Protein 5GK1 (pdb70)

Radius of gyration: 42.11 Å; Cα contacts (8 Å, |Δi|>4): 3844; chains: 4; bounding box: 98×100×118 Å

Structure (mmCIF, N/CA/C/O backbone):
data_5GK1
#
_entry.id   5GK1
#
_cell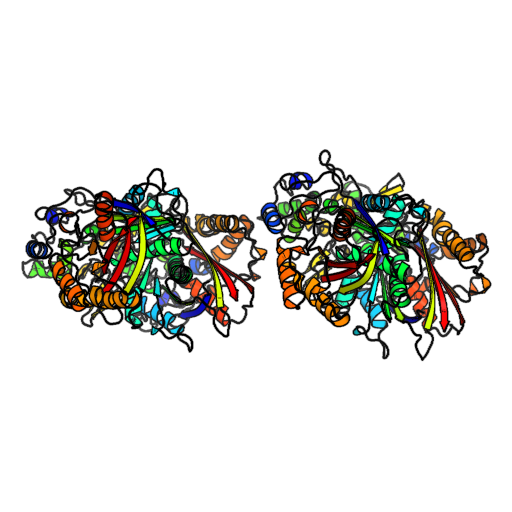.length_a   63.290
_cell.length_b   127.640
_cell.length_c   107.890
_cell.angle_alpha   90.00
_cell.angle_beta   91.55
_cell.angle_gamma   90.00
#
_symmetry.space_group_name_H-M   'P 1 21 1'
#
loop_
_entity.id
_entity.type
_entity.pdbx_description
1 polymer 'Ketosynthase StlD'
2 non-polymer '3-OXO-5-METHYLHEXANOIC ACID'
3 water water
#
loop_
_atom_site.group_PDB
_atom_site.id
_atom_site.type_symbol
_atom_site.label_atom_id
_atom_site.label_alt_id
_atom_site.label_comp_id
_atom_site.label_asym_id
_atom_site.label_entity_id
_atom_site.label_seq_id
_atom_site.pdbx_PDB_ins_code
_atom_site.Cartn_x
_atom_site.Cartn_y
_atom_site.Cartn_z
_atom_site.occupancy
_atom_site.B_iso_or_equiv
_atom_site.auth_seq_id
_atom_site.auth_comp_id
_atom_site.auth_asym_id
_atom_site.auth_atom_id
_atom_site.pdbx_PDB_model_num
ATOM 1 N N . ASN A 1 24 ? 29.884 -8.491 72.952 1.00 32.54 4 ASN A N 1
ATOM 2 C CA . ASN A 1 24 ? 28.697 -8.566 72.075 1.00 35.87 4 ASN A CA 1
ATOM 3 C C . ASN A 1 24 ? 28.027 -7.216 71.737 1.00 31.88 4 ASN A C 1
ATOM 4 O O . ASN A 1 24 ? 28.212 -6.222 72.441 1.00 32.55 4 ASN A O 1
ATOM 9 N N . VAL A 1 25 ? 27.245 -7.203 70.653 1.00 29.86 5 VAL A N 1
ATOM 10 C CA . VAL A 1 25 ? 26.533 -6.019 70.174 1.00 28.27 5 VAL A CA 1
ATOM 11 C C . VAL A 1 25 ? 25.068 -6.369 69.945 1.00 29.32 5 VAL A C 1
ATOM 12 O O . VAL A 1 25 ? 24.745 -7.415 69.367 1.00 28.56 5 VAL A O 1
ATOM 16 N N . TYR A 1 26 ? 24.181 -5.473 70.371 1.00 30.95 6 TYR A N 1
ATOM 17 C CA . TYR A 1 26 ? 22.745 -5.687 70.283 1.00 31.46 6 TYR A CA 1
ATOM 18 C C . TYR A 1 26 ? 22.096 -4.496 69.601 1.00 30.17 6 TYR A C 1
ATOM 19 O O . TYR A 1 26 ? 22.344 -3.351 69.982 1.00 30.78 6 TYR A O 1
ATOM 28 N N . ILE A 1 27 ? 21.247 -4.767 68.620 1.00 28.39 7 ILE A N 1
ATOM 29 C CA . ILE A 1 27 ? 20.364 -3.740 68.090 1.00 30.34 7 ILE A CA 1
ATOM 30 C C . ILE A 1 27 ? 19.218 -3.583 69.081 1.00 32.60 7 ILE A C 1
ATOM 31 O O . ILE A 1 27 ? 18.365 -4.462 69.196 1.00 32.12 7 ILE A O 1
ATOM 36 N N . THR A 1 28 ? 19.184 -2.463 69.791 1.00 32.76 8 THR A N 1
ATOM 37 C CA . THR A 1 28 ? 18.176 -2.285 70.821 1.00 33.67 8 THR A CA 1
ATOM 38 C C . THR A 1 28 ? 17.028 -1.393 70.385 1.00 38.02 8 THR A C 1
ATOM 39 O O . THR A 1 28 ? 15.972 -1.408 71.026 1.00 39.46 8 THR A O 1
ATOM 43 N N . LYS A 1 29 ? 17.196 -0.638 69.306 1.00 36.26 9 LYS A N 1
ATOM 44 C CA . LYS A 1 29 ? 16.127 0.204 68.795 1.00 35.67 9 LYS A CA 1
ATOM 45 C C . LYS A 1 29 ? 16.335 0.368 67.299 1.00 33.46 9 LYS A C 1
ATOM 46 O O . LYS A 1 29 ? 17.464 0.575 66.848 1.00 33.57 9 LYS A O 1
ATOM 52 N N . VAL A 1 30 ? 15.248 0.252 66.542 1.00 34.16 10 VAL A N 1
ATOM 53 C CA . VAL A 1 30 ? 15.228 0.554 65.119 1.00 32.47 10 VAL A CA 1
ATOM 54 C C . VAL A 1 30 ? 14.147 1.592 64.875 1.00 33.84 10 VAL A C 1
ATOM 55 O O . VAL A 1 30 ? 13.118 1.604 65.557 1.00 36.28 10 VAL A O 1
ATOM 59 N N . SER A 1 31 ? 14.392 2.473 63.900 1.00 30.42 11 SER A N 1
ATOM 60 C CA . SER A 1 31 ? 13.484 3.553 63.543 1.00 30.94 11 SER A CA 1
ATOM 61 C C . SER A 1 31 ? 13.346 3.639 62.030 1.00 29.94 11 SER A C 1
ATOM 62 O O . SER A 1 31 ? 14.315 3.432 61.299 1.00 29.77 11 SER A O 1
ATOM 65 N N . ALA A 1 32 ? 12.148 3.947 61.553 1.00 32.25 12 ALA A N 1
ATOM 66 C CA . ALA A 1 32 ? 11.929 4.157 60.129 1.00 30.53 12 ALA A CA 1
ATOM 67 C C . ALA A 1 32 ? 11.167 5.457 59.932 1.00 33.07 12 ALA A C 1
ATOM 68 O O . ALA A 1 32 ? 10.288 5.791 60.730 1.00 36.04 12 ALA A O 1
ATOM 70 N N . PHE A 1 33 ? 11.506 6.199 58.877 1.00 31.34 13 PHE A N 1
ATOM 71 C CA . PHE A 1 33 ? 10.785 7.425 58.550 1.00 28.97 13 PHE A CA 1
ATOM 72 C C . PHE A 1 33 ? 10.433 7.442 57.069 1.00 28.91 13 PHE A C 1
ATOM 73 O O . PHE A 1 33 ? 11.317 7.514 56.210 1.00 27.02 13 PHE A O 1
ATOM 81 N N . MET A 1 34 ? 9.135 7.390 56.772 1.00 28.03 14 MET A N 1
ATOM 82 C CA . MET A 1 34 ? 8.658 7.484 55.407 1.00 28.21 14 MET A CA 1
ATOM 83 C C . MET A 1 34 ? 8.121 8.885 55.164 1.00 29.70 14 MET A C 1
ATOM 84 O O . MET A 1 34 ? 7.194 9.301 55.875 1.00 31.36 14 MET A O 1
ATOM 89 N N . PRO A 1 35 ? 8.642 9.638 54.192 1.00 27.48 15 PRO A N 1
ATOM 90 C CA . PRO A 1 35 ? 8.183 11.024 53.997 1.00 27.60 15 PRO A CA 1
ATOM 91 C C . PRO A 1 35 ? 6.778 11.083 53.418 1.00 27.48 15 PRO A C 1
ATOM 92 O O . PRO A 1 35 ? 6.474 10.416 52.427 1.00 28.72 15 PRO A O 1
ATOM 96 N N . GLY A 1 36 ? 5.926 11.905 54.032 1.00 29.48 16 GLY A N 1
ATOM 97 C CA . GLY A 1 36 ? 4.587 12.110 53.493 1.00 28.60 16 GLY A CA 1
ATOM 98 C C . GLY A 1 36 ? 3.734 10.842 53.478 1.00 30.79 16 GLY A C 1
ATOM 99 O O . GLY A 1 36 ? 3.993 9.851 54.177 1.00 30.13 16 GLY A O 1
ATOM 100 N N . ASN A 1 37 ? 2.678 10.893 52.623 1.00 32.94 17 ASN A N 1
ATOM 101 C CA . ASN A 1 37 ? 1.652 9.876 52.441 1.00 33.34 17 ASN A CA 1
ATOM 102 C C . ASN A 1 37 ? 2.036 8.879 51.354 1.00 33.99 17 ASN A C 1
ATOM 103 O O . ASN A 1 37 ? 2.665 9.251 50.359 1.00 32.27 17 ASN A O 1
ATOM 108 N N . PRO A 1 38 ? 1.635 7.615 51.521 1.00 34.68 18 PRO A N 1
ATOM 109 C CA . PRO A 1 38 ? 1.861 6.623 50.465 1.00 30.76 18 PRO A CA 1
ATOM 110 C C . PRO A 1 38 ? 1.291 7.102 49.144 1.00 32.28 18 PRO A C 1
ATOM 111 O O . PRO A 1 38 ? 0.217 7.698 49.094 1.00 35.82 18 PRO A O 1
ATOM 115 N N . ILE A 1 39 ? 2.029 6.861 48.066 1.00 30.03 19 ILE A N 1
ATOM 116 C CA . ILE A 1 39 ? 1.663 7.360 46.745 1.00 30.80 19 ILE A CA 1
ATOM 117 C C . ILE A 1 39 ? 1.457 6.166 45.818 1.00 32.40 19 ILE A C 1
ATOM 118 O O . ILE A 1 39 ? 2.338 5.305 45.700 1.00 29.68 19 ILE A O 1
ATOM 123 N N . ASP A 1 40 ? 0.278 6.091 45.188 1.00 31.20 20 ASP A N 1
ATOM 124 C CA . ASP A 1 40 ? -0.101 4.889 44.458 1.00 31.47 20 ASP A CA 1
ATOM 125 C C . ASP A 1 40 ? 0.375 4.956 43.011 1.00 30.38 20 ASP A C 1
ATOM 126 O O . ASP A 1 40 ? 0.921 5.959 42.559 1.00 30.33 20 ASP A O 1
ATOM 131 N N . ASN A 1 41 ? 0.149 3.860 42.277 1.00 31.50 21 ASN A N 1
ATOM 132 C CA . ASN A 1 41 ? 0.681 3.728 40.922 1.00 31.87 21 ASN A CA 1
ATOM 133 C C . ASN A 1 41 ? 0.091 4.756 39.976 1.00 32.22 21 ASN A C 1
ATOM 134 O O . ASN A 1 41 ? 0.761 5.175 39.026 1.00 31.38 21 ASN A O 1
ATOM 139 N N . ASN A 1 42 ? -1.151 5.174 40.209 1.00 32.07 22 ASN A N 1
ATOM 140 C CA . ASN A 1 42 ? -1.775 6.126 39.299 1.00 35.73 22 ASN A CA 1
ATOM 141 C C . ASN A 1 42 ? -1.298 7.552 39.550 1.00 35.21 22 ASN A C 1
ATOM 142 O O . ASN A 1 42 ? -1.295 8.372 38.625 1.00 37.99 22 ASN A O 1
ATOM 147 N N . THR A 1 43 ? -0.871 7.853 40.774 1.00 32.61 23 THR A N 1
ATOM 148 C CA . THR A 1 43 ? -0.501 9.204 41.173 1.00 30.85 23 THR A CA 1
ATOM 149 C C . THR A 1 43 ? 0.991 9.477 41.041 1.00 32.79 23 THR A C 1
ATOM 150 O O . THR A 1 43 ? 1.405 10.641 41.060 1.00 32.15 23 THR A O 1
ATOM 154 N N . MET A 1 44 ? 1.808 8.434 40.899 1.00 31.59 24 MET A N 1
ATOM 155 C CA . MET A 1 44 ? 3.241 8.623 41.053 1.00 31.58 24 MET A CA 1
ATOM 156 C C . MET A 1 44 ? 3.819 9.496 39.944 1.00 26.64 24 MET A C 1
ATOM 157 O O . MET A 1 44 ? 4.679 10.339 40.205 1.00 28.36 24 MET A O 1
ATOM 162 N N . GLU A 1 45 ? 3.360 9.329 38.709 1.00 28.43 25 GLU A N 1
ATOM 163 C CA . GLU A 1 45 ? 3.957 10.104 37.629 1.00 27.60 25 GLU A CA 1
ATOM 164 C C . GLU A 1 45 ? 3.619 11.586 37.746 1.00 31.77 25 GLU A C 1
ATOM 165 O O . GLU A 1 45 ? 4.403 12.441 37.311 1.00 27.91 25 GLU A O 1
ATOM 171 N N . SER A 1 46 ? 2.461 11.916 38.318 1.00 30.31 26 SER A N 1
ATOM 172 C CA . SER A 1 46 ? 2.131 13.321 38.517 1.00 31.94 26 SER A CA 1
ATOM 173 C C . SER A 1 46 ? 3.050 13.965 39.550 1.00 31.71 26 SER A C 1
ATOM 174 O O . SER A 1 46 ? 3.246 15.187 39.532 1.00 31.24 26 SER A O 1
ATOM 177 N N . VAL A 1 47 ? 3.615 13.165 40.456 1.00 30.23 27 VAL A N 1
ATOM 178 C CA . VAL A 1 47 ? 4.564 13.692 41.431 1.00 30.05 27 VAL A CA 1
ATOM 179 C C . VAL A 1 47 ? 5.959 13.821 40.820 1.00 28.36 27 VAL A C 1
ATOM 180 O O . VAL A 1 47 ? 6.665 14.803 41.072 1.00 25.16 27 VAL A O 1
ATOM 184 N N . LEU A 1 48 ? 6.368 12.856 39.981 1.00 29.41 28 LEU A N 1
ATOM 185 C CA . LEU A 1 48 ? 7.697 12.871 39.371 1.00 27.40 28 LEU A CA 1
ATOM 186 C C . LEU A 1 48 ? 7.754 13.634 38.058 1.00 30.61 28 LEU A C 1
ATOM 187 O O . LEU A 1 48 ? 8.859 13.870 37.554 1.00 27.99 28 LEU A O 1
ATOM 192 N N . GLY A 1 49 ? 6.609 13.990 37.478 1.00 28.88 29 GLY A N 1
ATOM 193 C CA . GLY A 1 49 ? 6.568 14.853 36.312 1.00 28.90 29 GLY A CA 1
ATOM 194 C C . GLY A 1 49 ? 6.774 14.134 34.985 1.00 30.24 29 GLY A C 1
ATOM 195 O O . GLY A 1 49 ? 7.320 13.038 34.902 1.00 28.78 29 GLY A O 1
ATOM 196 N N . PHE A 1 50 ? 6.326 14.796 33.917 1.00 30.81 30 PHE A N 1
ATOM 197 C CA . PHE A 1 50 ? 6.538 14.339 32.555 1.00 29.97 30 PHE A CA 1
ATOM 198 C C . PHE A 1 50 ? 7.829 14.920 31.995 1.00 27.94 30 PHE A C 1
ATOM 199 O O . PHE A 1 50 ? 8.109 16.102 32.167 1.00 30.26 30 PHE A O 1
ATOM 207 N N . VAL A 1 51 ? 8.582 14.107 31.267 1.00 27.04 31 VAL A N 1
ATOM 208 C CA . VAL A 1 51 ? 9.701 14.601 30.473 1.00 28.66 31 VAL A CA 1
ATOM 209 C C . VAL A 1 51 ? 9.176 14.967 29.088 1.00 31.46 31 VAL A C 1
ATOM 210 O O . VAL A 1 51 ? 8.545 14.144 28.415 1.00 31.09 31 VAL A O 1
ATOM 214 N N . GLY A 1 52 ? 9.423 16.204 28.665 1.00 31.76 32 GLY A N 1
ATOM 215 C CA . GLY A 1 52 ? 8.986 16.642 27.350 1.00 32.65 32 GLY A CA 1
ATOM 216 C C . GLY A 1 52 ? 7.485 16.677 27.188 1.00 34.23 32 GLY A C 1
ATOM 217 O O . GLY A 1 52 ? 6.975 16.479 26.080 1.00 37.11 32 GLY A O 1
ATOM 218 N N . GLY A 1 53 ? 6.758 16.896 28.274 1.00 34.49 33 GLY A N 1
ATOM 219 C CA . GLY A 1 53 ? 5.315 16.958 28.194 1.00 33.91 33 GLY A CA 1
ATOM 220 C C . GLY A 1 53 ? 4.621 15.665 27.853 1.00 37.07 33 GLY A C 1
ATOM 221 O O . GLY A 1 53 ? 3.464 15.703 27.438 1.00 41.79 33 GLY A O 1
ATOM 222 N N . ARG A 1 54 ? 5.275 14.514 28.024 1.00 33.93 34 ARG A N 1
ATOM 223 C CA . ARG A 1 54 ? 4.660 13.233 27.691 1.00 36.50 34 ARG A CA 1
ATOM 224 C C . ARG A 1 54 ? 4.790 12.257 28.853 1.00 36.20 34 ARG A C 1
ATOM 225 O O . ARG A 1 54 ? 5.843 12.208 29.500 1.00 34.49 34 ARG A O 1
ATOM 233 N N . PRO A 1 55 ? 3.759 11.459 29.136 1.00 36.21 35 PRO A N 1
ATOM 234 C CA . PRO A 1 55 ? 3.918 10.388 30.129 1.00 35.46 35 PRO A CA 1
ATOM 235 C C . PRO A 1 55 ? 4.930 9.364 29.633 1.00 35.80 35 PRO A C 1
ATOM 236 O O . PRO A 1 55 ? 5.113 9.181 28.424 1.00 33.70 35 PRO A O 1
ATOM 240 N N . SER A 1 56 ? 5.595 8.694 30.580 1.00 33.74 36 SER A N 1
ATOM 241 C CA . SER A 1 56 ? 6.577 7.681 30.205 1.00 31.85 36 SER A CA 1
ATOM 242 C C . SER A 1 56 ? 5.898 6.474 29.563 1.00 30.57 36 SER A C 1
ATOM 243 O O . SER A 1 56 ? 4.832 6.029 30.005 1.00 28.32 36 SER A O 1
ATOM 246 N N . ARG A 1 57 ? 6.533 5.934 28.517 1.00 31.96 37 ARG A N 1
ATOM 247 C CA . ARG A 1 57 ? 6.002 4.742 27.862 1.00 30.65 37 ARG A CA 1
ATOM 248 C C . ARG A 1 57 ? 6.404 3.447 28.554 1.00 31.33 37 ARG A C 1
ATOM 249 O O . ARG A 1 57 ? 5.796 2.408 28.283 1.00 31.50 37 ARG A O 1
ATOM 257 N N . SER A 1 58 ? 7.409 3.482 29.431 1.00 30.35 38 SER A N 1
ATOM 258 C CA . SER A 1 58 ? 7.881 2.298 30.141 1.00 29.98 38 SER A CA 1
ATOM 259 C C . SER A 1 58 ? 7.262 2.151 31.527 1.00 28.65 38 SER A C 1
ATOM 260 O O . SER A 1 58 ? 7.356 1.073 32.118 1.00 27.12 38 SER A O 1
ATOM 263 N N . ARG A 1 59 ? 6.625 3.203 32.046 1.00 29.95 39 ARG A N 1
ATOM 264 C CA . ARG A 1 59 ? 6.143 3.186 33.424 1.00 29.29 39 ARG A CA 1
ATOM 265 C C . ARG A 1 59 ? 5.275 1.962 33.701 1.00 31.25 39 ARG A C 1
ATOM 266 O O . ARG A 1 59 ? 5.448 1.287 34.726 1.00 28.21 39 ARG A O 1
ATOM 274 N N . HIS A 1 60 ? 4.329 1.667 32.797 1.00 28.74 40 HIS A N 1
ATOM 275 C CA . HIS A 1 60 ? 3.349 0.618 33.065 1.00 31.38 40 HIS A CA 1
ATOM 276 C C . HIS A 1 60 ? 4.018 -0.731 33.242 1.00 28.33 40 HIS A C 1
ATOM 277 O O . HIS A 1 60 ? 3.736 -1.445 34.209 1.00 30.88 40 HIS A O 1
ATOM 284 N N . ILE A 1 61 ? 4.900 -1.104 32.310 1.00 27.89 41 ILE A N 1
ATOM 285 C CA . ILE A 1 61 ? 5.504 -2.432 32.379 1.00 30.51 41 ILE A CA 1
ATOM 286 C C . ILE A 1 61 ? 6.464 -2.526 33.554 1.00 28.78 41 ILE A C 1
ATOM 287 O O . ILE A 1 61 ? 6.433 -3.503 34.306 1.00 29.85 41 ILE A O 1
ATOM 292 N N . VAL A 1 62 ? 7.304 -1.501 33.750 1.00 27.76 42 VAL A N 1
ATOM 293 C CA . VAL A 1 62 ? 8.236 -1.484 34.878 1.00 25.68 42 VAL A CA 1
ATOM 294 C C . VAL A 1 62 ? 7.490 -1.724 36.181 1.00 26.84 42 VAL A C 1
ATOM 295 O O . VAL A 1 62 ? 7.893 -2.547 37.016 1.00 25.68 42 VAL A O 1
ATOM 299 N N . LEU A 1 63 ? 6.369 -1.023 36.356 1.00 28.99 43 LEU A N 1
ATOM 300 C CA . LEU A 1 63 ? 5.523 -1.206 37.531 1.00 28.32 43 LEU A CA 1
ATOM 301 C C . LEU A 1 63 ? 4.893 -2.583 37.554 1.00 28.75 43 LEU A C 1
ATOM 302 O O . LEU A 1 63 ? 4.664 -3.143 38.635 1.00 29.02 43 LEU A O 1
ATOM 307 N N . ARG A 1 64 ? 4.573 -3.130 36.383 1.00 27.76 44 ARG A N 1
ATOM 308 C CA . ARG A 1 64 ? 3.974 -4.458 36.376 1.00 34.65 44 ARG A CA 1
ATOM 309 C C . ARG A 1 64 ? 4.965 -5.495 36.879 1.00 31.01 44 ARG A C 1
ATOM 310 O O . ARG A 1 64 ? 4.602 -6.384 37.661 1.00 31.31 44 ARG A O 1
ATOM 318 N N . ASN A 1 65 ? 6.229 -5.368 36.468 1.00 28.98 45 ASN A N 1
ATOM 319 C CA . ASN A 1 65 ? 7.256 -6.320 36.867 1.00 28.35 45 ASN A CA 1
ATOM 320 C C . ASN A 1 65 ? 7.718 -6.119 38.309 1.00 28.62 45 ASN A C 1
ATOM 321 O O . ASN A 1 65 ? 8.005 -7.104 39.002 1.00 25.17 45 ASN A O 1
ATOM 326 N N . ASN A 1 66 ? 7.786 -4.872 38.797 1.00 26.52 46 ASN A N 1
ATOM 327 C CA . ASN A 1 66 ? 8.315 -4.697 40.144 1.00 25.19 46 ASN A CA 1
ATOM 328 C C . ASN A 1 66 ? 7.240 -4.883 41.204 1.00 25.31 46 ASN A C 1
ATOM 329 O O . ASN A 1 66 ? 7.567 -5.175 42.361 1.00 25.12 46 ASN A O 1
ATOM 334 N N . GLY A 1 67 ? 5.971 -4.783 40.823 1.00 29.31 47 GLY A N 1
ATOM 335 C CA . GLY A 1 67 ? 4.883 -5.157 41.703 1.00 26.93 47 GLY A CA 1
ATOM 336 C C . GLY A 1 67 ? 4.750 -4.284 42.914 1.00 28.87 47 GLY A C 1
ATOM 337 O O . GLY A 1 67 ? 4.048 -4.649 43.857 1.00 31.20 47 GLY A O 1
ATOM 338 N N . ILE A 1 68 ? 5.427 -3.152 42.926 1.00 28.06 48 ILE A N 1
ATOM 339 C CA . ILE A 1 68 ? 5.325 -2.206 44.027 1.00 28.05 48 ILE A CA 1
ATOM 340 C C . ILE A 1 68 ? 4.024 -1.426 43.875 1.00 30.20 48 ILE A C 1
ATOM 341 O O . ILE A 1 68 ? 3.710 -0.933 42.784 1.00 31.02 48 ILE A O 1
ATOM 346 N N . LYS A 1 69 ? 3.241 -1.339 44.959 1.00 32.12 49 LYS A N 1
ATOM 347 C CA . LYS A 1 69 ? 1.932 -0.690 44.890 1.00 32.82 49 LYS A CA 1
ATOM 348 C C . LYS A 1 69 ? 1.870 0.672 45.579 1.00 31.42 49 LYS A C 1
ATOM 349 O O . LYS A 1 69 ? 1.009 1.485 45.219 1.00 31.83 49 LYS A O 1
ATOM 355 N N . TYR A 1 70 ? 2.740 0.942 46.553 1.00 29.36 50 TYR A N 1
ATOM 356 C CA . TYR A 1 70 ? 2.851 2.262 47.157 1.00 28.79 50 TYR A CA 1
ATOM 357 C C . TYR A 1 70 ? 4.318 2.594 47.367 1.00 29.96 50 TYR A C 1
ATOM 358 O O . TYR A 1 70 ? 5.166 1.711 47.440 1.00 27.93 50 TYR A O 1
ATOM 367 N N . ARG A 1 71 ? 4.602 3.886 47.490 1.00 30.71 51 ARG A N 1
ATOM 368 C CA . ARG A 1 71 ? 5.941 4.369 47.816 1.00 28.19 51 ARG A CA 1
ATOM 369 C C . ARG A 1 71 ? 5.808 5.806 48.310 1.00 27.54 51 ARG A C 1
ATOM 370 O O . ARG A 1 71 ? 4.737 6.409 48.239 1.00 28.19 51 ARG A O 1
ATOM 378 N N . HIS A 1 72 ? 6.894 6.341 48.836 1.00 25.22 52 HIS A N 1
ATOM 379 C CA . HIS A 1 72 ? 6.894 7.684 49.391 1.00 27.54 52 HIS A CA 1
ATOM 380 C C . HIS A 1 72 ? 7.916 8.544 48.662 1.00 27.31 52 HIS A C 1
ATOM 381 O O . HIS A 1 72 ? 8.939 8.040 48.189 1.00 26.40 52 HIS A O 1
ATOM 388 N N . TYR A 1 73 ? 7.637 9.845 48.568 1.00 26.88 53 TYR A N 1
ATOM 389 C CA . TYR A 1 73 ? 8.594 10.808 48.037 1.00 24.47 53 TYR A CA 1
ATOM 390 C C . TYR A 1 73 ? 8.684 11.990 48.986 1.00 27.94 53 TYR A C 1
ATOM 391 O O . TYR A 1 73 ? 7.682 12.396 49.582 1.00 28.88 53 TYR A O 1
ATOM 400 N N . ALA A 1 74 ? 9.897 12.525 49.139 1.00 24.89 54 ALA A N 1
ATOM 401 C CA . ALA A 1 74 ? 10.108 13.756 49.886 1.00 25.34 54 ALA A CA 1
ATOM 402 C C . ALA A 1 74 ? 9.750 14.945 48.997 1.00 28.64 54 ALA A C 1
ATOM 403 O O . ALA A 1 74 ? 10.553 15.861 48.788 1.00 28.45 54 ALA A O 1
ATOM 405 N N . LEU A 1 75 ? 8.541 14.921 48.455 1.00 29.43 55 LEU A N 1
ATOM 406 C CA . LEU A 1 75 ? 8.046 15.959 47.573 1.00 29.44 55 LEU A CA 1
ATOM 407 C C . LEU A 1 75 ? 6.654 16.327 48.042 1.00 35.74 55 LEU A C 1
ATOM 408 O O . LEU A 1 75 ? 5.875 15.451 48.438 1.00 33.04 55 LEU A O 1
ATOM 413 N N . ASP A 1 76 ? 6.351 17.618 48.019 1.00 36.44 56 ASP A N 1
ATOM 414 C CA . ASP A 1 76 ? 5.011 18.053 48.395 1.00 40.69 56 ASP A CA 1
ATOM 415 C C . ASP A 1 76 ? 4.034 17.729 47.269 1.00 41.02 56 ASP A C 1
ATOM 416 O O . ASP A 1 76 ? 4.272 18.105 46.118 1.00 41.51 56 ASP A O 1
ATOM 421 N N . PRO A 1 77 ? 2.943 17.021 47.554 1.00 42.61 57 PRO A N 1
ATOM 422 C CA . PRO A 1 77 ? 2.054 16.601 46.462 1.00 43.72 57 PRO A CA 1
ATOM 423 C C . PRO A 1 77 ? 1.318 17.777 45.844 1.00 47.95 57 PRO A C 1
ATOM 424 O O . PRO A 1 77 ? 0.981 17.744 44.654 1.00 48.72 57 PRO A O 1
ATOM 428 N N . GLU A 1 78 ? 1.092 18.828 46.630 1.00 50.49 58 GLU A N 1
ATOM 429 C CA . GLU A 1 78 ? 0.451 20.056 46.170 1.00 49.98 58 GLU A CA 1
ATOM 430 C C . GLU A 1 78 ? 1.447 20.933 45.405 1.00 48.11 58 GLU A C 1
ATOM 431 O O . GLU A 1 78 ? 1.298 21.154 44.197 1.00 46.83 58 GLU A O 1
ATOM 437 N N . THR A 1 79 ? 2.508 21.382 46.084 1.00 45.99 59 THR A N 1
ATOM 438 C CA . THR A 1 79 ? 3.430 22.368 45.534 1.00 42.33 59 THR A CA 1
ATOM 439 C C . THR A 1 79 ? 4.612 21.762 44.782 1.00 44.50 59 THR A C 1
ATOM 440 O O . THR A 1 79 ? 5.196 22.440 43.926 1.00 41.12 59 THR A O 1
ATOM 444 N N . GLY A 1 80 ? 4.985 20.514 45.069 1.00 43.72 60 GLY A N 1
ATOM 445 C CA . GLY A 1 80 ? 6.122 19.909 44.400 1.00 42.06 60 GLY A CA 1
ATOM 446 C C . GLY A 1 80 ? 7.469 20.287 44.974 1.00 41.40 60 GLY A C 1
ATOM 447 O O . GLY A 1 80 ? 8.497 19.860 44.431 1.00 39.74 60 GLY A O 1
ATOM 448 N N . GLU A 1 81 ? 7.491 21.079 46.041 1.00 38.33 61 GLU A N 1
ATOM 449 C CA . GLU A 1 81 ? 8.715 21.446 46.727 1.00 40.01 61 GLU A CA 1
ATOM 450 C C . GLU A 1 81 ? 9.221 20.291 47.574 1.00 37.15 61 GLU A C 1
ATOM 451 O O . GLU A 1 81 ? 8.446 19.460 48.055 1.00 35.86 61 GLU A O 1
ATOM 457 N N . ALA A 1 82 ? 10.533 20.262 47.779 1.00 35.72 62 ALA A N 1
ATOM 458 C CA . ALA A 1 82 ? 11.137 19.229 48.608 1.00 31.79 62 ALA A CA 1
ATOM 459 C C . ALA A 1 82 ? 10.679 19.389 50.052 1.00 33.76 62 ALA A C 1
ATOM 460 O O . ALA A 1 82 ? 10.771 20.481 50.620 1.00 34.52 62 ALA A O 1
ATOM 462 N N . THR A 1 83 ? 10.191 18.301 50.653 1.00 30.97 63 THR A N 1
ATOM 463 C CA . THR A 1 83 ? 9.759 18.342 52.049 1.00 29.00 63 THR A CA 1
ATOM 464 C C . THR A 1 83 ? 10.874 18.004 53.033 1.00 29.35 63 THR A C 1
ATOM 465 O O . THR A 1 83 ? 10.817 18.434 54.196 1.00 26.65 63 THR A O 1
ATOM 469 N N . TYR A 1 84 ? 11.884 17.251 52.596 1.00 27.52 64 TYR A N 1
ATOM 470 C CA . TYR A 1 84 ? 13.011 16.893 53.441 1.00 25.21 64 TYR A CA 1
ATOM 471 C C . TYR A 1 84 ? 14.255 16.800 52.570 1.00 26.86 64 TYR A C 1
ATOM 472 O O . TYR A 1 84 ? 14.186 16.201 51.493 1.00 26.80 64 TYR A O 1
ATOM 481 N N . THR A 1 85 ? 15.378 17.373 53.020 1.00 23.15 65 THR A N 1
ATOM 482 C CA . THR A 1 85 ? 16.658 17.030 52.401 1.00 22.68 65 THR A CA 1
ATOM 483 C C . THR A 1 85 ? 17.035 15.606 52.807 1.00 22.74 65 THR A C 1
ATOM 484 O O . THR A 1 85 ? 16.399 15.000 53.667 1.00 21.59 65 THR A O 1
ATOM 488 N N . SER A 1 86 ? 18.086 15.053 52.198 1.00 23.46 66 SER A N 1
ATOM 489 C CA . SER A 1 86 ? 18.519 13.734 52.652 1.00 21.69 66 SER A CA 1
ATOM 490 C C . SER A 1 86 ? 18.939 13.793 54.110 1.00 20.23 66 SER A C 1
ATOM 491 O O . SER A 1 86 ? 18.614 12.895 54.895 1.00 21.68 66 SER A O 1
ATOM 494 N N . ALA A 1 87 ? 19.647 14.864 54.489 1.00 19.14 67 ALA A N 1
ATOM 495 C CA . ALA A 1 87 ? 20.107 15.021 55.864 1.00 21.78 67 ALA A CA 1
ATOM 496 C C . ALA A 1 87 ? 18.935 15.121 56.835 1.00 23.69 67 ALA A C 1
ATOM 497 O O . ALA A 1 87 ? 18.971 14.526 57.919 1.00 23.73 67 ALA A O 1
ATOM 499 N N . GLN A 1 88 ? 17.888 15.872 56.459 1.00 23.11 68 GLN A N 1
ATOM 500 C CA . GLN A 1 88 ? 16.693 15.990 57.295 1.00 22.77 68 GLN A CA 1
ATOM 501 C C . GLN A 1 88 ? 15.968 14.654 57.440 1.00 23.35 68 GLN A C 1
ATOM 502 O O . GLN A 1 88 ? 15.467 14.331 58.521 1.00 24.42 68 GLN A O 1
ATOM 508 N N . LEU A 1 89 ? 15.879 13.879 56.356 1.00 21.77 69 LEU A N 1
ATOM 509 C CA . LEU A 1 89 ? 15.182 12.600 56.415 1.00 24.22 69 LEU A CA 1
ATOM 510 C C . LEU A 1 89 ? 15.898 11.629 57.345 1.00 24.93 69 LEU A C 1
ATOM 511 O O . LEU A 1 89 ? 15.254 10.944 58.150 1.00 25.18 69 LEU A O 1
ATOM 516 N N . ALA A 1 90 ? 17.233 11.564 57.264 1.00 22.93 70 ALA A N 1
ATOM 517 C CA . ALA A 1 90 ? 17.985 10.730 58.195 1.00 23.38 70 ALA A CA 1
ATOM 518 C C . ALA A 1 90 ? 17.844 11.245 59.627 1.00 27.18 70 ALA A C 1
ATOM 519 O O . ALA A 1 90 ? 17.717 10.454 60.572 1.00 26.65 70 ALA A O 1
ATOM 521 N N . ALA A 1 91 ? 17.867 12.570 59.810 1.00 26.37 71 ALA A N 1
ATOM 522 C CA . ALA A 1 91 ? 17.719 13.131 61.154 1.00 25.96 71 ALA A CA 1
ATOM 523 C C . ALA A 1 91 ? 16.375 12.743 61.765 1.00 27.81 71 ALA A C 1
ATOM 524 O O . ALA A 1 91 ? 16.305 12.402 62.953 1.00 30.51 71 ALA A O 1
ATOM 526 N N . GLU A 1 92 ? 15.303 12.773 60.964 1.00 27.43 72 GLU A N 1
ATOM 527 C CA . GLU A 1 92 ? 14.001 12.303 61.433 1.00 28.95 72 GLU A CA 1
ATOM 528 C C . GLU A 1 92 ? 14.086 10.854 61.898 1.00 32.22 72 GLU A C 1
ATOM 529 O O . GLU A 1 92 ? 13.579 10.502 62.972 1.00 31.56 72 GLU A O 1
ATOM 535 N N . ALA A 1 93 ? 14.751 9.999 61.106 1.00 31.20 73 ALA A N 1
ATOM 536 C CA . ALA A 1 93 ? 14.915 8.601 61.493 1.00 29.03 73 ALA A CA 1
ATOM 537 C C . ALA A 1 93 ? 15.664 8.480 62.812 1.00 28.49 73 ALA A C 1
ATOM 538 O O . ALA A 1 93 ? 15.230 7.754 63.709 1.00 28.41 73 ALA A O 1
ATOM 540 N N . VAL A 1 94 ? 16.791 9.195 62.955 1.00 29.33 74 VAL A N 1
ATOM 541 C CA . VAL A 1 94 ? 17.590 9.111 64.181 1.00 30.07 74 VAL A CA 1
ATOM 542 C C . VAL A 1 94 ? 16.779 9.565 65.394 1.00 31.17 74 VAL A C 1
ATOM 543 O O . VAL A 1 94 ? 16.850 8.957 66.468 1.00 31.48 74 VAL A O 1
ATOM 547 N N . LYS A 1 95 ? 15.984 10.627 65.240 1.00 32.88 75 LYS A N 1
ATOM 548 C CA . LYS A 1 95 ? 15.144 11.099 66.337 1.00 33.93 75 LYS A CA 1
ATOM 549 C C . LYS A 1 95 ? 14.109 10.061 66.758 1.00 34.14 75 LYS A C 1
ATOM 550 O O . LYS A 1 95 ? 13.659 10.087 67.906 1.00 40.49 75 LYS A O 1
ATOM 556 N N . GLY A 1 96 ? 13.743 9.133 65.880 1.00 32.33 76 GLY A N 1
ATOM 557 C CA . GLY A 1 96 ? 12.852 8.058 66.289 1.00 34.33 76 GLY A CA 1
ATOM 558 C C . GLY A 1 96 ? 13.471 7.037 67.226 1.00 34.93 76 GLY A C 1
ATOM 559 O O . GLY A 1 96 ? 12.743 6.216 67.795 1.00 34.96 76 GLY A O 1
ATOM 560 N N . LEU A 1 97 ? 14.790 7.055 67.385 1.00 35.69 77 LEU A N 1
ATOM 561 C CA . LEU A 1 97 ? 15.453 6.151 68.307 1.00 34.42 77 LEU A CA 1
ATOM 562 C C . LEU A 1 97 ? 15.315 6.610 69.750 1.00 40.53 77 LEU A C 1
ATOM 563 O O . LEU A 1 97 ? 15.633 5.840 70.659 1.00 42.01 77 LEU A O 1
ATOM 568 N N . VAL A 1 98 ? 14.829 7.833 69.963 1.00 39.94 78 VAL A N 1
ATOM 569 C CA . VAL A 1 98 ? 14.865 8.490 71.267 1.00 42.25 78 VAL A CA 1
ATOM 570 C C . VAL A 1 98 ? 13.715 7.994 72.138 1.00 45.17 78 VAL A C 1
ATOM 571 O O . VAL A 1 98 ? 12.545 8.016 71.727 1.00 43.13 78 VAL A O 1
ATOM 575 N N . ASP A 1 99 ? 14.043 7.550 73.347 1.00 46.47 79 ASP A N 1
ATOM 576 C CA . ASP A 1 99 ? 13.039 7.231 74.358 1.00 49.00 79 ASP A CA 1
ATOM 577 C C . ASP A 1 99 ? 13.670 7.462 75.731 1.00 50.42 79 ASP A C 1
ATOM 578 O O . ASP A 1 99 ? 14.710 8.118 75.847 1.00 48.26 79 ASP A O 1
ATOM 583 N N . GLU A 1 100 ? 13.034 6.942 76.784 1.00 53.92 80 GLU A N 1
ATOM 584 C CA . GLU A 1 100 ? 13.567 7.131 78.129 1.00 53.57 80 GLU A CA 1
ATOM 585 C C . GLU A 1 100 ? 14.877 6.386 78.359 1.00 54.12 80 GLU A C 1
ATOM 586 O O . GLU A 1 100 ? 15.526 6.618 79.382 1.00 56.00 80 GLU A O 1
ATOM 592 N N . HIS A 1 101 ? 15.283 5.503 77.445 1.00 54.34 81 HIS A N 1
ATOM 593 C CA . HIS A 1 101 ? 16.553 4.802 77.569 1.00 54.05 81 HIS A CA 1
ATOM 594 C C . HIS A 1 101 ? 17.658 5.409 76.713 1.00 52.20 81 HIS A C 1
ATOM 595 O O . HIS A 1 101 ? 18.824 5.040 76.895 1.00 51.29 81 HIS A O 1
ATOM 602 N N . PHE A 1 102 ? 17.323 6.330 75.801 1.00 49.34 82 PHE A N 1
ATOM 603 C CA . PHE A 1 102 ? 18.297 6.925 74.886 1.00 43.82 82 PHE A CA 1
ATOM 604 C C . PHE A 1 102 ? 17.855 8.321 74.473 1.00 41.18 82 PHE A C 1
ATOM 605 O O . PHE A 1 102 ? 16.765 8.494 73.917 1.00 42.25 82 PHE A O 1
ATOM 613 N N . SER A 1 103 ? 18.709 9.306 74.720 1.00 36.73 83 SER A N 1
ATOM 614 C CA . SER A 1 103 ? 18.586 10.622 74.114 1.00 38.93 83 SER A CA 1
ATOM 615 C C . SER A 1 103 ? 19.744 10.834 73.147 1.00 38.30 83 SER A C 1
ATOM 616 O O . SER A 1 103 ? 20.778 10.163 73.242 1.00 38.36 83 SER A O 1
ATOM 619 N N . LEU A 1 104 ? 19.567 11.784 72.220 1.00 36.08 84 LEU A N 1
ATOM 620 C CA . LEU A 1 104 ? 20.573 11.994 71.176 1.00 35.21 84 LEU A CA 1
ATOM 621 C C . LEU A 1 104 ? 21.950 12.271 71.750 1.00 34.39 84 LEU A C 1
ATOM 622 O O . LEU A 1 104 ? 22.955 11.882 71.151 1.00 35.76 84 LEU A O 1
ATOM 627 N N . ASP A 1 105 ? 22.031 12.942 72.896 1.00 34.18 85 ASP A N 1
ATOM 628 C CA . ASP A 1 105 ? 23.351 13.290 73.390 1.00 34.07 85 ASP A CA 1
ATOM 629 C C . ASP A 1 105 ? 24.099 12.102 73.985 1.00 35.47 85 ASP A C 1
ATOM 630 O O . ASP A 1 105 ? 25.281 12.238 74.312 1.00 32.04 85 ASP A O 1
ATOM 635 N N . ASP A 1 106 ? 23.457 10.941 74.104 1.00 36.10 86 ASP A N 1
ATOM 636 C CA . ASP A 1 106 ? 24.122 9.735 74.578 1.00 34.75 86 ASP A CA 1
ATOM 637 C C . ASP A 1 106 ? 24.837 8.966 73.478 1.00 35.01 86 ASP A C 1
ATOM 638 O O . ASP A 1 106 ? 25.547 8.006 73.790 1.00 34.10 86 ASP A O 1
ATOM 643 N N . MET A 1 107 ? 24.635 9.321 72.207 1.00 35.70 87 MET A N 1
ATOM 644 C CA . MET A 1 107 ? 25.243 8.553 71.129 1.00 31.45 87 MET A CA 1
ATOM 645 C C . MET A 1 107 ? 26.735 8.846 71.088 1.00 31.71 87 MET A C 1
ATOM 646 O O . MET A 1 107 ? 27.159 10.008 71.093 1.00 31.46 87 MET A O 1
ATOM 651 N N . GLN A 1 108 ? 27.532 7.781 71.136 1.00 29.60 88 GLN A N 1
ATOM 652 C CA . GLN A 1 108 ? 28.977 7.919 71.163 1.00 29.79 88 GLN A CA 1
ATOM 653 C C . GLN A 1 108 ? 29.583 7.944 69.771 1.00 27.42 88 GLN A C 1
ATOM 654 O O . GLN A 1 108 ? 30.733 8.372 69.622 1.00 27.17 88 GLN A O 1
ATOM 660 N N . SER A 1 109 ? 28.825 7.516 68.761 1.00 27.83 89 SER A N 1
ATOM 661 C CA . SER A 1 109 ? 29.278 7.509 67.379 1.00 26.21 89 SER A CA 1
ATOM 662 C C . SER A 1 109 ? 28.058 7.461 66.478 1.00 23.26 89 SER A C 1
ATOM 663 O O . SER A 1 109 ? 27.084 6.769 66.780 1.00 24.92 89 SER A O 1
ATOM 666 N N . LEU A 1 110 ? 28.112 8.216 65.384 1.00 22.14 90 LEU A N 1
ATOM 667 C CA . LEU A 1 110 ? 27.068 8.237 64.369 1.00 21.31 90 LEU A CA 1
ATOM 668 C C . LEU A 1 110 ? 27.696 7.859 63.031 1.00 21.20 90 LEU A C 1
ATOM 669 O O . LEU A 1 110 ? 28.659 8.494 62.596 1.00 21.63 90 LEU A O 1
ATOM 674 N N . ALA A 1 111 ? 27.171 6.817 62.397 1.00 22.03 91 ALA A N 1
ATOM 675 C CA . ALA A 1 111 ? 27.603 6.393 61.070 1.00 20.35 91 ALA A CA 1
ATOM 676 C C . ALA A 1 111 ? 26.408 6.534 60.151 1.00 20.84 91 ALA A C 1
ATOM 677 O O . ALA A 1 111 ? 25.394 5.864 60.347 1.00 22.99 91 ALA A O 1
ATOM 679 N N . ALA A 1 112 ? 26.521 7.405 59.156 1.00 20.47 92 ALA A N 1
ATOM 680 C CA . ALA A 1 112 ? 25.413 7.754 58.287 1.00 20.73 92 ALA A CA 1
ATOM 681 C C . ALA A 1 112 ? 25.782 7.495 56.828 1.00 20.22 92 ALA A C 1
ATOM 682 O O . ALA A 1 112 ? 26.948 7.615 56.437 1.00 21.27 92 ALA A O 1
ATOM 684 N N . SER A 1 113 ? 24.782 7.138 56.023 1.00 18.95 93 SER A N 1
ATOM 685 C CA . SER A 1 113 ? 24.993 6.949 54.593 1.00 20.28 93 SER A CA 1
ATOM 686 C C . SER A 1 113 ? 23.801 7.466 53.810 1.00 21.06 93 SER A C 1
ATOM 687 O O . SER A 1 113 ? 22.680 7.547 54.323 1.00 21.36 93 SER A O 1
ATOM 690 N N . SER A 1 114 ? 24.054 7.832 52.555 1.00 20.17 94 SER A N 1
ATOM 691 C CA . SER A 1 114 ? 22.970 8.098 51.623 1.00 21.11 94 SER A CA 1
ATOM 692 C C . SER A 1 114 ? 23.502 7.903 50.217 1.00 21.81 94 SER A C 1
ATOM 693 O O . SER A 1 114 ? 24.513 8.516 49.860 1.00 24.09 94 SER A O 1
ATOM 696 N N . GLY A 1 115 ? 22.830 7.063 49.426 1.00 20.07 95 GLY A N 1
ATOM 697 C CA . GLY A 1 115 ? 23.122 7.033 47.993 1.00 20.41 95 GLY A CA 1
ATOM 698 C C . GLY A 1 115 ? 22.720 8.299 47.253 1.00 21.29 95 GLY A C 1
ATOM 699 O O . GLY A 1 115 ? 23.120 8.491 46.097 1.00 21.32 95 GLY A O 1
ATOM 700 N N . THR A 1 116 ? 21.954 9.165 47.903 1.00 19.69 96 THR A N 1
ATOM 701 C CA . THR A 1 116 ? 21.472 10.420 47.349 1.00 20.25 96 THR A CA 1
ATOM 702 C C . THR A 1 116 ? 21.746 11.559 48.323 1.00 22.90 96 THR A C 1
ATOM 703 O O . THR A 1 116 ? 20.843 12.293 48.726 1.00 22.11 96 THR A O 1
ATOM 707 N N . SER A 1 117 ? 23.009 11.696 48.731 1.00 23.16 97 SER A N 1
ATOM 708 C CA . SER A 1 117 ? 23.417 12.829 49.555 1.00 21.09 97 SER A CA 1
ATOM 709 C C . SER A 1 117 ? 23.060 14.139 48.872 1.00 21.01 97 SER A C 1
ATOM 710 O O . SER A 1 117 ? 23.070 14.246 47.644 1.00 21.29 97 SER A O 1
ATOM 713 N N . ASP A 1 118 ? 22.812 15.158 49.690 1.00 19.60 98 ASP A N 1
ATOM 714 C CA . ASP A 1 118 ? 22.395 16.452 49.165 1.00 20.59 98 ASP A CA 1
ATOM 715 C C . ASP A 1 118 ? 23.517 17.136 48.391 1.00 19.40 98 ASP A C 1
ATOM 716 O O . ASP A 1 118 ? 23.250 17.927 47.479 1.00 20.51 98 ASP A O 1
ATOM 721 N N . GLN A 1 119 ? 24.766 16.809 48.712 1.00 20.50 99 GLN A N 1
ATOM 722 C CA . GLN A 1 119 ? 25.939 17.483 48.180 1.00 19.25 99 GLN A CA 1
ATOM 723 C C . GLN A 1 119 ? 27.048 16.454 48.000 1.00 20.23 99 GLN A C 1
ATOM 724 O O . GLN A 1 119 ? 26.957 15.322 48.479 1.00 20.64 99 GLN A O 1
ATOM 730 N N . ILE A 1 120 ? 28.121 16.855 47.333 1.00 18.99 100 ILE A N 1
ATOM 731 C CA . ILE A 1 120 ? 29.300 15.992 47.242 1.00 20.79 100 ILE A CA 1
ATOM 732 C C . ILE A 1 120 ? 30.217 16.177 48.445 1.00 21.52 100 ILE A C 1
ATOM 733 O O . ILE A 1 120 ? 30.690 15.203 49.038 1.00 22.54 100 ILE A O 1
ATOM 738 N N . ILE A 1 121 ? 30.484 17.423 48.824 1.00 21.51 101 ILE A N 1
ATOM 739 C CA . ILE A 1 121 ? 31.202 17.746 50.055 1.00 20.24 101 ILE A CA 1
ATOM 740 C C . ILE A 1 121 ? 30.322 18.774 50.757 1.00 19.82 101 ILE A C 1
ATOM 741 O O . ILE A 1 121 ? 29.806 19.668 50.100 1.00 20.21 101 ILE A O 1
ATOM 746 N N . PRO A 1 122 ? 30.129 18.653 52.086 1.00 19.28 102 PRO A N 1
ATOM 747 C CA . PRO A 1 122 ? 30.663 17.654 53.027 1.00 20.48 102 PRO A CA 1
ATOM 748 C C . PRO A 1 122 ? 30.028 16.272 52.886 1.00 18.15 102 PRO A C 1
ATOM 749 O O . PRO A 1 122 ? 29.111 16.109 52.096 1.00 20.37 102 PRO A O 1
ATOM 753 N N . GLY A 1 123 ? 30.527 15.301 53.644 1.00 17.81 103 GLY A N 1
ATOM 754 C CA . GLY A 1 123 ? 29.872 14.015 53.719 1.00 18.98 103 GLY A CA 1
ATOM 755 C C . GLY A 1 123 ? 28.500 14.126 54.355 1.00 21.06 103 GLY A C 1
ATOM 756 O O . GLY A 1 123 ? 28.214 15.038 55.135 1.00 19.81 103 GLY A O 1
ATOM 757 N N . HIS A 1 124 ? 27.644 13.168 54.006 1.00 21.49 104 HIS A N 1
ATOM 758 C CA . HIS A 1 124 ? 26.262 13.165 54.472 1.00 19.96 104 HIS A CA 1
ATOM 759 C C . HIS A 1 124 ? 26.177 13.224 55.995 1.00 21.56 104 HIS A C 1
ATOM 760 O O . HIS A 1 124 ? 25.376 13.989 56.551 1.00 20.80 104 HIS A O 1
ATOM 767 N N . GLY A 1 125 ? 27.025 12.443 56.677 1.00 19.05 105 GLY A N 1
ATOM 768 C CA . GLY A 1 125 ? 26.908 12.275 58.118 1.00 19.30 105 GLY A CA 1
ATOM 769 C C . GLY A 1 125 ? 27.008 13.568 58.904 1.00 22.04 105 GLY A C 1
ATOM 770 O O . GLY A 1 125 ? 26.213 13.803 59.818 1.00 22.95 105 GLY A O 1
ATOM 771 N N . VAL A 1 126 ? 27.997 14.414 58.587 1.00 19.88 106 VAL A N 1
ATOM 772 C CA . VAL A 1 126 ? 28.132 15.667 59.328 1.00 21.08 106 VAL A CA 1
ATOM 773 C C . VAL A 1 126 ? 26.988 16.630 58.996 1.00 22.09 106 VAL A C 1
ATOM 774 O O . VAL A 1 126 ? 26.683 17.529 59.803 1.00 21.76 106 VAL A O 1
ATOM 778 N N . MET A 1 127 ? 26.331 16.462 57.836 1.00 20.54 107 MET A N 1
ATOM 779 C CA . MET A 1 127 ? 25.112 17.215 57.559 1.00 20.73 107 MET A CA 1
ATOM 780 C C . MET A 1 127 ? 23.941 16.683 58.381 1.00 21.98 107 MET A C 1
ATOM 781 O O . MET A 1 127 ? 23.083 17.464 58.816 1.00 22.83 107 MET A O 1
ATOM 786 N N . VAL A 1 128 ? 23.894 15.368 58.617 1.00 20.99 108 VAL A N 1
ATOM 787 C CA . VAL A 1 128 ? 22.912 14.814 59.549 1.00 21.80 108 VAL A CA 1
ATOM 788 C C . VAL A 1 128 ? 23.154 15.356 60.957 1.00 22.37 108 VAL A C 1
ATOM 789 O O . VAL A 1 128 ? 22.207 15.728 61.661 1.00 23.03 108 VAL A O 1
ATOM 793 N N . HIS A 1 129 ? 24.427 15.416 61.382 1.00 21.07 109 HIS A N 1
ATOM 794 C CA . HIS A 1 129 ? 24.773 15.959 62.697 1.00 23.14 109 HIS A CA 1
ATOM 795 C C . HIS A 1 129 ? 24.350 17.419 62.827 1.00 25.87 109 HIS A C 1
ATOM 796 O O . HIS A 1 129 ? 23.831 17.829 63.873 1.00 25.56 109 HIS A O 1
ATOM 803 N N . GLY A 1 130 ? 24.563 18.217 61.776 1.00 24.53 110 GLY A N 1
ATOM 804 C CA . GLY A 1 130 ? 24.142 19.610 61.798 1.00 24.20 110 GLY A CA 1
ATOM 805 C C . GLY A 1 130 ? 22.639 19.785 61.895 1.00 25.39 110 GLY A C 1
ATOM 806 O O . GLY A 1 130 ? 22.165 20.779 62.441 1.00 27.71 110 GLY A O 1
ATOM 807 N N . GLU A 1 131 ? 21.869 18.829 61.373 1.00 25.34 111 GLU A N 1
ATOM 808 C CA . GLU A 1 131 ? 20.417 18.877 61.518 1.00 25.92 111 GLU A CA 1
ATOM 809 C C . GLU A 1 131 ? 19.974 18.465 62.914 1.00 27.91 111 GLU A C 1
ATOM 810 O O . GLU A 1 131 ? 19.064 19.076 63.481 1.00 30.23 111 GLU A O 1
ATOM 816 N N . LEU A 1 132 ? 20.597 17.432 63.482 1.00 27.71 112 LEU A N 1
ATOM 817 C CA . LEU A 1 132 ? 20.191 16.936 64.793 1.00 27.61 112 LEU A CA 1
ATOM 818 C C . LEU A 1 132 ? 20.618 17.888 65.906 1.00 30.45 112 LEU A C 1
ATOM 819 O O . LEU A 1 132 ? 19.896 18.058 66.901 1.00 29.41 112 LEU A O 1
ATOM 824 N N . LYS A 1 133 ? 21.804 18.481 65.765 1.00 28.11 113 LYS A N 1
ATOM 825 C CA . LYS A 1 133 ? 22.379 19.441 66.698 1.00 28.64 113 LYS A CA 1
ATOM 826 C C . LYS A 1 133 ? 22.640 18.836 68.073 1.00 30.98 113 LYS A C 1
ATOM 827 O O . LYS A 1 133 ? 22.799 19.569 69.058 1.00 31.59 113 LYS A O 1
ATOM 833 N N . ASN A 1 134 ? 22.742 17.509 68.155 1.00 30.72 114 ASN A N 1
ATOM 834 C CA . ASN A 1 134 ? 23.262 16.883 69.362 1.00 29.53 114 ASN A CA 1
ATOM 835 C C . ASN A 1 134 ? 24.724 17.268 69.571 1.00 28.47 114 ASN A C 1
ATOM 836 O O . ASN A 1 134 ? 25.392 17.774 68.675 1.00 28.68 114 ASN A O 1
ATOM 841 N N . LYS A 1 135 ? 25.224 17.004 70.779 1.00 29.97 115 LYS A N 1
ATOM 842 C CA . LYS A 1 135 ? 26.506 17.554 71.194 1.00 31.43 115 LYS A CA 1
ATOM 843 C C . LYS A 1 135 ? 27.657 16.894 70.426 1.00 30.35 115 LYS A C 1
ATOM 844 O O . LYS A 1 135 ? 27.516 15.772 69.932 1.00 32.39 115 LYS A O 1
ATOM 850 N N . PRO A 1 136 ? 28.791 17.582 70.298 1.00 26.02 116 PRO A N 1
ATOM 851 C CA . PRO A 1 136 ? 29.894 17.071 69.477 1.00 27.08 116 PRO A CA 1
ATOM 852 C C . PRO A 1 136 ? 30.244 15.623 69.784 1.00 30.67 116 PRO A C 1
ATOM 853 O O . PRO A 1 136 ? 30.518 15.259 70.929 1.00 30.78 116 PRO A O 1
ATOM 857 N N . CYS A 1 137 ? 30.258 14.804 68.733 1.00 27.91 117 CYS A N 1
ATOM 858 C CA . CYS A 1 137 ? 30.548 13.383 68.840 1.00 25.92 117 CYS A CA 1
ATOM 859 C C . CYS A 1 137 ? 31.246 12.929 67.565 1.00 25.87 117 CYS A C 1
ATOM 860 O O . CYS A 1 137 ? 31.424 13.701 66.616 1.00 25.94 117 CYS A O 1
ATOM 863 N N . GLU A 1 138 ? 31.628 11.654 67.545 1.00 25.03 118 GLU A N 1
ATOM 864 C CA . GLU A 1 138 ? 32.181 11.063 66.337 1.00 23.78 118 GLU A CA 1
ATOM 865 C C . GLU A 1 138 ? 31.092 10.894 65.279 1.00 23.41 118 GLU A C 1
ATOM 866 O O . GLU A 1 138 ? 30.007 10.367 65.553 1.00 22.44 118 GLU A O 1
ATOM 872 N N . VAL A 1 139 ? 31.377 11.354 64.066 1.00 22.28 119 VAL A N 1
ATOM 873 C CA . VAL A 1 139 ? 30.466 11.206 62.942 1.00 21.02 119 VAL A CA 1
ATOM 874 C C . VAL A 1 139 ? 31.262 10.678 61.763 1.00 22.36 119 VAL A C 1
ATOM 875 O O . VAL A 1 139 ? 32.289 11.262 61.397 1.00 20.16 119 VAL A O 1
ATOM 879 N N . ILE A 1 140 ? 30.794 9.571 61.174 1.00 21.16 120 ILE A N 1
ATOM 880 C CA . ILE A 1 140 ? 31.403 9.046 59.962 1.00 20.37 120 ILE A CA 1
ATOM 881 C C . ILE A 1 140 ? 30.318 8.871 58.901 1.00 20.43 120 ILE A C 1
ATOM 882 O O . ILE A 1 140 ? 29.128 8.722 59.212 1.00 19.96 120 ILE A O 1
ATOM 887 N N . SER A 1 141 ? 30.733 8.917 57.630 1.00 19.92 121 SER A N 1
ATOM 888 C CA . SER A 1 141 ? 29.839 8.747 56.483 1.00 19.70 121 SER A CA 1
ATOM 889 C C . SER A 1 141 ? 30.355 7.602 55.622 1.00 18.53 121 SER A C 1
ATOM 890 O O . SER A 1 141 ? 31.541 7.563 55.290 1.00 19.27 121 SER A O 1
ATOM 893 N N . THR A 1 142 ? 29.480 6.679 55.250 1.00 19.05 122 THR A N 1
ATOM 894 C CA . THR A 1 142 ? 29.822 5.688 54.246 1.00 19.47 122 THR A CA 1
ATOM 895 C C . THR A 1 142 ? 29.064 6.004 52.963 1.00 18.92 122 THR A C 1
ATOM 896 O O . THR A 1 142 ? 28.006 6.639 52.987 1.00 21.69 122 THR A O 1
ATOM 900 N N . SER A 1 143 ? 29.616 5.567 51.831 1.00 20.75 123 SER A N 1
ATOM 901 C CA . SER A 1 143 ? 29.055 5.902 50.531 1.00 20.68 123 SER A CA 1
ATOM 902 C C . SER A 1 143 ? 28.890 4.652 49.675 1.00 20.88 123 SER A C 1
ATOM 903 O O . SER A 1 143 ? 29.509 3.613 49.918 1.00 19.52 123 SER A O 1
ATOM 906 N N . GLY A 1 144 ? 28.051 4.791 48.650 1.00 18.66 124 GLY A N 1
ATOM 907 C CA . GLY A 1 144 ? 27.655 3.690 47.800 1.00 18.35 124 GLY A CA 1
ATOM 908 C C . GLY A 1 144 ? 26.169 3.738 47.549 1.00 20.62 124 GLY A C 1
ATOM 909 O O . GLY A 1 144 ? 25.583 4.819 47.573 1.00 23.97 124 GLY A O 1
ATOM 910 N N . ALA A 1 145 ? 25.541 2.597 47.299 1.00 19.71 125 ALA A N 1
ATOM 911 C CA . ALA A 1 145 ? 24.096 2.574 47.124 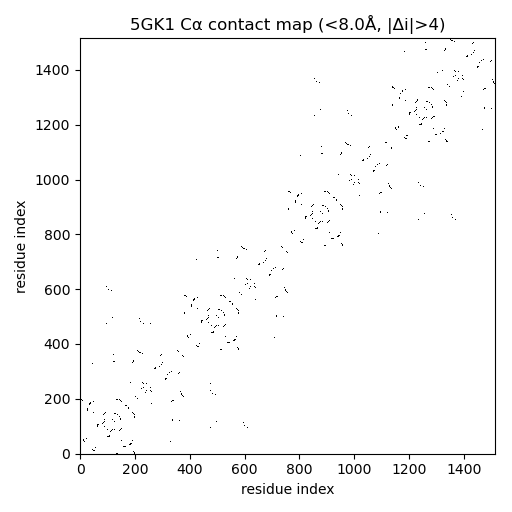1.00 18.49 125 ALA A CA 1
ATOM 912 C C . ALA A 1 145 ? 23.462 1.710 48.222 1.00 19.11 125 ALA A C 1
ATOM 913 O O . ALA A 1 145 ? 23.614 1.998 49.411 1.00 17.10 125 ALA A O 1
ATOM 915 N N . CYS A 1 146 ? 22.772 0.649 47.832 1.00 20.19 126 CYS A N 1
ATOM 916 C CA . CYS A 1 146 ? 21.997 -0.151 48.801 1.00 21.35 126 CYS A CA 1
ATOM 917 C C . CYS A 1 146 ? 22.826 -0.677 49.950 1.00 20.82 126 CYS A C 1
ATOM 918 O O . CYS A 1 146 ? 22.303 -0.685 51.080 1.00 24.73 126 CYS A O 1
ATOM 921 N N . ALA A 1 147 ? 24.061 -1.107 49.714 1.00 18.75 127 ALA A N 1
ATOM 922 C CA . ALA A 1 147 ? 24.844 -1.719 50.782 1.00 20.80 127 ALA A CA 1
ATOM 923 C C . ALA A 1 147 ? 25.513 -0.675 51.701 1.00 18.59 127 ALA A C 1
ATOM 924 O O . ALA A 1 147 ? 26.047 -1.022 52.753 1.00 19.59 127 ALA A O 1
ATOM 926 N N . ALA A 1 148 ? 25.470 0.611 51.328 1.00 19.41 128 ALA A N 1
ATOM 927 C CA . ALA A 1 148 ? 26.067 1.635 52.188 1.00 18.56 128 ALA A CA 1
ATOM 928 C C . ALA A 1 148 ? 25.362 1.714 53.533 1.00 17.65 128 ALA A C 1
ATOM 929 O O . ALA A 1 148 ? 25.978 2.091 54.534 1.00 18.08 128 ALA A O 1
ATOM 931 N N . GLY A 1 149 ? 24.066 1.400 53.573 1.00 19.49 129 GLY A N 1
ATOM 932 C CA . GLY A 1 149 ? 23.378 1.344 54.853 1.00 20.52 129 GLY A CA 1
ATOM 933 C C . GLY A 1 149 ? 23.974 0.291 55.762 1.00 18.57 129 GLY A C 1
ATOM 934 O O . GLY A 1 149 ? 24.083 0.493 56.970 1.00 21.40 129 GLY A O 1
ATOM 935 N N . MET A 1 150 ? 24.414 -0.831 55.179 1.00 21.13 130 MET A N 1
ATOM 936 C CA . MET A 1 150 ? 24.996 -1.926 55.944 1.00 20.14 130 MET A CA 1
ATOM 937 C C . MET A 1 150 ? 26.482 -1.729 56.219 1.00 20.04 130 MET A C 1
ATOM 938 O O . MET A 1 150 ? 26.990 -2.276 57.209 1.00 19.69 130 MET A O 1
ATOM 943 N N . THR A 1 151 ? 27.211 -0.978 55.374 1.00 17.13 131 THR A N 1
ATOM 944 C CA . THR A 1 151 ? 28.575 -0.653 55.773 1.00 17.44 131 THR A CA 1
ATOM 945 C C . THR A 1 151 ? 28.573 0.378 56.893 1.00 18.66 131 THR A C 1
ATOM 946 O O . THR A 1 151 ? 29.442 0.338 57.767 1.00 17.54 131 THR A O 1
ATOM 950 N N . ALA A 1 152 ? 27.592 1.284 56.902 1.00 18.96 132 ALA A N 1
ATOM 951 C CA . ALA A 1 152 ? 27.452 2.198 58.033 1.00 18.60 132 ALA A CA 1
ATOM 952 C C . ALA A 1 152 ? 27.060 1.432 59.291 1.00 19.61 132 ALA A C 1
ATOM 953 O O . ALA A 1 152 ? 27.625 1.665 60.366 1.00 19.38 132 ALA A O 1
ATOM 955 N N . MET A 1 153 ? 26.123 0.485 59.172 1.00 19.06 133 MET A N 1
ATOM 956 C CA . MET A 1 153 ? 25.781 -0.327 60.336 1.00 21.04 133 MET A CA 1
ATOM 957 C C . MET A 1 153 ? 26.952 -1.192 60.794 1.00 20.78 133 MET A C 1
ATOM 958 O O . MET A 1 153 ? 27.131 -1.408 61.997 1.00 21.04 133 MET A O 1
ATOM 963 N N . LYS A 1 154 ? 27.768 -1.702 59.865 1.00 18.81 134 LYS A N 1
ATOM 964 C CA . LYS A 1 154 ? 28.896 -2.506 60.321 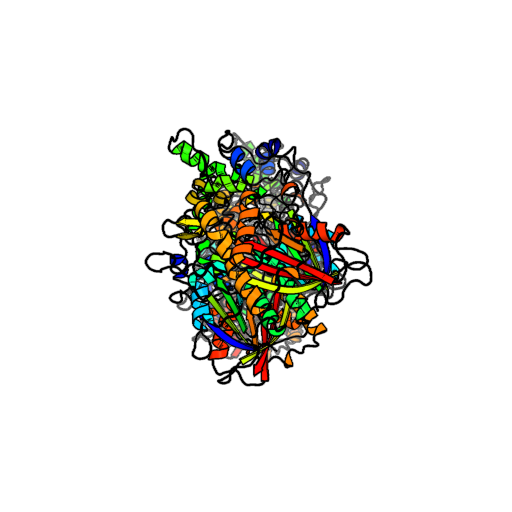1.00 18.35 134 LYS A CA 1
ATOM 965 C C . LYS A 1 154 ? 29.939 -1.647 61.023 1.00 19.08 134 LYS A C 1
ATOM 966 O O . LYS A 1 154 ? 30.580 -2.100 61.984 1.00 19.76 134 LYS A O 1
ATOM 972 N N . TYR A 1 155 ? 30.118 -0.402 60.594 1.00 19.21 135 TYR A N 1
ATOM 973 C CA . TYR A 1 155 ? 30.986 0.486 61.360 1.00 20.00 135 TYR A CA 1
ATOM 974 C C . TYR A 1 155 ? 30.497 0.612 62.803 1.00 21.11 135 TYR A C 1
ATOM 975 O O . TYR A 1 155 ? 31.282 0.478 63.751 1.00 20.67 135 TYR A O 1
ATOM 984 N N . ALA A 1 156 ? 29.200 0.893 62.981 1.00 20.34 136 ALA A N 1
ATOM 985 C CA . ALA A 1 156 ? 28.636 1.022 64.319 1.00 20.77 136 ALA A CA 1
ATOM 986 C C . ALA A 1 156 ? 28.820 -0.259 65.114 1.00 22.41 136 ALA A C 1
ATOM 987 O O . ALA A 1 156 ? 29.148 -0.218 66.303 1.00 25.57 136 ALA A O 1
ATOM 989 N N . TYR A 1 157 ? 28.609 -1.412 64.465 1.00 21.10 137 TYR A N 1
ATOM 990 C CA . TYR A 1 157 ? 28.781 -2.713 65.104 1.00 22.24 137 TYR A CA 1
ATOM 991 C C . TYR A 1 157 ? 30.227 -2.962 65.506 1.00 22.87 137 TYR A C 1
ATOM 992 O O . TYR A 1 157 ? 30.492 -3.467 66.605 1.00 25.25 137 TYR A O 1
ATOM 1001 N N . LEU A 1 158 ? 31.181 -2.636 64.632 1.00 21.66 138 LEU A N 1
ATOM 1002 C CA . LEU A 1 158 ? 32.584 -2.806 65.007 1.00 23.07 138 LEU A CA 1
ATOM 1003 C C . LEU A 1 158 ? 32.982 -1.857 66.127 1.00 22.90 138 LEU A C 1
ATOM 1004 O O . LEU A 1 158 ? 33.843 -2.187 66.944 1.00 22.96 138 LEU A O 1
ATOM 1009 N N . SER A 1 159 ? 32.395 -0.673 66.172 1.00 22.28 139 SER A N 1
ATOM 1010 C CA . SER A 1 159 ? 32.729 0.246 67.242 1.00 24.27 139 SER A CA 1
ATOM 1011 C C . SER A 1 159 ? 32.338 -0.348 68.595 1.00 25.97 139 SER A C 1
ATOM 1012 O O . SER A 1 159 ? 33.119 -0.305 69.550 1.00 25.95 139 SER A O 1
ATOM 1015 N N . VAL A 1 160 ? 31.141 -0.929 68.685 1.00 26.81 140 VAL A N 1
ATOM 1016 C CA . VAL A 1 160 ? 30.675 -1.488 69.950 1.00 26.49 140 VAL A CA 1
ATOM 1017 C C . VAL A 1 160 ? 31.352 -2.823 70.231 1.00 28.21 140 VAL A C 1
ATOM 1018 O O . VAL A 1 160 ? 31.753 -3.093 71.369 1.00 29.37 140 VAL A O 1
ATOM 1022 N N . LEU A 1 161 ? 31.486 -3.677 69.210 1.00 26.36 141 LEU A N 1
ATOM 1023 C CA . LEU A 1 161 ? 32.138 -4.974 69.389 1.00 25.10 141 LEU A CA 1
ATOM 1024 C C . LEU A 1 161 ? 33.587 -4.821 69.827 1.00 26.14 141 LEU A C 1
ATOM 1025 O O . LEU A 1 161 ? 34.095 -5.612 70.633 1.00 26.72 141 LEU A O 1
ATOM 1030 N N . SER A 1 162 ? 34.287 -3.842 69.274 1.00 24.83 142 SER A N 1
ATOM 1031 C CA . SER A 1 162 ? 35.685 -3.687 69.631 1.00 25.40 142 SER A CA 1
ATOM 1032 C C . SER A 1 162 ? 35.853 -3.094 71.015 1.00 29.00 142 SER A C 1
ATOM 1033 O O . SER A 1 162 ? 36.970 -3.100 71.543 1.00 31.74 142 SER A O 1
ATOM 1036 N N . GLY A 1 163 ? 34.782 -2.581 71.603 1.00 28.29 143 GLY A N 1
ATOM 1037 C CA . GLY A 1 163 ? 34.860 -1.903 72.871 1.00 27.69 143 GLY A CA 1
ATOM 1038 C C . GLY A 1 163 ? 35.159 -0.426 72.773 1.00 31.96 143 GLY A C 1
ATOM 1039 O O . GLY A 1 163 ? 35.183 0.250 73.807 1.00 33.33 143 GLY A O 1
ATOM 1040 N N . ALA A 1 164 ? 35.379 0.096 71.561 1.00 29.89 144 ALA A N 1
ATOM 1041 C CA . ALA A 1 164 ? 35.754 1.496 71.405 1.00 31.31 144 ALA A CA 1
ATOM 1042 C C . ALA A 1 164 ? 34.649 2.420 71.886 1.00 31.06 144 ALA A C 1
ATOM 1043 O O . ALA A 1 164 ? 34.927 3.516 72.387 1.00 28.11 144 ALA A O 1
ATOM 1045 N N . THR A 1 165 ? 33.393 2.007 71.714 1.00 30.51 145 THR A N 1
ATOM 1046 C CA . THR A 1 165 ? 32.243 2.664 72.310 1.00 28.82 145 THR A CA 1
ATOM 1047 C C . THR A 1 165 ? 31.365 1.593 72.939 1.00 28.92 145 THR A C 1
ATOM 1048 O O . THR A 1 165 ? 31.486 0.404 72.643 1.00 30.40 145 THR A O 1
ATOM 1052 N N . SER A 1 166 ? 30.481 2.019 73.828 1.00 29.93 146 SER A N 1
ATOM 1053 C CA . SER A 1 166 ? 29.506 1.106 74.389 1.00 30.69 146 SER A CA 1
ATOM 1054 C C . SER A 1 166 ? 28.174 1.202 73.671 1.00 30.31 146 SER A C 1
ATOM 1055 O O . SER A 1 166 ? 27.331 0.311 73.823 1.00 32.28 146 SER A O 1
ATOM 1058 N N . ASN A 1 167 ? 27.973 2.254 72.881 1.00 29.46 147 ASN A N 1
ATOM 1059 C CA . ASN A 1 167 ? 26.865 2.314 71.949 1.00 29.28 147 ASN A CA 1
ATOM 1060 C C . ASN A 1 167 ? 27.354 2.924 70.641 1.00 28.30 147 ASN A C 1
ATOM 1061 O O . ASN A 1 167 ? 28.490 3.398 70.538 1.00 27.61 147 ASN A O 1
ATOM 1066 N N . ALA A 1 168 ? 26.479 2.904 69.638 1.00 25.89 148 ALA A N 1
ATOM 1067 C CA . ALA A 1 168 ? 26.718 3.566 68.363 1.00 26.94 148 ALA A CA 1
ATOM 1068 C C . ALA A 1 168 ? 25.416 3.581 67.574 1.00 24.99 148 ALA A C 1
ATOM 1069 O O . ALA A 1 168 ? 24.555 2.722 67.761 1.00 28.70 148 ALA A O 1
ATOM 1071 N N . VAL A 1 169 ? 25.266 4.577 66.709 1.00 25.56 149 VAL A N 1
ATOM 1072 C CA . VAL A 1 169 ? 24.054 4.758 65.921 1.00 23.73 149 VAL A CA 1
ATOM 1073 C C . VAL A 1 169 ? 24.428 4.679 64.446 1.00 24.24 149 VAL A C 1
ATOM 1074 O O . VAL A 1 169 ? 25.401 5.304 64.012 1.00 22.98 149 VAL A O 1
ATOM 1078 N N . SER A 1 170 ? 23.672 3.899 63.687 1.00 21.99 150 SER A N 1
ATOM 1079 C CA . SER A 1 170 ? 23.788 3.900 62.240 1.00 22.22 150 SER A CA 1
ATOM 1080 C C . SER A 1 170 ? 22.474 4.381 61.650 1.00 22.15 150 SER A C 1
ATOM 1081 O O . SER A 1 170 ? 21.400 4.125 62.199 1.00 24.31 150 SER A O 1
ATOM 1084 N N . THR A 1 171 ? 22.563 5.100 60.535 1.00 23.14 151 THR A N 1
ATOM 1085 C CA . THR A 1 171 ? 21.382 5.644 59.885 1.00 20.98 151 THR A CA 1
ATOM 1086 C C . THR A 1 171 ? 21.654 5.758 58.394 1.00 21.39 151 THR A C 1
ATOM 1087 O O . THR A 1 171 ? 22.803 5.909 57.973 1.00 21.83 151 THR A O 1
ATOM 1091 N N . THR A 1 172 ? 20.592 5.676 57.600 1.00 21.66 152 THR A N 1
ATOM 1092 C CA . THR A 1 172 ? 20.703 5.839 56.159 1.00 21.82 152 THR A CA 1
ATOM 1093 C C . THR A 1 172 ? 19.428 6.503 55.664 1.00 22.48 152 THR A C 1
ATOM 1094 O O . THR A 1 172 ? 18.366 6.358 56.268 1.00 24.09 152 THR A O 1
ATOM 1098 N N . SER A 1 173 ? 19.548 7.263 54.577 1.00 20.88 153 SER A N 1
ATOM 1099 C CA . SER A 1 173 ? 18.429 8.003 54.018 1.00 21.05 153 SER A CA 1
ATOM 1100 C C . SER A 1 173 ? 18.536 7.966 52.510 1.00 20.56 153 SER A C 1
ATOM 1101 O O . SER A 1 173 ? 19.640 7.988 51.961 1.00 22.29 153 SER A O 1
ATOM 1104 N N . GLU A 1 174 ? 17.385 7.922 51.841 1.00 20.67 154 GLU A N 1
ATOM 1105 C CA . GLU A 1 174 ? 17.359 7.939 50.387 1.00 20.24 154 GLU A CA 1
ATOM 1106 C C . GLU A 1 174 ? 16.273 8.898 49.958 1.00 21.67 154 GLU A C 1
ATOM 1107 O O . GLU A 1 174 ? 15.118 8.731 50.342 1.00 23.03 154 GLU A O 1
ATOM 1113 N N . VAL A 1 175 ? 16.647 9.912 49.191 1.00 20.03 155 VAL A N 1
ATOM 1114 C CA . VAL A 1 175 ? 15.661 10.752 48.526 1.00 21.58 155 VAL A CA 1
ATOM 1115 C C . VAL A 1 175 ? 15.927 10.745 47.026 1.00 21.28 155 VAL A C 1
ATOM 1116 O O . VAL A 1 175 ? 16.197 11.808 46.456 1.00 21.18 155 VAL A O 1
ATOM 1120 N N . PRO A 1 176 ? 15.838 9.601 46.333 1.00 21.23 156 PRO A N 1
ATOM 1121 C CA . PRO A 1 176 ? 15.992 9.632 44.863 1.00 21.85 156 PRO A CA 1
ATOM 1122 C C . PRO A 1 176 ? 14.996 10.548 44.151 1.00 20.53 156 PRO A C 1
ATOM 1123 O O . PRO A 1 176 ? 15.259 10.947 43.013 1.00 20.84 156 PRO A O 1
ATOM 1127 N N . SER A 1 177 ? 13.865 10.882 44.778 1.00 20.38 157 SER A N 1
ATOM 1128 C CA . SER A 1 177 ? 12.947 11.851 44.187 1.00 20.84 157 SER A CA 1
ATOM 1129 C C . SER A 1 177 ? 13.682 13.085 43.683 1.00 21.75 157 SER A C 1
ATOM 1130 O O . SER A 1 177 ? 13.315 13.639 42.642 1.00 22.95 157 SER A O 1
ATOM 1133 N N . THR A 1 178 ? 14.729 13.524 44.397 1.00 22.24 158 THR A N 1
ATOM 1134 C CA . THR A 1 178 ? 15.501 14.693 43.967 1.00 22.65 158 THR A CA 1
ATOM 1135 C C . THR A 1 178 ? 16.016 14.549 42.540 1.00 22.84 158 THR A C 1
ATOM 1136 O O . THR A 1 178 ? 16.030 15.525 41.778 1.00 22.66 158 THR A O 1
ATOM 1140 N N . VAL A 1 179 ? 16.438 13.343 42.153 1.00 22.51 159 VAL A N 1
ATOM 1141 C CA . VAL A 1 179 ? 17.096 13.134 40.865 1.00 20.31 159 VAL A CA 1
ATOM 1142 C C . VAL A 1 179 ? 16.243 12.370 39.864 1.00 19.58 159 VAL A C 1
ATOM 1143 O O . VAL A 1 179 ? 16.605 12.338 38.678 1.00 19.18 159 VAL A O 1
ATOM 1147 N N . LEU A 1 180 ? 15.130 11.764 40.288 1.00 20.43 160 LEU A N 1
ATOM 1148 C CA . LEU A 1 180 ? 14.193 11.100 39.380 1.00 20.79 160 LEU A CA 1
ATOM 1149 C C . LEU A 1 180 ? 13.120 12.034 38.848 1.00 23.89 160 LEU A C 1
ATOM 1150 O O . LEU A 1 180 ? 12.396 11.666 37.911 1.00 22.32 160 LEU A O 1
ATOM 1155 N N . HIS A 1 181 ? 12.968 13.209 39.446 1.00 24.44 161 HIS A N 1
ATOM 1156 C CA . HIS A 1 181 ? 11.986 14.148 38.935 1.00 24.21 161 HIS A CA 1
ATOM 1157 C C . HIS A 1 181 ? 12.336 14.552 37.507 1.00 23.79 161 HIS A C 1
ATOM 1158 O O . HIS A 1 181 ? 13.512 14.676 37.148 1.00 23.15 161 HIS A O 1
ATOM 1165 N N . ALA A 1 182 ? 11.296 14.743 36.686 1.00 24.13 162 ALA A N 1
ATOM 1166 C CA . ALA A 1 182 ? 11.471 15.055 35.267 1.00 24.51 162 ALA A CA 1
ATOM 1167 C C . ALA A 1 182 ? 12.437 16.207 35.017 1.00 24.52 162 ALA A C 1
ATOM 1168 O O . ALA A 1 182 ? 13.092 16.250 33.963 1.00 22.57 162 ALA A O 1
ATOM 1170 N N . ARG A 1 183 ? 12.551 17.143 35.966 1.00 26.99 163 ARG A N 1
ATOM 1171 C CA . ARG A 1 183 ? 13.433 18.294 35.785 1.00 24.93 163 ARG A CA 1
ATOM 1172 C C . ARG A 1 183 ? 14.878 17.880 35.585 1.00 25.51 163 ARG A C 1
ATOM 1173 O O . ARG A 1 183 ? 15.665 18.653 35.025 1.00 23.85 163 ARG A O 1
ATOM 1181 N N . ASN A 1 184 ? 15.238 16.677 36.030 1.00 22.12 164 ASN A N 1
ATOM 1182 C CA . ASN A 1 184 ? 16.583 16.165 35.849 1.00 22.09 164 ASN A CA 1
ATOM 1183 C C . ASN A 1 184 ? 16.846 15.709 34.428 1.00 21.76 164 ASN A C 1
ATOM 1184 O O . ASN A 1 184 ? 17.970 15.319 34.120 1.00 21.76 164 ASN A O 1
ATOM 1189 N N . PHE A 1 185 ? 15.845 15.731 33.558 1.00 22.49 165 PHE A N 1
ATOM 1190 C CA . PHE A 1 185 ? 16.026 15.343 32.167 1.00 23.32 165 PHE A CA 1
ATOM 1191 C C . PHE A 1 185 ? 15.608 16.464 31.230 1.00 27.98 165 PHE A C 1
ATOM 1192 O O . PHE A 1 185 ? 15.435 16.233 30.023 1.00 29.30 165 PHE A O 1
ATOM 1200 N N . GLN A 1 186 ? 15.438 17.670 31.775 1.00 27.80 166 GLN A N 1
ATOM 1201 C CA . GLN A 1 186 ?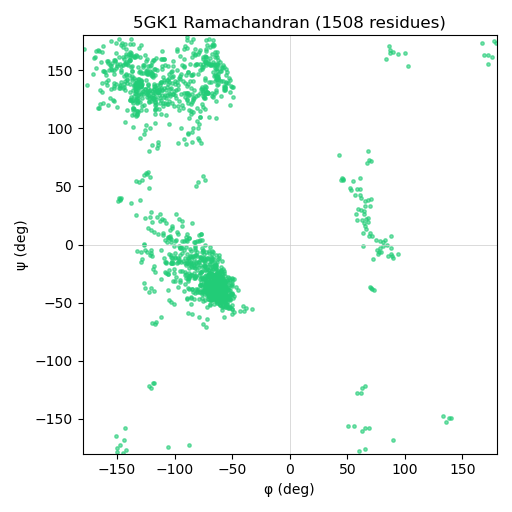 14.949 18.810 31.011 1.00 30.74 166 GLN A CA 1
ATOM 1202 C C . GLN A 1 186 ? 15.890 19.141 29.859 1.00 32.33 166 GLN A C 1
ATOM 1203 O O . GLN A 1 186 ? 15.464 19.240 28.707 1.00 33.65 166 GLN A O 1
ATOM 1209 N N . SER A 1 187 ? 17.183 19.288 30.144 1.00 29.04 167 SER A N 1
ATOM 1210 C CA . SER A 1 187 ? 18.117 19.715 29.108 1.00 28.60 167 SER A CA 1
ATOM 1211 C C . SER A 1 187 ? 18.371 18.626 28.081 1.00 27.30 167 SER A C 1
ATOM 1212 O O . SER A 1 187 ? 18.650 18.936 26.919 1.00 27.13 167 SER A O 1
ATOM 1215 N N . GLU A 1 188 ? 18.330 17.354 28.484 1.00 26.69 168 GLU A N 1
ATOM 1216 C CA . GLU A 1 188 ? 18.525 16.287 27.508 1.00 26.07 168 GLU A CA 1
ATOM 1217 C C . GLU A 1 188 ? 17.371 16.243 26.514 1.00 26.06 168 GLU A C 1
ATOM 1218 O O . GLU A 1 188 ? 17.587 16.066 25.310 1.00 26.01 168 GLU A O 1
ATOM 1224 N N . ASN A 1 189 ? 16.141 16.417 27.000 1.00 27.09 169 ASN A N 1
ATOM 1225 C CA . ASN A 1 189 ? 14.994 16.501 26.104 1.00 30.95 169 ASN A CA 1
ATOM 1226 C C . ASN A 1 189 ? 15.168 17.651 25.119 1.00 30.15 169 ASN A C 1
ATOM 1227 O O . ASN A 1 189 ? 14.930 17.480 23.920 1.00 31.96 169 ASN A O 1
ATOM 1232 N N . GLU A 1 190 ? 15.657 18.805 25.588 1.00 30.80 170 GLU A N 1
ATOM 1233 C CA . GLU A 1 190 ? 15.904 19.925 24.682 1.00 30.17 170 GLU A CA 1
ATOM 1234 C C . GLU A 1 190 ? 16.959 19.575 23.653 1.00 28.77 170 GLU A C 1
ATOM 1235 O O . GLU A 1 190 ? 16.833 19.937 22.481 1.00 29.72 170 GLU A O 1
ATOM 1241 N N . ALA A 1 191 ? 18.014 18.874 24.072 1.00 28.72 171 ALA A N 1
ATOM 1242 C CA . ALA A 1 191 ? 19.091 18.553 23.141 1.00 28.62 171 ALA A CA 1
ATOM 1243 C C . ALA A 1 191 ? 18.637 17.529 22.100 1.00 27.81 171 ALA A C 1
ATOM 1244 O O . ALA A 1 191 ? 19.040 17.598 20.934 1.00 29.14 171 ALA A O 1
ATOM 1246 N N . ARG A 1 192 ? 17.811 16.562 22.504 1.00 26.59 172 ARG A N 1
ATOM 1247 C CA . ARG A 1 192 ? 17.304 15.578 21.555 1.00 29.85 172 ARG A CA 1
ATOM 1248 C C . ARG A 1 192 ? 16.319 16.217 20.580 1.00 28.94 172 ARG A C 1
ATOM 1249 O O . ARG A 1 192 ? 16.310 15.879 19.389 1.00 29.35 172 ARG A O 1
ATOM 1257 N N . VAL A 1 193 ? 15.490 17.144 21.069 1.00 25.85 173 VAL A N 1
ATOM 1258 C CA . VAL A 1 193 ? 14.616 17.915 20.188 1.00 29.71 173 VAL A CA 1
ATOM 1259 C C . VAL A 1 193 ? 15.443 18.741 19.202 1.00 30.02 173 VAL A C 1
ATOM 1260 O O . VAL A 1 193 ? 15.219 18.701 17.986 1.00 33.46 173 VAL A O 1
ATOM 1264 N N . ALA A 1 194 ? 16.418 19.492 19.709 1.00 29.04 174 ALA A N 1
ATOM 1265 C CA . ALA A 1 194 ? 17.268 20.305 18.848 1.00 29.12 174 ALA A CA 1
ATOM 1266 C C . ALA A 1 194 ? 18.114 19.472 17.900 1.00 30.51 174 ALA A C 1
ATOM 1267 O O . ALA A 1 194 ? 18.515 19.983 16.849 1.00 32.39 174 ALA A O 1
ATOM 1269 N N . GLU A 1 195 ? 18.421 18.223 18.250 1.00 32.45 175 GLU A N 1
ATOM 1270 C CA . GLU A 1 195 ? 19.168 17.349 17.351 1.00 33.01 175 GLU A CA 1
ATOM 1271 C C . GLU A 1 195 ? 18.277 16.691 16.306 1.00 32.22 175 GLU A C 1
ATOM 1272 O O . GLU A 1 195 ? 18.790 15.977 15.438 1.00 34.14 175 GLU A O 1
ATOM 1278 N N . LEU A 1 196 ? 16.963 16.927 16.359 1.00 31.74 176 LEU A N 1
ATOM 1279 C CA . LEU A 1 196 ? 16.025 16.370 15.388 1.00 33.35 176 LEU A CA 1
ATOM 1280 C C . LEU A 1 196 ? 15.974 14.847 15.491 1.00 36.59 176 LEU A C 1
ATOM 1281 O O . LEU A 1 196 ? 15.876 14.141 14.484 1.00 36.91 176 LEU A O 1
ATOM 1286 N N . GLU A 1 197 ? 16.052 14.335 16.712 1.00 32.53 177 GLU A N 1
ATOM 1287 C CA . GLU A 1 197 ? 15.921 12.901 16.909 1.00 35.44 177 GLU A CA 1
ATOM 1288 C C . GLU A 1 197 ? 14.522 12.445 16.522 1.00 34.97 177 GLU A C 1
ATOM 1289 O O . GLU A 1 197 ? 13.537 13.132 16.800 1.00 35.09 177 GLU A O 1
ATOM 1295 N N . ARG A 1 198 ? 14.440 11.278 15.875 1.00 34.02 178 ARG A N 1
ATOM 1296 C CA . ARG A 1 198 ? 13.149 10.640 15.641 1.00 34.09 178 ARG A CA 1
ATOM 1297 C C . ARG A 1 198 ? 12.342 10.558 16.925 1.00 34.98 178 ARG A C 1
ATOM 1298 O O . ARG A 1 198 ? 11.173 10.958 16.972 1.00 34.99 178 ARG A O 1
ATOM 1306 N N . ARG A 1 199 ? 12.953 10.015 17.977 1.00 32.86 179 ARG A N 1
ATOM 1307 C CA . ARG A 1 199 ? 12.294 9.846 19.264 1.00 33.45 179 ARG A CA 1
ATOM 1308 C C . ARG A 1 199 ? 12.941 10.780 20.272 1.00 33.43 179 ARG A C 1
ATOM 1309 O O . ARG A 1 199 ? 14.113 10.585 20.625 1.00 34.53 179 ARG A O 1
ATOM 1317 N N . PRO A 1 200 ? 12.235 11.799 20.761 1.00 33.99 180 PRO A N 1
ATOM 1318 C CA . PRO A 1 200 ? 12.824 12.695 21.768 1.00 33.13 180 PRO A CA 1
ATOM 1319 C C . PRO A 1 200 ? 12.859 12.112 23.181 1.00 32.28 180 PRO A C 1
ATOM 1320 O O . PRO A 1 200 ? 13.525 12.690 24.048 1.00 32.86 180 PRO A O 1
ATOM 1324 N N . GLU A 1 201 ? 12.168 11.003 23.434 1.00 31.10 181 GLU A N 1
ATOM 1325 C CA . GLU A 1 201 ? 12.141 10.375 24.749 1.00 30.99 181 GLU A CA 1
ATOM 1326 C C . GLU A 1 201 ? 13.545 9.986 25.233 1.00 29.56 181 GLU A C 1
ATOM 1327 O O . GLU A 1 201 ? 14.440 9.675 24.440 1.00 29.49 181 GLU A O 1
ATOM 1333 N N . ILE A 1 202 ? 13.721 9.963 26.566 1.00 29.90 182 ILE A N 1
ATOM 1334 C CA . ILE A 1 202 ? 14.986 9.507 27.149 1.00 29.18 182 ILE A CA 1
ATOM 1335 C C . ILE A 1 202 ? 15.078 7.987 27.055 1.00 27.64 182 ILE A C 1
ATOM 1336 O O . ILE A 1 202 ? 14.074 7.280 26.991 1.00 29.24 182 ILE A O 1
ATOM 1341 N N . ALA A 1 203 ? 16.311 7.486 27.049 1.00 26.93 183 ALA A N 1
ATOM 1342 C CA . ALA A 1 203 ? 16.547 6.051 26.965 1.00 28.50 183 ALA A CA 1
ATOM 1343 C C . ALA A 1 203 ? 15.971 5.305 28.169 1.00 26.62 183 ALA A C 1
ATOM 1344 O O . ALA A 1 203 ? 15.804 5.854 29.256 1.00 23.48 183 ALA A O 1
ATOM 1346 N N . PHE A 1 204 ? 15.653 4.027 27.955 1.00 27.39 184 PHE A N 1
ATOM 1347 C CA . PHE A 1 204 ? 15.123 3.200 29.038 1.00 28.14 184 PHE A CA 1
ATOM 1348 C C . PHE A 1 204 ? 16.106 3.150 30.205 1.00 25.42 184 PHE A C 1
ATOM 1349 O O . PHE A 1 204 ? 15.697 3.150 31.369 1.00 26.04 184 PHE A O 1
ATOM 1357 N N . GLU A 1 205 ? 17.406 3.160 29.915 1.00 24.50 185 GLU A N 1
ATOM 1358 C CA . GLU A 1 205 ? 18.399 3.112 30.982 1.00 24.45 185 GLU A CA 1
ATOM 1359 C C . GLU A 1 205 ? 18.293 4.299 31.940 1.00 24.45 185 GLU A C 1
ATOM 1360 O O . GLU A 1 205 ? 18.751 4.194 33.084 1.00 22.86 185 GLU A O 1
ATOM 1366 N N . LYS A 1 206 ? 17.706 5.420 31.501 1.00 26.32 186 LYS A N 1
ATOM 1367 C CA . LYS A 1 206 ? 17.528 6.614 32.331 1.00 23.41 186 LYS A CA 1
ATOM 1368 C C . LYS A 1 206 ? 16.131 6.730 32.921 1.00 24.96 186 LYS A C 1
ATOM 1369 O O . LYS A 1 206 ? 15.964 7.318 33.996 1.00 25.82 186 LYS A O 1
ATOM 1375 N N . ASP A 1 207 ? 15.130 6.173 32.248 1.00 23.58 187 ASP A N 1
ATOM 1376 C CA . ASP A 1 207 ? 13.761 6.233 32.727 1.00 24.96 187 ASP A CA 1
ATOM 1377 C C . ASP A 1 207 ? 13.452 5.099 33.691 1.00 23.25 187 ASP A C 1
ATOM 1378 O O . ASP A 1 207 ? 12.601 5.257 34.573 1.00 24.59 187 ASP A O 1
ATOM 1383 N N . PHE A 1 208 ? 14.173 3.984 33.564 1.00 23.37 188 PHE A N 1
ATOM 1384 C CA . PHE A 1 208 ? 13.893 2.753 34.309 1.00 26.30 188 PHE A CA 1
ATOM 1385 C C . PHE A 1 208 ? 13.745 2.995 35.811 1.00 23.40 188 PHE A C 1
ATOM 1386 O O . PHE A 1 208 ? 12.731 2.641 36.420 1.00 23.65 188 PHE A O 1
ATOM 1394 N N . LEU A 1 209 ? 14.756 3.599 36.424 1.00 20.90 189 LEU A N 1
ATOM 1395 C CA . LEU A 1 209 ? 14.779 3.709 37.872 1.00 22.39 189 LEU A CA 1
ATOM 1396 C C . LEU A 1 209 ? 13.766 4.707 38.400 1.00 21.35 189 LEU A C 1
ATOM 1397 O O . LEU A 1 209 ? 13.510 4.715 39.603 1.00 19.96 189 LEU A O 1
ATOM 1402 N N . ARG A 1 210 ? 13.162 5.518 37.527 1.00 24.13 190 ARG A N 1
ATOM 1403 C CA . ARG A 1 210 ? 12.168 6.487 37.972 1.00 23.19 190 ARG A CA 1
ATOM 1404 C C . ARG A 1 210 ? 10.945 5.792 38.563 1.00 24.33 190 ARG A C 1
ATOM 1405 O O . ARG A 1 210 ? 10.290 6.338 39.465 1.00 23.37 190 ARG A O 1
ATOM 1413 N N . TRP A 1 211 ? 10.652 4.569 38.111 1.00 23.45 191 TRP A N 1
ATOM 1414 C CA . TRP A 1 211 ? 9.532 3.796 38.626 1.00 23.62 191 TRP A CA 1
ATOM 1415 C C . TRP A 1 211 ? 9.972 2.738 39.634 1.00 25.22 191 TRP A C 1
ATOM 1416 O O . TRP A 1 211 ? 9.113 2.063 40.218 1.00 25.12 191 TRP A O 1
ATOM 1427 N N . MET A 1 212 ? 11.281 2.629 39.902 1.00 23.94 192 MET A N 1
ATOM 1428 C CA . MET A 1 212 ? 11.834 1.637 40.823 1.00 20.75 192 MET A CA 1
ATOM 1429 C C . MET A 1 212 ? 12.148 2.218 42.195 1.00 21.48 192 MET A C 1
ATOM 1430 O O . MET A 1 212 ? 11.718 1.668 43.205 1.00 22.74 192 MET A O 1
ATOM 1435 N N . LEU A 1 213 ? 12.884 3.327 42.253 1.00 22.66 193 LEU A N 1
ATOM 1436 C CA . LEU A 1 213 ? 13.414 3.849 43.507 1.00 20.97 193 LEU A CA 1
ATOM 1437 C C . LEU A 1 213 ? 12.495 4.906 44.115 1.00 22.86 193 LEU A C 1
ATOM 1438 O O . LEU A 1 213 ? 11.857 5.681 43.402 1.00 23.34 193 LEU A O 1
ATOM 1443 N N . SER A 1 214 ? 12.455 4.950 45.448 1.00 23.17 194 SER A N 1
ATOM 1444 C CA . SER A 1 214 ? 11.638 5.926 46.159 1.00 24.12 194 SER A CA 1
ATOM 1445 C C . SER A 1 214 ? 12.308 6.257 47.490 1.00 22.38 194 SER A C 1
ATOM 1446 O O . SER A 1 214 ? 13.409 5.784 47.791 1.00 21.23 194 SER A O 1
ATOM 1449 N N . ASP A 1 215 ? 11.632 7.069 48.304 1.00 21.41 195 ASP A N 1
ATOM 1450 C CA . ASP A 1 215 ? 12.266 7.736 49.437 1.00 22.59 195 ASP A CA 1
ATOM 1451 C C . ASP A 1 215 ? 11.937 7.083 50.786 1.00 23.19 195 ASP A C 1
ATOM 1452 O O . ASP A 1 215 ? 10.849 6.541 50.996 1.00 26.75 195 ASP A O 1
ATOM 1457 N N . GLY A 1 216 ? 12.890 7.168 51.711 1.00 22.66 196 GLY A N 1
ATOM 1458 C CA . GLY A 1 216 ? 12.726 6.654 53.055 1.00 20.80 196 GLY A CA 1
ATOM 1459 C C . GLY A 1 216 ? 14.029 6.713 53.814 1.00 21.11 196 GLY A C 1
ATOM 1460 O O . GLY A 1 216 ? 15.096 6.841 53.210 1.00 20.26 196 GLY A O 1
ATOM 1461 N N . ALA A 1 217 ? 13.968 6.612 55.139 1.00 22.03 197 ALA A N 1
ATOM 1462 C CA . ALA A 1 217 ? 15.157 6.649 55.972 1.00 20.79 197 ALA A CA 1
ATOM 1463 C C . ALA A 1 217 ? 14.988 5.679 57.132 1.00 23.95 197 ALA A C 1
ATOM 1464 O O . ALA A 1 217 ? 13.872 5.324 57.516 1.00 24.59 197 ALA A O 1
ATOM 1466 N N . GLY A 1 218 ? 16.115 5.241 57.678 1.00 23.71 198 GLY A N 1
ATOM 1467 C CA . GLY A 1 218 ? 16.112 4.344 58.820 1.00 23.39 198 GLY A CA 1
ATOM 1468 C C . GLY A 1 218 ? 17.281 4.656 59.724 1.00 23.00 198 GLY A C 1
ATOM 1469 O O . GLY A 1 218 ? 18.244 5.315 59.326 1.00 24.02 198 GLY A O 1
ATOM 1470 N N . ALA A 1 219 ? 17.177 4.191 60.963 1.00 23.90 199 ALA A N 1
ATOM 1471 C CA . ALA A 1 219 ? 18.250 4.328 61.935 1.00 24.43 199 ALA A CA 1
ATOM 1472 C C . ALA A 1 219 ? 18.150 3.180 62.925 1.00 25.38 199 ALA A C 1
ATOM 1473 O O . ALA A 1 219 ? 17.092 2.567 63.094 1.00 27.22 199 ALA A O 1
ATOM 1475 N N . ALA A 1 220 ? 19.266 2.887 63.574 1.00 25.29 200 ALA A N 1
ATOM 1476 C CA . ALA A 1 220 ? 19.317 1.782 64.514 1.00 24.83 200 ALA A CA 1
ATOM 1477 C C . ALA A 1 220 ? 20.268 2.156 65.629 1.00 27.09 200 ALA A C 1
ATOM 1478 O O . ALA A 1 220 ? 21.308 2.775 65.386 1.00 26.61 200 ALA A O 1
ATOM 1480 N N . LEU A 1 221 ? 19.903 1.800 66.849 1.00 30.99 201 LEU A N 1
ATOM 1481 C CA . LEU A 1 221 ? 20.765 2.013 68.001 1.00 30.36 201 LEU A CA 1
ATOM 1482 C C . LEU A 1 221 ? 21.375 0.683 68.398 1.00 28.40 201 LEU A C 1
ATOM 1483 O O . LEU A 1 221 ? 20.664 -0.319 68.528 1.00 30.35 201 LEU A O 1
ATOM 1488 N N . LEU A 1 222 ? 22.690 0.672 68.554 1.00 26.72 202 LEU A N 1
ATOM 1489 C CA . LEU A 1 222 ? 23.444 -0.525 68.883 1.00 28.27 202 LEU A CA 1
ATOM 1490 C C . LEU A 1 222 ? 24.118 -0.288 70.227 1.00 30.54 202 LEU A C 1
ATOM 1491 O O . LEU A 1 222 ? 24.685 0.786 70.459 1.00 29.49 202 LEU A O 1
ATOM 1496 N N . GLU A 1 223 ? 24.033 -1.273 71.117 1.00 27.83 203 GLU A N 1
ATOM 1497 C CA . GLU A 1 223 ? 24.577 -1.153 72.456 1.00 31.08 203 GLU A CA 1
ATOM 1498 C C . GLU A 1 223 ? 25.234 -2.469 72.807 1.00 31.44 203 GLU A C 1
ATOM 1499 O O . GLU A 1 223 ? 24.990 -3.491 72.162 1.00 32.58 203 GLU A O 1
ATOM 1505 N N . ASN A 1 224 ? 26.077 -2.439 73.833 1.00 31.84 204 ASN A N 1
ATOM 1506 C CA . ASN A 1 224 ? 26.801 -3.632 74.242 1.00 32.54 204 ASN A CA 1
ATOM 1507 C C . ASN A 1 224 ? 26.041 -4.454 75.277 1.00 34.78 204 ASN A C 1
ATOM 1508 O O . ASN A 1 224 ? 26.591 -5.425 75.802 1.00 36.15 204 ASN A O 1
ATOM 1513 N N . LYS A 1 225 ? 24.797 -4.087 75.570 1.00 33.59 205 LYS A N 1
ATOM 1514 C CA . LYS A 1 225 ? 23.896 -4.828 76.438 1.00 36.84 205 LYS A CA 1
ATOM 1515 C C . LYS A 1 225 ? 22.510 -4.788 75.817 1.00 37.47 205 LYS A C 1
ATOM 1516 O O . LYS A 1 225 ? 22.131 -3.780 75.206 1.00 38.51 205 LYS A O 1
ATOM 1522 N N . PRO A 1 226 ? 21.728 -5.845 75.967 1.00 36.71 206 PRO A N 1
ATOM 1523 C CA . PRO A 1 226 ? 20.361 -5.808 75.444 1.00 38.68 206 PRO A CA 1
ATOM 1524 C C . PRO A 1 226 ? 19.504 -4.835 76.244 1.00 42.33 206 PRO A C 1
ATOM 1525 O O . PRO A 1 226 ? 19.904 -4.309 77.285 1.00 43.54 206 PRO A O 1
ATOM 1529 N N . ARG A 1 227 ? 18.315 -4.579 75.721 1.00 47.59 207 ARG A N 1
ATOM 1530 C CA . ARG A 1 227 ? 17.356 -3.700 76.384 1.00 52.26 207 ARG A CA 1
ATOM 1531 C C . ARG A 1 227 ? 16.683 -4.438 77.528 1.00 55.17 207 ARG A C 1
ATOM 1532 O O . ARG A 1 227 ? 16.235 -5.574 77.339 1.00 57.19 207 ARG A O 1
ATOM 1540 N N . PRO A 1 228 ? 16.567 -3.819 78.708 1.00 59.86 208 PRO A N 1
ATOM 1541 C CA . PRO A 1 228 ? 15.827 -4.472 79.805 1.00 63.32 208 PRO A CA 1
ATOM 1542 C C . PRO A 1 228 ? 14.379 -4.753 79.468 1.00 64.41 208 PRO A C 1
ATOM 1543 O O . PRO A 1 228 ? 13.871 -5.829 79.750 1.00 64.32 208 PRO A O 1
ATOM 1547 N N . ASP A 1 229 ? 13.736 -3.833 78.793 1.00 65.15 209 ASP A N 1
ATOM 1548 C CA . ASP A 1 229 ? 12.341 -3.910 78.299 1.00 65.71 209 ASP A CA 1
ATOM 1549 C C . ASP A 1 229 ? 12.228 -4.413 76.844 1.00 65.94 209 ASP A C 1
ATOM 1550 O O . ASP A 1 229 ? 12.301 -3.668 75.855 1.00 66.90 209 ASP A O 1
ATOM 1555 N N . GLY A 1 230 ? 11.904 -5.669 76.715 1.00 65.75 210 GLY A N 1
ATOM 1556 C CA . GLY A 1 230 ? 11.524 -6.160 75.424 1.00 62.69 210 GLY A CA 1
ATOM 1557 C C . GLY A 1 230 ? 12.747 -6.636 74.694 1.00 58.64 210 GLY A C 1
ATOM 1558 O O . GLY A 1 230 ? 13.849 -6.785 75.247 1.00 58.50 210 GLY A O 1
ATOM 1559 N N . VAL A 1 231 ? 12.526 -6.865 73.441 1.00 55.82 211 VAL A N 1
ATOM 1560 C CA . VAL A 1 231 ? 13.429 -7.667 72.637 1.00 53.08 211 VAL A CA 1
ATOM 1561 C C . VAL A 1 231 ? 14.553 -6.805 72.085 1.00 48.69 211 VAL A C 1
ATOM 1562 O O . VAL A 1 231 ? 14.395 -5.615 71.787 1.00 47.88 211 VAL A O 1
ATOM 1566 N N . SER A 1 232 ? 15.718 -7.430 71.978 1.00 45.63 212 SER A N 1
ATOM 1567 C CA . SER A 1 232 ? 16.856 -6.888 71.270 1.00 38.60 212 SER A CA 1
ATOM 1568 C C . SER A 1 232 ? 17.297 -7.911 70.244 1.00 40.24 212 SER A C 1
ATOM 1569 O O . SER A 1 232 ? 16.938 -9.090 70.319 1.00 37.88 212 SER A O 1
ATOM 1572 N N . LEU A 1 233 ? 18.089 -7.443 69.286 1.00 37.64 213 LEU A N 1
ATOM 1573 C CA . LEU A 1 233 ? 18.616 -8.273 68.209 1.00 33.57 213 LEU A CA 1
ATOM 1574 C C . LEU A 1 233 ? 20.131 -8.298 68.344 1.00 30.44 213 LEU A C 1
ATOM 1575 O O . LEU A 1 233 ? 20.801 -7.315 68.014 1.00 30.76 213 LEU A O 1
ATOM 1580 N N . ARG A 1 234 ? 20.672 -9.408 68.840 1.00 30.19 214 ARG A N 1
ATOM 1581 C CA . ARG A 1 234 ? 22.119 -9.545 68.905 1.00 30.47 214 ARG A CA 1
ATOM 1582 C C . ARG A 1 234 ? 22.681 -9.714 67.507 1.00 29.74 214 ARG A C 1
ATOM 1583 O O . ARG A 1 234 ? 22.207 -10.556 66.741 1.00 28.32 214 ARG A O 1
ATOM 1591 N N . ILE A 1 235 ? 23.701 -8.936 67.171 1.00 28.18 215 ILE A N 1
ATOM 1592 C CA . ILE A 1 235 ? 24.338 -9.077 65.871 1.00 25.08 215 ILE A CA 1
ATOM 1593 C C . ILE A 1 235 ? 25.390 -10.158 66.007 1.00 23.58 215 ILE A C 1
ATOM 1594 O O . ILE A 1 235 ? 26.382 -9.987 66.718 1.00 26.43 215 ILE A O 1
ATOM 1599 N N . ASP A 1 236 ? 25.154 -11.280 65.342 1.00 22.12 216 ASP A N 1
ATOM 1600 C CA . ASP A 1 236 ? 26.107 -12.373 65.367 1.00 23.91 216 ASP A CA 1
ATOM 1601 C C . ASP A 1 236 ? 27.270 -12.108 64.428 1.00 25.00 216 ASP A C 1
ATOM 1602 O O . ASP A 1 236 ? 28.423 -12.390 64.770 1.00 24.61 216 ASP A O 1
ATOM 1607 N N . TRP A 1 237 ? 26.985 -11.569 63.246 1.00 23.45 217 TRP A N 1
ATOM 1608 C CA . TRP A 1 237 ? 28.019 -11.178 62.296 1.00 23.84 217 TRP A CA 1
ATOM 1609 C C . TRP A 1 237 ? 27.384 -10.354 61.184 1.00 21.86 217 TRP A C 1
ATOM 1610 O O . TRP A 1 237 ? 26.164 -10.353 60.999 1.00 21.46 217 TRP A O 1
ATOM 1621 N N . ILE A 1 238 ? 28.239 -9.622 60.474 1.00 22.83 218 ILE A N 1
ATOM 1622 C CA . ILE A 1 238 ? 27.878 -8.897 59.260 1.00 19.01 218 ILE A CA 1
ATOM 1623 C C . ILE A 1 238 ? 28.996 -9.192 58.267 1.00 18.71 218 ILE A C 1
ATOM 1624 O O . ILE A 1 238 ? 30.142 -8.780 58.486 1.00 19.21 218 ILE A O 1
ATOM 1629 N N . ASP A 1 239 ? 28.678 -9.932 57.201 1.00 18.00 219 ASP A N 1
ATOM 1630 C CA . ASP A 1 239 ? 29.649 -10.367 56.195 1.00 18.84 219 ASP A CA 1
ATOM 1631 C C . ASP A 1 239 ? 29.324 -9.696 54.866 1.00 18.06 219 ASP A C 1
ATOM 1632 O O . ASP A 1 239 ? 28.171 -9.722 54.430 1.00 17.73 219 ASP A O 1
ATOM 1637 N N . ILE A 1 240 ? 30.332 -9.114 54.221 1.00 16.74 220 ILE A N 1
ATOM 1638 C CA . ILE A 1 240 ? 30.123 -8.297 53.032 1.00 17.37 220 ILE A CA 1
ATOM 1639 C C . ILE A 1 240 ? 31.165 -8.687 51.998 1.00 17.80 220 ILE A C 1
ATOM 1640 O O . ILE A 1 240 ? 32.333 -8.874 52.336 1.00 18.60 220 ILE A O 1
ATOM 1645 N N . TYR A 1 241 ? 30.744 -8.817 50.737 1.00 18.26 221 TYR A N 1
ATOM 1646 C CA . TYR A 1 241 ? 31.657 -9.147 49.651 1.00 18.38 221 TYR A CA 1
ATOM 1647 C C . TYR A 1 241 ? 31.384 -8.275 48.441 1.00 17.59 221 TYR A C 1
ATOM 1648 O O . TYR A 1 241 ? 30.227 -8.067 48.063 1.00 17.69 221 TYR A O 1
ATOM 1657 N N . SER A 1 242 ? 32.465 -7.792 47.834 1.00 17.96 222 SER A N 1
ATOM 1658 C CA . SER A 1 242 ? 32.439 -7.066 46.572 1.00 17.96 222 SER A CA 1
ATOM 1659 C C . SER A 1 242 ? 32.911 -7.974 45.440 1.00 20.17 222 SER A C 1
ATOM 1660 O O . SER A 1 242 ? 33.940 -8.642 45.571 1.00 19.39 222 SER A O 1
ATOM 1663 N N . PHE A 1 243 ? 32.185 -7.967 44.318 1.00 19.42 223 PHE A N 1
ATOM 1664 C CA . PHE A 1 243 ? 32.607 -8.680 43.117 1.00 18.66 223 PHE A CA 1
ATOM 1665 C C . PHE A 1 243 ? 32.998 -7.731 41.990 1.00 19.62 223 PHE A C 1
ATOM 1666 O O . PHE A 1 243 ? 33.006 -8.123 40.818 1.00 19.33 223 PHE A O 1
ATOM 1674 N N . ALA A 1 244 ? 33.349 -6.490 42.342 1.00 17.40 224 ALA A N 1
ATOM 1675 C CA . ALA A 1 244 ? 33.761 -5.496 41.362 1.00 18.71 224 ALA A CA 1
ATOM 1676 C C . ALA A 1 244 ? 35.042 -5.898 40.663 1.00 18.69 224 ALA A C 1
ATOM 1677 O O . ALA A 1 244 ? 35.351 -5.364 39.597 1.00 19.87 224 ALA A O 1
ATOM 1679 N N . ASN A 1 245 ? 35.794 -6.832 41.242 1.00 20.44 225 ASN A N 1
ATOM 1680 C CA . ASN A 1 245 ? 37.035 -7.284 40.626 1.00 20.38 225 ASN A CA 1
ATOM 1681 C C . ASN A 1 245 ? 36.821 -7.837 39.223 1.00 23.96 225 ASN A C 1
ATOM 1682 O O . ASN A 1 245 ? 37.720 -7.728 38.390 1.00 26.93 225 ASN A O 1
ATOM 1687 N N . GLU A 1 246 ? 35.646 -8.428 38.933 1.00 23.72 226 GLU A N 1
ATOM 1688 C CA . GLU A 1 246 ? 35.339 -8.927 37.588 1.00 26.49 226 GLU A CA 1
ATOM 1689 C C . GLU A 1 246 ? 33.968 -8.534 37.041 1.00 26.23 226 GLU A C 1
ATOM 1690 O O . GLU A 1 246 ? 33.693 -8.840 35.877 1.00 29.79 226 GLU A O 1
ATOM 1696 N N . GLN A 1 247 ? 33.105 -7.878 37.816 1.00 23.48 227 GLN A N 1
ATOM 1697 C CA . GLN A 1 247 ? 31.819 -7.401 37.315 1.00 21.35 227 GLN A CA 1
ATOM 1698 C C . GLN A 1 247 ? 31.904 -5.920 36.994 1.00 22.00 227 GLN A C 1
ATOM 1699 O O . GLN A 1 247 ? 32.529 -5.153 37.735 1.00 20.11 227 GLN A O 1
ATOM 1705 N N . GLU A 1 248 ? 31.268 -5.528 35.892 1.00 21.22 228 GLU A N 1
ATOM 1706 C CA . GLU A 1 248 ? 31.202 -4.127 35.491 1.00 20.65 228 GLU A CA 1
ATOM 1707 C C . GLU A 1 248 ? 30.251 -3.333 36.367 1.00 18.20 228 GLU A C 1
ATOM 1708 O O . GLU A 1 248 ? 29.313 -3.867 36.961 1.00 18.63 228 GLU A O 1
ATOM 1714 N N . THR A 1 249 ? 30.465 -2.022 36.378 1.00 17.79 229 THR A N 1
ATOM 1715 C CA . THR A 1 249 ? 29.487 -1.086 36.914 1.00 18.20 229 THR A CA 1
ATOM 1716 C C . THR A 1 249 ? 28.102 -1.335 36.325 1.00 19.80 229 THR A C 1
ATOM 1717 O O . THR A 1 249 ? 27.945 -1.528 35.111 1.00 19.91 229 THR A O 1
ATOM 1721 N N . CYS A 1 250 ? 27.086 -1.329 37.196 1.00 18.21 230 CYS A N 1
ATOM 1722 C CA . CYS A 1 250 ? 25.751 -1.665 36.730 1.00 17.69 230 CYS A CA 1
ATOM 1723 C C . CYS A 1 250 ? 24.709 -0.606 37.067 1.00 19.60 230 CYS A C 1
ATOM 1724 O O . CYS A 1 250 ? 23.789 -0.377 36.270 1.00 21.54 230 CYS A O 1
ATOM 1727 N N . MET A 1 251 ? 24.797 0.012 38.239 1.00 18.46 231 MET A N 1
ATOM 1728 C CA . MET A 1 251 ? 24.001 1.185 38.579 1.00 17.78 231 MET A CA 1
ATOM 1729 C C . MET A 1 251 ? 24.966 2.339 38.794 1.00 19.11 231 MET A C 1
ATOM 1730 O O . MET A 1 251 ? 25.961 2.183 39.513 1.00 18.24 231 MET A O 1
ATOM 1735 N N . TYR A 1 252 ? 24.689 3.495 38.182 1.00 18.44 232 TYR A N 1
ATOM 1736 C CA . TYR A 1 252 ? 25.687 4.561 38.231 1.00 17.21 232 TYR A CA 1
ATOM 1737 C C . TYR A 1 252 ? 25.026 5.916 38.064 1.00 16.98 232 TYR A C 1
ATOM 1738 O O . TYR A 1 252 ? 23.962 6.038 37.455 1.00 19.54 232 TYR A O 1
ATOM 1747 N N . SER A 1 253 ? 25.670 6.931 38.618 1.00 17.32 233 SER A N 1
ATOM 1748 C CA . SER A 1 253 ? 25.218 8.303 38.466 1.00 18.47 233 SER A CA 1
ATOM 1749 C C . SER A 1 253 ? 26.423 9.197 38.672 1.00 19.82 233 SER A C 1
ATOM 1750 O O . SER A 1 253 ? 27.385 8.810 39.342 1.00 19.62 233 SER A O 1
ATOM 1753 N N . GLY A 1 254 ? 26.374 10.389 38.084 1.00 18.39 234 GLY A N 1
ATOM 1754 C CA . GLY A 1 254 ? 27.586 11.191 38.048 1.00 19.77 234 GLY A CA 1
ATOM 1755 C C . GLY A 1 254 ? 28.642 10.611 37.129 1.00 18.88 234 GLY A C 1
ATOM 1756 O O . GLY A 1 254 ? 29.834 10.731 37.410 1.00 18.18 234 GLY A O 1
ATOM 1757 N N . GLY A 1 255 ? 28.222 9.972 36.042 1.00 19.98 235 GLY A N 1
ATOM 1758 C CA . GLY A 1 255 ? 29.138 9.401 35.076 1.00 21.52 235 GLY A CA 1
ATOM 1759 C C . GLY A 1 255 ? 28.348 8.694 33.996 1.00 22.87 235 GLY A C 1
ATOM 1760 O O . GLY A 1 255 ? 27.121 8.571 34.074 1.00 22.09 235 GLY A O 1
ATOM 1761 N N . GLU A 1 256 ? 29.069 8.206 32.983 1.00 24.64 236 GLU A N 1
ATOM 1762 C CA . GLU A 1 256 ? 28.454 7.444 31.897 1.00 24.77 236 GLU A CA 1
ATOM 1763 C C . GLU A 1 256 ? 29.177 6.132 31.663 1.00 24.11 236 GLU A C 1
ATOM 1764 O O . GLU A 1 256 ? 30.408 6.087 31.696 1.00 22.01 236 GLU A O 1
ATOM 1770 N N . LYS A 1 257 ? 28.410 5.073 31.390 1.00 23.66 237 LYS A N 1
ATOM 1771 C CA . LYS A 1 257 ? 29.021 3.781 31.096 1.00 25.78 237 LYS A CA 1
ATOM 1772 C C . LYS A 1 257 ? 29.426 3.718 29.627 1.00 27.45 237 LYS A C 1
ATOM 1773 O O . LYS A 1 257 ? 28.607 3.960 28.734 1.00 26.29 237 LYS A O 1
ATOM 1779 N N . LEU A 1 258 ? 30.694 3.407 29.380 1.00 25.61 238 LEU A N 1
ATOM 1780 C CA . LEU A 1 258 ? 31.215 3.353 28.025 1.00 27.22 238 LEU A CA 1
ATOM 1781 C C . LEU A 1 258 ? 31.042 1.959 27.431 1.00 29.99 238 LEU A C 1
ATOM 1782 O O . LEU A 1 258 ? 30.707 0.991 28.119 1.00 29.95 238 LEU A O 1
ATOM 1787 N N . ALA A 1 259 ? 31.276 1.872 26.116 1.00 33.34 239 ALA A N 1
ATOM 1788 C CA . ALA A 1 259 ? 31.034 0.629 25.398 1.00 34.12 239 ALA A CA 1
ATOM 1789 C C . ALA A 1 259 ? 31.932 -0.484 25.901 1.00 33.58 239 ALA A C 1
ATOM 1790 O O . ALA A 1 259 ? 31.524 -1.647 25.910 1.00 37.50 239 ALA A O 1
ATOM 1792 N N . ASP A 1 260 ? 33.141 -0.152 26.343 1.00 30.99 240 ASP A N 1
ATOM 1793 C CA . ASP A 1 260 ? 34.060 -1.127 26.914 1.00 32.39 240 ASP A CA 1
ATOM 1794 C C . ASP A 1 260 ? 33.716 -1.520 28.354 1.00 31.79 240 ASP A C 1
ATOM 1795 O O . ASP A 1 260 ? 34.515 -2.207 28.997 1.00 32.60 240 ASP A O 1
ATOM 1800 N N . GLY A 1 261 ? 32.557 -1.097 28.870 1.00 30.03 241 GLY A N 1
ATOM 1801 C CA . GLY A 1 261 ? 32.126 -1.437 30.211 1.00 28.41 241 GLY A CA 1
ATOM 1802 C C . GLY A 1 261 ? 32.644 -0.547 31.327 1.00 27.52 241 GLY A C 1
ATOM 1803 O O . GLY A 1 261 ? 32.174 -0.679 32.464 1.00 25.77 241 GLY A O 1
ATOM 1804 N N . SER A 1 262 ? 33.593 0.343 31.047 1.00 27.47 242 SER A N 1
ATOM 1805 C CA . SER A 1 262 ? 34.167 1.217 32.061 1.00 27.16 242 SER A CA 1
ATOM 1806 C C . SER A 1 262 ? 33.221 2.382 32.338 1.00 24.83 242 SER A C 1
ATOM 1807 O O . SER A 1 262 ? 32.279 2.640 31.589 1.00 24.22 242 SER A O 1
ATOM 1810 N N . LEU A 1 263 ? 33.465 3.081 33.436 1.00 24.21 243 LEU A N 1
ATOM 1811 C CA . LEU A 1 263 ? 32.658 4.235 33.798 1.00 24.43 243 LEU A CA 1
ATOM 1812 C C . LEU A 1 263 ? 33.484 5.497 33.586 1.00 25.41 243 LEU A C 1
ATOM 1813 O O . LEU A 1 263 ? 34.621 5.588 34.064 1.00 24.57 243 LEU A O 1
ATOM 1818 N N . LYS A 1 264 ? 32.925 6.463 32.864 1.00 24.25 244 LYS A N 1
ATOM 1819 C CA . LYS A 1 264 ? 33.564 7.765 32.727 1.00 23.90 244 LYS A CA 1
ATOM 1820 C C . LYS A 1 264 ? 32.950 8.725 33.743 1.00 21.37 244 LYS A C 1
ATOM 1821 O O . LYS A 1 264 ? 31.746 8.986 33.701 1.00 24.12 244 LYS A O 1
ATOM 1827 N N . GLY A 1 265 ? 33.770 9.250 34.650 1.00 21.90 245 GLY A N 1
ATOM 1828 C CA . GLY A 1 265 ? 33.269 10.163 35.660 1.00 21.35 245 GLY A CA 1
ATOM 1829 C C . GLY A 1 265 ? 32.813 11.495 35.092 1.00 21.54 245 GLY A C 1
ATOM 1830 O O . GLY A 1 265 ? 33.262 11.947 34.045 1.00 22.35 245 GLY A O 1
ATOM 1831 N N . TRP A 1 266 ? 31.906 12.145 35.828 1.00 19.11 246 TRP A N 1
ATOM 1832 C CA . TRP A 1 266 ? 31.249 13.357 35.329 1.00 21.43 246 TRP A CA 1
ATOM 1833 C C . TRP A 1 266 ? 32.243 14.473 35.013 1.00 23.52 246 TRP A C 1
ATOM 1834 O O . TRP A 1 266 ? 32.046 15.226 34.054 1.00 22.83 246 TRP A O 1
ATOM 1845 N N . ALA A 1 267 ? 33.318 14.604 35.804 1.00 22.35 247 ALA A N 1
ATOM 1846 C CA . ALA A 1 267 ? 34.247 15.716 35.606 1.00 23.46 247 ALA A CA 1
ATOM 1847 C C . ALA A 1 267 ? 35.143 15.525 34.392 1.00 24.68 247 ALA A C 1
ATOM 1848 O O . ALA A 1 267 ? 35.773 16.486 33.956 1.00 26.67 247 ALA A O 1
ATOM 1850 N N . GLN A 1 268 ? 35.201 14.320 33.824 1.00 25.62 248 GLN A N 1
ATOM 1851 C CA . GLN A 1 268 ? 35.875 14.096 32.549 1.00 26.81 248 GLN A CA 1
ATOM 1852 C C . GLN A 1 268 ? 35.009 14.451 31.350 1.00 27.23 248 GLN A C 1
ATOM 1853 O O . GLN A 1 268 ? 35.481 14.369 30.212 1.00 28.24 248 GLN A O 1
ATOM 1859 N N . MET A 1 269 ? 33.754 14.816 31.575 1.00 26.94 249 MET A N 1
ATOM 1860 C CA . MET A 1 269 ? 32.826 15.171 30.521 1.00 23.78 249 MET A CA 1
ATOM 1861 C C . MET A 1 269 ? 32.631 16.683 30.502 1.00 25.64 249 MET A C 1
ATOM 1862 O O . MET A 1 269 ? 32.817 17.360 31.521 1.00 24.61 249 MET A O 1
ATOM 1867 N N . SER A 1 270 ? 32.276 17.216 29.333 1.00 25.38 250 SER A N 1
ATOM 1868 C CA . SER A 1 270 ? 32.076 18.655 29.216 1.00 28.81 250 SER A CA 1
ATOM 1869 C C . SER A 1 270 ? 30.866 19.087 30.029 1.00 25.99 250 SER A C 1
ATOM 1870 O O . SER A 1 270 ? 29.903 18.332 30.193 1.00 25.19 250 SER A O 1
ATOM 1873 N N . GLN A 1 271 ? 30.932 20.315 30.551 1.00 24.54 251 GLN A N 1
ATOM 1874 C CA . GLN A 1 271 ? 29.782 20.901 31.231 1.00 24.37 251 GLN A CA 1
ATOM 1875 C C . GLN A 1 271 ? 28.525 20.816 30.373 1.00 26.43 251 GLN A C 1
ATOM 1876 O O . GLN A 1 271 ? 27.434 20.505 30.874 1.00 24.85 251 GLN A O 1
ATOM 1882 N N . ALA A 1 272 ? 28.658 21.096 29.073 1.00 25.37 252 ALA A N 1
ATOM 1883 C CA . ALA A 1 272 ? 27.513 20.995 28.182 1.00 27.20 252 ALA A CA 1
ATOM 1884 C C . ALA A 1 272 ? 26.956 19.572 28.149 1.00 27.60 252 ALA A C 1
ATOM 1885 O O . ALA A 1 272 ? 25.738 19.377 28.052 1.00 27.09 252 ALA A O 1
ATOM 1887 N N . ASP A 1 273 ? 27.829 18.561 28.242 1.00 28.24 253 ASP A N 1
ATOM 1888 C CA . ASP A 1 273 ? 27.360 17.180 28.187 1.00 27.31 253 ASP A CA 1
ATOM 1889 C C . ASP A 1 273 ? 26.681 16.737 29.475 1.00 25.86 253 ASP A C 1
ATOM 1890 O O . ASP A 1 273 ? 25.816 15.860 29.428 1.00 28.67 253 ASP A O 1
ATOM 1895 N N . TRP A 1 274 ? 27.064 17.303 30.624 1.00 24.70 254 TRP A N 1
ATOM 1896 C CA . TRP A 1 274 ? 26.338 17.022 31.859 1.00 24.02 254 TRP A CA 1
ATOM 1897 C C . TRP A 1 274 ? 24.860 17.215 31.648 1.00 23.95 254 TRP A C 1
ATOM 1898 O O . TRP A 1 274 ? 24.048 16.409 32.112 1.00 23.44 254 TRP A O 1
ATOM 1909 N N . LEU A 1 275 ? 24.493 18.291 30.948 1.00 22.78 255 LEU A N 1
ATOM 1910 C CA . LEU A 1 275 ? 23.087 18.645 30.751 1.00 26.48 255 LEU A CA 1
ATOM 1911 C C . LEU A 1 275 ? 22.475 17.871 29.595 1.00 24.36 255 LEU A C 1
ATOM 1912 O O . LEU A 1 275 ? 21.381 17.309 29.719 1.00 25.64 255 LEU A O 1
ATOM 1917 N N . ALA A 1 276 ? 23.191 17.830 28.472 1.00 24.94 256 ALA A N 1
ATOM 1918 C CA . ALA A 1 276 ? 22.705 17.177 27.263 1.00 26.22 256 ALA A CA 1
ATOM 1919 C C . ALA A 1 276 ? 22.406 15.705 27.494 1.00 26.41 256 ALA A C 1
ATOM 1920 O O . ALA A 1 276 ? 21.477 15.163 26.885 1.00 28.02 256 ALA A O 1
ATOM 1922 N N . TYR A 1 277 ? 23.175 15.041 28.358 1.00 25.37 257 TYR A N 1
ATOM 1923 C CA . TYR A 1 277 ? 23.039 13.606 28.560 1.00 25.57 257 TYR A CA 1
ATOM 1924 C C . TYR A 1 277 ? 22.644 13.219 29.974 1.00 25.54 257 TYR A C 1
ATOM 1925 O O . TYR A 1 277 ? 22.669 12.025 30.300 1.00 26.38 257 TYR A O 1
ATOM 1934 N N . SER A 1 278 ? 22.246 14.175 30.807 1.00 22.56 258 SER A N 1
ATOM 1935 C CA . SER A 1 278 ? 21.742 13.877 32.148 1.00 22.42 258 SER A CA 1
ATOM 1936 C C . SER A 1 278 ? 22.726 13.010 32.943 1.00 22.12 258 SER A C 1
ATOM 1937 O O . SER A 1 278 ? 22.338 12.029 33.575 1.00 20.62 258 SER A O 1
ATOM 1940 N N . VAL A 1 279 ? 24.013 13.393 32.910 1.00 23.15 259 VAL A N 1
ATOM 1941 C CA . VAL A 1 279 ? 25.094 12.610 33.524 1.00 21.21 259 VAL A CA 1
ATOM 1942 C C . VAL A 1 279 ? 24.861 12.411 35.016 1.00 22.13 259 VAL A C 1
ATOM 1943 O O . VAL A 1 279 ? 25.270 11.391 35.587 1.00 21.93 259 VAL A O 1
ATOM 1947 N N . PHE A 1 280 ? 24.183 13.346 35.670 1.00 20.51 260 PHE A N 1
ATOM 1948 C CA . PHE A 1 280 ? 23.955 13.225 37.105 1.00 21.19 260 PHE A CA 1
ATOM 1949 C C . PHE A 1 280 ? 22.664 12.484 37.463 1.00 19.71 260 PHE A C 1
ATOM 1950 O O . PHE A 1 280 ? 22.340 12.389 38.647 1.00 20.80 260 PHE A O 1
ATOM 1958 N N . CYS A 1 281 ? 21.911 11.959 36.494 1.00 20.70 261 CYS A N 1
ATOM 1959 C CA . CYS A 1 281 ? 20.776 11.102 36.839 1.00 21.76 261 CYS A CA 1
ATOM 1960 C C . CYS A 1 281 ? 21.257 9.674 37.105 1.00 20.83 261 CYS A C 1
ATOM 1961 O O . CYS A 1 281 ? 22.367 9.291 36.723 1.00 21.11 261 CYS A O 1
ATOM 1964 N N . ILE A 1 282 ? 20.412 8.879 37.766 1.00 19.74 262 ILE A N 1
ATOM 1965 C CA . ILE A 1 282 ? 20.769 7.498 38.106 1.00 20.88 262 ILE A CA 1
ATOM 1966 C C . ILE A 1 282 ? 20.402 6.591 36.945 1.00 20.17 262 ILE A C 1
ATOM 1967 O O . ILE A 1 282 ? 19.261 6.605 36.469 1.00 19.97 262 ILE A O 1
ATOM 1972 N N . LYS A 1 283 ? 21.362 5.785 36.508 1.00 19.33 263 LYS A N 1
ATOM 1973 C CA . LYS A 1 283 ? 21.196 4.892 35.374 1.00 19.63 263 LYS A CA 1
ATOM 1974 C C . LYS A 1 283 ? 21.427 3.452 35.805 1.00 21.06 263 LYS A C 1
ATOM 1975 O O . LYS A 1 283 ? 22.121 3.186 36.785 1.00 18.44 263 LYS A O 1
ATOM 1981 N N . GLN A 1 284 ? 20.822 2.533 35.063 1.00 20.06 264 GLN A N 1
ATOM 1982 C CA . GLN A 1 284 ? 20.940 1.102 35.295 1.00 21.25 264 GLN A CA 1
ATOM 1983 C C . GLN A 1 284 ? 21.258 0.453 33.960 1.00 23.60 264 GLN A C 1
ATOM 1984 O O . GLN A 1 284 ? 20.618 0.780 32.954 1.00 24.11 264 GLN A O 1
ATOM 1990 N N . ASP A 1 285 ? 22.254 -0.435 33.939 1.00 21.58 265 ASP A N 1
ATOM 1991 C CA . ASP A 1 285 ? 22.490 -1.318 32.795 1.00 22.33 265 ASP A CA 1
ATOM 1992 C C . ASP A 1 285 ? 21.574 -2.523 33.010 1.00 22.49 265 ASP A C 1
ATOM 1993 O O . ASP A 1 285 ? 21.947 -3.509 33.634 1.00 21.24 265 ASP A O 1
ATOM 1998 N N . VAL A 1 286 ? 20.336 -2.429 32.523 1.00 21.29 266 VAL A N 1
ATOM 1999 C CA . VAL A 1 286 ? 19.310 -3.390 32.934 1.00 23.60 266 VAL A CA 1
ATOM 2000 C C . VAL A 1 286 ? 19.620 -4.797 32.421 1.00 23.31 266 VAL A C 1
ATOM 2001 O O . VAL A 1 286 ? 19.343 -5.785 33.111 1.00 22.54 266 VAL A O 1
ATOM 2005 N N . ARG A 1 287 ? 20.199 -4.926 31.221 1.00 22.16 267 ARG A N 1
ATOM 2006 C CA . ARG A 1 287 ? 20.508 -6.272 30.736 1.00 25.52 267 ARG A CA 1
ATOM 2007 C C . ARG A 1 287 ? 21.586 -6.927 31.589 1.00 25.58 267 ARG A C 1
ATOM 2008 O O . ARG A 1 287 ? 21.501 -8.119 31.902 1.00 24.83 267 ARG A O 1
ATOM 2016 N N . TYR A 1 288 ? 22.595 -6.153 31.991 1.00 24.77 268 TYR A N 1
ATOM 2017 C CA . TYR A 1 288 ? 23.632 -6.661 32.886 1.00 22.88 268 TYR A CA 1
ATOM 2018 C C . TYR A 1 288 ? 23.047 -7.023 34.250 1.00 22.85 268 TYR A C 1
ATOM 2019 O O . TYR A 1 288 ? 23.357 -8.083 34.809 1.00 24.73 268 TYR A O 1
ATOM 2028 N N . LEU A 1 289 ? 22.183 -6.162 34.782 1.00 20.89 269 LEU A N 1
ATOM 2029 C CA . LEU A 1 289 ? 21.515 -6.418 36.048 1.00 19.74 269 LEU A CA 1
ATOM 2030 C C . LEU A 1 289 ? 20.773 -7.749 36.033 1.00 24.80 269 LEU A C 1
ATOM 2031 O O . LEU A 1 289 ? 20.949 -8.582 36.933 1.00 22.46 269 LEU A O 1
ATOM 2036 N N . ASN A 1 290 ? 19.914 -7.954 35.026 1.00 24.16 270 ASN A N 1
ATOM 2037 C CA . ASN A 1 290 ? 19.117 -9.177 34.942 1.00 26.34 270 ASN A CA 1
ATOM 2038 C C . ASN A 1 290 ? 19.996 -10.410 34.846 1.00 25.70 270 ASN A C 1
ATOM 2039 O O . ASN A 1 290 ? 19.683 -11.458 35.427 1.00 25.85 270 ASN A O 1
ATOM 2044 N N . GLU A 1 291 ? 21.090 -10.302 34.102 1.00 24.13 271 GLU A N 1
ATOM 2045 C CA . GLU A 1 291 ? 21.954 -11.442 33.868 1.00 25.57 271 GLU A CA 1
ATOM 2046 C C . GLU A 1 291 ? 22.742 -11.814 35.118 1.00 29.65 271 GLU A C 1
ATOM 2047 O O . GLU A 1 291 ? 22.958 -13.005 35.388 1.00 29.13 271 GLU A O 1
ATOM 2053 N N . ARG A 1 292 ? 23.171 -10.815 35.909 1.00 25.64 272 ARG A N 1
ATOM 2054 C CA . ARG A 1 292 ? 24.225 -11.033 36.890 1.00 22.98 272 ARG A CA 1
ATOM 2055 C C . ARG A 1 292 ? 23.861 -10.775 38.339 1.00 21.39 272 ARG A C 1
ATOM 2056 O O . ARG A 1 292 ? 24.655 -11.140 39.211 1.00 23.55 272 ARG A O 1
ATOM 2064 N N . VAL A 1 293 ? 22.701 -10.195 38.638 1.00 20.38 273 VAL A N 1
ATOM 2065 C CA . VAL A 1 293 ? 22.468 -9.717 40.000 1.00 21.19 273 VAL A CA 1
ATOM 2066 C C . VAL A 1 293 ? 22.307 -10.883 40.983 1.00 22.05 273 VAL A C 1
ATOM 2067 O O . VAL A 1 293 ? 22.771 -10.809 42.130 1.00 19.73 273 VAL A O 1
ATOM 2071 N N . VAL A 1 294 ? 21.657 -11.974 40.571 1.00 21.54 274 VAL A N 1
ATOM 2072 C CA . VAL A 1 294 ? 21.439 -13.052 41.528 1.00 22.06 274 VAL A CA 1
ATOM 2073 C C . VAL A 1 294 ? 22.757 -13.737 41.856 1.00 20.64 274 VAL A C 1
ATOM 2074 O O . VAL A 1 294 ? 23.068 -13.989 43.024 1.00 21.20 274 VAL A O 1
ATOM 2078 N N . LYS A 1 295 ? 23.576 -14.008 40.841 1.00 20.25 275 LYS A N 1
ATOM 2079 C CA . LYS A 1 295 ? 24.827 -14.714 41.091 1.00 22.82 275 LYS A CA 1
ATOM 2080 C C . LYS A 1 295 ? 25.809 -13.867 41.894 1.00 21.92 275 LYS A C 1
ATOM 2081 O O . LYS A 1 295 ? 26.471 -14.369 42.809 1.00 21.59 275 LYS A O 1
ATOM 2087 N N . PHE A 1 296 ? 25.935 -12.586 41.565 1.00 20.10 276 PHE A N 1
ATOM 2088 C CA . PHE A 1 296 ? 27.037 -11.801 42.092 1.00 19.86 276 PHE A CA 1
ATOM 2089 C C . PHE A 1 296 ? 26.622 -10.869 43.218 1.00 19.51 276 PHE A C 1
ATOM 2090 O O . PHE A 1 296 ? 27.452 -10.105 43.703 1.00 20.80 276 PHE A O 1
ATOM 2098 N N . THR A 1 297 ? 25.371 -10.926 43.669 1.00 19.31 277 THR A N 1
ATOM 2099 C CA . THR A 1 297 ? 25.026 -10.351 44.959 1.00 19.19 277 THR A CA 1
ATOM 2100 C C . THR A 1 297 ? 24.505 -11.375 45.941 1.00 19.09 277 THR A C 1
ATOM 2101 O O . THR A 1 297 ? 24.526 -11.113 47.142 1.00 19.91 277 THR A O 1
ATOM 2105 N N . LEU A 1 298 ? 24.062 -12.539 45.481 1.00 20.02 278 LEU A N 1
ATOM 2106 C CA . LEU A 1 298 ? 23.491 -13.526 46.389 1.00 21.13 278 LEU A CA 1
ATOM 2107 C C . LEU A 1 298 ? 24.321 -14.799 46.401 1.00 21.70 278 LEU A C 1
ATOM 2108 O O . LEU A 1 298 ? 24.961 -15.077 47.418 1.00 21.48 278 LEU A O 1
ATOM 2113 N N . THR A 1 299 ? 24.346 -15.581 45.309 1.00 21.51 279 THR A N 1
ATOM 2114 C CA . THR A 1 299 ? 24.831 -16.958 45.419 1.00 23.48 279 THR A CA 1
ATOM 2115 C C . THR A 1 299 ? 26.347 -17.015 45.631 1.00 23.82 279 THR A C 1
ATOM 2116 O O . THR A 1 299 ? 26.823 -17.801 46.457 1.00 23.59 279 THR A O 1
ATOM 2120 N N . GLU A 1 300 ? 27.126 -16.179 44.931 1.00 22.16 280 GLU A N 1
ATOM 2121 C CA . GLU A 1 300 ? 28.579 -16.212 45.140 1.00 25.53 280 GLU A CA 1
ATOM 2122 C C . GLU A 1 300 ? 29.023 -15.743 46.529 1.00 24.31 280 GLU A C 1
ATOM 2123 O O . GLU A 1 300 ? 29.926 -16.367 47.110 1.00 24.17 280 GLU A O 1
ATOM 2129 N N . PRO A 1 301 ? 28.483 -14.651 47.097 1.00 22.54 281 PRO A N 1
ATOM 2130 C CA . PRO A 1 301 ? 28.912 -14.331 48.470 1.00 23.26 281 PRO A CA 1
ATOM 2131 C C . PRO A 1 301 ? 28.342 -15.294 49.482 1.00 22.87 281 PRO A C 1
ATOM 2132 O O . PRO A 1 301 ? 29.065 -15.713 50.389 1.00 21.57 281 PRO A O 1
ATOM 2136 N N . LEU A 1 302 ? 27.072 -15.681 49.343 1.00 21.42 282 LEU A N 1
ATOM 2137 C CA . LEU A 1 302 ? 26.463 -16.522 50.369 1.00 23.27 282 LEU A CA 1
ATOM 2138 C C . LEU A 1 302 ? 27.047 -17.931 50.387 1.00 23.36 282 LEU A C 1
ATOM 2139 O O . LEU A 1 302 ? 27.141 -18.537 51.457 1.00 22.20 282 LEU A O 1
ATOM 2144 N N . ARG A 1 303 ? 27.462 -18.474 49.241 1.00 22.82 283 ARG A N 1
ATOM 2145 C CA . ARG A 1 303 ? 28.051 -19.813 49.305 1.00 26.23 283 ARG A CA 1
ATOM 2146 C C . ARG A 1 303 ? 29.408 -19.794 50.012 1.00 26.56 283 ARG A C 1
ATOM 2147 O O . ARG A 1 303 ? 29.791 -20.795 50.630 1.00 25.87 283 ARG A O 1
ATOM 2155 N N . ARG A 1 304 ? 30.137 -18.672 49.959 1.00 23.61 284 ARG A N 1
ATOM 2156 C CA . ARG A 1 304 ? 31.348 -18.535 50.763 1.00 21.81 284 ARG A CA 1
ATOM 2157 C C . ARG A 1 304 ? 31.014 -18.469 52.251 1.00 24.92 284 ARG A C 1
ATOM 2158 O O . ARG A 1 304 ? 31.641 -19.150 53.068 1.00 25.45 284 ARG A O 1
ATOM 2166 N N . ILE A 1 305 ? 30.031 -17.639 52.616 1.00 21.28 285 ILE A N 1
ATOM 2167 C CA . ILE A 1 305 ? 29.627 -17.465 54.013 1.00 22.02 285 ILE A CA 1
ATOM 2168 C C . ILE A 1 305 ? 29.093 -18.777 54.588 1.00 24.66 285 ILE A C 1
ATOM 2169 O O . ILE A 1 305 ? 29.443 -19.182 55.706 1.00 22.62 285 ILE A O 1
ATOM 2174 N N . VAL A 1 306 ? 28.209 -19.442 53.839 1.00 24.16 286 VAL A N 1
ATOM 2175 C CA . VAL A 1 306 ? 27.654 -20.731 54.254 1.00 26.05 286 VAL A CA 1
ATOM 2176 C C . VAL A 1 306 ? 28.766 -21.737 54.527 1.00 24.75 286 VAL A C 1
ATOM 2177 O O . VAL A 1 306 ? 28.740 -22.451 55.533 1.00 27.47 286 VAL A O 1
ATOM 2181 N N . ALA A 1 307 ? 29.765 -21.792 53.645 1.00 23.87 287 ALA A N 1
ATOM 2182 C CA . ALA A 1 307 ? 30.888 -22.714 53.800 1.00 24.66 287 ALA A CA 1
ATOM 2183 C C . ALA A 1 307 ? 31.779 -22.325 54.978 1.00 28.02 287 ALA A C 1
ATOM 2184 O O . ALA A 1 307 ? 32.128 -23.170 55.810 1.00 30.57 287 ALA A O 1
ATOM 2186 N N . ASP A 1 308 ? 32.153 -21.048 55.071 1.00 23.43 288 ASP A N 1
ATOM 2187 C CA . ASP A 1 308 ? 33.030 -20.590 56.144 1.00 26.98 288 ASP A CA 1
ATOM 2188 C C . ASP A 1 308 ? 32.380 -20.667 57.525 1.00 27.55 288 ASP A C 1
ATOM 2189 O O . ASP A 1 308 ? 33.080 -20.897 58.517 1.00 29.16 288 ASP A O 1
ATOM 2194 N N . ARG A 1 309 ? 31.069 -20.462 57.626 1.00 24.71 289 ARG A N 1
ATOM 2195 C CA . ARG A 1 309 ? 30.389 -20.472 58.916 1.00 26.31 289 ARG A CA 1
ATOM 2196 C C . ARG A 1 309 ? 29.558 -21.729 59.134 1.00 27.47 289 ARG A C 1
ATOM 2197 O O . ARG A 1 309 ? 28.846 -21.814 60.138 1.00 29.39 289 ARG A O 1
ATOM 2205 N N . ASN A 1 310 ? 29.640 -22.697 58.221 1.00 27.24 290 ASN A N 1
ATOM 2206 C CA . ASN A 1 310 ? 28.878 -23.944 58.265 1.00 30.13 290 ASN A CA 1
ATOM 2207 C C . ASN A 1 310 ? 27.401 -23.682 58.588 1.00 32.43 290 ASN A C 1
ATOM 2208 O O . ASN A 1 310 ? 26.842 -24.208 59.554 1.00 32.63 290 ASN A O 1
ATOM 2213 N N . LEU A 1 311 ? 26.771 -22.844 57.756 1.00 29.35 291 LEU A N 1
ATOM 2214 C CA . LEU A 1 311 ? 25.373 -22.489 57.947 1.00 28.22 291 LEU A CA 1
ATOM 2215 C C . LEU A 1 311 ? 24.450 -23.521 57.319 1.00 28.68 291 LEU A C 1
ATOM 2216 O O . LEU A 1 311 ? 24.737 -24.090 56.265 1.00 29.83 291 LEU A O 1
ATOM 2221 N N . SER A 1 312 ? 23.311 -23.736 57.964 1.00 29.63 292 SER A N 1
ATOM 2222 C CA . SER A 1 312 ? 22.230 -24.533 57.402 1.00 30.43 292 SER A CA 1
ATOM 2223 C C . SER A 1 312 ? 20.974 -23.679 57.356 1.00 28.92 292 SER A C 1
ATOM 2224 O O . SER A 1 312 ? 20.627 -23.044 58.353 1.00 29.73 292 SER A O 1
ATOM 2227 N N . SER A 1 313 ? 20.297 -23.659 56.205 1.00 27.25 293 SER A N 1
ATOM 2228 C CA . SER A 1 313 ? 19.114 -22.811 56.078 1.00 30.12 293 SER A CA 1
ATOM 2229 C C . SER A 1 313 ? 18.048 -23.204 57.089 1.00 32.38 293 SER A C 1
ATOM 2230 O O . SER A 1 313 ? 17.256 -22.355 57.520 1.00 30.51 293 SER A O 1
ATOM 2233 N N . GLU A 1 314 ? 18.036 -24.476 57.503 1.00 31.17 294 GLU A N 1
ATOM 2234 C CA . GLU A 1 314 ? 17.064 -24.939 58.491 1.00 32.31 294 GLU A CA 1
ATOM 2235 C C . GLU A 1 314 ? 17.123 -24.139 59.787 1.00 32.20 294 GLU A C 1
ATOM 2236 O O . GLU A 1 314 ? 16.119 -24.070 60.503 1.00 33.61 294 GLU A O 1
ATOM 2242 N N . SER A 1 315 ? 18.266 -23.526 60.101 1.00 30.78 295 SER A N 1
ATOM 2243 C CA . SER A 1 315 ? 18.428 -22.794 61.354 1.00 32.17 295 SER A CA 1
ATOM 2244 C C . SER A 1 315 ? 17.864 -21.381 61.297 1.00 32.97 295 SER A C 1
ATOM 2245 O O . SER A 1 315 ? 17.782 -20.728 62.345 1.00 34.71 295 SER A O 1
ATOM 2248 N N . ILE A 1 316 ? 17.472 -20.909 60.116 1.00 29.61 296 ILE A N 1
ATOM 2249 C CA . ILE A 1 316 ? 16.993 -19.542 59.932 1.00 29.55 296 ILE A CA 1
ATOM 2250 C C . ILE A 1 316 ? 15.486 -19.510 60.157 1.00 30.56 296 ILE A C 1
ATOM 2251 O O . ILE A 1 316 ? 14.729 -20.219 59.485 1.00 34.38 296 ILE A O 1
ATOM 2256 N N . ASP A 1 317 ? 15.044 -18.664 61.078 1.00 31.23 297 ASP A N 1
ATOM 2257 C CA . ASP A 1 317 ? 13.621 -18.498 61.332 1.00 30.20 297 ASP A CA 1
ATOM 2258 C C . ASP A 1 317 ? 12.996 -17.393 60.498 1.00 31.25 297 ASP A C 1
ATOM 2259 O O . ASP A 1 317 ? 11.838 -17.526 60.084 1.00 30.54 297 ASP A O 1
ATOM 2264 N N . TRP A 1 318 ? 13.743 -16.325 60.224 1.00 28.54 298 TRP A N 1
ATOM 2265 C CA . TRP A 1 318 ? 13.294 -15.230 59.371 1.00 28.50 298 TRP A CA 1
ATOM 2266 C C . TRP A 1 318 ? 14.396 -14.865 58.388 1.00 28.27 298 TRP A C 1
ATOM 2267 O O . TRP A 1 318 ? 15.542 -14.636 58.795 1.00 26.51 298 TRP A O 1
ATOM 2278 N N . PHE A 1 319 ? 14.033 -14.769 57.113 1.00 26.58 299 PHE A N 1
ATOM 2279 C CA . PHE A 1 319 ? 14.894 -14.271 56.045 1.00 24.93 299 PHE A CA 1
ATOM 2280 C C . PHE A 1 319 ? 14.392 -12.877 55.667 1.00 25.91 299 PHE A C 1
ATOM 2281 O O . PHE A 1 319 ? 13.222 -12.714 55.305 1.00 24.96 299 PHE A O 1
ATOM 2289 N N . LEU A 1 320 ? 15.260 -11.870 55.783 1.00 24.87 300 LEU A N 1
ATOM 2290 C CA . LEU A 1 320 ? 14.859 -10.510 55.448 1.00 22.96 300 LEU A CA 1
ATOM 2291 C C . LEU A 1 320 ? 15.639 -10.025 54.233 1.00 24.17 300 LEU A C 1
ATOM 2292 O O . LEU A 1 320 ? 16.686 -9.373 54.382 1.00 22.52 300 LEU A O 1
ATOM 2297 N N . PRO A 1 321 ? 15.173 -10.330 53.018 1.00 25.02 301 PRO A N 1
ATOM 2298 C CA . PRO A 1 321 ? 15.932 -9.947 51.821 1.00 24.26 301 PRO A CA 1
ATOM 2299 C C . PRO A 1 321 ? 15.438 -8.655 51.209 1.00 24.27 301 PRO A C 1
ATOM 2300 O O . PRO A 1 321 ? 14.229 -8.453 51.078 1.00 25.84 301 PRO A O 1
ATOM 2304 N N . HIS A 1 322 ? 16.358 -7.788 50.798 1.00 23.00 302 HIS A N 1
ATOM 2305 C CA . HIS A 1 322 ? 15.969 -6.627 50.010 1.00 24.28 302 HIS A CA 1
ATOM 2306 C C . HIS A 1 322 ? 16.067 -6.992 48.526 1.00 24.71 302 HIS A C 1
ATOM 2307 O O . HIS A 1 322 ? 17.101 -6.823 47.884 1.00 23.00 302 HIS A O 1
ATOM 2314 N N . TYR A 1 323 ? 14.971 -7.491 47.958 1.00 25.54 303 TYR A N 1
ATOM 2315 C CA . TYR A 1 323 ? 14.996 -7.981 46.584 1.00 25.27 303 TYR A CA 1
ATOM 2316 C C . TYR A 1 323 ? 14.518 -6.960 45.558 1.00 26.03 303 TYR A C 1
ATOM 2317 O O . TYR A 1 323 ? 14.516 -7.269 44.363 1.00 24.19 303 TYR A O 1
ATOM 2326 N N . SER A 1 324 ? 14.105 -5.765 45.992 1.00 28.00 304 SER A N 1
ATOM 2327 C CA . SER A 1 324 ? 13.874 -4.609 45.117 1.00 26.88 304 SER A CA 1
ATOM 2328 C C . SER A 1 324 ? 12.664 -4.719 44.207 1.00 26.41 304 SER A C 1
ATOM 2329 O O . SER A 1 324 ? 11.993 -3.710 43.968 1.00 26.28 304 SER A O 1
ATOM 2332 N N . SER A 1 325 ? 12.381 -5.914 43.686 1.00 25.54 305 SER A N 1
ATOM 2333 C CA . SER A 1 325 ? 11.419 -6.062 42.602 1.00 25.90 305 SER A CA 1
ATOM 2334 C C . SER A 1 325 ? 10.782 -7.443 42.653 1.00 28.24 305 SER A C 1
ATOM 2335 O O . SER A 1 325 ? 11.469 -8.438 42.898 1.00 26.33 305 SER A O 1
ATOM 2338 N N . GLU A 1 326 ? 9.467 -7.500 42.416 1.00 26.97 306 GLU A N 1
ATOM 2339 C CA . GLU A 1 326 ? 8.789 -8.795 42.360 1.00 28.54 306 GLU A CA 1
ATOM 2340 C C . GLU A 1 326 ? 9.435 -9.711 41.329 1.00 27.07 306 GLU A C 1
ATOM 2341 O O . GLU A 1 326 ? 9.539 -10.924 41.543 1.00 28.04 306 GLU A O 1
ATOM 2347 N N . TYR A 1 327 ? 9.910 -9.128 40.233 1.00 25.92 307 TYR A N 1
ATOM 2348 C CA . TYR A 1 327 ? 10.596 -9.864 39.178 1.00 28.09 307 TYR A CA 1
ATOM 2349 C C . TYR A 1 327 ? 11.779 -10.673 39.699 1.00 28.33 307 TYR A C 1
ATOM 2350 O O . TYR A 1 327 ? 12.121 -11.709 39.120 1.00 30.96 307 TYR A O 1
ATOM 2359 N N . PHE A 1 328 ? 12.449 -10.209 40.752 1.00 28.96 308 PHE A N 1
ATOM 2360 C CA . PHE A 1 328 ? 13.629 -10.915 41.239 1.00 26.46 308 PHE A CA 1
ATOM 2361 C C . PHE A 1 328 ? 13.353 -11.795 42.449 1.00 24.56 308 PHE A C 1
ATOM 2362 O O . PHE A 1 328 ? 14.243 -12.549 42.852 1.00 25.58 308 PHE A O 1
ATOM 2370 N N . ARG A 1 329 ? 12.152 -11.719 43.027 1.00 26.23 309 ARG A N 1
ATOM 2371 C CA . ARG A 1 329 ? 11.865 -12.411 44.278 1.00 25.38 309 ARG A CA 1
ATOM 2372 C C . ARG A 1 329 ? 12.210 -13.892 44.177 1.00 27.30 309 ARG A C 1
ATOM 2373 O O . ARG A 1 329 ? 12.984 -14.422 44.985 1.00 27.62 309 ARG A O 1
ATOM 2381 N N . MET A 1 330 ? 11.658 -14.572 43.173 1.00 28.47 310 MET A N 1
ATOM 2382 C CA . MET A 1 330 ? 11.878 -16.003 43.026 1.00 27.89 310 MET A CA 1
ATOM 2383 C C . MET A 1 330 ? 13.104 -16.315 42.196 1.00 28.35 310 MET A C 1
ATOM 2384 O O . MET A 1 330 ? 13.503 -17.479 42.126 1.00 27.67 310 MET A O 1
ATOM 2389 N N . LYS A 1 331 ? 13.716 -15.302 41.576 1.00 28.35 311 LYS A N 1
ATOM 2390 C CA . LYS A 1 331 ? 15.043 -15.497 41.006 1.00 27.88 311 LYS A CA 1
ATOM 2391 C C . LYS A 1 331 ? 16.089 -15.562 42.109 1.00 26.46 311 LYS A C 1
ATOM 2392 O O . LYS A 1 331 ? 17.025 -16.363 42.032 1.00 27.21 311 LYS A O 1
ATOM 2398 N N . PHE A 1 332 ? 15.947 -14.727 43.145 1.00 25.20 312 PHE A N 1
ATOM 2399 C CA . PHE A 1 332 ? 16.804 -14.878 44.315 1.00 23.35 312 PHE A CA 1
ATOM 2400 C C . PHE A 1 332 ? 16.505 -16.195 45.027 1.00 25.98 312 PHE A C 1
ATOM 2401 O O . PHE A 1 332 ? 17.422 -16.864 45.517 1.00 26.14 312 PHE A O 1
ATOM 2409 N N . SER A 1 333 ? 15.231 -16.596 45.069 1.00 25.95 313 SER A N 1
ATOM 2410 C CA . SER A 1 333 ? 14.877 -17.892 45.646 1.00 28.45 313 SER A CA 1
ATOM 2411 C C . SER A 1 333 ? 15.603 -19.030 44.939 1.00 27.72 313 SER A C 1
ATOM 2412 O O . SER A 1 333 ? 16.197 -19.895 45.590 1.00 28.34 313 SER A O 1
ATOM 2415 N N . GLU A 1 334 ? 15.556 -19.052 43.602 1.00 27.36 314 GLU A N 1
ATOM 2416 C CA . GLU A 1 334 ? 16.284 -20.068 42.851 1.00 29.05 314 GLU A CA 1
ATOM 2417 C C . GLU A 1 334 ? 17.759 -20.039 43.190 1.00 31.42 314 GLU A C 1
ATOM 2418 O O . GLU A 1 334 ? 18.418 -21.086 43.224 1.00 30.63 314 GLU A O 1
ATOM 2424 N N . GLY A 1 335 ? 18.298 -18.844 43.427 1.00 26.68 315 GLY A N 1
ATOM 2425 C CA . GLY A 1 335 ? 19.686 -18.742 43.829 1.00 26.46 315 GLY A CA 1
ATOM 2426 C C . GLY A 1 335 ? 19.963 -19.438 45.146 1.00 26.90 315 GLY A C 1
ATOM 2427 O O . GLY A 1 335 ? 20.981 -20.123 45.294 1.00 29.07 315 GLY A O 1
ATOM 2428 N N . LEU A 1 336 ? 19.077 -19.259 46.128 1.00 24.39 316 LEU A N 1
ATOM 2429 C CA . LEU A 1 336 ? 19.207 -20.031 47.358 1.00 27.76 316 LEU A CA 1
ATOM 2430 C C . LEU A 1 336 ? 19.223 -21.531 47.057 1.00 30.32 316 LEU A C 1
ATOM 2431 O O . LEU A 1 336 ? 20.074 -22.269 47.578 1.00 26.72 316 LEU A O 1
ATOM 2436 N N . ASP A 1 337 ? 18.315 -21.983 46.178 1.00 28.96 317 ASP A N 1
ATOM 2437 C CA . ASP A 1 337 ? 18.226 -23.397 45.819 1.00 27.60 317 ASP A CA 1
ATOM 2438 C C . ASP A 1 337 ? 19.534 -23.918 45.235 1.00 26.83 317 ASP A C 1
ATOM 2439 O O . ASP A 1 337 ? 19.969 -25.026 45.567 1.00 28.82 317 ASP A O 1
ATOM 2444 N N . ASP A 1 338 ? 20.175 -23.137 44.365 1.00 28.29 318 ASP A N 1
ATOM 2445 C CA . ASP A 1 338 ? 21.379 -23.587 43.673 1.00 29.65 318 ASP A CA 1
ATOM 2446 C C . ASP A 1 338 ? 22.553 -23.827 44.602 1.00 29.99 318 ASP A C 1
ATOM 2447 O O . ASP A 1 338 ? 23.463 -24.586 44.249 1.00 32.20 318 ASP A O 1
ATOM 2452 N N . ILE A 1 339 ? 22.577 -23.171 45.756 1.00 27.96 319 ILE A N 1
ATOM 2453 C CA . ILE A 1 339 ? 23.637 -23.339 46.729 1.00 25.81 319 ILE A CA 1
ATOM 2454 C C . ILE A 1 339 ? 23.138 -24.132 47.936 1.00 25.69 319 ILE A C 1
ATOM 2455 O O . ILE A 1 339 ? 23.744 -24.090 49.002 1.00 26.61 319 ILE A O 1
ATOM 2460 N N . ASN A 1 340 ? 22.030 -24.850 47.783 1.00 25.64 320 ASN A N 1
ATOM 2461 C CA . ASN A 1 340 ? 21.525 -25.740 48.826 1.00 25.28 320 ASN A CA 1
ATOM 2462 C C . ASN A 1 340 ? 21.292 -24.982 50.133 1.00 26.00 320 ASN A C 1
ATOM 2463 O O . ASN A 1 340 ? 21.609 -25.449 51.228 1.00 28.58 320 ASN A O 1
ATOM 2468 N N . PHE A 1 341 ? 20.719 -23.794 50.007 1.00 26.85 321 PHE A N 1
ATOM 2469 C CA . PHE A 1 341 ? 20.332 -22.961 51.130 1.00 26.37 321 PHE A CA 1
ATOM 2470 C C . PHE A 1 341 ? 18.881 -22.490 50.960 1.00 28.41 321 PHE A C 1
ATOM 2471 O O . PHE A 1 341 ? 18.530 -21.349 51.282 1.00 26.92 321 PHE A O 1
ATOM 2479 N N . SER A 1 342 ? 18.023 -23.377 50.447 1.00 27.94 322 SER A N 1
ATOM 2480 C CA . SER A 1 342 ? 16.622 -23.056 50.186 1.00 26.07 322 SER A CA 1
ATOM 2481 C C . SER A 1 342 ? 15.901 -22.547 51.428 1.00 27.59 322 SER A C 1
ATOM 2482 O O . SER A 1 342 ? 16.022 -23.116 52.518 1.00 29.29 322 SER A O 1
ATOM 2485 N N . ILE A 1 343 ? 15.120 -21.479 51.242 1.00 27.24 323 ILE A N 1
ATOM 2486 C CA . ILE A 1 343 ? 14.242 -20.918 52.264 1.00 25.79 323 ILE A CA 1
ATOM 2487 C C . ILE A 1 343 ? 12.894 -20.621 51.607 1.00 28.00 323 ILE A C 1
ATOM 2488 O O . ILE A 1 343 ? 12.815 -19.808 50.680 1.00 26.65 323 ILE A O 1
ATOM 2493 N N . GLU A 1 344 ? 11.840 -21.299 52.058 1.00 29.29 324 GLU A N 1
ATOM 2494 C CA . GLU A 1 344 ? 10.534 -21.128 51.442 1.00 30.27 324 GLU A CA 1
ATOM 2495 C C . GLU A 1 344 ? 9.913 -19.799 51.869 1.00 30.90 324 GLU A C 1
ATOM 2496 O O . GLU A 1 344 ? 10.293 -19.200 52.882 1.00 29.18 324 GLU A O 1
ATOM 2502 N N . GLN A 1 345 ? 8.923 -19.351 51.084 1.00 31.45 325 GLN A N 1
ATOM 2503 C CA . GLN A 1 345 ? 8.442 -17.970 51.173 1.00 30.59 325 GLN A CA 1
ATOM 2504 C C . GLN A 1 345 ? 7.786 -17.632 52.505 1.00 32.27 325 GLN A C 1
ATOM 2505 O O . GLN A 1 345 ? 7.789 -16.463 52.899 1.00 31.79 325 GLN A O 1
ATOM 2511 N N . GLU A 1 346 ? 7.235 -18.620 53.211 1.00 33.61 326 GLU A N 1
ATOM 2512 C CA . GLU A 1 346 ? 6.587 -18.364 54.494 1.00 32.16 326 GLU A CA 1
ATOM 2513 C C . GLU A 1 346 ? 7.580 -17.888 55.542 1.00 32.40 326 GLU A C 1
ATOM 2514 O O . GLU A 1 346 ? 7.172 -17.303 56.557 1.00 32.22 326 GLU A O 1
ATOM 2520 N N . ARG A 1 347 ? 8.878 -18.112 55.314 1.00 32.45 327 ARG A N 1
ATOM 2521 C CA . ARG A 1 347 ? 9.924 -17.590 56.183 1.00 31.62 327 ARG A CA 1
ATOM 2522 C C . ARG A 1 347 ? 10.510 -16.268 55.688 1.00 29.00 327 ARG A C 1
ATOM 2523 O O . ARG A 1 347 ? 11.354 -15.684 56.380 1.00 28.36 327 ARG A O 1
ATOM 2531 N N . TRP A 1 348 ? 10.079 -15.768 54.532 1.00 28.04 328 TRP A N 1
ATOM 2532 C CA . TRP A 1 348 ? 10.537 -14.460 54.079 1.00 29.07 328 TRP A CA 1
ATOM 2533 C C . TRP A 1 348 ? 9.695 -13.362 54.706 1.00 29.24 328 TRP A C 1
ATOM 2534 O O . TRP A 1 348 ? 8.477 -13.485 54.828 1.00 31.97 328 TRP A O 1
ATOM 2545 N N . PHE A 1 349 ? 10.344 -12.273 55.085 1.00 27.29 329 PHE A N 1
ATOM 2546 C CA . PHE A 1 349 ? 9.642 -11.083 55.524 1.00 29.18 329 PHE A CA 1
ATOM 2547 C C . PHE A 1 349 ? 9.984 -9.931 54.590 1.00 32.02 329 PHE A C 1
ATOM 2548 O O . PHE A 1 349 ? 11.160 -9.645 54.372 1.00 31.58 329 PHE A O 1
ATOM 2556 N N . THR A 1 350 ? 8.968 -9.284 54.023 1.00 32.65 330 THR A N 1
ATOM 2557 C CA . THR A 1 350 ? 9.203 -7.992 53.398 1.00 35.28 330 THR A CA 1
ATOM 2558 C C . THR A 1 350 ? 7.940 -7.139 53.446 1.00 35.72 330 THR A C 1
ATOM 2559 O O . THR A 1 350 ? 6.820 -7.631 53.622 1.00 33.44 330 THR A O 1
ATOM 2563 N N . ASN A 1 351 ? 8.164 -5.831 53.310 1.00 31.63 331 ASN A N 1
ATOM 2564 C CA . ASN A 1 351 ? 7.115 -4.839 53.144 1.00 31.49 331 ASN A CA 1
ATOM 2565 C C . ASN A 1 351 ? 7.370 -4.002 51.895 1.00 29.25 331 ASN A C 1
ATOM 2566 O O . ASN A 1 351 ? 6.861 -2.883 51.781 1.00 29.24 331 ASN A O 1
ATOM 2571 N N . LEU A 1 352 ? 8.142 -4.549 50.955 1.00 28.16 332 LEU A N 1
ATOM 2572 C CA . LEU A 1 352 ? 8.502 -3.842 49.730 1.00 28.18 332 LEU A CA 1
ATOM 2573 C C . LEU A 1 352 ? 7.286 -3.284 49.004 1.00 29.79 332 LEU A C 1
ATOM 2574 O O . LEU A 1 352 ? 7.281 -2.129 48.562 1.00 28.61 332 LEU A O 1
ATOM 2579 N N . THR A 1 353 ? 6.250 -4.107 48.856 1.00 28.40 333 THR A N 1
ATOM 2580 C CA . THR A 1 353 ? 5.087 -3.747 48.048 1.00 31.24 333 THR A CA 1
ATOM 2581 C C . THR A 1 353 ? 4.404 -2.484 48.549 1.00 27.89 333 THR A C 1
ATOM 2582 O O . THR A 1 353 ? 3.868 -1.708 47.749 1.00 30.55 333 THR A O 1
ATOM 2586 N N . VAL A 1 354 ? 4.434 -2.255 49.855 1.00 27.90 334 VAL A N 1
ATOM 2587 C CA . VAL A 1 354 ? 3.685 -1.189 50.504 1.00 29.53 334 VAL A CA 1
ATOM 2588 C C . VAL A 1 354 ? 4.598 -0.006 50.808 1.00 32.13 334 VAL A C 1
ATOM 2589 O O . VAL A 1 354 ? 4.160 1.151 50.793 1.00 31.49 334 VAL A O 1
ATOM 2593 N N . LYS A 1 355 ? 5.873 -0.283 51.078 1.00 29.65 335 LYS A N 1
ATOM 2594 C CA . LYS A 1 355 ? 6.822 0.756 51.472 1.00 28.87 335 LYS A CA 1
ATOM 2595 C C . LYS A 1 355 ? 7.600 1.328 50.295 1.00 27.36 335 LYS A C 1
ATOM 2596 O O . LYS A 1 355 ? 8.102 2.460 50.384 1.00 26.98 335 LYS A O 1
ATOM 2602 N N . GLY A 1 356 ? 7.700 0.576 49.201 1.00 25.97 336 GLY A N 1
ATOM 2603 C CA . GLY A 1 356 ? 8.535 0.937 48.075 1.00 27.94 336 GLY A CA 1
ATOM 2604 C C . GLY A 1 356 ? 9.971 0.465 48.259 1.00 25.24 336 GLY A C 1
ATOM 2605 O O . GLY A 1 356 ? 10.375 -0.012 49.321 1.00 25.60 336 GLY A O 1
ATOM 2606 N N . ASN A 1 357 ? 10.753 0.590 47.184 1.00 23.56 337 ASN A N 1
ATOM 2607 C CA . ASN A 1 357 ? 12.184 0.261 47.206 1.00 24.00 337 ASN A CA 1
ATOM 2608 C C . ASN A 1 357 ? 12.947 1.506 47.644 1.00 23.33 337 ASN A C 1
ATOM 2609 O O . ASN A 1 357 ? 13.252 2.384 46.827 1.00 21.79 337 ASN A O 1
ATOM 2614 N N . THR A 1 358 ? 13.259 1.584 48.938 1.00 21.53 338 THR A N 1
ATOM 2615 C CA . THR A 1 358 ? 13.997 2.708 49.495 1.00 22.85 338 THR A CA 1
ATOM 2616 C C . THR A 1 358 ? 15.514 2.458 49.540 1.00 23.13 338 THR A C 1
ATOM 2617 O O . THR A 1 358 ? 16.226 3.127 50.304 1.00 21.49 338 THR A O 1
ATOM 2621 N N . GLY A 1 359 ? 16.014 1.521 48.736 1.00 22.09 339 GLY A N 1
ATOM 2622 C CA . GLY A 1 359 ? 17.451 1.325 48.615 1.00 22.60 339 GLY A CA 1
ATOM 2623 C C . GLY A 1 359 ? 18.074 0.898 49.930 1.00 22.47 339 GLY A C 1
ATOM 2624 O O . GLY A 1 359 ? 17.669 -0.108 50.534 1.00 23.13 339 GLY A O 1
ATOM 2625 N N . SER A 1 360 ? 19.063 1.682 50.380 1.00 19.83 340 SER A N 1
ATOM 2626 C CA . SER A 1 360 ? 19.806 1.367 51.597 1.00 22.39 340 SER A CA 1
ATOM 2627 C C . SER A 1 360 ? 18.924 1.387 52.837 1.00 21.82 340 SER A C 1
ATOM 2628 O O . SER A 1 360 ? 19.247 0.738 53.840 1.00 22.04 340 SER A O 1
ATOM 2631 N N . ALA A 1 361 ? 17.838 2.156 52.805 1.00 21.44 341 ALA A N 1
ATOM 2632 C CA . ALA A 1 361 ? 16.928 2.218 53.939 1.00 22.68 341 ALA A CA 1
ATOM 2633 C C . ALA A 1 361 ? 16.056 0.975 54.072 1.00 23.43 341 ALA A C 1
ATOM 2634 O O . ALA A 1 361 ? 15.465 0.781 55.137 1.00 26.96 341 ALA A O 1
ATOM 2636 N N . SER A 1 362 ? 15.983 0.128 53.042 1.00 21.73 342 SER A N 1
ATOM 2637 C CA . SER A 1 362 ? 15.037 -0.985 53.046 1.00 24.36 342 SER A CA 1
ATOM 2638 C C . SER A 1 362 ? 15.234 -1.897 54.244 1.00 27.03 342 SER A C 1
ATOM 2639 O O . SER A 1 362 ? 14.260 -2.367 54.841 1.00 27.15 342 SER A O 1
ATOM 2642 N N . ILE A 1 363 ? 16.483 -2.185 54.600 1.00 28.19 343 ILE A N 1
ATOM 2643 C CA . ILE A 1 363 ? 16.711 -3.117 55.694 1.00 28.52 343 ILE A CA 1
ATOM 2644 C C . ILE A 1 363 ? 16.235 -2.523 57.010 1.00 28.11 343 ILE A C 1
ATOM 2645 O O . ILE A 1 363 ? 15.729 -3.247 57.876 1.00 28.10 343 ILE A O 1
ATOM 2650 N N . TYR A 1 364 ? 16.379 -1.207 57.185 1.00 24.96 344 TYR A N 1
ATOM 2651 C CA . TYR A 1 364 ? 15.887 -0.565 58.398 1.00 26.39 344 TYR A CA 1
ATOM 2652 C C . TYR A 1 364 ? 14.368 -0.602 58.439 1.00 27.00 344 TYR A C 1
ATOM 2653 O O . TYR A 1 364 ? 13.772 -0.835 59.495 1.00 28.49 344 TYR A O 1
ATOM 2662 N N . ILE A 1 365 ? 13.729 -0.396 57.291 1.00 25.16 345 ILE A N 1
ATOM 2663 C CA . ILE A 1 365 ? 12.271 -0.356 57.236 1.00 27.92 345 ILE A CA 1
ATOM 2664 C C . ILE A 1 365 ? 11.679 -1.755 57.408 1.00 28.00 345 ILE A C 1
ATOM 2665 O O . ILE A 1 365 ? 10.597 -1.908 57.985 1.00 29.91 345 ILE A O 1
ATOM 2670 N N . MET A 1 366 ? 12.387 -2.795 56.950 1.00 30.18 346 MET A N 1
ATOM 2671 C CA . MET A 1 366 ? 11.975 -4.172 57.219 1.00 27.92 346 MET A CA 1
ATOM 2672 C C . MET A 1 366 ? 12.138 -4.512 58.692 1.00 28.57 346 MET A C 1
ATOM 2673 O O . MET A 1 366 ? 11.204 -5.010 59.331 1.00 31.96 346 MET A O 1
ATOM 2678 N N . LEU A 1 367 ? 13.324 -4.262 59.246 1.00 27.73 347 LEU A N 1
ATOM 2679 C CA . LEU A 1 367 ? 13.573 -4.588 60.643 1.00 28.61 347 LEU A CA 1
ATOM 2680 C C . LEU A 1 367 ? 12.658 -3.805 61.581 1.00 32.12 347 LEU A C 1
ATOM 2681 O O . LEU A 1 367 ? 12.258 -4.319 62.632 1.00 32.17 347 LEU A O 1
ATOM 2686 N N . ASP A 1 368 ? 12.318 -2.565 61.225 1.00 33.18 348 ASP A N 1
ATOM 2687 C CA . ASP A 1 368 ? 11.457 -1.756 62.083 1.00 34.81 348 ASP A CA 1
ATOM 2688 C C . ASP A 1 368 ? 10.067 -2.366 62.197 1.00 34.49 348 ASP A C 1
ATOM 2689 O O . ASP A 1 368 ? 9.507 -2.464 63.294 1.00 37.04 348 ASP A O 1
ATOM 2694 N N . GLU A 1 369 ? 9.487 -2.760 61.064 1.00 33.19 349 GLU A N 1
ATOM 2695 C CA . GLU A 1 369 ? 8.179 -3.390 61.102 1.00 32.95 349 GLU A CA 1
ATOM 2696 C C . GLU A 1 369 ? 8.224 -4.689 61.891 1.00 36.86 349 GLU A C 1
ATOM 2697 O O . GLU A 1 369 ? 7.328 -4.964 62.695 1.00 37.99 349 GLU A O 1
ATOM 2703 N N . LEU A 1 370 ? 9.272 -5.492 61.698 1.00 33.13 350 LEU A N 1
ATOM 2704 C CA . LEU A 1 370 ? 9.286 -6.817 62.308 1.00 35.70 350 LEU A CA 1
ATOM 2705 C C . LEU A 1 370 ? 9.493 -6.734 63.812 1.00 37.08 350 LEU A C 1
ATOM 2706 O O . LEU A 1 370 ? 8.872 -7.489 64.567 1.00 39.35 350 LEU A O 1
ATOM 2711 N N . MET A 1 371 ? 10.353 -5.825 64.272 1.00 35.81 351 MET A N 1
ATOM 2712 C CA . MET A 1 371 ? 10.550 -5.679 65.713 1.00 39.95 351 MET A CA 1
ATOM 2713 C C . MET A 1 371 ? 9.322 -5.116 66.416 1.00 41.72 351 MET A C 1
ATOM 2714 O O . MET A 1 371 ? 9.163 -5.313 67.627 1.00 46.21 351 MET A O 1
ATOM 2719 N N . LYS A 1 372 ? 8.468 -4.415 65.693 1.00 41.28 352 LYS A N 1
ATOM 2720 C CA . LYS A 1 372 ? 7.251 -3.846 66.241 1.00 44.28 352 LYS A CA 1
ATOM 2721 C C . LYS A 1 372 ? 6.037 -4.742 66.027 1.00 47.20 352 LYS A C 1
ATOM 2722 O O . LYS A 1 372 ? 4.946 -4.408 66.507 1.00 50.97 352 LYS A O 1
ATOM 2728 N N . SER A 1 373 ? 6.200 -5.874 65.335 1.00 43.70 353 SER A N 1
ATOM 2729 C CA . SER A 1 373 ? 5.069 -6.734 65.013 1.00 44.58 353 SER A CA 1
ATOM 2730 C C . SER A 1 373 ? 4.604 -7.580 66.193 1.00 48.70 353 SER A C 1
ATOM 2731 O O . SER A 1 373 ? 3.436 -7.992 66.222 1.00 49.28 353 SER A O 1
ATOM 2734 N N . GLY A 1 374 ? 5.483 -7.842 67.163 1.00 44.86 354 GLY A N 1
ATOM 2735 C CA . GLY A 1 374 ? 5.219 -8.832 68.185 1.00 43.75 354 GLY A CA 1
ATOM 2736 C C . GLY A 1 374 ? 5.488 -10.261 67.764 1.00 45.01 354 GLY A C 1
ATOM 2737 O O . GLY A 1 374 ? 5.320 -11.169 68.587 1.00 48.66 354 GLY A O 1
ATOM 2738 N N . LYS A 1 375 ? 5.907 -10.492 66.513 1.00 44.56 355 LYS A N 1
ATOM 2739 C CA . LYS A 1 375 ? 6.108 -11.848 66.015 1.00 44.04 355 LYS A CA 1
ATOM 2740 C C . LYS A 1 375 ? 7.468 -12.431 66.371 1.00 42.47 355 LYS A C 1
ATOM 2741 O O . LYS A 1 375 ? 7.688 -13.625 66.141 1.00 44.82 355 LYS A O 1
ATOM 2747 N N . LEU A 1 376 ? 8.386 -11.636 66.898 1.00 40.84 356 LEU A N 1
ATOM 2748 C CA . LEU A 1 376 ? 9.735 -12.111 67.155 1.00 39.39 356 LEU A CA 1
ATOM 2749 C C . LEU A 1 376 ? 9.787 -12.776 68.521 1.00 42.34 356 LEU A C 1
ATOM 2750 O O . LEU A 1 376 ? 9.511 -12.133 69.540 1.00 44.99 356 LEU A O 1
ATOM 2755 N N . LYS A 1 377 ? 10.171 -14.051 68.542 1.00 42.01 357 LYS A N 1
ATOM 2756 C CA . LYS A 1 377 ? 10.311 -14.827 69.766 1.00 40.81 357 LYS A CA 1
ATOM 2757 C C . LYS A 1 377 ? 11.784 -14.999 70.103 1.00 41.79 357 LYS A C 1
ATOM 2758 O O . LYS A 1 377 ? 12.633 -15.076 69.212 1.00 40.82 357 LYS A O 1
ATOM 2764 N N . LYS A 1 378 ? 12.082 -15.039 71.402 1.00 42.52 358 LYS A N 1
ATOM 2765 C CA . LYS A 1 378 ? 13.446 -15.251 71.866 1.00 41.95 358 LYS A CA 1
ATOM 2766 C C . LYS A 1 378 ? 14.050 -16.500 71.223 1.00 41.96 358 LYS A C 1
ATOM 2767 O O . LYS A 1 378 ? 13.355 -17.490 70.987 1.00 42.85 358 LYS A O 1
ATOM 2773 N N . ASP A 1 379 ? 15.347 -16.429 70.909 1.00 41.19 359 ASP A N 1
ATOM 2774 C CA . ASP A 1 379 ? 16.193 -17.450 70.268 1.00 41.19 359 ASP A CA 1
ATOM 2775 C C . ASP A 1 379 ? 15.964 -17.587 68.763 1.00 37.53 359 ASP A C 1
ATOM 2776 O O . ASP A 1 379 ? 16.697 -18.352 68.110 1.00 39.95 359 ASP A O 1
ATOM 2781 N N . GLN A 1 380 ? 14.998 -16.878 68.185 1.00 34.55 360 GLN A N 1
ATOM 2782 C CA . GLN A 1 380 ? 14.858 -16.873 66.739 1.00 33.42 360 GLN A CA 1
ATOM 2783 C C . GLN A 1 380 ? 16.094 -16.256 66.086 1.00 33.72 360 GLN A C 1
ATOM 2784 O O . GLN A 1 380 ? 16.708 -15.319 66.610 1.00 32.82 360 GLN A O 1
ATOM 2790 N N . ARG A 1 381 ? 16.458 -16.807 64.930 1.00 31.63 361 ARG A N 1
ATOM 2791 C CA . ARG A 1 381 ? 17.605 -16.366 64.151 1.00 30.96 361 ARG A CA 1
ATOM 2792 C C . ARG A 1 381 ? 17.122 -15.707 62.866 1.00 29.41 361 ARG A C 1
ATOM 2793 O O . ARG A 1 381 ? 16.258 -16.252 62.175 1.00 30.01 361 ARG A O 1
ATOM 2801 N N . LEU A 1 382 ? 17.677 -14.537 62.549 1.00 30.36 362 LEU A N 1
ATOM 2802 C CA . LEU A 1 382 ? 17.304 -13.764 61.366 1.00 29.13 362 LEU A CA 1
ATOM 2803 C C . LEU A 1 382 ? 18.508 -13.624 60.441 1.00 27.32 362 LEU A C 1
ATOM 2804 O O . LEU A 1 382 ? 19.619 -13.321 60.896 1.00 26.50 362 LEU A O 1
ATOM 2809 N N . LEU A 1 383 ? 18.295 -13.862 59.151 1.00 26.21 363 LEU A N 1
ATOM 2810 C CA . LEU A 1 383 ? 19.312 -13.632 58.133 1.00 24.82 363 LEU A CA 1
ATOM 2811 C C . LEU A 1 383 ? 18.840 -12.489 57.244 1.00 22.74 363 LEU A C 1
ATOM 2812 O O . LEU A 1 383 ? 17.822 -12.613 56.558 1.00 24.14 363 LEU A O 1
ATOM 2817 N N . CYS A 1 384 ? 19.581 -11.388 57.252 1.00 22.91 364 CYS A N 1
ATOM 2818 C CA . CYS A 1 384 ? 19.287 -10.239 56.405 1.00 22.75 364 CYS A CA 1
ATOM 2819 C C . CYS A 1 384 ? 20.190 -10.250 55.173 1.00 22.48 364 CYS A C 1
ATOM 2820 O O . CYS A 1 384 ? 21.387 -10.542 55.269 1.00 24.43 364 CYS A O 1
ATOM 2823 N N . PHE A 1 385 ? 19.612 -9.942 54.019 1.00 21.23 365 PHE A N 1
ATOM 2824 C CA . PHE A 1 385 ? 20.325 -9.948 52.748 1.00 21.73 365 PHE A CA 1
ATOM 2825 C C . PHE A 1 385 ? 20.075 -8.609 52.071 1.00 21.84 365 PHE A C 1
ATOM 2826 O O . PHE A 1 385 ? 18.923 -8.249 51.804 1.00 22.23 365 PHE A O 1
ATOM 2834 N N . ILE A 1 386 ? 21.146 -7.865 51.823 1.00 20.13 366 ILE A N 1
ATOM 2835 C CA . ILE A 1 386 ? 21.078 -6.571 51.161 1.00 22.23 366 ILE A CA 1
ATOM 2836 C C . ILE A 1 386 ? 22.028 -6.600 49.966 1.00 19.44 366 ILE A C 1
ATOM 2837 O O . ILE A 1 386 ? 23.235 -6.466 50.108 1.00 19.75 366 ILE A O 1
ATOM 2842 N N . PRO A 1 387 ? 21.505 -6.833 48.765 1.00 19.83 367 PRO A N 1
ATOM 2843 C CA . PRO A 1 387 ? 22.339 -6.735 47.563 1.00 19.42 367 PRO A CA 1
ATOM 2844 C C . PRO A 1 387 ? 22.518 -5.288 47.111 1.00 19.21 367 PRO A C 1
ATOM 2845 O O . PRO A 1 387 ? 21.697 -4.416 47.377 1.00 20.44 367 PRO A O 1
ATOM 2849 N N . GLU A 1 388 ? 23.602 -5.041 46.394 1.00 18.19 368 GLU A N 1
ATOM 2850 C CA . GLU A 1 388 ? 23.809 -3.744 45.761 1.00 17.17 368 GLU A CA 1
ATOM 2851 C C . GLU A 1 388 ? 24.225 -3.997 44.324 1.00 18.53 368 GLU A C 1
ATOM 2852 O O . GLU A 1 388 ? 25.327 -4.494 44.073 1.00 19.28 368 GLU A O 1
ATOM 2858 N N . SER A 1 389 ? 23.367 -3.639 43.375 1.00 18.40 369 SER A N 1
ATOM 2859 C CA . SER A 1 389 ? 23.731 -3.878 41.987 1.00 20.23 369 SER A CA 1
ATOM 2860 C C . SER A 1 389 ? 24.801 -2.918 41.484 1.00 19.19 369 SER A C 1
ATOM 2861 O O . SER A 1 389 ? 25.445 -3.234 40.485 1.00 21.44 369 SER A O 1
ATOM 2864 N N . ALA A 1 390 ? 25.019 -1.777 42.156 1.00 16.99 370 ALA A N 1
ATOM 2865 C CA . ALA A 1 390 ? 25.900 -0.727 41.645 1.00 18.20 370 ALA A CA 1
ATOM 2866 C C . ALA A 1 390 ? 27.154 -1.301 40.998 1.00 17.82 370 ALA A C 1
ATOM 2867 O O . ALA A 1 390 ? 27.460 -1.007 39.839 1.00 18.84 370 ALA A O 1
ATOM 2869 N N . ARG A 1 391 ? 27.872 -2.157 41.719 1.00 17.29 371 ARG A N 1
ATOM 2870 C CA . ARG A 1 391 ? 28.906 -2.963 41.091 1.00 17.09 371 ARG A CA 1
ATOM 2871 C C . ARG A 1 391 ? 29.019 -4.294 41.822 1.00 17.44 371 ARG A C 1
ATOM 2872 O O . ARG A 1 391 ? 30.120 -4.818 42.037 1.00 17.15 371 ARG A O 1
ATOM 2880 N N . PHE A 1 392 ? 27.870 -4.825 42.252 1.00 16.31 372 PHE A N 1
ATOM 2881 C CA . PHE A 1 392 ? 27.718 -6.194 42.739 1.00 18.64 372 PHE A CA 1
ATOM 2882 C C . PHE A 1 392 ? 28.413 -6.460 44.070 1.00 17.99 372 PHE A C 1
ATOM 2883 O O . PHE A 1 392 ? 29.429 -7.155 44.157 1.00 17.64 372 PHE A O 1
ATOM 2891 N N . THR A 1 393 ? 27.823 -5.921 45.124 1.00 17.96 373 THR A N 1
ATOM 2892 C CA . THR A 1 393 ? 28.161 -6.262 46.491 1.00 17.51 373 THR A CA 1
ATOM 2893 C C . THR A 1 393 ? 26.980 -7.033 47.067 1.00 18.42 373 THR A C 1
ATOM 2894 O O . THR A 1 393 ? 25.826 -6.761 46.713 1.00 18.59 373 THR A O 1
ATOM 2898 N N . GLY A 1 394 ? 27.267 -8.021 47.915 1.00 20.45 374 GLY A N 1
ATOM 2899 C CA . GLY A 1 394 ? 26.243 -8.629 48.746 1.00 17.04 374 GLY A CA 1
ATOM 2900 C C . GLY A 1 394 ? 26.570 -8.438 50.212 1.00 18.72 374 GLY A C 1
ATOM 2901 O O . GLY A 1 394 ? 27.680 -8.772 50.636 1.00 18.26 374 GLY A O 1
ATOM 2902 N N . ALA A 1 395 ? 25.645 -7.885 51.000 1.00 18.60 375 ALA A N 1
ATOM 2903 C CA . ALA A 1 395 ? 25.825 -7.727 52.437 1.00 18.56 375 ALA A CA 1
ATOM 2904 C C . ALA A 1 395 ? 24.843 -8.630 53.167 1.00 18.77 375 ALA A C 1
ATOM 2905 O O . ALA A 1 395 ? 23.681 -8.740 52.770 1.00 19.29 375 ALA A O 1
ATOM 2907 N N . PHE A 1 396 ? 25.318 -9.292 54.223 1.00 19.91 376 PHE A N 1
ATOM 2908 C CA . PHE A 1 396 ? 24.520 -10.275 54.956 1.00 18.80 376 PHE A CA 1
ATOM 2909 C C . PHE A 1 396 ? 24.711 -10.049 56.445 1.00 20.68 376 PHE A C 1
ATOM 2910 O O . PHE A 1 396 ? 25.845 -9.901 56.906 1.00 19.38 376 PHE A O 1
ATOM 2918 N N . MET A 1 397 ? 23.615 -10.022 57.199 1.00 21.30 377 MET A N 1
ATOM 2919 C CA . MET A 1 397 ? 23.697 -9.873 58.646 1.00 22.36 377 MET A CA 1
ATOM 2920 C C . MET A 1 397 ? 22.906 -10.982 59.328 1.00 21.96 377 MET A C 1
ATOM 2921 O O . MET A 1 397 ? 21.751 -11.239 58.966 1.00 23.33 377 MET A O 1
ATOM 2926 N N . HIS A 1 398 ? 23.528 -11.627 60.315 1.00 22.14 378 HIS A N 1
ATOM 2927 C CA . HIS A 1 398 ? 22.880 -12.660 61.127 1.00 26.44 378 HIS A CA 1
ATOM 2928 C C . HIS A 1 398 ? 22.518 -12.117 62.510 1.00 25.03 378 HIS A C 1
ATOM 2929 O O . HIS A 1 398 ? 23.383 -11.596 63.220 1.00 25.59 378 HIS A O 1
ATOM 2936 N N . LEU A 1 399 ? 21.250 -12.279 62.898 1.00 25.93 379 LEU A N 1
ATOM 2937 C CA . LEU A 1 399 ? 20.708 -11.750 64.142 1.00 25.55 379 LEU A CA 1
ATOM 2938 C C . LEU A 1 399 ? 20.084 -12.874 64.955 1.00 28.65 379 LEU A C 1
ATOM 2939 O O . LEU A 1 399 ? 19.568 -13.843 64.396 1.00 26.35 379 LEU A O 1
ATOM 2944 N N . THR A 1 400 ? 20.127 -12.724 66.280 1.00 30.83 380 THR A N 1
ATOM 2945 C CA . THR A 1 400 ? 19.461 -13.634 67.209 1.00 33.40 380 THR A CA 1
ATOM 2946 C C . THR A 1 400 ? 18.648 -12.820 68.209 1.00 32.00 380 THR A C 1
ATOM 2947 O O . THR A 1 400 ? 19.167 -11.876 68.815 1.00 33.78 380 THR A O 1
ATOM 2951 N N . VAL A 1 401 ? 17.374 -13.181 68.377 1.00 34.77 381 VAL A N 1
ATOM 2952 C CA . VAL A 1 401 ? 16.510 -12.476 69.319 1.00 34.99 381 VAL A CA 1
ATOM 2953 C C . VAL A 1 401 ? 16.914 -12.822 70.747 1.00 38.47 381 VAL A C 1
ATOM 2954 O O . VAL A 1 401 ? 17.067 -14.000 71.097 1.00 39.50 381 VAL A O 1
ATOM 2958 N N . VAL A 1 402 ? 17.094 -11.798 71.581 1.00 40.66 382 VAL A N 1
ATOM 2959 C CA . VAL A 1 402 ? 17.406 -12.002 72.998 1.00 41.31 382 VAL A CA 1
ATOM 2960 C C . VAL A 1 402 ? 16.411 -11.243 73.879 1.00 42.75 382 VAL A C 1
ATOM 2961 O O . VAL A 1 402 ? 15.640 -10.408 73.395 1.00 43.62 382 VAL A O 1
ATOM 2965 N N . ASN B 1 24 ? 45.282 -5.999 69.733 1.00 29.40 4 ASN B N 1
ATOM 2966 C CA . ASN B 1 24 ? 46.103 -4.898 69.201 1.00 31.58 4 ASN B CA 1
ATOM 2967 C C . ASN B 1 24 ? 46.085 -4.783 67.691 1.00 28.74 4 ASN B C 1
ATOM 2968 O O . ASN B 1 24 ? 45.866 -5.762 66.995 1.00 28.91 4 ASN B O 1
ATOM 2973 N N . VAL B 1 25 ? 46.377 -3.583 67.193 1.00 28.51 5 VAL B N 1
ATOM 2974 C CA . VAL B 1 25 ? 46.384 -3.297 65.765 1.00 27.28 5 VAL B CA 1
ATOM 2975 C C . VAL B 1 25 ? 47.649 -2.513 65.433 1.00 25.77 5 VAL B C 1
ATOM 2976 O O . VAL B 1 25 ? 47.985 -1.548 66.126 1.00 26.34 5 VAL B O 1
ATOM 2980 N N . TYR B 1 26 ? 48.333 -2.914 64.359 1.00 26.34 6 TYR B N 1
ATOM 2981 C CA . TYR B 1 26 ? 49.626 -2.353 63.986 1.00 28.31 6 TYR B CA 1
ATOM 2982 C C . TYR B 1 26 ? 49.581 -1.954 62.529 1.00 26.93 6 TYR B C 1
ATOM 2983 O O . TYR B 1 26 ? 49.192 -2.761 61.684 1.00 26.23 6 TYR B O 1
ATOM 2992 N N . ILE B 1 27 ? 49.986 -0.721 62.239 1.00 25.50 7 ILE B N 1
ATOM 2993 C CA . ILE B 1 27 ? 50.256 -0.310 60.866 1.00 26.64 7 ILE B CA 1
ATOM 2994 C C . ILE B 1 27 ? 51.622 -0.874 60.488 1.00 27.13 7 ILE B C 1
ATOM 2995 O O . ILE B 1 27 ? 52.648 -0.417 60.992 1.00 29.00 7 ILE B O 1
ATOM 3000 N N . THR B 1 28 ? 51.641 -1.868 59.602 1.00 26.69 8 THR B N 1
ATOM 3001 C CA . THR B 1 28 ? 52.869 -2.570 59.263 1.00 27.96 8 THR B CA 1
ATOM 3002 C C . THR B 1 28 ? 53.432 -2.140 57.927 1.00 28.10 8 THR B C 1
ATOM 3003 O O . THR B 1 28 ? 54.567 -2.504 57.602 1.00 29.91 8 THR B O 1
ATOM 3007 N N . LYS B 1 29 ? 52.666 -1.383 57.150 1.00 26.88 9 LYS B N 1
ATOM 3008 C CA . LYS B 1 29 ? 53.123 -0.890 55.861 1.00 26.79 9 LYS B CA 1
ATOM 3009 C C . LYS B 1 29 ? 52.284 0.328 55.490 1.00 26.79 9 LYS B C 1
ATOM 3010 O O . LYS B 1 29 ? 51.070 0.350 55.714 1.00 23.59 9 LYS B O 1
ATOM 3016 N N . VAL B 1 30 ? 52.952 1.354 54.965 1.00 25.75 10 VAL B N 1
ATOM 3017 C CA . VAL B 1 30 ? 52.300 2.533 54.423 1.00 26.19 10 VAL B CA 1
ATOM 3018 C C . VAL B 1 30 ? 52.839 2.742 53.010 1.00 28.82 10 VAL B C 1
ATOM 3019 O O . VAL B 1 30 ? 53.926 2.278 52.662 1.00 30.41 10 VAL B O 1
ATOM 3023 N N . SER B 1 31 ? 52.038 3.393 52.171 1.00 25.41 11 SER B N 1
ATOM 3024 C CA . SER B 1 31 ? 52.417 3.605 50.785 1.00 25.71 11 SER B CA 1
ATOM 3025 C C . SER B 1 31 ? 51.831 4.936 50.342 1.00 26.26 11 SER B C 1
ATOM 3026 O O . SER B 1 31 ? 50.686 5.243 50.669 1.00 27.40 11 SER B O 1
ATOM 3029 N N . ALA B 1 32 ? 52.618 5.735 49.633 1.00 24.23 12 ALA B N 1
ATOM 3030 C CA . ALA B 1 32 ? 52.166 7.011 49.093 1.00 25.39 12 ALA B CA 1
ATOM 3031 C C . ALA B 1 32 ? 52.299 6.983 47.579 1.00 27.26 12 ALA B C 1
ATOM 3032 O O . ALA B 1 32 ? 53.229 6.380 47.046 1.00 28.98 12 ALA B O 1
ATOM 3034 N N . PHE B 1 33 ? 51.378 7.621 46.869 1.00 24.73 13 PHE B N 1
ATOM 3035 C CA . PHE B 1 33 ? 51.522 7.700 45.419 1.00 25.77 13 PHE B CA 1
ATOM 3036 C C . PHE B 1 33 ? 51.204 9.107 44.926 1.00 26.48 13 PHE B C 1
ATOM 3037 O O . PHE B 1 33 ? 50.072 9.580 45.060 1.00 23.46 13 PHE B O 1
ATOM 3045 N N . MET B 1 34 ? 52.206 9.764 44.335 1.00 28.67 14 MET B N 1
ATOM 3046 C CA . MET B 1 34 ? 52.070 11.116 43.811 1.00 25.96 14 MET B CA 1
ATOM 3047 C C . MET B 1 34 ? 52.082 11.063 42.295 1.00 27.43 14 MET B C 1
ATOM 3048 O O . MET B 1 34 ? 53.055 10.565 41.713 1.00 28.91 14 MET B O 1
ATOM 3053 N N . PRO B 1 35 ? 51.042 11.543 41.618 1.00 25.54 15 PRO B N 1
ATOM 3054 C CA . PRO B 1 35 ? 50.970 11.394 40.157 1.00 25.30 15 PRO B CA 1
ATOM 3055 C C . PRO B 1 35 ? 51.913 12.362 39.449 1.00 27.92 15 PRO B C 1
ATOM 3056 O O . PRO B 1 35 ? 51.924 13.562 39.736 1.00 25.62 15 PRO B O 1
ATOM 3060 N N . GLY B 1 36 ? 52.706 11.832 38.514 1.00 30.84 16 GLY B N 1
ATOM 3061 C CA . GLY B 1 36 ? 53.578 12.666 37.695 1.00 31.83 16 GLY B CA 1
ATOM 3062 C C . GLY B 1 36 ? 54.686 13.362 38.476 1.00 30.71 16 GLY B C 1
ATOM 3063 O O . GLY B 1 36 ? 55.078 12.953 39.569 1.00 29.97 16 GLY B O 1
ATOM 3064 N N . ASN B 1 37 ? 55.198 14.473 37.874 1.00 34.28 17 ASN B N 1
ATOM 3065 C CA . ASN B 1 37 ? 56.311 15.209 38.460 1.00 35.43 17 ASN B CA 1
ATOM 3066 C C . ASN B 1 37 ? 55.813 16.351 39.331 1.00 32.49 17 ASN B C 1
ATOM 3067 O O . ASN B 1 37 ? 54.712 16.872 39.111 1.00 31.21 17 ASN B O 1
ATOM 3072 N N . PRO B 1 38 ? 56.618 16.763 40.313 1.00 33.80 18 PRO B N 1
ATOM 3073 C CA . PRO B 1 38 ? 56.266 17.960 41.080 1.00 32.05 18 PRO B CA 1
ATOM 3074 C C . PRO B 1 38 ? 56.202 19.172 40.165 1.00 33.83 18 PRO B C 1
ATOM 3075 O O . PRO B 1 38 ? 56.993 19.319 39.232 1.00 37.69 18 PRO B O 1
ATOM 3079 N N . ILE B 1 39 ? 55.233 20.035 40.425 1.00 30.85 19 ILE B N 1
ATOM 3080 C CA . ILE B 1 39 ? 54.968 21.196 39.591 1.00 31.80 19 ILE B CA 1
ATOM 3081 C C . ILE B 1 39 ? 55.113 22.423 40.470 1.00 30.92 19 ILE B C 1
ATOM 3082 O O . ILE B 1 39 ? 54.462 22.516 41.520 1.00 30.37 19 ILE B O 1
ATOM 3087 N N . ASP B 1 40 ? 55.990 23.346 40.068 1.00 34.26 20 ASP B N 1
ATOM 3088 C CA . ASP B 1 40 ? 56.311 24.506 40.895 1.00 34.14 20 ASP B CA 1
ATOM 3089 C C . ASP B 1 40 ? 55.283 25.615 40.672 1.00 32.81 20 ASP B C 1
ATOM 3090 O O . ASP B 1 40 ? 54.397 25.513 39.818 1.00 32.31 20 ASP B O 1
ATOM 3095 N N . ASN B 1 41 ? 55.434 26.707 41.430 1.00 32.70 21 ASN B N 1
ATOM 3096 C CA . ASN B 1 41 ? 54.418 27.754 41.457 1.00 31.12 21 ASN B CA 1
ATOM 3097 C C . ASN B 1 41 ? 54.255 28.450 40.116 1.00 35.30 21 ASN B C 1
ATOM 3098 O O . ASN B 1 41 ? 53.138 28.859 39.761 1.00 35.77 21 ASN B O 1
ATOM 3103 N N . ASN B 1 42 ? 55.331 28.570 39.350 1.00 34.78 22 ASN B N 1
ATOM 3104 C CA . ASN B 1 42 ? 55.252 29.282 38.086 1.00 34.77 22 ASN B CA 1
ATOM 3105 C C . ASN B 1 42 ? 54.647 28.445 36.980 1.00 35.15 22 ASN B C 1
ATOM 3106 O O . ASN B 1 42 ? 54.239 29.004 35.956 1.00 35.81 22 ASN B O 1
ATOM 3111 N N . THR B 1 43 ? 54.550 27.133 37.171 1.00 33.35 23 THR B N 1
ATOM 3112 C CA . THR B 1 43 ? 53.962 26.257 36.171 1.00 33.20 23 THR B CA 1
ATOM 3113 C C . THR B 1 43 ? 52.520 25.878 36.485 1.00 31.19 23 THR B C 1
ATOM 3114 O O . THR B 1 43 ? 51.780 25.507 35.564 1.00 32.54 23 THR B O 1
ATOM 3118 N N . MET B 1 44 ? 52.098 25.979 37.751 1.00 31.73 24 MET B N 1
ATOM 3119 C CA . MET B 1 44 ? 50.840 25.352 38.161 1.00 31.18 24 MET B CA 1
ATOM 3120 C C . MET B 1 44 ? 49.633 25.965 37.447 1.00 32.52 24 MET B C 1
ATOM 3121 O O . MET B 1 44 ? 48.700 25.240 37.080 1.00 29.88 24 MET B O 1
ATOM 3126 N N . GLU B 1 45 ? 49.640 27.285 37.201 1.00 33.45 25 GLU B N 1
ATOM 3127 C CA . GLU B 1 45 ? 48.489 27.903 36.540 1.00 30.93 25 GLU B CA 1
ATOM 3128 C C . GLU B 1 45 ? 48.381 27.485 35.078 1.00 30.64 25 GLU B C 1
ATOM 3129 O O . GLU B 1 45 ? 47.273 27.361 34.552 1.00 32.60 25 GLU B O 1
ATOM 3135 N N . SER B 1 46 ? 49.505 27.258 34.404 1.00 29.93 26 SER B N 1
ATOM 3136 C CA . SER B 1 46 ? 49.430 26.717 33.055 1.00 31.58 26 SER B CA 1
ATOM 3137 C C . SER B 1 46 ? 48.802 25.334 33.057 1.00 31.89 26 SER B C 1
ATOM 3138 O O . SER B 1 46 ? 48.115 24.969 32.096 1.00 33.50 26 SER B O 1
ATOM 3141 N N . VAL B 1 47 ? 49.017 24.556 34.124 1.00 31.62 27 VAL B N 1
ATOM 3142 C CA . VAL B 1 47 ? 48.421 23.223 34.206 1.00 31.00 27 VAL B CA 1
ATOM 3143 C C . VAL B 1 47 ? 46.917 23.319 34.421 1.00 30.44 27 VAL B C 1
ATOM 3144 O O . VAL B 1 47 ? 46.139 22.598 33.782 1.00 30.36 27 VAL B O 1
ATOM 3148 N N . LEU B 1 48 ? 46.480 24.217 35.305 1.00 29.17 28 LEU B N 1
ATOM 3149 C CA . LEU B 1 48 ? 45.070 24.296 35.678 1.00 29.71 28 LEU B CA 1
ATOM 3150 C C . LEU B 1 48 ? 44.254 25.187 34.755 1.00 29.21 28 LEU B C 1
ATOM 3151 O O . LEU B 1 48 ? 43.020 25.158 34.834 1.00 27.44 28 LEU B O 1
ATOM 3156 N N . GLY B 1 49 ? 44.905 25.966 33.893 1.00 29.09 29 GLY B N 1
ATOM 3157 C CA . GLY B 1 49 ? 44.236 26.756 32.882 1.00 29.91 29 GLY B CA 1
ATOM 3158 C C . GLY B 1 49 ? 43.804 28.132 33.370 1.00 31.61 29 GLY B C 1
ATOM 3159 O O . GLY B 1 49 ? 43.752 28.419 34.564 1.00 28.18 29 GLY B O 1
ATOM 3160 N N . PHE B 1 50 ? 43.485 28.996 32.403 1.00 33.85 30 PHE B N 1
ATOM 3161 C CA . PHE B 1 50 ? 42.887 30.305 32.670 1.00 34.91 30 PHE B CA 1
ATOM 3162 C C . PHE B 1 50 ? 41.371 30.230 32.549 1.00 31.70 30 PHE B C 1
ATOM 3163 O O . PHE B 1 50 ? 40.842 29.562 31.658 1.00 33.74 30 PHE B O 1
ATOM 3171 N N . VAL B 1 51 ? 40.678 30.946 33.414 1.00 30.88 31 VAL B N 1
ATOM 3172 C CA . VAL B 1 51 ? 39.248 31.160 33.243 1.00 33.29 31 VAL B CA 1
ATOM 3173 C C . VAL B 1 51 ? 39.056 32.436 32.428 1.00 35.79 31 VAL B C 1
ATOM 3174 O O . VAL B 1 51 ? 39.616 33.487 32.766 1.00 35.96 31 VAL B O 1
ATOM 3178 N N . GLY B 1 52 ? 38.283 32.341 31.345 1.00 37.06 32 GLY B N 1
ATOM 3179 C CA . GLY B 1 52 ? 38.037 33.492 30.491 1.00 38.10 32 GLY B CA 1
ATOM 3180 C C . GLY B 1 52 ? 39.281 34.015 29.805 1.00 42.95 32 GLY B C 1
ATOM 3181 O O . GLY B 1 52 ? 39.357 35.206 29.487 1.00 44.22 32 GLY B O 1
ATOM 3182 N N . GLY B 1 53 ? 40.273 33.155 29.582 1.00 45.09 33 GLY B N 1
ATOM 3183 C CA . GLY B 1 53 ? 41.505 33.578 28.958 1.00 41.30 33 GLY B CA 1
ATOM 3184 C C . GLY B 1 53 ? 42.364 34.498 29.791 1.00 42.70 33 GLY B C 1
ATOM 3185 O O . GLY B 1 53 ? 43.368 35.007 29.286 1.00 46.75 33 GLY B O 1
ATOM 3186 N N . ARG B 1 54 ? 42.020 34.729 31.055 1.00 41.63 34 ARG B N 1
ATOM 3187 C CA . ARG B 1 54 ? 42.840 35.650 31.835 1.00 42.87 34 ARG B CA 1
ATOM 3188 C C . ARG B 1 54 ? 43.362 34.979 33.098 1.00 40.15 34 ARG B C 1
ATOM 3189 O O . ARG B 1 54 ? 42.689 34.115 33.673 1.00 38.23 34 ARG B O 1
ATOM 3197 N N . PRO B 1 55 ? 44.562 35.342 33.545 1.00 38.10 35 PRO B N 1
ATOM 3198 C CA . PRO B 1 55 ? 45.148 34.675 34.711 1.00 37.43 35 PRO B CA 1
ATOM 3199 C C . PRO B 1 55 ? 44.462 35.098 35.999 1.00 36.83 35 PRO B C 1
ATOM 3200 O O . PRO B 1 55 ? 43.765 36.116 36.069 1.00 35.04 35 PRO B O 1
ATOM 3204 N N . SER B 1 56 ? 44.679 34.288 37.033 1.00 35.18 36 SER B N 1
ATOM 3205 C CA . SER B 1 56 ? 44.029 34.521 38.310 1.00 34.89 36 SER B CA 1
ATOM 3206 C C . SER B 1 56 ? 44.652 35.705 39.026 1.00 35.24 36 SER B C 1
ATOM 3207 O O . SER B 1 56 ? 45.875 35.825 39.110 1.00 35.33 36 SER B O 1
ATOM 3210 N N . ARG B 1 57 ? 43.808 36.555 39.592 1.00 35.63 37 ARG B N 1
ATOM 3211 C CA . ARG B 1 57 ? 44.335 37.708 40.309 1.00 39.38 37 ARG B CA 1
ATOM 3212 C C . ARG B 1 57 ? 44.874 37.365 41.686 1.00 39.18 37 ARG B C 1
ATOM 3213 O O . ARG B 1 57 ? 45.728 38.097 42.205 1.00 38.47 37 ARG B O 1
ATOM 3221 N N . SER B 1 58 ? 44.409 36.267 42.280 1.00 37.35 38 SER B N 1
ATOM 3222 C CA . SER B 1 58 ? 44.734 35.947 43.657 1.00 33.92 38 SER B CA 1
ATOM 3223 C C . SER B 1 58 ? 45.753 34.831 43.803 1.00 32.64 38 SER B C 1
ATOM 3224 O O . SER B 1 58 ? 46.219 34.594 44.926 1.00 32.88 38 SER B O 1
ATOM 3227 N N . ARG B 1 59 ? 46.118 34.153 42.709 1.00 32.22 39 ARG B N 1
ATOM 3228 C CA . ARG B 1 59 ? 47.062 33.045 42.802 1.00 31.18 39 ARG B CA 1
ATOM 3229 C C . ARG B 1 59 ? 48.318 33.449 43.556 1.00 33.70 39 ARG B C 1
ATOM 3230 O O . ARG B 1 59 ? 48.793 32.707 44.420 1.00 32.31 39 ARG B O 1
ATOM 3238 N N . HIS B 1 60 ? 48.842 34.646 43.277 1.00 34.63 40 HIS B N 1
ATOM 3239 C CA . HIS B 1 60 ? 50.102 35.075 43.885 1.00 34.29 40 HIS B CA 1
ATOM 3240 C C . HIS B 1 60 ? 50.024 35.090 45.407 1.00 32.66 40 HIS B C 1
ATOM 3241 O O . HIS B 1 60 ? 50.860 34.485 46.090 1.00 31.78 40 HIS B O 1
ATOM 3248 N N . ILE B 1 61 ? 49.024 35.787 45.954 1.00 34.02 41 ILE B N 1
ATOM 3249 C CA . ILE B 1 61 ? 48.890 35.915 47.402 1.00 31.52 41 ILE B CA 1
ATOM 3250 C C . ILE B 1 61 ? 48.407 34.621 48.063 1.00 31.64 41 ILE B C 1
ATOM 3251 O O . ILE B 1 61 ? 48.835 34.305 49.181 1.00 31.03 41 ILE B O 1
ATOM 3256 N N . VAL B 1 62 ? 47.528 33.848 47.412 1.00 30.16 42 VAL B N 1
ATOM 3257 C CA . VAL B 1 62 ? 47.176 32.533 47.952 1.00 29.26 42 VAL B CA 1
ATOM 3258 C C . VAL B 1 62 ? 48.427 31.680 48.133 1.00 29.21 42 VAL B C 1
ATOM 3259 O O . VAL B 1 62 ? 48.616 31.049 49.184 1.00 29.47 42 VAL B O 1
ATOM 3263 N N . LEU B 1 63 ? 49.318 31.672 47.130 1.00 28.32 43 LEU B N 1
ATOM 3264 C CA . LEU B 1 63 ? 50.556 30.895 47.234 1.00 27.49 43 LEU B CA 1
ATOM 3265 C C . LEU B 1 63 ? 51.480 31.464 48.297 1.00 29.95 43 LEU B C 1
ATOM 3266 O O . LEU B 1 63 ? 52.117 30.713 49.048 1.00 30.41 43 LEU B O 1
ATOM 3271 N N . ARG B 1 64 ? 51.575 32.788 48.379 1.00 30.30 44 ARG B N 1
ATOM 3272 C CA . ARG B 1 64 ? 52.406 33.382 49.414 1.00 30.93 44 ARG B CA 1
ATOM 3273 C C . ARG B 1 64 ? 51.925 32.972 50.799 1.00 30.33 44 ARG B C 1
ATOM 3274 O O . ARG B 1 64 ? 52.732 32.666 51.679 1.00 29.37 44 ARG B O 1
ATOM 3282 N N . ASN B 1 65 ? 50.602 32.928 51.000 1.00 31.61 45 ASN B N 1
ATOM 3283 C CA . ASN B 1 65 ? 50.057 32.586 52.310 1.00 30.86 45 ASN B CA 1
ATOM 3284 C C . ASN B 1 65 ? 50.213 31.103 52.635 1.00 29.46 45 ASN B C 1
ATOM 3285 O O . ASN B 1 65 ? 50.508 30.754 53.781 1.00 31.05 45 ASN B O 1
ATOM 3290 N N . ASN B 1 66 ? 49.993 30.208 51.663 1.00 30.69 46 ASN B N 1
ATOM 3291 C CA . ASN B 1 66 ? 50.006 28.782 51.993 1.00 27.77 46 ASN B CA 1
ATOM 3292 C C . ASN B 1 66 ? 51.408 28.183 52.018 1.00 29.08 46 ASN B C 1
ATOM 3293 O O . ASN B 1 66 ? 51.621 27.188 52.726 1.00 28.55 46 ASN B O 1
ATOM 3298 N N . GLY B 1 67 ? 52.370 28.776 51.305 1.00 29.63 47 GLY B N 1
ATOM 3299 C CA . GLY B 1 67 ? 53.762 28.368 51.387 1.00 30.67 47 GLY B CA 1
ATOM 3300 C C . GLY B 1 67 ? 54.130 27.118 50.614 1.00 31.67 47 GLY B C 1
ATOM 3301 O O . GLY B 1 67 ? 55.285 26.686 50.683 1.00 32.72 47 GLY B O 1
ATOM 3302 N N . ILE B 1 68 ? 53.188 26.523 49.884 1.00 30.83 48 ILE B N 1
ATOM 3303 C CA . ILE B 1 68 ? 53.464 25.320 49.113 1.00 30.04 48 ILE B CA 1
ATOM 3304 C C . ILE B 1 68 ? 54.320 25.683 47.911 1.00 27.87 48 ILE B C 1
ATOM 3305 O O . ILE B 1 68 ? 54.009 26.625 47.178 1.00 30.01 48 ILE B O 1
ATOM 3310 N N . LYS B 1 69 ? 55.405 24.940 47.701 1.00 28.21 49 LYS B N 1
ATOM 3311 C CA . LYS B 1 69 ? 56.303 25.215 46.583 1.00 31.24 49 LYS B CA 1
ATOM 3312 C C . LYS B 1 69 ? 56.181 24.216 45.445 1.00 30.22 49 LYS B C 1
ATOM 3313 O O . LYS B 1 69 ? 56.485 24.569 44.301 1.00 30.22 49 LYS B O 1
ATOM 3319 N N . TYR B 1 70 ? 55.738 22.984 45.730 1.00 29.49 50 TYR B N 1
ATOM 3320 C CA . TYR B 1 70 ? 55.549 21.941 44.727 1.00 28.23 50 TYR B CA 1
ATOM 3321 C C . TYR B 1 70 ? 54.286 21.160 45.047 1.00 27.69 50 TYR B C 1
ATOM 3322 O O . TYR B 1 70 ? 53.860 21.089 46.201 1.00 28.17 50 TYR B O 1
ATOM 3331 N N . ARG B 1 71 ? 53.699 20.568 44.012 1.00 28.40 51 ARG B N 1
ATOM 3332 C CA . ARG B 1 71 ? 52.500 19.755 44.151 1.00 28.41 51 ARG B CA 1
ATOM 3333 C C . ARG B 1 71 ? 52.357 18.924 42.884 1.00 29.38 51 ARG B C 1
ATOM 3334 O O . ARG B 1 71 ? 53.003 19.187 41.866 1.00 28.87 51 ARG B O 1
ATOM 3342 N N . HIS B 1 72 ? 51.492 17.915 42.958 1.00 28.01 52 HIS B N 1
ATOM 3343 C CA . HIS B 1 72 ? 51.282 16.981 41.865 1.00 25.48 52 HIS B CA 1
ATOM 3344 C C . HIS B 1 72 ? 49.842 17.051 41.391 1.00 24.29 52 HIS B C 1
ATOM 3345 O O . HIS B 1 72 ? 48.925 17.294 42.179 1.00 25.02 52 HIS B O 1
ATOM 3352 N N . TYR B 1 73 ? 49.664 16.860 40.085 1.00 25.18 53 TYR B N 1
ATOM 3353 C CA . TYR B 1 73 ? 48.360 16.778 39.452 1.00 23.77 53 TYR B CA 1
ATOM 3354 C C . TYR B 1 73 ? 48.337 15.555 38.548 1.00 26.89 53 TYR B C 1
ATOM 3355 O O . TYR B 1 73 ? 49.274 15.345 37.773 1.00 27.50 53 TYR B O 1
ATOM 3364 N N . ALA B 1 74 ? 47.257 14.774 38.616 1.00 22.55 54 ALA B N 1
ATOM 3365 C CA . ALA B 1 74 ? 47.036 13.675 37.683 1.00 25.15 54 ALA B CA 1
ATOM 3366 C C . ALA B 1 74 ? 46.628 14.210 36.311 1.00 25.27 54 ALA B C 1
ATOM 3367 O O . ALA B 1 74 ? 45.589 13.832 35.760 1.00 25.56 54 ALA B O 1
ATOM 3369 N N . LEU B 1 75 ? 47.459 15.088 35.761 1.00 28.06 55 LEU B N 1
ATOM 3370 C CA . LEU B 1 75 ? 47.257 15.734 34.475 1.00 28.23 55 LEU B CA 1
ATOM 3371 C C . LEU B 1 75 ? 48.520 15.581 33.643 1.00 30.06 55 LEU B C 1
ATOM 3372 O O . LEU B 1 75 ? 49.627 15.745 34.160 1.00 31.73 55 LEU B O 1
ATOM 3377 N N . ASP B 1 76 ? 48.355 15.284 32.356 1.00 32.57 56 ASP B N 1
ATOM 3378 C CA . ASP B 1 76 ? 49.525 15.092 31.503 1.00 36.59 56 ASP B CA 1
ATOM 3379 C C . ASP B 1 76 ? 50.172 16.442 31.200 1.00 37.02 56 ASP B C 1
ATOM 3380 O O . ASP B 1 76 ? 49.467 17.406 30.882 1.00 36.98 56 ASP B O 1
ATOM 3385 N N . PRO B 1 77 ? 51.498 16.554 31.316 1.00 38.87 57 PRO B N 1
ATOM 3386 C CA . PRO B 1 77 ? 52.146 17.856 31.105 1.00 40.08 57 PRO B CA 1
ATOM 3387 C C . PRO B 1 77 ? 52.018 18.385 29.685 1.00 43.07 57 PRO B C 1
ATOM 3388 O O . PRO B 1 77 ? 51.958 19.608 29.504 1.00 44.28 57 PRO B O 1
ATOM 3392 N N . GLU B 1 78 ? 51.981 17.514 28.674 1.00 41.60 58 GLU B N 1
ATOM 3393 C CA . GLU B 1 78 ? 51.847 17.966 27.291 1.00 41.58 58 GLU B CA 1
ATOM 3394 C C . GLU B 1 78 ? 50.385 18.112 26.887 1.00 42.52 58 GLU B C 1
ATOM 3395 O O . GLU B 1 78 ? 49.947 19.206 26.511 1.00 46.32 58 GLU B O 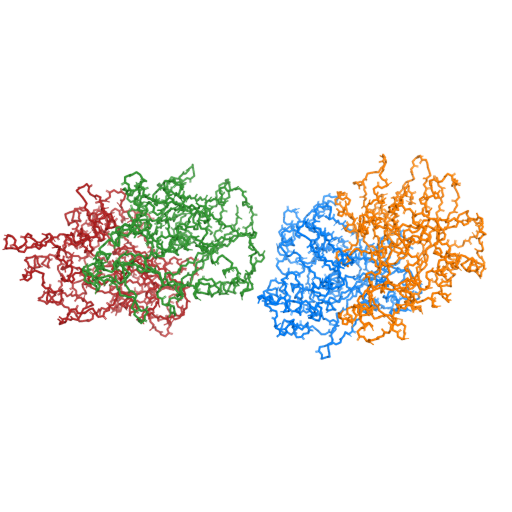1
ATOM 3401 N N . THR B 1 79 ? 49.618 17.023 26.972 1.00 40.55 59 THR B N 1
ATOM 3402 C CA . THR B 1 79 ? 48.245 17.001 26.477 1.00 38.72 59 THR B CA 1
ATOM 3403 C C . THR B 1 79 ? 47.205 17.507 27.480 1.00 37.63 59 THR B C 1
ATOM 3404 O O . THR B 1 79 ? 46.080 17.811 27.075 1.00 37.55 59 THR B O 1
ATOM 3408 N N . GLY B 1 80 ? 47.533 17.598 28.766 1.00 38.39 60 GLY B N 1
ATOM 3409 C CA . GLY B 1 80 ? 46.526 17.983 29.738 1.00 35.51 60 GLY B CA 1
ATOM 3410 C C . GLY B 1 80 ? 45.454 16.946 29.982 1.00 36.66 60 GLY B C 1
ATOM 3411 O O . GLY B 1 80 ? 44.445 17.249 30.633 1.00 34.88 60 GLY B O 1
ATOM 3412 N N . GLU B 1 81 ? 45.633 15.736 29.460 1.00 34.48 61 GLU B N 1
ATOM 3413 C CA . GLU B 1 81 ? 44.683 14.667 29.703 1.00 34.80 61 GLU B CA 1
ATOM 3414 C C . GLU B 1 81 ? 44.875 14.120 31.111 1.00 32.01 61 GLU B C 1
ATOM 3415 O O . GLU B 1 81 ? 45.971 14.153 31.663 1.00 32.26 61 GLU B O 1
ATOM 3421 N N . ALA B 1 82 ? 43.797 13.607 31.692 1.00 30.95 62 ALA B N 1
ATOM 3422 C CA . ALA B 1 82 ? 43.905 12.970 32.995 1.00 26.14 62 ALA B CA 1
ATOM 3423 C C . ALA B 1 82 ? 44.801 11.744 32.906 1.00 27.11 62 ALA B C 1
ATOM 3424 O O . ALA B 1 82 ? 44.708 10.952 31.965 1.00 27.49 62 ALA B O 1
ATOM 3426 N N . THR B 1 83 ? 45.677 11.580 33.890 1.00 26.36 63 THR B N 1
ATOM 3427 C CA . THR B 1 83 ? 46.586 10.441 33.890 1.00 27.94 63 THR B CA 1
ATOM 3428 C C . THR B 1 83 ? 46.153 9.318 34.832 1.00 27.16 63 THR B C 1
ATOM 3429 O O . THR B 1 83 ? 46.653 8.195 34.706 1.00 26.59 63 THR B O 1
ATOM 3433 N N . TYR B 1 84 ? 45.243 9.600 35.763 1.00 25.25 64 TYR B N 1
ATOM 3434 C CA . TYR B 1 84 ? 44.700 8.611 36.685 1.00 23.77 64 TYR B CA 1
ATOM 3435 C C . TYR B 1 84 ? 43.332 9.098 37.124 1.00 23.34 64 TYR B C 1
ATOM 3436 O O . TYR B 1 84 ? 43.189 10.271 37.484 1.00 22.96 64 TYR B O 1
ATOM 3445 N N . THR B 1 85 ? 42.341 8.209 37.108 1.00 23.76 65 THR B N 1
ATOM 3446 C CA . THR B 1 85 ? 41.112 8.486 37.830 1.00 20.49 65 THR B CA 1
ATOM 3447 C C . THR B 1 85 ? 41.421 8.500 39.321 1.00 20.26 65 THR B C 1
ATOM 3448 O O . THR B 1 85 ? 42.512 8.112 39.752 1.00 19.45 65 THR B O 1
ATOM 3452 N N . SER B 1 86 ? 40.446 8.921 40.133 1.00 19.70 66 SER B N 1
ATOM 3453 C CA . SER B 1 86 ? 40.633 8.782 41.578 1.00 19.92 66 SER B CA 1
ATOM 3454 C C . SER B 1 86 ? 40.781 7.305 41.975 1.00 18.53 66 SER B C 1
ATOM 3455 O O . SER B 1 86 ? 41.657 6.955 42.782 1.00 17.57 66 SER B O 1
ATOM 3458 N N . ALA B 1 87 ? 39.955 6.422 41.388 1.00 17.01 67 ALA B N 1
ATOM 3459 C CA . ALA B 1 87 ? 40.058 4.980 41.645 1.00 17.81 67 ALA B CA 1
ATOM 3460 C C . ALA B 1 87 ? 41.419 4.423 41.231 1.00 18.82 67 ALA B C 1
ATOM 3461 O O . ALA B 1 87 ? 41.991 3.584 41.931 1.00 18.46 67 ALA B O 1
ATOM 3463 N N . GLN B 1 88 ? 41.950 4.866 40.088 1.00 19.92 68 GLN B N 1
ATOM 3464 C CA . GLN B 1 88 ? 43.273 4.404 39.667 1.00 19.67 68 GLN B CA 1
ATOM 3465 C C . GLN B 1 88 ? 44.366 4.887 40.610 1.00 21.15 68 GLN B C 1
ATOM 3466 O O . GLN B 1 88 ? 45.326 4.156 40.882 1.00 21.59 68 GLN B O 1
ATOM 3472 N N . LEU B 1 89 ? 44.255 6.123 41.095 1.00 19.98 69 LEU B N 1
ATOM 3473 C CA . LEU B 1 89 ? 45.262 6.668 41.995 1.00 20.43 69 LEU B CA 1
ATOM 3474 C C . LEU B 1 89 ? 45.289 5.917 43.320 1.00 22.08 69 LEU B C 1
ATOM 3475 O O . LEU B 1 89 ? 46.363 5.622 43.846 1.00 21.83 69 LEU B O 1
ATOM 3480 N N . ALA B 1 90 ? 44.111 5.610 43.881 1.00 22.39 70 ALA B N 1
ATOM 3481 C CA . ALA B 1 90 ? 44.042 4.794 45.089 1.00 19.71 70 ALA B CA 1
ATOM 3482 C C . ALA B 1 90 ? 44.630 3.410 44.853 1.00 20.73 70 ALA B C 1
ATOM 3483 O O . ALA B 1 90 ? 45.332 2.872 45.717 1.00 20.32 70 ALA B O 1
ATOM 3485 N N . ALA B 1 91 ? 44.337 2.818 43.691 1.00 18.64 71 ALA B N 1
ATOM 3486 C CA . ALA B 1 91 ? 44.841 1.488 43.369 1.00 19.62 71 ALA B CA 1
ATOM 3487 C C . ALA B 1 91 ? 46.362 1.470 43.321 1.00 21.30 71 ALA B C 1
ATOM 3488 O O . ALA B 1 91 ? 46.986 0.511 43.779 1.00 21.71 71 ALA B O 1
ATOM 3490 N N . GLU B 1 92 ? 46.981 2.524 42.781 1.00 22.28 72 GLU B N 1
ATOM 3491 C CA . GLU B 1 92 ? 48.439 2.591 42.774 1.00 22.49 72 GLU B CA 1
ATOM 3492 C C . GLU B 1 92 ? 49.002 2.615 44.188 1.00 23.17 72 GLU B C 1
ATOM 3493 O O . GLU B 1 92 ? 49.995 1.937 44.482 1.00 22.42 72 GLU B O 1
ATOM 3499 N N . ALA B 1 93 ? 48.357 3.358 45.092 1.00 21.22 73 ALA B N 1
ATOM 3500 C CA . ALA B 1 93 ? 48.828 3.408 46.472 1.00 21.44 73 ALA B CA 1
ATOM 3501 C C . ALA B 1 93 ? 48.672 2.056 47.157 1.00 23.34 73 ALA B C 1
ATOM 3502 O O . ALA B 1 93 ? 49.545 1.646 47.931 1.00 22.63 73 ALA B O 1
ATOM 3504 N N . VAL B 1 94 ? 47.568 1.352 46.881 1.00 21.31 74 VAL B N 1
ATOM 3505 C CA . VAL B 1 94 ? 47.344 0.047 47.493 1.00 23.53 74 VAL B CA 1
ATOM 3506 C C . VAL B 1 94 ? 48.364 -0.964 46.990 1.00 22.79 74 VAL B C 1
ATOM 3507 O O . VAL B 1 94 ? 48.891 -1.768 47.764 1.00 22.89 74 VAL B O 1
ATOM 3511 N N . LYS B 1 95 ? 48.660 -0.938 45.690 1.00 22.53 75 LYS B N 1
ATOM 3512 C CA . LYS B 1 95 ? 49.660 -1.850 45.146 1.00 24.10 75 LYS B CA 1
ATOM 3513 C C . LYS B 1 95 ? 51.028 -1.641 45.784 1.00 24.00 75 LYS B C 1
ATOM 3514 O O . LYS B 1 95 ? 51.818 -2.583 45.882 1.00 26.30 75 LYS B O 1
ATOM 3520 N N . GLY B 1 96 ? 51.309 -0.433 46.269 1.00 23.56 76 GLY B N 1
ATOM 3521 C CA . GLY B 1 96 ? 52.544 -0.160 46.974 1.00 24.69 76 GLY B CA 1
ATOM 3522 C C . GLY B 1 96 ? 52.678 -0.858 48.313 1.00 27.40 76 GLY B C 1
ATOM 3523 O O . GLY B 1 96 ? 53.759 -0.806 48.913 1.00 27.18 76 GLY B O 1
ATOM 3524 N N . LEU B 1 97 ? 51.618 -1.508 48.797 1.00 26.59 77 LEU B N 1
ATOM 3525 C CA . LEU B 1 97 ? 51.685 -2.258 50.047 1.00 25.68 77 LEU B CA 1
ATOM 3526 C C . LEU B 1 97 ? 52.200 -3.676 49.843 1.00 26.52 77 LEU B C 1
ATOM 3527 O O . LEU B 1 97 ? 52.560 -4.336 50.821 1.00 28.07 77 LEU B O 1
ATOM 3532 N N . VAL B 1 98 ? 52.228 -4.153 48.606 1.00 25.69 78 VAL B N 1
ATOM 3533 C CA . VAL B 1 98 ? 52.543 -5.546 48.327 1.00 28.15 78 VAL B CA 1
ATOM 3534 C C . VAL B 1 98 ? 54.035 -5.776 48.517 1.00 31.15 78 VAL B C 1
ATOM 3535 O O . VAL B 1 98 ? 54.861 -5.065 47.934 1.00 31.07 78 VAL B O 1
ATOM 3539 N N . ASP B 1 99 ? 54.382 -6.771 49.325 1.00 31.80 79 ASP B N 1
ATOM 3540 C CA . ASP B 1 99 ? 55.758 -7.243 49.411 1.00 31.83 79 ASP B CA 1
ATOM 3541 C C . ASP B 1 99 ? 55.707 -8.753 49.598 1.00 35.13 79 ASP B C 1
ATOM 3542 O O . ASP B 1 99 ? 54.719 -9.407 49.252 1.00 34.76 79 ASP B O 1
ATOM 3547 N N . GLU B 1 100 ? 56.777 -9.325 50.146 1.00 36.32 80 GLU B N 1
ATOM 3548 C CA . GLU B 1 100 ? 56.792 -10.763 50.382 1.00 36.68 80 GLU B CA 1
ATOM 3549 C C . GLU B 1 100 ? 55.805 -11.168 51.463 1.00 36.02 80 GLU B C 1
ATOM 3550 O O . GLU B 1 100 ? 55.338 -12.309 51.459 1.00 38.77 80 GLU B O 1
ATOM 3556 N N . HIS B 1 101 ? 55.454 -10.251 52.363 1.00 38.04 81 HIS B N 1
ATOM 3557 C CA . HIS B 1 101 ? 54.577 -10.545 53.489 1.00 38.02 81 HIS B CA 1
ATOM 3558 C C . HIS B 1 101 ? 53.107 -10.310 53.193 1.00 36.69 81 HIS B C 1
ATOM 3559 O O . HIS B 1 101 ? 52.264 -10.714 53.998 1.00 38.61 81 HIS B O 1
ATOM 3566 N N . PHE B 1 102 ? 52.782 -9.664 52.076 1.00 32.81 82 PHE B N 1
ATOM 3567 C CA . PHE B 1 102 ? 51.408 -9.267 51.796 1.00 31.23 82 PHE B CA 1
ATOM 3568 C C . PHE B 1 102 ? 51.212 -9.174 50.295 1.00 29.70 82 PHE B C 1
ATOM 3569 O O . PHE B 1 102 ? 51.948 -8.454 49.609 1.00 28.49 82 PHE B O 1
ATOM 3577 N N . SER B 1 103 ? 50.221 -9.902 49.795 1.00 28.72 83 SER B N 1
ATOM 3578 C CA . SER B 1 103 ? 49.745 -9.764 48.431 1.00 28.48 83 SER B CA 1
ATOM 3579 C C . SER B 1 103 ? 48.305 -9.273 48.485 1.00 26.33 83 SER B C 1
ATOM 3580 O O . SER B 1 103 ? 47.634 -9.396 49.516 1.00 25.47 83 SER B O 1
ATOM 3583 N N . LEU B 1 104 ? 47.835 -8.707 47.371 1.00 24.09 84 LEU B N 1
ATOM 3584 C CA . LEU B 1 104 ? 46.495 -8.111 47.354 1.00 24.49 84 LEU B CA 1
ATOM 3585 C C . LEU B 1 104 ? 45.427 -9.129 47.747 1.00 26.55 84 LEU B C 1
ATOM 3586 O O . LEU B 1 104 ? 44.459 -8.785 48.437 1.00 27.08 84 LEU B O 1
ATOM 3591 N N . ASP B 1 105 ? 45.583 -10.387 47.326 1.00 24.49 85 ASP B N 1
ATOM 3592 C CA . ASP B 1 105 ? 44.568 -11.380 47.652 1.00 24.45 85 ASP B CA 1
ATOM 3593 C C . ASP B 1 105 ? 44.523 -11.704 49.136 1.00 25.90 85 ASP B C 1
ATOM 3594 O O . ASP B 1 105 ? 43.544 -12.310 49.581 1.00 25.12 85 ASP B O 1
ATOM 3599 N N . ASP B 1 106 ? 45.534 -11.290 49.903 1.00 24.35 86 ASP B N 1
ATOM 3600 C CA . ASP B 1 106 ? 45.541 -11.472 51.347 1.00 25.52 86 ASP B CA 1
ATOM 3601 C C . ASP B 1 106 ? 44.596 -10.527 52.083 1.00 26.10 86 ASP B C 1
ATOM 3602 O O . ASP B 1 106 ? 44.296 -10.772 53.257 1.00 24.59 86 ASP B O 1
ATOM 3607 N N . MET B 1 107 ? 44.153 -9.433 51.463 1.00 25.90 87 MET B N 1
ATOM 3608 C CA . MET B 1 107 ? 43.447 -8.419 52.240 1.00 25.25 87 MET B CA 1
ATOM 3609 C C . MET B 1 107 ? 42.051 -8.912 52.617 1.00 23.79 87 MET B C 1
ATOM 3610 O O . MET B 1 107 ? 41.303 -9.417 51.778 1.00 26.09 87 MET B O 1
ATOM 3615 N N . GLN B 1 108 ? 41.714 -8.798 53.898 1.00 23.75 88 GLN B N 1
ATOM 3616 C CA . GLN B 1 108 ? 40.425 -9.263 54.397 1.00 24.15 88 GLN B CA 1
ATOM 3617 C C . GLN B 1 108 ? 39.369 -8.167 54.395 1.00 24.01 88 GLN B C 1
ATOM 3618 O O . GLN B 1 108 ? 38.176 -8.467 54.526 1.00 25.09 88 GLN B O 1
ATOM 3624 N N . SER B 1 109 ? 39.776 -6.912 54.232 1.00 21.12 89 SER B N 1
ATOM 3625 C CA . SER B 1 109 ? 38.835 -5.810 54.161 1.00 20.89 89 SER B CA 1
ATOM 3626 C C . SER B 1 109 ? 39.550 -4.618 53.556 1.00 20.36 89 SER B C 1
ATOM 3627 O O . SER B 1 109 ? 40.721 -4.375 53.856 1.00 20.43 89 SER B O 1
ATOM 3630 N N . LEU B 1 110 ? 38.849 -3.902 52.684 1.00 19.05 90 LEU B N 1
ATOM 3631 C CA . LEU B 1 110 ? 39.364 -2.689 52.061 1.00 19.57 90 LEU B CA 1
ATOM 3632 C C . LEU B 1 110 ? 38.415 -1.543 52.384 1.00 17.85 90 LEU B C 1
ATOM 3633 O O . LEU B 1 110 ? 37.223 -1.623 52.077 1.00 17.39 90 LEU B O 1
ATOM 3638 N N . ALA B 1 111 ? 38.938 -0.490 53.009 1.00 18.64 91 ALA B N 1
ATOM 3639 C CA . ALA B 1 111 ? 38.177 0.724 53.301 1.00 17.32 91 ALA B CA 1
ATOM 3640 C C . ALA B 1 111 ? 38.807 1.870 52.529 1.00 17.83 91 ALA B C 1
ATOM 3641 O O . ALA B 1 111 ? 39.984 2.178 52.736 1.00 18.99 91 ALA B O 1
ATOM 3643 N N . ALA B 1 112 ? 38.030 2.511 51.664 1.00 15.47 92 ALA B N 1
ATOM 3644 C CA . ALA B 1 112 ? 38.543 3.526 50.757 1.00 17.88 92 ALA B CA 1
ATOM 3645 C C . ALA B 1 112 ? 37.711 4.797 50.832 1.00 18.86 92 ALA B C 1
ATOM 3646 O O . ALA B 1 112 ? 36.490 4.747 51.015 1.00 19.26 92 ALA B O 1
ATOM 3648 N N . SER B 1 113 ? 38.380 5.940 50.637 1.00 18.60 93 SER B N 1
ATOM 3649 C CA . SER B 1 113 ? 37.707 7.233 50.601 1.00 20.47 93 SER B CA 1
ATOM 3650 C C . SER B 1 113 ? 38.295 8.108 49.504 1.00 19.58 93 SER B C 1
ATOM 3651 O O . SER B 1 113 ? 39.426 7.908 49.063 1.00 19.03 93 SER B O 1
ATOM 3654 N N . SER B 1 114 ? 37.502 9.088 49.070 1.00 19.83 94 SER B N 1
ATOM 3655 C CA . SER B 1 114 ? 37.987 10.148 48.189 1.00 20.45 94 SER B CA 1
ATOM 3656 C C . SER B 1 114 ? 36.998 11.294 48.254 1.00 21.48 94 SER B C 1
ATOM 3657 O O . SER B 1 114 ? 35.820 11.099 47.953 1.00 21.58 94 SER B O 1
ATOM 3660 N N . GLY B 1 115 ? 37.463 12.483 48.642 1.00 20.14 95 GLY B N 1
ATOM 3661 C CA . GLY B 1 115 ? 36.624 13.662 48.519 1.00 19.08 95 GLY B CA 1
ATOM 3662 C C . GLY B 1 115 ? 36.365 14.066 47.085 1.00 22.47 95 GLY B C 1
ATOM 3663 O O . GLY B 1 115 ? 35.466 14.877 46.821 1.00 24.08 95 GLY B O 1
ATOM 3664 N N . THR B 1 116 ? 37.139 13.520 46.151 1.00 20.63 96 THR B N 1
ATOM 3665 C CA . THR B 1 116 ? 36.930 13.728 44.727 1.00 20.02 96 THR B CA 1
ATOM 3666 C C . THR B 1 116 ? 36.716 12.389 44.023 1.00 21.69 96 THR B C 1
ATOM 3667 O O . THR B 1 116 ? 37.467 12.043 43.109 1.00 21.07 96 THR B O 1
ATOM 3671 N N . SER B 1 117 ? 35.704 11.631 44.443 1.00 20.97 97 SER B N 1
ATOM 3672 C CA . SER B 1 117 ? 35.355 10.394 43.747 1.00 19.90 97 SER B CA 1
ATOM 3673 C C . SER B 1 117 ? 34.991 10.686 42.297 1.00 18.77 97 SER B C 1
ATOM 3674 O O . SER B 1 117 ? 34.468 11.756 41.964 1.00 19.38 97 SER B O 1
ATOM 3677 N N . ASP B 1 118 ? 35.272 9.711 41.430 1.00 19.80 98 ASP B N 1
ATOM 3678 C CA . ASP B 1 118 ? 35.035 9.883 39.994 1.00 19.63 98 ASP B CA 1
ATOM 3679 C C . ASP B 1 118 ? 33.558 9.977 39.647 1.00 19.39 98 ASP B C 1
ATOM 3680 O O . ASP B 1 118 ? 33.200 10.559 38.616 1.00 18.84 98 ASP B O 1
ATOM 3685 N N . GLN B 1 119 ? 32.698 9.402 40.475 1.00 18.30 99 GLN B N 1
ATOM 3686 C CA . GLN B 1 119 ? 31.277 9.317 40.211 1.00 17.49 99 GLN B CA 1
ATOM 3687 C C . GLN B 1 119 ? 30.543 9.500 41.527 1.00 18.52 99 GLN B C 1
ATOM 3688 O O . GLN B 1 119 ? 31.152 9.551 42.593 1.00 17.58 99 GLN B O 1
ATOM 3694 N N . ILE B 1 120 ? 29.223 9.603 41.450 1.00 18.70 100 ILE B N 1
ATOM 3695 C CA . ILE B 1 120 ? 28.407 9.660 42.657 1.00 18.63 100 ILE B CA 1
ATOM 3696 C C . ILE B 1 120 ? 28.003 8.261 43.115 1.00 19.94 100 ILE B C 1
ATOM 3697 O O . ILE B 1 120 ? 28.104 7.930 44.302 1.00 19.42 100 ILE B O 1
ATOM 3702 N N . ILE B 1 121 ? 27.548 7.435 42.173 1.00 19.12 101 ILE B N 1
ATOM 3703 C CA . ILE B 1 121 ? 27.305 6.004 42.367 1.00 18.76 101 ILE B CA 1
ATOM 3704 C C . ILE B 1 121 ? 28.043 5.306 41.230 1.00 17.36 101 ILE B C 1
ATOM 3705 O O . ILE B 1 121 ? 27.982 5.795 40.104 1.00 16.75 101 ILE B O 1
ATOM 3710 N N . PRO B 1 122 ? 28.732 4.171 41.502 1.00 17.45 102 PRO B N 1
ATOM 3711 C CA . PRO B 1 122 ? 28.975 3.470 42.777 1.00 17.42 102 PRO B CA 1
ATOM 3712 C C . PRO B 1 122 ? 29.842 4.249 43.759 1.00 17.26 102 PRO B C 1
ATOM 3713 O O . PRO B 1 122 ? 30.320 5.342 43.443 1.00 17.12 102 PRO B O 1
ATOM 3717 N N . GLY B 1 123 ? 30.012 3.688 44.957 1.00 18.70 103 GLY B N 1
ATOM 3718 C CA . GLY B 1 123 ? 30.973 4.224 45.891 1.00 16.42 103 GLY B CA 1
ATOM 3719 C C . GLY B 1 123 ? 32.392 4.049 45.390 1.00 16.94 103 GLY B C 1
ATOM 3720 O O . GLY B 1 123 ? 32.701 3.146 44.605 1.00 15.83 103 GLY B O 1
ATOM 3721 N N . HIS B 1 124 ? 33.257 4.941 45.872 1.00 15.78 104 HIS B N 1
ATOM 3722 C CA . HIS B 1 124 ? 34.658 4.966 45.479 1.00 17.18 104 HIS B CA 1
ATOM 3723 C C . HIS B 1 124 ? 35.332 3.616 45.668 1.00 16.92 104 HIS B C 1
ATOM 3724 O O . HIS B 1 124 ? 36.087 3.168 44.798 1.00 16.92 104 HIS B O 1
ATOM 3731 N N . GLY B 1 125 ? 35.084 2.964 46.805 1.00 16.35 105 GLY B N 1
ATOM 3732 C CA . GLY B 1 125 ? 35.826 1.757 47.152 1.00 16.56 105 GLY B CA 1
ATOM 3733 C C . GLY B 1 125 ? 35.635 0.618 46.166 1.00 15.15 105 GLY B C 1
ATOM 3734 O O . GLY B 1 125 ? 36.585 -0.103 45.855 1.00 16.01 105 GLY B O 1
ATOM 3735 N N . VAL B 1 126 ? 34.405 0.421 45.676 1.00 14.77 106 VAL B N 1
ATOM 3736 C CA . VAL B 1 126 ? 34.209 -0.695 44.751 1.00 14.84 106 VAL B CA 1
ATOM 3737 C C . VAL B 1 126 ? 34.855 -0.392 43.402 1.00 16.18 106 VAL B C 1
ATOM 3738 O O . VAL B 1 126 ? 35.300 -1.314 42.705 1.00 16.18 106 VAL B O 1
ATOM 3742 N N . MET B 1 127 ? 34.967 0.894 43.038 1.00 14.01 107 MET B N 1
ATOM 3743 C CA . MET B 1 127 ? 35.725 1.274 41.853 1.00 15.59 107 MET B CA 1
ATOM 3744 C C . MET B 1 127 ? 37.224 1.003 42.021 1.00 16.24 107 MET B C 1
ATOM 3745 O O . MET B 1 127 ? 37.886 0.572 41.071 1.00 18.25 107 MET B O 1
ATOM 3750 N N . VAL B 1 128 ? 37.779 1.248 43.215 1.00 15.03 108 VAL B N 1
ATOM 3751 C CA . VAL B 1 128 ? 39.166 0.869 43.500 1.00 15.98 108 VAL B CA 1
ATOM 3752 C C . VAL B 1 128 ? 39.338 -0.644 43.428 1.00 17.39 108 VAL B C 1
ATOM 3753 O O . VAL B 1 128 ? 40.340 -1.143 42.898 1.00 16.48 108 VAL B O 1
ATOM 3757 N N . HIS B 1 129 ? 38.381 -1.396 43.988 1.00 16.33 109 HIS B N 1
ATOM 3758 C CA . HIS B 1 129 ? 38.392 -2.853 43.849 1.00 17.48 109 HIS B CA 1
ATOM 3759 C C . HIS B 1 129 ? 38.384 -3.267 42.375 1.00 18.89 109 HIS B C 1
ATOM 3760 O O . HIS B 1 129 ? 39.128 -4.165 41.966 1.00 19.83 109 HIS B O 1
ATOM 3767 N N . GLY B 1 130 ? 37.537 -2.628 41.563 1.00 18.95 110 GLY B N 1
ATOM 3768 C CA . GLY B 1 130 ? 37.522 -2.928 40.135 1.00 20.05 110 GLY B CA 1
ATOM 3769 C C . GLY B 1 130 ? 38.871 -2.728 39.465 1.00 21.52 110 GLY B C 1
ATOM 3770 O O . GLY B 1 130 ? 39.237 -3.475 38.554 1.00 23.61 110 GLY B O 1
ATOM 3771 N N . GLU B 1 131 ? 39.632 -1.726 39.913 1.00 18.75 111 GLU B N 1
ATOM 3772 C CA . GLU B 1 131 ? 40.945 -1.466 39.327 1.00 20.64 111 GLU B CA 1
ATOM 3773 C C . GLU B 1 131 ? 41.976 -2.479 39.799 1.00 23.82 111 GLU B C 1
ATOM 3774 O O . GLU B 1 131 ? 42.816 -2.924 39.005 1.00 23.42 111 GLU B O 1
ATOM 3780 N N . LEU B 1 132 ? 41.927 -2.848 41.086 1.00 20.16 112 LEU B N 1
ATOM 3781 C CA . LEU B 1 132 ? 42.916 -3.752 41.673 1.00 21.83 112 LEU B CA 1
ATOM 3782 C C . LEU B 1 132 ? 42.721 -5.189 41.221 1.00 24.04 112 LEU B C 1
ATOM 3783 O O . LEU B 1 132 ? 43.704 -5.935 41.101 1.00 22.55 112 LEU B O 1
ATOM 3788 N N . LYS B 1 133 ? 41.467 -5.592 41.000 1.00 20.53 113 LYS B N 1
ATOM 3789 C CA . LYS B 1 133 ? 41.068 -6.920 40.543 1.00 23.62 113 LYS B CA 1
ATOM 3790 C C . LYS B 1 133 ? 41.519 -8.048 41.476 1.00 23.24 113 LYS B C 1
ATOM 3791 O O . LYS B 1 133 ? 41.585 -9.212 41.068 1.00 26.58 113 LYS B O 1
ATOM 3797 N N . ASN B 1 134 ? 41.804 -7.740 42.737 1.00 22.23 114 ASN B N 1
ATOM 3798 C CA . ASN B 1 134 ? 42.053 -8.787 43.712 1.00 22.62 114 ASN B CA 1
ATOM 3799 C C . ASN B 1 134 ? 40.759 -9.564 43.970 1.00 23.29 114 ASN B C 1
ATOM 3800 O O . ASN B 1 134 ? 39.658 -9.115 43.630 1.00 21.69 114 ASN B O 1
ATOM 3805 N N . LYS B 1 135 ? 40.890 -10.751 44.570 1.00 22.69 115 LYS B N 1
ATOM 3806 C CA . LYS B 1 135 ? 39.746 -11.654 44.696 1.00 23.93 115 LYS B CA 1
ATOM 3807 C C . LYS B 1 135 ? 38.635 -11.013 45.538 1.00 21.78 115 LYS B C 1
ATOM 3808 O O . LYS B 1 135 ? 38.890 -10.068 46.297 1.00 22.41 115 LYS B O 1
ATOM 3814 N N . PRO B 1 136 ? 37.392 -11.487 45.390 1.00 22.78 116 PRO B N 1
ATOM 3815 C CA . PRO B 1 136 ? 36.267 -10.864 46.102 1.00 21.86 116 PRO B CA 1
ATOM 3816 C C . PRO B 1 136 ? 36.524 -10.741 47.593 1.00 21.78 116 PRO B C 1
ATOM 3817 O O . PRO B 1 136 ? 36.932 -11.694 48.253 1.00 21.73 116 PRO B O 1
ATOM 3821 N N . CYS B 1 137 ? 36.288 -9.543 48.120 1.00 19.13 117 CYS B N 1
ATOM 3822 C CA . CYS B 1 137 ? 36.515 -9.275 49.528 1.00 20.38 117 CYS B CA 1
ATOM 3823 C C . CYS B 1 137 ? 35.559 -8.184 49.978 1.00 19.15 117 CYS B C 1
ATOM 3824 O O . CYS B 1 137 ? 34.863 -7.572 49.168 1.00 17.95 117 CYS B O 1
ATOM 3827 N N . GLU B 1 138 ? 35.557 -7.927 51.286 1.00 19.25 118 GLU B N 1
ATOM 3828 C CA . GLU B 1 138 ? 34.765 -6.831 51.828 1.00 18.99 118 GLU B CA 1
ATOM 3829 C C . GLU B 1 138 ? 35.324 -5.492 51.359 1.00 18.29 118 GLU B C 1
ATOM 3830 O O . GLU B 1 138 ? 36.514 -5.213 51.534 1.00 19.08 118 GLU B O 1
ATOM 3836 N N . VAL B 1 139 ? 34.470 -4.642 50.795 1.00 16.48 119 VAL B N 1
ATOM 3837 C CA . VAL B 1 139 ? 34.889 -3.307 50.381 1.00 17.13 119 VAL B CA 1
ATOM 3838 C C . VAL B 1 139 ? 33.925 -2.288 50.966 1.00 17.05 119 VAL B C 1
ATOM 3839 O O . VAL B 1 139 ? 32.717 -2.392 50.766 1.00 18.24 119 VAL B O 1
ATOM 3843 N N . ILE B 1 140 ? 34.448 -1.307 51.682 1.00 17.12 120 ILE B N 1
ATOM 3844 C CA . ILE B 1 140 ? 33.598 -0.235 52.174 1.00 17.49 120 ILE B CA 1
ATOM 3845 C C . ILE B 1 140 ? 34.171 1.087 51.680 1.00 17.47 120 ILE B C 1
ATOM 3846 O O . ILE B 1 140 ? 35.376 1.200 51.432 1.00 17.69 120 ILE B O 1
ATOM 3851 N N . SER B 1 141 ? 33.298 2.073 51.478 1.00 17.31 121 SER B N 1
ATOM 3852 C CA . SER B 1 141 ? 33.726 3.419 51.125 1.00 17.40 121 SER B CA 1
ATOM 3853 C C . SER B 1 141 ? 33.291 4.382 52.219 1.00 18.54 121 SER B C 1
ATOM 3854 O O . SER B 1 141 ? 32.145 4.320 52.685 1.00 17.94 121 SER B O 1
ATOM 3857 N N . THR B 1 142 ? 34.186 5.287 52.611 1.00 18.17 122 THR B N 1
ATOM 3858 C CA . THR B 1 142 ? 33.787 6.415 53.441 1.00 20.31 122 THR B CA 1
ATOM 3859 C C . THR B 1 142 ? 33.870 7.704 52.642 1.00 21.45 122 THR B C 1
ATOM 3860 O O . THR B 1 142 ? 34.545 7.795 51.612 1.00 21.74 122 THR B O 1
ATOM 3864 N N . SER B 1 143 ? 33.153 8.707 53.129 1.00 20.50 123 SER B N 1
ATOM 3865 C CA . SER B 1 143 ? 32.988 9.928 52.375 1.00 19.41 123 SER B CA 1
ATOM 3866 C C . SER B 1 143 ? 33.173 11.138 53.281 1.00 20.89 123 SER B C 1
ATOM 3867 O O . SER B 1 143 ? 33.103 11.055 54.516 1.00 19.78 123 SER B O 1
ATOM 3870 N N . GLY B 1 144 ? 33.409 12.277 52.630 1.00 21.72 124 GLY B N 1
ATOM 3871 C CA . GLY B 1 144 ? 33.714 13.509 53.307 1.00 20.72 124 GLY B CA 1
ATOM 3872 C C . GLY B 1 144 ? 34.902 14.147 52.628 1.00 24.08 124 GLY B C 1
ATOM 3873 O O . GLY B 1 144 ? 35.080 13.974 51.419 1.00 27.56 124 GLY B O 1
ATOM 3874 N N . ALA B 1 145 ? 35.742 14.863 53.385 1.00 21.41 125 ALA B N 1
ATOM 3875 C CA . ALA B 1 145 ? 36.882 15.555 52.819 1.00 21.94 125 ALA B CA 1
ATOM 3876 C C . ALA B 1 145 ? 38.153 14.991 53.496 1.00 22.09 125 ALA B C 1
ATOM 3877 O O . ALA B 1 145 ? 38.361 13.787 53.444 1.00 21.06 125 ALA B O 1
ATOM 3879 N N . CYS B 1 146 ? 38.971 15.845 54.122 1.00 23.18 126 CYS B N 1
ATOM 3880 C CA . CYS B 1 146 ? 40.241 15.383 54.681 1.00 23.79 126 CYS B CA 1
ATOM 3881 C C . CYS B 1 146 ? 40.056 14.296 55.747 1.00 22.01 126 CYS B C 1
ATOM 3882 O O . CYS B 1 146 ? 40.875 13.374 55.847 1.00 24.32 126 CYS B O 1
ATOM 3885 N N . ALA B 1 147 ? 38.994 14.357 56.541 1.00 21.59 127 ALA B N 1
ATOM 3886 C CA . ALA B 1 147 ? 38.874 13.359 57.592 1.00 20.72 127 ALA B CA 1
ATOM 3887 C C . ALA B 1 147 ? 38.397 12.010 57.072 1.00 21.05 127 ALA B C 1
ATOM 3888 O O . ALA B 1 147 ? 38.492 11.019 57.796 1.00 21.32 127 ALA B O 1
ATOM 3890 N N . ALA B 1 148 ? 37.891 11.947 55.841 1.00 20.62 128 ALA B N 1
ATOM 3891 C CA . ALA B 1 148 ? 37.404 10.684 55.309 1.00 19.90 128 ALA B CA 1
ATOM 3892 C C . ALA B 1 148 ? 38.518 9.662 55.205 1.00 19.50 128 ALA B C 1
ATOM 3893 O O . ALA B 1 148 ? 38.262 8.462 55.322 1.00 21.01 128 ALA B O 1
ATOM 3895 N N . GLY B 1 149 ? 39.756 10.098 54.976 1.00 18.45 129 GLY B N 1
ATOM 3896 C CA . GLY B 1 149 ? 40.853 9.149 55.014 1.00 20.04 129 GLY B CA 1
ATOM 3897 C C . GLY B 1 149 ? 41.027 8.546 56.390 1.00 21.68 129 GLY B C 1
ATOM 3898 O O . GLY B 1 149 ? 41.408 7.377 56.528 1.00 21.07 129 GLY B O 1
ATOM 3899 N N . MET B 1 150 ? 40.709 9.314 57.432 1.00 20.30 130 MET B N 1
ATOM 3900 C CA . MET B 1 150 ? 40.853 8.785 58.782 1.00 20.69 130 MET B CA 1
ATOM 3901 C C . MET B 1 150 ? 39.659 7.941 59.207 1.00 19.74 130 MET B C 1
ATOM 3902 O O . MET B 1 150 ? 39.821 7.034 60.027 1.00 21.72 130 MET B O 1
ATOM 3907 N N . THR B 1 151 ? 38.460 8.204 58.682 1.00 19.19 131 THR B N 1
ATOM 3908 C CA . THR B 1 151 ? 37.337 7.341 59.035 1.00 19.37 131 THR B CA 1
ATOM 3909 C C . THR B 1 151 ? 37.447 5.996 58.324 1.00 19.60 131 THR B C 1
ATOM 3910 O O . THR B 1 151 ? 36.993 4.974 58.851 1.00 18.50 131 THR B O 1
ATOM 3914 N N . ALA B 1 152 ? 38.058 5.982 57.136 1.00 19.68 132 ALA B N 1
ATOM 3915 C CA . ALA B 1 152 ? 38.396 4.731 56.481 1.00 21.42 132 ALA B CA 1
ATOM 3916 C C . ALA B 1 152 ? 39.447 3.980 57.277 1.00 20.37 132 ALA B C 1
ATOM 3917 O O . ALA B 1 152 ? 39.333 2.767 57.462 1.00 19.63 132 ALA B O 1
ATOM 3919 N N . MET B 1 153 ? 40.477 4.683 57.763 1.00 21.10 133 MET B N 1
ATOM 3920 C CA . MET B 1 153 ? 41.483 4.015 58.585 1.00 21.00 133 MET B CA 1
ATOM 3921 C C . MET B 1 153 ? 40.880 3.511 59.892 1.00 20.01 133 MET B C 1
ATOM 3922 O O . MET B 1 153 ? 41.259 2.441 60.380 1.00 19.68 133 MET B O 1
ATOM 3927 N N . LYS B 1 154 ? 39.949 4.269 60.485 1.00 19.89 134 LYS B N 1
ATOM 3928 C CA . LYS B 1 154 ? 39.365 3.795 61.733 1.00 20.09 134 LYS B CA 1
ATOM 3929 C C . LYS B 1 154 ? 38.453 2.592 61.502 1.00 20.31 134 LYS B C 1
ATOM 3930 O O . LYS B 1 154 ? 38.405 1.693 62.349 1.00 21.03 134 LYS B O 1
ATOM 3936 N N . TYR B 1 155 ? 37.741 2.537 60.369 1.00 19.27 135 TYR B N 1
ATOM 3937 C CA . TYR B 1 155 ? 37.018 1.313 60.021 1.00 20.14 135 TYR B CA 1
ATOM 3938 C C . TYR B 1 155 ? 37.963 0.116 59.977 1.00 19.91 135 TYR B C 1
ATOM 3939 O O . TYR B 1 155 ? 37.673 -0.942 60.548 1.00 21.05 135 TYR B O 1
ATOM 3948 N N . ALA B 1 156 ? 39.079 0.254 59.254 1.00 19.17 136 ALA B N 1
ATOM 3949 C CA . ALA B 1 156 ? 40.055 -0.822 59.165 1.00 18.34 136 ALA B CA 1
ATOM 3950 C C . ALA B 1 156 ? 40.596 -1.170 60.551 1.00 21.62 136 ALA B C 1
ATOM 3951 O O . ALA B 1 156 ? 40.769 -2.346 60.898 1.00 21.40 136 ALA B O 1
ATOM 3953 N N . TYR B 1 157 ? 40.843 -0.148 61.360 1.00 19.41 137 TYR B N 1
ATOM 3954 C CA . TYR B 1 157 ? 41.320 -0.350 62.716 1.00 21.90 137 TYR B CA 1
ATOM 3955 C C . TYR B 1 157 ? 40.305 -1.127 63.559 1.00 22.56 137 TYR B C 1
ATOM 3956 O O . TYR B 1 157 ? 40.663 -2.096 64.236 1.00 23.40 137 TYR B O 1
ATOM 3965 N N . LEU B 1 158 ? 39.030 -0.734 63.523 1.00 21.21 138 LEU B N 1
ATOM 3966 C CA . LEU B 1 158 ? 38.034 -1.441 64.330 1.00 22.33 138 LEU B CA 1
ATOM 3967 C C . LEU B 1 158 ? 37.832 -2.871 63.852 1.00 21.59 138 LEU B C 1
ATOM 3968 O O . LEU B 1 158 ? 37.567 -3.765 64.665 1.00 22.08 138 LEU B O 1
ATOM 3973 N N . SER B 1 159 ? 37.922 -3.098 62.539 1.00 22.65 139 SER B N 1
ATOM 3974 C CA . SER B 1 159 ? 37.810 -4.445 61.992 1.00 24.25 139 SER B CA 1
ATOM 3975 C C . SER B 1 159 ? 38.835 -5.374 62.623 1.00 24.24 139 SER B C 1
ATOM 3976 O O . SER B 1 159 ? 38.501 -6.484 63.056 1.00 24.12 139 SER B O 1
ATOM 3979 N N . VAL B 1 160 ? 40.093 -4.936 62.688 1.00 25.55 140 VAL B N 1
ATOM 3980 C CA . VAL B 1 160 ? 41.134 -5.766 63.283 1.00 23.62 140 VAL B CA 1
ATOM 3981 C C . VAL B 1 160 ? 41.021 -5.784 64.812 1.00 26.01 140 VAL B C 1
ATOM 3982 O O . VAL B 1 160 ? 41.194 -6.833 65.449 1.00 27.34 140 VAL B O 1
ATOM 3986 N N . LEU B 1 161 ? 40.723 -4.636 65.424 1.00 24.43 141 LEU B N 1
ATOM 3987 C CA . LEU B 1 161 ? 40.686 -4.557 66.881 1.00 27.89 141 LEU B CA 1
ATOM 3988 C C . LEU B 1 161 ? 39.591 -5.443 67.458 1.00 29.27 141 LEU B C 1
ATOM 3989 O O . LEU B 1 161 ? 39.759 -6.034 68.533 1.00 31.56 141 LEU B O 1
ATOM 3994 N N . SER B 1 162 ? 38.453 -5.528 66.773 1.00 27.84 142 SER B N 1
ATOM 3995 C CA . SER B 1 162 ? 37.350 -6.366 67.215 1.00 27.26 142 SER B CA 1
ATOM 3996 C C . SER B 1 162 ? 37.586 -7.838 66.931 1.00 28.40 142 SER B C 1
ATOM 3997 O O . SER B 1 162 ? 36.795 -8.671 67.384 1.00 31.71 142 SER B O 1
ATOM 4000 N N . GLY B 1 163 ? 38.608 -8.176 66.149 1.00 27.08 143 GLY B N 1
ATOM 4001 C CA . GLY B 1 163 ? 38.820 -9.548 65.738 1.00 27.79 143 GLY B CA 1
ATOM 4002 C C . GLY B 1 163 ? 38.044 -9.992 64.514 1.00 26.60 143 GLY B C 1
ATOM 4003 O O . GLY B 1 163 ? 38.185 -11.152 64.099 1.00 26.03 143 GLY B O 1
ATOM 4004 N N . ALA B 1 164 ? 37.226 -9.112 63.925 1.00 26.37 144 ALA B N 1
ATOM 4005 C CA . ALA B 1 164 ? 36.474 -9.479 62.728 1.00 24.22 144 ALA B CA 1
ATOM 4006 C C . ALA B 1 164 ? 37.400 -9.885 61.590 1.00 25.18 144 ALA B C 1
ATOM 4007 O O . ALA B 1 164 ? 37.028 -10.716 60.759 1.00 26.91 144 ALA B O 1
ATOM 4009 N N . THR B 1 165 ? 38.609 -9.324 61.544 1.00 26.32 145 THR B N 1
ATOM 4010 C CA . THR B 1 165 ? 39.613 -9.699 60.558 1.00 26.43 145 THR B CA 1
ATOM 4011 C C . THR B 1 165 ? 40.992 -9.687 61.214 1.00 24.63 145 THR B C 1
ATOM 4012 O O . THR B 1 165 ? 41.191 -9.098 62.279 1.00 25.52 145 THR B O 1
ATOM 4016 N N . SER B 1 166 ? 41.950 -10.349 60.562 1.00 25.56 146 SER B N 1
ATOM 4017 C CA . SER B 1 166 ? 43.346 -10.304 60.984 1.00 27.13 146 SER B CA 1
ATOM 4018 C C . SER B 1 166 ? 44.097 -9.141 60.378 1.00 26.01 146 SER B C 1
ATOM 4019 O O . SER B 1 166 ? 45.077 -8.674 60.956 1.00 26.66 146 SER B O 1
ATOM 4022 N N . ASN B 1 167 ? 43.683 -8.681 59.209 1.00 27.69 147 ASN B N 1
ATOM 4023 C CA . ASN B 1 167 ? 44.280 -7.507 58.603 1.00 26.13 147 ASN B CA 1
ATOM 4024 C C . ASN B 1 167 ? 43.158 -6.662 58.011 1.00 24.59 147 ASN B C 1
ATOM 4025 O O . ASN B 1 167 ? 41.981 -7.041 58.037 1.00 22.09 147 ASN B O 1
ATOM 4030 N N . ALA B 1 168 ? 43.535 -5.509 57.477 1.00 22.77 148 ALA B N 1
ATOM 4031 C CA . ALA B 1 168 ? 42.622 -4.631 56.763 1.00 22.22 148 ALA B CA 1
ATOM 4032 C C . ALA B 1 168 ? 43.465 -3.556 56.117 1.00 22.64 148 ALA B C 1
ATOM 4033 O O . ALA B 1 168 ? 44.503 -3.158 56.662 1.00 22.79 148 ALA B O 1
ATOM 4035 N N . VAL B 1 169 ? 43.018 -3.098 54.951 1.00 21.78 149 VAL B N 1
ATOM 4036 C CA . VAL B 1 169 ? 43.679 -2.029 54.210 1.00 20.84 149 VAL B CA 1
ATOM 4037 C C . VAL B 1 169 ? 42.740 -0.833 54.193 1.00 18.90 149 VAL B C 1
ATOM 4038 O O . VAL B 1 169 ? 41.538 -0.979 53.940 1.00 18.73 149 VAL B O 1
ATOM 4042 N N . SER B 1 170 ? 43.275 0.336 54.484 1.00 19.10 150 SER B N 1
ATOM 4043 C CA . SER B 1 170 ? 42.581 1.581 54.225 1.00 18.83 150 SER B CA 1
ATOM 4044 C C . SER B 1 170 ? 43.359 2.379 53.185 1.00 19.83 150 SER B C 1
ATOM 4045 O O . SER B 1 170 ? 44.582 2.257 53.064 1.00 20.21 150 SER B O 1
ATOM 4048 N N . THR B 1 171 ? 42.639 3.175 52.410 1.00 19.20 151 THR B N 1
ATOM 4049 C CA . THR B 1 171 ? 43.261 3.935 51.338 1.00 19.50 151 THR B CA 1
ATOM 4050 C C . THR B 1 171 ? 42.402 5.161 51.066 1.00 20.32 151 THR B C 1
ATOM 4051 O O . THR B 1 171 ? 41.188 5.151 51.283 1.00 18.72 151 THR B O 1
ATOM 4055 N N . THR B 1 172 ? 43.049 6.227 50.616 1.00 20.43 152 THR B N 1
ATOM 4056 C CA . THR B 1 172 ? 42.333 7.424 50.207 1.00 19.94 152 THR B CA 1
ATOM 4057 C C . THR B 1 172 ? 43.046 8.008 48.998 1.00 20.36 152 THR B C 1
ATOM 4058 O O . THR B 1 172 ? 44.234 7.767 48.779 1.00 22.07 152 THR B O 1
ATOM 4062 N N . SER B 1 173 ? 42.311 8.758 48.192 1.00 20.20 153 SER B N 1
ATOM 4063 C CA . SER B 1 173 ? 42.928 9.354 47.023 1.00 20.10 153 SER B CA 1
ATOM 4064 C C . SER B 1 173 ? 42.267 10.693 46.773 1.00 20.87 153 SER B C 1
ATOM 4065 O O . SER B 1 173 ? 41.089 10.874 47.079 1.00 17.98 153 SER B O 1
ATOM 4068 N N . GLU B 1 174 ? 43.033 11.636 46.226 1.00 20.79 154 GLU B N 1
ATOM 4069 C CA . GLU B 1 174 ? 42.477 12.940 45.879 1.00 19.78 154 GLU B CA 1
ATOM 4070 C C . GLU B 1 174 ? 42.980 13.366 44.511 1.00 18.49 154 GLU B C 1
ATOM 4071 O O . GLU B 1 174 ? 44.191 13.415 44.296 1.00 22.06 154 GLU B O 1
ATOM 4077 N N . VAL B 1 175 ? 42.056 13.666 43.601 1.00 20.22 155 VAL B N 1
ATOM 4078 C CA . VAL B 1 175 ? 42.389 14.261 42.308 1.00 21.99 155 VAL B CA 1
ATOM 4079 C C . VAL B 1 175 ? 41.564 15.531 42.103 1.00 19.94 155 VAL B C 1
ATOM 4080 O O . VAL B 1 175 ? 40.815 15.639 41.118 1.00 20.27 155 VAL B O 1
ATOM 4084 N N . PRO B 1 176 ? 41.686 16.531 42.986 1.00 19.98 156 PRO B N 1
ATOM 4085 C CA . PRO B 1 176 ? 40.926 17.771 42.786 1.00 21.22 156 PRO B CA 1
ATOM 4086 C C . PRO B 1 176 ? 41.294 18.522 41.519 1.00 20.11 156 PRO B C 1
ATOM 4087 O O . PRO B 1 176 ? 40.542 19.416 41.128 1.00 21.65 156 PRO B O 1
ATOM 4091 N N . SER B 1 177 ? 42.423 18.205 40.880 1.00 21.25 157 SER B N 1
ATOM 4092 C CA . SER B 1 177 ? 42.709 18.708 39.539 1.00 20.96 157 SER B CA 1
ATOM 4093 C C . SER B 1 177 ? 41.487 18.572 38.639 1.00 22.22 157 SER B C 1
ATOM 4094 O O . SER B 1 177 ? 41.197 19.478 37.850 1.00 25.10 157 SER B O 1
ATOM 4097 N N . THR B 1 178 ? 40.748 17.457 38.766 1.00 19.49 158 THR B N 1
ATOM 4098 C CA . THR B 1 178 ? 39.567 17.238 37.930 1.00 21.80 158 THR B CA 1
ATOM 4099 C C . THR B 1 178 ? 38.592 18.406 37.990 1.00 22.84 158 THR B C 1
ATOM 4100 O O . THR B 1 178 ? 37.969 18.751 36.978 1.00 24.18 158 THR B O 1
ATOM 4104 N N . VAL B 1 179 ? 38.411 18.995 39.170 1.00 21.59 159 VAL B N 1
ATOM 4105 C CA . VAL B 1 179 ? 37.386 20.011 39.372 1.00 20.50 159 VAL B CA 1
ATOM 4106 C C . VAL B 1 179 ? 37.961 21.413 39.509 1.00 21.42 159 VAL B C 1
ATOM 4107 O O . VAL B 1 179 ? 37.202 22.384 39.376 1.00 23.24 159 VAL B O 1
ATOM 4111 N N . LEU B 1 180 ? 39.263 21.550 39.765 1.00 23.77 160 LEU B N 1
ATOM 4112 C CA . LEU B 1 180 ? 39.930 22.850 39.839 1.00 22.58 160 LEU B CA 1
ATOM 4113 C C . LEU B 1 180 ? 40.336 23.385 38.471 1.00 25.04 160 LEU B C 1
ATOM 4114 O O . LEU B 1 180 ? 40.609 24.582 38.341 1.00 25.29 160 LEU B O 1
ATOM 4119 N N . HIS B 1 181 ? 40.384 22.535 37.452 1.00 24.80 161 HIS B N 1
ATOM 4120 C CA . HIS B 1 181 ? 40.735 23.001 36.118 1.00 27.56 161 HIS B CA 1
ATOM 4121 C C . HIS B 1 181 ? 39.752 24.060 35.616 1.00 26.99 161 HIS B C 1
ATOM 4122 O O . HIS B 1 181 ? 38.537 23.952 35.810 1.00 24.48 161 HIS B O 1
ATOM 4129 N N . ALA B 1 182 ? 40.295 25.073 34.925 1.00 26.13 162 ALA B N 1
ATOM 4130 C CA . ALA B 1 182 ? 39.506 26.216 34.464 1.00 25.39 162 ALA B CA 1
ATOM 4131 C C . ALA B 1 182 ? 38.222 25.814 33.761 1.00 25.35 162 ALA B C 1
ATOM 4132 O O . ALA B 1 182 ? 37.242 26.562 33.789 1.00 26.28 162 ALA B O 1
ATOM 4134 N N . ARG B 1 183 ? 38.206 24.653 33.104 1.00 25.44 163 ARG B N 1
ATOM 4135 C CA . ARG B 1 183 ? 37.023 24.243 32.361 1.00 27.37 163 ARG B CA 1
ATOM 4136 C C . ARG B 1 183 ? 35.799 24.120 33.267 1.00 26.89 163 ARG B C 1
ATOM 4137 O O . ARG B 1 183 ? 34.665 24.227 32.789 1.00 28.07 163 ARG B O 1
ATOM 4145 N N . ASN B 1 184 ? 36.008 23.930 34.568 1.00 26.25 164 ASN B N 1
ATOM 4146 C CA . ASN B 1 184 ? 34.915 23.818 35.521 1.00 24.54 164 ASN B CA 1
ATOM 4147 C C . ASN B 1 184 ? 34.237 25.141 35.801 1.00 24.72 164 ASN B C 1
ATOM 4148 O O . ASN B 1 184 ? 33.287 25.189 36.586 1.00 25.09 164 ASN B O 1
ATOM 4153 N N . PHE B 1 185 ? 34.704 26.207 35.170 1.00 25.41 165 PHE B N 1
ATOM 4154 C CA . PHE B 1 185 ? 34.163 27.535 35.359 1.00 25.04 165 PHE B CA 1
ATOM 4155 C C . PHE B 1 185 ? 33.780 28.187 34.042 1.00 27.60 165 PHE B C 1
ATOM 4156 O O . PHE B 1 185 ? 33.287 29.315 34.052 1.00 27.42 165 PHE B O 1
ATOM 4164 N N . GLN B 1 186 ? 33.975 27.493 32.918 1.00 28.66 166 GLN B N 1
ATOM 4165 C CA . GLN B 1 186 ? 33.746 28.070 31.597 1.00 30.61 166 GLN B CA 1
ATOM 4166 C C . GLN B 1 186 ? 32.296 28.528 31.422 1.00 30.49 166 GLN B C 1
ATOM 4167 O O . GLN B 1 186 ? 32.042 29.660 30.998 1.00 30.54 166 GLN B O 1
ATOM 4173 N N . SER B 1 187 ? 31.325 27.665 31.747 1.00 28.92 167 SER B N 1
ATOM 4174 C CA . SER B 1 187 ? 29.922 28.042 31.571 1.00 30.63 167 SER B CA 1
ATOM 4175 C C . SER B 1 187 ? 29.519 29.210 32.460 1.00 31.25 167 SER B C 1
ATOM 4176 O O . SER B 1 187 ? 28.628 29.984 32.098 1.00 29.02 167 SER B O 1
ATOM 4179 N N . GLU B 1 188 ? 30.129 29.340 33.635 1.00 28.68 168 GLU B N 1
ATOM 4180 C CA . GLU B 1 188 ? 29.847 30.511 34.454 1.00 28.91 168 GLU B CA 1
ATOM 4181 C C . GLU B 1 188 ? 30.396 31.769 33.790 1.00 31.63 168 GLU B C 1
ATOM 4182 O O . GLU B 1 188 ? 29.713 32.798 33.751 1.00 31.33 168 GLU B O 1
ATOM 4188 N N . ASN B 1 189 ? 31.616 31.694 33.242 1.00 30.72 169 ASN B N 1
ATOM 4189 C CA . ASN B 1 189 ? 32.178 32.815 32.488 1.00 32.93 169 ASN B CA 1
ATOM 4190 C C . ASN B 1 189 ? 31.283 33.197 31.316 1.00 35.08 169 ASN B C 1
ATOM 4191 O O . ASN B 1 189 ? 30.901 34.363 31.171 1.00 38.66 169 ASN B O 1
ATOM 4196 N N . GLU B 1 190 ? 30.931 32.224 30.468 1.00 34.67 170 GLU B N 1
ATOM 4197 C CA . GLU B 1 190 ? 30.036 32.506 29.347 1.00 34.49 170 GLU B CA 1
ATOM 4198 C C . GLU B 1 190 ? 28.702 33.089 29.805 1.00 39.21 170 GLU B C 1
ATOM 4199 O O . GLU B 1 190 ? 28.121 33.922 29.096 1.00 39.28 170 GLU B O 1
ATOM 4205 N N . ALA B 1 191 ? 28.195 32.662 30.970 1.00 33.52 171 ALA B N 1
ATOM 4206 C CA . ALA B 1 191 ? 26.911 33.165 31.451 1.00 32.46 171 ALA B CA 1
ATOM 4207 C C . ALA B 1 191 ? 26.990 34.646 31.771 1.00 37.79 171 ALA B C 1
ATOM 4208 O O . ALA B 1 191 ? 26.066 35.407 31.459 1.00 37.50 171 ALA B O 1
ATOM 4210 N N . ARG B 1 192 ? 28.086 35.073 32.395 1.00 36.72 172 ARG B N 1
ATOM 4211 C CA . ARG B 1 192 ? 28.257 36.477 32.737 1.00 39.55 172 ARG B CA 1
ATOM 4212 C C . ARG B 1 192 ? 28.634 37.317 31.522 1.00 41.05 172 ARG B C 1
ATOM 4213 O O . ARG B 1 192 ? 28.305 38.505 31.473 1.00 44.72 172 ARG B O 1
ATOM 4221 N N . VAL B 1 193 ? 29.294 36.718 30.531 1.00 39.44 173 VAL B N 1
ATOM 4222 C CA . VAL B 1 193 ? 29.509 37.401 29.257 1.00 41.21 173 VAL B CA 1
ATOM 4223 C C . VAL B 1 193 ? 28.177 37.661 28.556 1.00 40.66 173 VAL B C 1
ATOM 4224 O O . VAL B 1 193 ? 27.991 38.704 27.922 1.00 42.41 173 VAL B O 1
ATOM 4228 N N . ALA B 1 194 ? 27.225 36.730 28.666 1.00 38.36 174 ALA B N 1
ATOM 4229 C CA . ALA B 1 194 ? 25.906 36.946 28.076 1.00 37.86 174 ALA B CA 1
ATOM 4230 C C . ALA B 1 194 ? 25.097 37.985 28.845 1.00 39.60 174 ALA B C 1
ATOM 4231 O O . ALA B 1 194 ? 24.138 38.544 28.295 1.00 39.48 174 ALA B O 1
ATOM 4233 N N . GLU B 1 195 ? 25.447 38.237 30.109 1.00 40.53 175 GLU B N 1
ATOM 4234 C CA . GLU B 1 195 ? 24.930 39.358 30.880 1.00 41.87 175 GLU B CA 1
ATOM 4235 C C . GLU B 1 195 ? 25.723 40.619 30.623 1.00 45.88 175 GLU B C 1
ATOM 4236 O O . GLU B 1 195 ? 25.701 41.551 31.441 1.00 48.02 175 GLU B O 1
ATOM 4242 N N . LEU B 1 196 ? 26.466 40.621 29.516 1.00 47.38 176 LEU B N 1
ATOM 4243 C CA . LEU B 1 196 ? 27.233 41.753 29.010 1.00 50.91 176 LEU B CA 1
ATOM 4244 C C . LEU B 1 196 ? 28.338 42.172 29.966 1.00 53.70 176 LEU B C 1
ATOM 4245 O O . LEU B 1 196 ? 29.094 43.095 29.646 1.00 59.58 176 LEU B O 1
ATOM 4250 N N . GLU B 1 197 ? 28.457 41.504 31.119 1.00 52.69 177 GLU B N 1
ATOM 4251 C CA . GLU B 1 197 ? 29.459 41.900 32.103 1.00 57.22 177 GLU B CA 1
ATOM 4252 C C . GLU B 1 197 ? 30.851 41.913 31.477 1.00 59.28 177 GLU B C 1
ATOM 4253 O O . GLU B 1 197 ? 31.205 41.051 30.663 1.00 54.05 177 GLU B O 1
ATOM 4259 N N . ARG B 1 198 ? 31.629 42.926 31.855 1.00 62.18 178 ARG B N 1
ATOM 4260 C CA . ARG B 1 198 ? 32.828 43.314 31.127 1.00 65.55 178 ARG B CA 1
ATOM 4261 C C . ARG B 1 198 ? 33.965 42.321 31.321 1.00 66.37 178 ARG B C 1
ATOM 4262 O O . ARG B 1 198 ? 34.330 41.592 30.387 1.00 64.12 178 ARG B O 1
ATOM 4270 N N . ARG B 1 199 ? 34.544 42.292 32.524 1.00 60.54 179 ARG B N 1
ATOM 4271 C CA . ARG B 1 199 ? 35.574 41.321 32.873 1.00 60.56 179 ARG B CA 1
ATOM 4272 C C . ARG B 1 199 ? 35.063 40.498 34.046 1.00 53.79 179 ARG B C 1
ATOM 4273 O O . ARG B 1 199 ? 35.324 40.819 35.214 1.00 56.52 179 ARG B O 1
ATOM 4281 N N . PRO B 1 200 ? 34.314 39.437 33.776 1.00 50.04 180 PRO B N 1
ATOM 4282 C CA . PRO B 1 200 ? 33.843 38.597 34.871 1.00 46.80 180 PRO B CA 1
ATOM 4283 C C . PRO B 1 200 ? 35.009 37.797 35.426 1.00 45.64 180 PRO B C 1
ATOM 4284 O O . PRO B 1 200 ? 35.843 37.277 34.677 1.00 41.98 180 PRO B O 1
ATOM 4288 N N . GLU B 1 201 ? 35.092 37.758 36.749 1.00 42.43 181 GLU B N 1
ATOM 4289 C CA . GLU B 1 201 ? 36.026 36.917 37.469 1.00 39.87 181 GLU B CA 1
ATOM 4290 C C . GLU B 1 201 ? 35.238 36.022 38.409 1.00 35.98 181 GLU B C 1
ATOM 4291 O O . GLU B 1 201 ? 34.299 36.479 39.064 1.00 35.42 181 GLU B O 1
ATOM 4297 N N . ILE B 1 202 ? 35.618 34.746 38.487 1.00 35.70 182 ILE B N 1
ATOM 4298 C CA . ILE B 1 202 ? 34.977 33.880 39.465 1.00 35.06 182 ILE B CA 1
ATOM 4299 C C . ILE B 1 202 ? 35.297 34.384 40.872 1.00 31.67 182 ILE B C 1
ATOM 4300 O O . ILE B 1 202 ? 36.338 35.010 41.120 1.00 29.69 182 ILE B O 1
ATOM 4305 N N . ALA B 1 203 ? 34.369 34.131 41.789 1.00 31.95 183 ALA B N 1
ATOM 4306 C CA . ALA B 1 203 ? 34.512 34.566 43.168 1.00 32.83 183 ALA B CA 1
ATOM 4307 C C . ALA B 1 203 ? 35.789 34.007 43.769 1.00 30.50 183 ALA B C 1
ATOM 4308 O O . ALA B 1 203 ? 36.281 32.960 43.349 1.00 28.82 183 ALA B O 1
ATOM 4310 N N . PHE B 1 204 ? 36.331 34.734 44.756 1.00 30.07 184 PHE B N 1
ATOM 4311 C CA . PHE B 1 204 ? 37.498 34.253 45.494 1.00 32.03 184 PHE B CA 1
ATOM 4312 C C . PHE B 1 204 ? 37.200 32.923 46.173 1.00 29.61 184 PHE B C 1
ATOM 4313 O O . PHE B 1 204 ? 38.067 32.045 46.253 1.00 27.59 184 PHE B O 1
ATOM 4321 N N . GLU B 1 205 ? 35.967 32.762 46.656 1.00 29.55 185 GLU B N 1
ATOM 4322 C CA . GLU B 1 205 ? 35.528 31.508 47.254 1.00 31.09 185 GLU B CA 1
ATOM 4323 C C . GLU B 1 205 ? 35.701 30.330 46.297 1.00 28.94 185 GLU B C 1
ATOM 4324 O O . GLU B 1 205 ? 35.873 29.188 46.742 1.00 26.84 185 GLU B O 1
ATOM 4330 N N . LYS B 1 206 ? 35.660 30.588 44.989 1.00 27.60 186 LYS B N 1
ATOM 4331 C CA . LYS B 1 206 ? 35.823 29.555 43.971 1.00 26.89 186 LYS B CA 1
ATOM 4332 C C . LYS B 1 206 ? 37.247 29.450 43.468 1.00 27.56 186 LYS B C 1
ATOM 4333 O O . LYS B 1 206 ? 37.678 28.356 43.097 1.00 30.83 186 LYS B O 1
ATOM 4339 N N . ASP B 1 207 ? 37.990 30.561 43.431 1.00 27.39 187 ASP B N 1
ATOM 4340 C CA . ASP B 1 207 ? 39.359 30.532 42.918 1.00 28.87 187 ASP B CA 1
ATOM 4341 C C . ASP B 1 207 ? 40.358 30.069 43.968 1.00 25.99 187 ASP B C 1
ATOM 4342 O O . ASP B 1 207 ? 41.385 29.478 43.622 1.00 26.28 187 ASP B O 1
ATOM 4347 N N . PHE B 1 208 ? 40.044 30.299 45.242 1.00 26.67 188 PHE B N 1
ATOM 4348 C CA . PHE B 1 208 ? 40.965 30.038 46.346 1.00 26.05 188 PHE B CA 1
ATOM 4349 C C . PHE B 1 208 ? 41.529 28.626 46.295 1.00 26.81 188 PHE B C 1
ATOM 4350 O O . PHE B 1 208 ? 42.754 28.420 46.314 1.00 24.81 188 PHE B O 1
ATOM 4358 N N . LEU B 1 209 ? 40.642 27.632 46.238 1.00 24.50 189 LEU B N 1
ATOM 4359 C CA . LEU B 1 209 ? 41.106 26.265 46.412 1.00 21.76 189 LEU B CA 1
ATOM 4360 C C . LEU B 1 209 ? 41.930 25.797 45.230 1.00 23.19 189 LEU B C 1
ATOM 4361 O O . LEU B 1 209 ? 42.660 24.809 45.365 1.00 23.09 189 LEU B O 1
ATOM 4366 N N . ARG B 1 210 ? 41.845 26.492 44.088 1.00 23.41 190 ARG B N 1
ATOM 4367 C CA . ARG B 1 210 ? 42.599 26.089 42.906 1.00 23.73 190 ARG B CA 1
ATOM 4368 C C . ARG B 1 210 ? 44.095 26.124 43.169 1.00 23.66 190 ARG B C 1
ATOM 4369 O O . ARG B 1 210 ? 44.851 25.346 42.583 1.00 24.56 190 ARG B O 1
ATOM 4377 N N . TRP B 1 211 ? 44.534 26.992 44.077 1.00 26.56 191 TRP B N 1
ATOM 4378 C CA . TRP B 1 211 ? 45.943 27.129 44.411 1.00 25.13 191 TRP B CA 1
ATOM 4379 C C . TRP B 1 211 ? 46.299 26.453 45.733 1.00 25.41 191 TRP B C 1
ATOM 4380 O O . TRP B 1 211 ? 47.461 26.493 46.143 1.00 29.04 191 TRP B O 1
ATOM 4391 N N . MET B 1 212 ? 45.336 25.807 46.389 1.00 22.10 192 MET B N 1
ATOM 4392 C CA . MET B 1 212 ? 45.530 25.120 47.664 1.00 23.09 192 MET B CA 1
ATOM 4393 C C . MET B 1 212 ? 45.625 23.601 47.524 1.00 23.71 192 MET B C 1
ATOM 4394 O O . MET B 1 212 ? 46.540 22.975 48.075 1.00 23.37 192 MET B O 1
ATOM 4399 N N . LEU B 1 213 ? 44.680 22.991 46.803 1.00 24.91 193 LEU B N 1
ATOM 4400 C CA . LEU B 1 213 ? 44.511 21.542 46.764 1.00 21.76 193 LEU B CA 1
ATOM 4401 C C . LEU B 1 213 ? 45.215 20.912 45.561 1.00 22.38 193 LEU B C 1
ATOM 4402 O O . LEU B 1 213 ? 45.206 21.466 44.457 1.00 21.57 193 LEU B O 1
ATOM 4407 N N . SER B 1 214 ? 45.785 19.726 45.763 1.00 22.03 194 SER B N 1
ATOM 4408 C CA . SER B 1 214 ? 46.405 19.013 44.662 1.00 22.50 194 SER B CA 1
ATOM 4409 C C . SER B 1 214 ? 46.244 17.511 44.879 1.00 24.06 194 SER B C 1
ATOM 4410 O O . SER B 1 214 ? 45.573 17.063 45.817 1.00 21.07 194 SER B O 1
ATOM 4413 N N . ASP B 1 215 ? 46.905 16.731 44.025 1.00 23.89 195 ASP B N 1
ATOM 4414 C CA . ASP B 1 215 ? 46.600 15.317 43.841 1.00 23.31 195 ASP B CA 1
ATOM 4415 C C . ASP B 1 215 ? 47.601 14.404 44.548 1.00 22.78 195 ASP B C 1
ATOM 4416 O O . ASP B 1 215 ? 48.806 14.683 44.594 1.00 23.35 195 ASP B O 1
ATOM 4421 N N . GLY B 1 216 ? 47.091 13.292 45.077 1.00 21.39 196 GLY B N 1
ATOM 4422 C CA . GLY B 1 216 ? 47.911 12.325 45.781 1.00 22.40 196 GLY B CA 1
ATOM 4423 C C . GLY B 1 216 ? 47.073 11.213 46.378 1.00 22.98 196 GLY B C 1
ATOM 4424 O O . GLY B 1 216 ? 45.864 11.377 46.539 1.00 21.08 196 GLY B O 1
ATOM 4425 N N . ALA B 1 217 ? 47.693 10.082 46.708 1.00 21.72 197 ALA B N 1
ATOM 4426 C CA . ALA B 1 217 ? 46.972 8.959 47.281 1.00 20.70 197 ALA B CA 1
ATOM 4427 C C . ALA B 1 217 ? 47.875 8.231 48.262 1.00 21.45 197 ALA B C 1
ATOM 4428 O O . ALA B 1 217 ? 49.104 8.263 48.143 1.00 22.95 197 ALA B O 1
ATOM 4430 N N . GLY B 1 218 ? 47.254 7.576 49.239 1.00 20.96 198 GLY B N 1
ATOM 4431 C CA . GLY B 1 218 ? 47.985 6.796 50.217 1.00 20.88 198 GLY B CA 1
ATOM 4432 C C . GLY B 1 218 ? 47.221 5.535 50.574 1.00 22.39 198 GLY B C 1
ATOM 4433 O O . GLY B 1 218 ? 46.023 5.404 50.301 1.00 21.92 198 GLY B O 1
ATOM 4434 N N . ALA B 1 219 ? 47.936 4.599 51.192 1.00 21.50 199 ALA B N 1
ATOM 4435 C CA . ALA B 1 219 ? 47.336 3.365 51.693 1.00 21.59 199 ALA B CA 1
ATOM 4436 C C . ALA B 1 219 ? 48.107 2.871 52.911 1.00 24.31 199 ALA B C 1
ATOM 4437 O O . ALA B 1 219 ? 49.301 3.152 53.062 1.00 22.87 199 ALA B O 1
ATOM 4439 N N . ALA B 1 220 ? 47.414 2.118 53.774 1.00 20.73 200 ALA B N 1
ATOM 4440 C CA . ALA B 1 220 ? 48.013 1.523 54.957 1.00 20.75 200 ALA B CA 1
ATOM 4441 C C . ALA B 1 220 ? 47.530 0.092 55.110 1.00 21.58 200 ALA B C 1
ATOM 4442 O O . ALA B 1 220 ? 46.371 -0.228 54.815 1.00 21.14 200 ALA B O 1
ATOM 4444 N N . LEU B 1 221 ? 48.438 -0.770 55.537 1.00 21.90 201 LEU B N 1
ATOM 4445 C CA . LEU B 1 221 ? 48.120 -2.149 55.879 1.00 21.52 201 LEU B CA 1
ATOM 4446 C C . LEU B 1 221 ? 48.119 -2.262 57.398 1.00 23.66 201 LEU B C 1
ATOM 4447 O O . LEU B 1 221 ? 49.106 -1.908 58.050 1.00 23.12 201 LEU B O 1
ATOM 4452 N N . LEU B 1 222 ? 47.005 -2.713 57.959 1.00 22.03 202 LEU B N 1
ATOM 4453 C CA . LEU B 1 222 ? 46.851 -2.868 59.399 1.00 23.32 202 LEU B CA 1
ATOM 4454 C C . LEU B 1 222 ? 46.755 -4.356 59.718 1.00 25.17 202 LEU B C 1
ATOM 4455 O O . LEU B 1 222 ? 46.045 -5.090 59.023 1.00 25.74 202 LEU B O 1
ATOM 4460 N N . GLU B 1 223 ? 47.479 -4.807 60.748 1.00 25.44 203 GLU B N 1
ATOM 4461 C CA . GLU B 1 223 ? 47.496 -6.226 61.101 1.00 25.67 203 GLU B CA 1
ATOM 4462 C C . GLU B 1 223 ? 47.427 -6.378 62.612 1.00 25.09 203 GLU B C 1
ATOM 4463 O O . GLU B 1 223 ? 47.671 -5.431 63.354 1.00 25.87 203 GLU B O 1
ATOM 4469 N N . ASN B 1 224 ? 47.083 -7.574 63.077 1.00 26.74 204 ASN B N 1
ATOM 4470 C CA . ASN B 1 224 ? 46.966 -7.785 64.517 1.00 30.03 204 ASN B CA 1
ATOM 4471 C C . ASN B 1 224 ? 48.292 -8.183 65.162 1.00 30.83 204 ASN B C 1
ATOM 4472 O O . ASN B 1 224 ? 48.325 -8.454 66.365 1.00 31.16 204 ASN B O 1
ATOM 4477 N N . LYS B 1 225 ? 49.384 -8.177 64.390 1.00 30.42 205 LYS B N 1
ATOM 4478 C CA . LYS B 1 225 ? 50.738 -8.473 64.826 1.00 30.91 205 LYS B CA 1
ATOM 4479 C C . LYS B 1 225 ? 51.693 -7.524 64.118 1.00 32.23 205 LYS B C 1
ATOM 4480 O O . LYS B 1 225 ? 51.495 -7.218 62.935 1.00 31.88 205 LYS B O 1
ATOM 4486 N N . PRO B 1 226 ? 52.736 -7.054 64.794 1.00 32.12 206 PRO B N 1
ATOM 4487 C CA . PRO B 1 226 ? 53.779 -6.293 64.099 1.00 33.56 206 PRO B CA 1
ATOM 4488 C C . PRO B 1 226 ? 54.606 -7.205 63.204 1.00 33.73 206 PRO B C 1
ATOM 4489 O O . PRO B 1 226 ? 54.650 -8.421 63.393 1.00 35.19 206 PRO B O 1
ATOM 4493 N N . ARG B 1 227 ? 55.256 -6.603 62.207 1.00 34.89 207 ARG B N 1
ATOM 4494 C CA . ARG B 1 227 ? 56.199 -7.353 61.387 1.00 39.77 207 ARG B CA 1
ATOM 4495 C C . ARG B 1 227 ? 57.345 -7.855 62.263 1.00 40.48 207 ARG B C 1
ATOM 4496 O O . ARG B 1 227 ? 57.724 -7.187 63.227 1.00 43.43 207 ARG B O 1
ATOM 4504 N N . PRO B 1 228 ? 57.913 -9.030 61.958 1.00 42.92 208 PRO B N 1
ATOM 4505 C CA . PRO B 1 228 ? 59.092 -9.480 62.722 1.00 44.37 208 PRO B CA 1
ATOM 4506 C C . PRO B 1 228 ? 60.292 -8.576 62.506 1.00 44.63 208 PRO B C 1
ATOM 4507 O O . PRO B 1 228 ? 61.032 -8.262 63.449 1.00 50.01 208 PRO B O 1
ATOM 4511 N N . ASP B 1 229 ? 60.476 -8.132 61.273 1.00 46.24 209 ASP B N 1
ATOM 4512 C CA . ASP B 1 229 ? 61.511 -7.201 60.860 1.00 49.90 209 ASP B CA 1
ATOM 4513 C C . ASP B 1 229 ? 60.992 -5.766 60.935 1.00 50.66 209 ASP B C 1
ATOM 4514 O O . ASP B 1 229 ? 59.790 -5.518 60.789 1.00 50.59 209 ASP B O 1
ATOM 4519 N N . GLY B 1 230 ? 61.901 -4.817 61.146 1.00 44.61 210 GLY B N 1
ATOM 4520 C CA . GLY B 1 230 ? 61.560 -3.413 60.974 1.00 47.75 210 GLY B CA 1
ATOM 4521 C C . GLY B 1 230 ? 60.440 -2.877 61.854 1.00 45.51 210 GLY B C 1
ATOM 4522 O O . GLY B 1 230 ? 59.889 -3.606 62.683 1.00 47.08 210 GLY B O 1
ATOM 4523 N N . VAL B 1 231 ? 60.083 -1.602 61.686 1.00 43.50 211 VAL B N 1
ATOM 4524 C CA . VAL B 1 231 ? 59.149 -0.962 62.607 1.00 42.30 211 VAL B CA 1
ATOM 4525 C C . VAL B 1 231 ? 57.708 -1.164 62.152 1.00 39.25 211 VAL B C 1
ATOM 4526 O O . VAL B 1 231 ? 57.398 -1.280 60.958 1.00 39.10 211 VAL B O 1
ATOM 4530 N N . SER B 1 232 ? 56.827 -1.228 63.145 1.00 35.26 212 SER B N 1
ATOM 4531 C CA . SER B 1 232 ? 55.387 -1.165 62.983 1.00 32.66 212 SER B CA 1
ATOM 4532 C C . SER B 1 232 ? 54.876 -0.120 63.957 1.00 32.40 212 SER B C 1
ATOM 4533 O O . SER B 1 232 ? 55.473 0.106 65.009 1.00 35.01 212 SER B O 1
ATOM 4536 N N . LEU B 1 233 ? 53.800 0.546 63.598 1.00 29.53 213 LEU B N 1
ATOM 4537 C CA . LEU B 1 233 ? 53.254 1.616 64.419 1.00 27.29 213 LEU B CA 1
ATOM 4538 C C . LEU B 1 233 ? 51.980 1.087 65.048 1.00 27.86 213 LEU B C 1
ATOM 4539 O O . LEU B 1 233 ? 50.993 0.844 64.346 1.00 27.92 213 LEU B O 1
ATOM 4544 N N . ARG B 1 234 ? 52.000 0.885 66.355 1.00 27.43 214 ARG B N 1
ATOM 4545 C CA . ARG B 1 234 ? 50.809 0.387 67.014 1.00 25.55 214 ARG B CA 1
ATOM 4546 C C . ARG B 1 234 ? 49.799 1.516 67.133 1.00 27.43 214 ARG B C 1
ATOM 4547 O O . ARG B 1 234 ? 50.143 2.627 67.545 1.00 29.13 214 ARG B O 1
ATOM 4555 N N . ILE B 1 235 ? 48.558 1.247 66.754 1.00 26.86 215 ILE B N 1
ATOM 4556 C CA . ILE B 1 235 ? 47.499 2.230 66.881 1.00 24.98 215 ILE B CA 1
ATOM 4557 C C . ILE B 1 235 ? 46.952 2.087 68.290 1.00 27.07 215 ILE B C 1
ATOM 4558 O O . ILE B 1 235 ? 46.381 1.053 68.638 1.00 28.61 215 ILE B O 1
ATOM 4563 N N . ASP B 1 236 ? 47.128 3.123 69.100 1.00 27.55 216 ASP B N 1
ATOM 4564 C CA . ASP B 1 236 ? 46.616 3.087 70.460 1.00 26.39 216 ASP B CA 1
ATOM 4565 C C . ASP B 1 236 ? 45.156 3.503 70.510 1.00 28.62 216 ASP B C 1
ATOM 4566 O O . ASP B 1 236 ? 44.371 2.925 71.271 1.00 28.63 216 ASP B O 1
ATOM 4571 N N . TRP B 1 237 ? 44.777 4.485 69.698 1.00 28.30 217 TRP B N 1
ATOM 4572 C CA . TRP B 1 237 ? 43.389 4.912 69.565 1.00 27.69 217 TRP B CA 1
ATOM 4573 C C . TRP B 1 237 ? 43.288 5.866 68.387 1.00 26.35 217 TRP B C 1
ATOM 4574 O O . TRP B 1 237 ? 44.292 6.430 67.940 1.00 25.95 217 TRP B O 1
ATOM 4585 N N . ILE B 1 238 ? 42.059 6.025 67.888 1.00 25.76 218 ILE B N 1
ATOM 4586 C CA . ILE B 1 238 ? 41.688 7.041 66.902 1.00 24.29 218 ILE B CA 1
ATOM 4587 C C . ILE B 1 238 ? 40.418 7.701 67.407 1.00 24.12 218 ILE B C 1
ATOM 4588 O O . ILE B 1 238 ? 39.378 7.041 67.512 1.00 25.16 218 ILE B O 1
ATOM 4593 N N . ASP B 1 239 ? 40.498 8.989 67.727 1.00 23.74 219 ASP B N 1
ATOM 4594 C CA . ASP B 1 239 ? 39.389 9.735 68.298 1.00 23.71 219 ASP B CA 1
ATOM 4595 C C . ASP B 1 239 ? 38.972 10.803 67.300 1.00 22.42 219 ASP B C 1
ATOM 4596 O O . ASP B 1 239 ? 39.826 11.521 66.764 1.00 20.92 219 ASP B O 1
ATOM 4601 N N . ILE B 1 240 ? 37.673 10.889 67.037 1.00 20.79 220 ILE B N 1
ATOM 4602 C CA . ILE B 1 240 ? 37.127 11.791 66.034 1.00 23.09 220 ILE B CA 1
ATOM 4603 C C . ILE B 1 240 ? 35.931 12.531 66.623 1.00 23.21 220 ILE B C 1
ATOM 4604 O O . ILE B 1 240 ? 35.079 11.925 67.278 1.00 22.37 220 ILE B O 1
ATOM 4609 N N . TYR B 1 241 ? 35.858 13.835 66.371 1.00 23.41 221 TYR B N 1
ATOM 4610 C CA . TYR B 1 241 ? 34.753 14.669 66.816 1.00 24.69 221 TYR B CA 1
ATOM 4611 C C . TYR B 1 241 ? 34.276 15.541 65.676 1.00 24.22 221 TYR B C 1
ATOM 4612 O O . TYR B 1 241 ? 35.084 16.213 65.031 1.00 25.39 221 TYR B O 1
ATOM 4621 N N . SER B 1 242 ? 32.966 15.570 65.466 1.00 24.06 222 SER B N 1
ATOM 4622 C CA . SER B 1 242 ? 32.339 16.546 64.588 1.00 23.75 222 SER B CA 1
ATOM 4623 C C . SER B 1 242 ? 31.775 17.697 65.410 1.00 25.54 222 SER B C 1
ATOM 4624 O O . SER B 1 242 ? 31.193 17.481 66.477 1.00 25.56 222 SER B O 1
ATOM 4627 N N . PHE B 1 243 ? 31.927 18.919 64.902 1.00 23.60 223 PHE B N 1
ATOM 4628 C CA . PHE B 1 243 ? 31.316 20.082 65.527 1.00 23.46 223 PHE B CA 1
ATOM 4629 C C . PHE B 1 243 ? 30.271 20.711 64.624 1.00 26.63 223 PHE B C 1
ATOM 4630 O O . PHE B 1 243 ? 29.919 21.880 64.795 1.00 26.14 223 PHE B O 1
ATOM 4638 N N . ALA B 1 244 ? 29.726 19.911 63.700 1.00 26.11 224 ALA B N 1
ATOM 4639 C CA . ALA B 1 244 ? 28.692 20.355 62.779 1.00 25.44 224 ALA B CA 1
ATOM 4640 C C . ALA B 1 244 ? 27.394 20.724 63.481 1.00 25.49 224 ALA B C 1
ATOM 4641 O O . ALA B 1 244 ? 26.562 21.402 62.879 1.00 25.84 224 ALA B O 1
ATOM 4643 N N . ASN B 1 245 ? 27.198 20.284 64.728 1.00 28.43 225 ASN B N 1
ATOM 4644 C CA . ASN B 1 245 ? 25.994 20.651 65.477 1.00 28.52 225 ASN B CA 1
ATOM 4645 C C . ASN B 1 245 ? 25.824 22.166 65.594 1.00 29.68 225 ASN B C 1
ATOM 4646 O O . ASN B 1 245 ? 24.692 22.664 65.645 1.00 31.14 225 ASN B O 1
ATOM 4651 N N . GLU B 1 246 ? 26.923 22.916 65.632 1.00 31.04 226 GLU B N 1
ATOM 4652 C CA . GLU B 1 246 ? 26.850 24.365 65.780 1.00 31.90 226 GLU B CA 1
ATOM 4653 C C . GLU B 1 246 ? 27.645 25.145 64.751 1.00 31.84 226 GLU B C 1
ATOM 4654 O O . GLU B 1 246 ? 27.433 26.358 64.641 1.00 34.72 226 GLU B O 1
ATOM 4660 N N . GLN B 1 247 ? 28.552 24.516 64.010 1.00 30.33 227 GLN B N 1
ATOM 466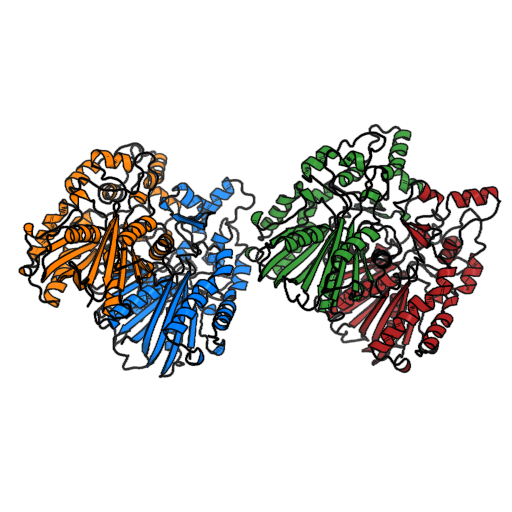1 C CA . GLN B 1 247 ? 29.308 25.210 62.982 1.00 26.67 227 GLN B CA 1
ATOM 4662 C C . GLN B 1 247 ? 28.648 25.021 61.629 1.00 28.13 227 GLN B C 1
ATOM 4663 O O . GLN B 1 247 ? 28.085 23.962 61.342 1.00 26.70 227 GLN B O 1
ATOM 4669 N N . GLU B 1 248 ? 28.723 26.063 60.804 1.00 29.27 228 GLU B N 1
ATOM 4670 C CA . GLU B 1 248 ? 28.209 26.040 59.443 1.00 26.75 228 GLU B CA 1
ATOM 4671 C C . GLU B 1 248 ? 29.124 25.239 58.526 1.00 25.58 228 GLU B C 1
ATOM 4672 O O . GLU B 1 248 ? 30.314 25.045 58.810 1.00 22.16 228 GLU B O 1
ATOM 4678 N N . THR B 1 249 ? 28.548 24.797 57.399 1.00 23.94 229 THR B N 1
ATOM 4679 C CA . THR B 1 249 ? 29.326 24.267 56.283 1.00 23.11 229 THR B CA 1
ATOM 4680 C C . THR B 1 249 ? 30.351 25.303 55.839 1.00 22.94 229 THR B C 1
ATOM 4681 O O . THR B 1 249 ? 30.031 26.483 55.708 1.00 24.02 229 THR B O 1
ATOM 4685 N N . CYS B 1 250 ? 31.590 24.860 55.604 1.00 22.49 230 CYS B N 1
ATOM 4686 C CA . CYS B 1 250 ? 32.679 25.792 55.317 1.00 21.54 230 CYS B CA 1
ATOM 4687 C C . CYS B 1 250 ? 33.413 25.458 54.016 1.00 22.12 230 CYS B C 1
ATOM 4688 O O . CYS B 1 250 ? 33.903 26.353 53.319 1.00 22.46 230 CYS B O 1
ATOM 4691 N N . MET B 1 251 ? 33.511 24.172 53.688 1.00 21.90 231 MET B N 1
ATOM 4692 C CA . MET B 1 251 ? 34.015 23.724 52.398 1.00 19.70 231 MET B CA 1
ATOM 4693 C C . MET B 1 251 ? 32.962 22.812 51.793 1.00 20.96 231 MET B C 1
ATOM 4694 O O . MET B 1 251 ? 32.409 21.951 52.492 1.00 18.56 231 MET B O 1
ATOM 4699 N N . TYR B 1 252 ? 32.656 23.018 50.510 1.00 20.52 232 TYR B N 1
ATOM 4700 C CA . TYR B 1 252 ? 31.470 22.395 49.936 1.00 21.19 232 TYR B CA 1
ATOM 4701 C C . TYR B 1 252 ? 31.571 22.338 48.415 1.00 22.82 232 TYR B C 1
ATOM 4702 O O . TYR B 1 252 ? 32.121 23.243 47.784 1.00 24.74 232 TYR B O 1
ATOM 4711 N N . SER B 1 253 ? 31.019 21.271 47.834 1.00 19.82 233 SER B N 1
ATOM 4712 C CA . SER B 1 253 ? 30.891 21.151 46.389 1.00 20.81 233 SER B CA 1
ATOM 4713 C C . SER B 1 253 ? 29.592 20.422 46.097 1.00 22.66 233 SER B C 1
ATOM 4714 O O . SER B 1 253 ? 29.094 19.649 46.921 1.00 20.47 233 SER B O 1
ATOM 4717 N N . GLY B 1 254 ? 29.050 20.668 44.910 1.00 22.02 234 GLY B N 1
ATOM 4718 C CA . GLY B 1 254 ? 27.740 20.146 44.595 1.00 21.18 234 GLY B CA 1
ATOM 4719 C C . GLY B 1 254 ? 26.697 20.825 45.440 1.00 22.26 234 GLY B C 1
ATOM 4720 O O . GLY B 1 254 ? 25.758 20.176 45.904 1.00 23.69 234 GLY B O 1
ATOM 4721 N N . GLY B 1 255 ? 26.855 22.116 45.673 1.00 22.75 235 GLY B N 1
ATOM 4722 C CA . GLY B 1 255 ? 25.870 22.874 46.415 1.00 22.16 235 GLY B CA 1
ATOM 4723 C C . GLY B 1 255 ? 26.350 24.301 46.531 1.00 23.78 235 GLY B C 1
ATOM 4724 O O . GLY B 1 255 ? 27.473 24.632 46.142 1.00 22.52 235 GLY B O 1
ATOM 4725 N N . GLU B 1 256 ? 25.478 25.150 47.075 1.00 25.40 236 GLU B N 1
ATOM 4726 C CA . GLU B 1 256 ? 25.790 26.553 47.325 1.00 27.23 236 GLU B CA 1
ATOM 4727 C C . GLU B 1 256 ? 25.374 26.914 48.734 1.00 25.46 236 GLU B C 1
ATOM 4728 O O . GLU B 1 256 ? 24.315 26.493 49.200 1.00 27.65 236 GLU B O 1
ATOM 4734 N N . LYS B 1 257 ? 26.215 27.691 49.403 1.00 27.17 237 LYS B N 1
ATOM 4735 C CA . LYS B 1 257 ? 25.930 28.146 50.755 1.00 27.68 237 LYS B CA 1
ATOM 4736 C C . LYS B 1 257 ? 25.059 29.392 50.677 1.00 30.42 237 LYS B C 1
ATOM 4737 O O . LYS B 1 257 ? 25.394 30.344 49.963 1.00 33.25 237 LYS B O 1
ATOM 4743 N N . LEU B 1 258 ? 23.921 29.366 51.369 1.00 28.17 238 LEU B N 1
ATOM 4744 C CA . LEU B 1 258 ? 22.953 30.450 51.297 1.00 31.21 238 LEU B CA 1
ATOM 4745 C C . LEU B 1 258 ? 23.266 31.503 52.359 1.00 31.98 238 LEU B C 1
ATOM 4746 O O . LEU B 1 258 ? 24.198 31.363 53.155 1.00 30.23 238 LEU B O 1
ATOM 4751 N N . ALA B 1 259 ? 22.459 32.573 52.370 1.00 34.88 239 ALA B N 1
ATOM 4752 C CA . ALA B 1 259 ? 22.679 33.690 53.285 1.00 31.67 239 ALA B CA 1
ATOM 4753 C C . ALA B 1 259 ? 22.500 33.273 54.743 1.00 31.18 239 ALA B C 1
ATOM 4754 O O . ALA B 1 259 ? 23.236 33.735 55.621 1.00 33.01 239 ALA B O 1
ATOM 4756 N N . ASP B 1 260 ? 21.550 32.388 55.026 1.00 32.82 240 ASP B N 1
ATOM 4757 C CA . ASP B 1 260 ? 21.346 31.921 56.393 1.00 31.53 240 ASP B CA 1
ATOM 4758 C C . ASP B 1 260 ? 22.402 30.908 56.849 1.00 32.18 240 ASP B C 1
ATOM 4759 O O . ASP B 1 260 ? 22.308 30.384 57.968 1.00 31.81 240 ASP B O 1
ATOM 4764 N N . GLY B 1 261 ? 23.408 30.628 56.022 1.00 31.84 241 GLY B N 1
ATOM 4765 C CA . GLY B 1 261 ? 24.464 29.705 56.376 1.00 30.19 241 GLY B CA 1
ATOM 4766 C C . GLY B 1 261 ? 24.204 28.261 56.014 1.00 28.16 241 GLY B C 1
ATOM 4767 O O . GLY B 1 261 ? 25.128 27.447 56.079 1.00 27.67 241 GLY B O 1
ATOM 4768 N N . SER B 1 262 ? 22.980 27.920 55.643 1.00 29.74 242 SER B N 1
ATOM 4769 C CA . SER B 1 262 ? 22.661 26.567 55.234 1.00 27.45 242 SER B CA 1
ATOM 4770 C C . SER B 1 262 ? 23.252 26.285 53.852 1.00 29.26 242 SER B C 1
ATOM 4771 O O . SER B 1 262 ? 23.686 27.187 53.129 1.00 27.46 242 SER B O 1
ATOM 4774 N N . LEU B 1 263 ? 23.246 25.009 53.475 1.00 28.44 243 LEU B N 1
ATOM 4775 C CA . LEU B 1 263 ? 23.767 24.559 52.192 1.00 25.85 243 LEU B CA 1
ATOM 4776 C C . LEU B 1 263 ? 22.601 24.072 51.349 1.00 24.81 243 LEU B C 1
ATOM 4777 O O . LEU B 1 263 ? 21.846 23.194 51.783 1.00 25.47 243 LEU B O 1
ATOM 4782 N N . LYS B 1 264 ? 22.460 24.636 50.151 1.00 23.47 244 LYS B N 1
ATOM 4783 C CA . LYS B 1 264 ? 21.469 24.175 49.188 1.00 22.72 244 LYS B CA 1
ATOM 4784 C C . LYS B 1 264 ? 22.117 23.152 48.259 1.00 26.01 244 LYS B C 1
ATOM 4785 O O . LYS B 1 264 ? 23.084 23.473 47.564 1.00 23.96 244 LYS B O 1
ATOM 4791 N N . GLY B 1 265 ? 21.582 21.931 48.244 1.00 23.75 245 GLY B N 1
ATOM 4792 C CA . GLY B 1 265 ? 22.146 20.888 47.414 1.00 23.96 245 GLY B CA 1
ATOM 4793 C C . GLY B 1 265 ? 21.871 21.092 45.936 1.00 22.09 245 GLY B C 1
ATOM 4794 O O . GLY B 1 265 ? 20.894 21.724 45.532 1.00 25.20 245 GLY B O 1
ATOM 4795 N N . TRP B 1 266 ? 22.739 20.488 45.116 1.00 21.25 246 TRP B N 1
ATOM 4796 C CA . TRP B 1 266 ? 22.718 20.734 43.675 1.00 22.75 246 TRP B CA 1
ATOM 4797 C C . TRP B 1 266 ? 21.386 20.348 43.051 1.00 23.21 246 TRP B C 1
ATOM 4798 O O . TRP B 1 266 ? 20.821 21.110 42.264 1.00 25.85 246 TRP B O 1
ATOM 4809 N N . ALA B 1 267 ? 20.852 19.174 43.395 1.00 24.22 247 ALA B N 1
ATOM 4810 C CA . ALA B 1 267 ? 19.588 18.744 42.803 1.00 23.79 247 ALA B CA 1
ATOM 4811 C C . ALA B 1 267 ? 18.413 19.647 43.174 1.00 27.39 247 ALA B C 1
ATOM 4812 O O . ALA B 1 267 ? 17.333 19.479 42.604 1.00 27.82 247 ALA B O 1
ATOM 4814 N N . GLN B 1 268 ? 18.586 20.588 44.105 1.00 27.37 248 GLN B N 1
ATOM 4815 C CA . GLN B 1 268 ? 17.565 21.596 44.376 1.00 28.97 248 GLN B CA 1
ATOM 4816 C C . GLN B 1 268 ? 17.682 22.819 43.474 1.00 30.58 248 GLN B C 1
ATOM 4817 O O . GLN B 1 268 ? 16.830 23.715 43.551 1.00 33.71 248 GLN B O 1
ATOM 4823 N N . MET B 1 269 ? 18.700 22.880 42.621 1.00 27.16 249 MET B N 1
ATOM 4824 C CA . MET B 1 269 ? 18.890 23.991 41.700 1.00 26.65 249 MET B CA 1
ATOM 4825 C C . MET B 1 269 ? 18.658 23.529 40.270 1.00 27.65 249 MET B C 1
ATOM 4826 O O . MET B 1 269 ? 18.823 22.351 39.946 1.00 27.61 249 MET B O 1
ATOM 4831 N N . SER B 1 270 ? 18.256 24.469 39.422 1.00 28.64 250 SER B N 1
ATOM 4832 C CA . SER B 1 270 ? 18.025 24.167 38.020 1.00 26.21 250 SER B CA 1
ATOM 4833 C C . SER B 1 270 ? 19.320 23.733 37.365 1.00 25.36 250 SER B C 1
ATOM 4834 O O . SER B 1 270 ? 20.404 24.173 37.741 1.00 24.67 250 SER B O 1
ATOM 4837 N N . GLN B 1 271 ? 19.199 22.865 36.362 1.00 25.78 251 GLN B N 1
ATOM 4838 C CA . GLN B 1 271 ? 20.366 22.435 35.597 1.00 24.33 251 GLN B CA 1
ATOM 4839 C C . GLN B 1 271 ? 21.142 23.617 35.051 1.00 26.14 251 GLN B C 1
ATOM 4840 O O . GLN B 1 271 ? 22.375 23.606 35.024 1.00 24.16 251 GLN B O 1
ATOM 4846 N N . ALA B 1 272 ? 20.427 24.633 34.567 1.00 28.54 252 ALA B N 1
ATOM 4847 C CA . ALA B 1 272 ? 21.087 25.833 34.063 1.00 28.15 252 ALA B CA 1
ATOM 4848 C C . ALA B 1 272 ? 21.937 26.489 35.147 1.00 25.78 252 ALA B C 1
ATOM 4849 O O . ALA B 1 272 ? 23.064 26.920 34.882 1.00 25.27 252 ALA B O 1
ATOM 4851 N N . ASP B 1 273 ? 21.423 26.547 36.382 1.00 25.18 253 ASP B N 1
ATOM 4852 C CA . ASP B 1 273 ? 22.180 27.133 37.491 1.00 26.83 253 ASP B CA 1
ATOM 4853 C C . ASP B 1 273 ? 23.431 26.324 37.866 1.00 25.16 253 ASP B C 1
ATOM 4854 O O . ASP B 1 273 ? 24.403 26.908 38.356 1.00 24.21 253 ASP B O 1
ATOM 4859 N N . TRP B 1 274 ? 23.437 25.000 37.658 1.00 24.09 254 TRP B N 1
ATOM 4860 C CA . TRP B 1 274 ? 24.662 24.225 37.880 1.00 23.76 254 TRP B CA 1
ATOM 4861 C C . TRP B 1 274 ? 25.807 24.772 37.048 1.00 24.62 254 TRP B C 1
ATOM 4862 O O . TRP B 1 274 ? 26.945 24.826 37.509 1.00 26.31 254 TRP B O 1
ATOM 4873 N N . LEU B 1 275 ? 25.529 25.155 35.803 1.00 25.10 255 LEU B N 1
ATOM 4874 C CA . LEU B 1 275 ? 26.583 25.627 34.912 1.00 24.43 255 LEU B CA 1
ATOM 4875 C C . LEU B 1 275 ? 26.871 27.110 35.122 1.00 25.24 255 LEU B C 1
ATOM 4876 O O . LEU B 1 275 ? 28.035 27.527 35.134 1.00 27.69 255 LEU B O 1
ATOM 4881 N N . ALA B 1 276 ? 25.821 27.909 35.312 1.00 23.62 256 ALA B N 1
ATOM 4882 C CA . ALA B 1 276 ? 25.992 29.347 35.471 1.00 26.73 256 ALA B CA 1
ATOM 4883 C C . ALA B 1 276 ? 26.679 29.700 36.784 1.00 29.79 256 ALA B C 1
ATOM 4884 O O . ALA B 1 276 ? 27.353 30.735 36.869 1.00 28.83 256 ALA B O 1
ATOM 4886 N N . TYR B 1 277 ? 26.537 28.868 37.815 1.00 28.29 257 TYR B N 1
ATOM 4887 C CA . TYR B 1 277 ? 27.170 29.169 39.095 1.00 26.79 257 TYR B CA 1
ATOM 4888 C C . TYR B 1 277 ? 28.260 28.189 39.502 1.00 24.81 257 TYR B C 1
ATOM 4889 O O . TYR B 1 277 ? 28.730 28.261 40.633 1.00 23.88 257 TYR B O 1
ATOM 4898 N N . SER B 1 278 ? 28.675 27.283 38.620 1.00 24.26 258 SER B N 1
ATOM 4899 C CA . SER B 1 278 ? 29.726 26.305 38.923 1.00 24.45 258 SER B CA 1
ATOM 4900 C C . SER B 1 278 ? 29.430 25.549 40.219 1.00 23.62 258 SER B C 1
ATOM 4901 O O . SER B 1 278 ? 30.287 25.396 41.088 1.00 22.41 258 SER B O 1
ATOM 4904 N N . VAL B 1 279 ? 28.195 25.045 40.328 1.00 22.95 259 VAL B N 1
ATOM 4905 C CA . VAL B 1 279 ? 27.745 24.387 41.555 1.00 21.66 259 VAL B CA 1
ATOM 4906 C C . VAL B 1 279 ? 28.619 23.185 41.914 1.00 22.17 259 VAL B C 1
ATOM 4907 O O . VAL B 1 279 ? 28.834 22.895 43.099 1.00 22.63 259 VAL B O 1
ATOM 4911 N N . PHE B 1 280 ? 29.170 22.485 40.923 1.00 22.12 260 PHE B N 1
ATOM 4912 C CA . PHE B 1 280 ? 29.998 21.319 41.219 1.00 21.76 260 PHE B CA 1
ATOM 4913 C C . PHE B 1 280 ? 31.481 21.635 41.426 1.00 21.39 260 PHE B C 1
ATOM 4914 O O . PHE B 1 280 ? 32.291 20.704 41.528 1.00 23.47 260 PHE B O 1
ATOM 4922 N N . CYS B 1 281 ? 31.865 22.900 41.508 1.00 23.59 261 CYS B N 1
ATOM 4923 C CA . CYS B 1 281 ? 33.240 23.207 41.875 1.00 23.14 261 CYS B CA 1
ATOM 4924 C C . CYS B 1 281 ? 33.365 23.205 43.401 1.00 21.90 261 CYS B C 1
ATOM 4925 O O . CYS B 1 281 ? 32.368 23.316 44.120 1.00 22.18 261 CYS B O 1
ATOM 4928 N N . ILE B 1 282 ? 34.596 23.078 43.899 1.00 21.12 262 ILE B N 1
ATOM 4929 C CA . ILE B 1 282 ? 34.832 23.117 45.339 1.00 21.54 262 ILE B CA 1
ATOM 4930 C C . ILE B 1 282 ? 34.967 24.562 45.794 1.00 24.03 262 ILE B C 1
ATOM 4931 O O . ILE B 1 282 ? 35.749 25.327 45.221 1.00 24.36 262 ILE B O 1
ATOM 4936 N N . LYS B 1 283 ? 34.213 24.929 46.833 1.00 22.07 263 LYS B N 1
ATOM 4937 C CA . LYS B 1 283 ? 34.185 26.278 47.378 1.00 23.32 263 LYS B CA 1
ATOM 4938 C C . LYS B 1 283 ? 34.597 26.246 48.842 1.00 23.48 263 LYS B C 1
ATOM 4939 O O . LYS B 1 283 ? 34.450 25.226 49.518 1.00 20.49 263 LYS B O 1
ATOM 4945 N N . GLN B 1 284 ? 35.132 27.373 49.319 1.00 24.19 264 GLN B N 1
ATOM 4946 C CA . GLN B 1 284 ? 35.547 27.544 50.707 1.00 24.27 264 GLN B CA 1
ATOM 4947 C C . GLN B 1 284 ? 35.038 28.874 51.238 1.00 24.99 264 GLN B C 1
ATOM 4948 O O . GLN B 1 284 ? 35.300 29.923 50.641 1.00 27.70 264 GLN B O 1
ATOM 4954 N N . ASP B 1 285 ? 34.310 28.835 52.349 1.00 25.42 265 ASP B N 1
ATOM 4955 C CA . ASP B 1 285 ? 33.941 30.054 53.070 1.00 25.28 265 ASP B CA 1
ATOM 4956 C C . ASP B 1 285 ? 35.169 30.472 53.871 1.00 24.76 265 ASP B C 1
ATOM 4957 O O . ASP B 1 285 ? 35.346 30.078 55.018 1.00 25.68 265 ASP B O 1
ATOM 4962 N N . VAL B 1 286 ? 36.026 31.291 53.252 1.00 25.31 266 VAL B N 1
ATOM 4963 C CA . VAL B 1 286 ? 37.378 31.521 53.767 1.00 26.28 266 VAL B CA 1
ATOM 4964 C C . VAL B 1 286 ? 37.360 32.318 55.070 1.00 27.29 266 VAL B C 1
ATOM 4965 O O . VAL B 1 286 ? 38.151 32.047 55.983 1.00 26.08 266 VAL B O 1
ATOM 4969 N N . ARG B 1 287 ? 36.488 33.326 55.173 1.00 27.87 267 ARG B N 1
ATOM 4970 C CA . ARG B 1 287 ? 36.426 34.119 56.401 1.00 29.02 267 ARG B CA 1
ATOM 4971 C C . ARG B 1 287 ? 35.962 33.263 57.577 1.00 27.44 267 ARG B C 1
ATOM 4972 O O . ARG B 1 287 ? 36.482 33.391 58.692 1.00 29.44 267 ARG B O 1
ATOM 4980 N N . TYR B 1 288 ? 34.998 32.372 57.339 1.00 26.65 268 TYR B N 1
ATOM 4981 C CA . TYR B 1 288 ? 34.515 31.473 58.386 1.00 29.26 268 TYR B CA 1
ATOM 4982 C C . TYR B 1 288 ? 35.585 30.451 58.772 1.00 26.99 268 TYR B C 1
ATOM 4983 O O . TYR B 1 288 ? 35.795 30.174 59.959 1.00 26.94 268 TYR B O 1
ATOM 4992 N N . LEU B 1 289 ? 36.254 29.869 57.773 1.00 25.30 269 LEU B N 1
ATOM 4993 C CA . LEU B 1 289 ? 37.430 29.038 58.003 1.00 25.99 269 LEU B CA 1
ATOM 4994 C C . LEU B 1 289 ? 38.421 29.728 58.937 1.00 26.74 269 LEU B C 1
ATOM 4995 O O . LEU B 1 289 ? 38.781 29.196 59.997 1.00 26.53 269 LEU B O 1
ATOM 5000 N N . ASN B 1 290 ? 38.869 30.926 58.543 1.00 27.63 270 ASN B N 1
ATOM 5001 C CA . ASN B 1 290 ? 39.859 31.684 59.311 1.00 28.52 270 ASN B CA 1
ATOM 5002 C C . ASN B 1 290 ? 39.438 31.823 60.766 1.00 26.43 270 ASN B C 1
ATOM 5003 O O . ASN B 1 290 ? 40.244 31.629 61.687 1.00 27.33 270 ASN B O 1
ATOM 5008 N N . GLU B 1 291 ? 38.161 32.117 60.984 1.00 28.66 271 GLU B N 1
ATOM 5009 C CA . GLU B 1 291 ? 37.650 32.415 62.311 1.00 29.50 271 GLU B CA 1
ATOM 5010 C C . GLU B 1 291 ? 37.495 31.179 63.188 1.00 30.63 271 GLU B C 1
ATOM 5011 O O . GLU B 1 291 ? 37.693 31.267 64.408 1.00 31.10 271 GLU B O 1
ATOM 5017 N N . ARG B 1 292 ? 37.141 30.025 62.610 1.00 27.86 272 ARG B N 1
ATOM 5018 C CA . ARG B 1 292 ? 36.718 28.897 63.426 1.00 28.72 272 ARG B CA 1
ATOM 5019 C C . ARG B 1 292 ? 37.545 27.626 63.299 1.00 26.31 272 ARG B C 1
ATOM 5020 O O . ARG B 1 292 ? 37.334 26.710 64.100 1.00 26.99 272 ARG B O 1
ATOM 5028 N N . VAL B 1 293 ? 38.499 27.550 62.368 1.00 23.94 273 VAL B N 1
ATOM 5029 C CA . VAL B 1 293 ? 39.134 26.261 62.103 1.00 23.91 273 VAL B CA 1
ATOM 5030 C C . VAL B 1 293 ? 39.988 25.800 63.284 1.00 26.83 273 VAL B C 1
ATOM 5031 O O . VAL B 1 293 ? 39.995 24.612 63.628 1.00 23.80 273 VAL B O 1
ATOM 5035 N N . VAL B 1 294 ? 40.716 26.710 63.935 1.00 26.15 274 VAL B N 1
ATOM 5036 C CA . VAL B 1 294 ? 41.606 26.272 65.007 1.00 25.02 274 VAL B CA 1
ATOM 5037 C C . VAL B 1 294 ? 40.797 25.771 66.195 1.00 26.72 274 VAL B C 1
ATOM 5038 O O . VAL B 1 294 ? 41.055 24.691 66.734 1.00 27.22 274 VAL B O 1
ATOM 5042 N N . LYS B 1 295 ? 39.778 26.523 66.592 1.00 26.60 275 LYS B N 1
ATOM 5043 C CA . LYS B 1 295 ? 38.981 26.133 67.750 1.00 29.44 275 LYS B CA 1
ATOM 5044 C C . LYS B 1 295 ? 38.199 24.844 67.505 1.00 26.89 275 LYS B C 1
ATOM 5045 O O . LYS B 1 295 ? 38.147 23.967 68.374 1.00 27.51 275 LYS B O 1
ATOM 5051 N N . PHE B 1 296 ? 37.572 24.711 66.339 1.00 28.05 276 PHE B N 1
ATOM 5052 C CA . PHE B 1 296 ? 36.605 23.646 66.121 1.00 27.17 276 PHE B CA 1
ATOM 5053 C C . PHE B 1 296 ? 37.136 22.490 65.277 1.00 24.82 276 PHE B C 1
ATOM 5054 O O . PHE B 1 296 ? 36.369 21.581 64.955 1.00 23.75 276 PHE B O 1
ATOM 5062 N N . THR B 1 297 ? 38.420 22.491 64.916 1.00 23.16 277 THR B N 1
ATOM 5063 C CA . THR B 1 297 ? 39.054 21.255 64.491 1.00 24.03 277 THR B CA 1
ATOM 5064 C C . THR B 1 297 ? 40.184 20.810 65.390 1.00 23.74 277 THR B C 1
ATOM 5065 O O . THR B 1 297 ? 40.470 19.608 65.417 1.00 27.06 277 THR B O 1
ATOM 5069 N N . LEU B 1 298 ? 40.818 21.713 66.147 1.00 24.73 278 LEU B N 1
ATOM 5070 C CA . LEU B 1 298 ? 41.917 21.329 67.032 1.00 25.38 278 LEU B CA 1
ATOM 5071 C C . LEU B 1 298 ? 41.587 21.452 68.517 1.00 27.23 278 LEU B C 1
ATOM 5072 O O . LEU B 1 298 ? 41.605 20.449 69.238 1.00 27.53 278 LEU B O 1
ATOM 5077 N N . THR B 1 299 ? 41.299 22.659 69.012 1.00 29.54 279 THR B N 1
ATOM 5078 C CA . THR B 1 299 ? 41.341 22.850 70.458 1.00 28.29 279 THR B CA 1
ATOM 5079 C C . THR B 1 299 ? 40.117 22.260 71.145 1.00 28.81 279 THR B C 1
ATOM 5080 O O . THR B 1 299 ? 40.255 21.634 72.199 1.00 33.48 279 THR B O 1
ATOM 5084 N N . GLU B 1 300 ? 38.932 22.388 70.552 1.00 31.75 280 GLU B N 1
ATOM 5085 C CA . GLU B 1 300 ? 37.742 21.779 71.151 1.00 31.81 280 GLU B CA 1
ATOM 5086 C C . GLU B 1 300 ? 37.804 20.258 71.211 1.00 32.59 280 GLU B C 1
ATOM 5087 O O . GLU B 1 300 ? 37.488 19.692 72.275 1.00 30.35 280 GLU B O 1
ATOM 5093 N N . PRO B 1 301 ? 38.156 19.536 70.139 1.00 32.73 281 PRO B N 1
ATOM 5094 C CA . PRO B 1 301 ? 38.264 18.074 70.284 1.00 29.11 281 PRO B CA 1
ATOM 5095 C C . PRO B 1 301 ? 39.467 17.644 71.092 1.00 30.40 281 PRO B C 1
ATOM 5096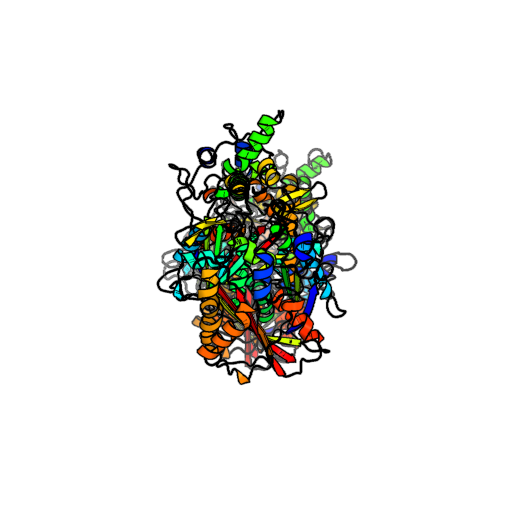 O O . PRO B 1 301 ? 39.365 16.685 71.862 1.00 30.96 281 PRO B O 1
ATOM 5100 N N . LEU B 1 302 ? 40.613 18.313 70.937 1.00 28.27 282 LEU B N 1
ATOM 5101 C CA . LEU B 1 302 ? 41.799 17.810 71.612 1.00 30.64 282 LEU B CA 1
ATOM 5102 C C . LEU B 1 302 ? 41.710 18.020 73.119 1.00 33.10 282 LEU B C 1
ATOM 5103 O O . LEU B 1 302 ? 42.213 17.191 73.886 1.00 32.29 282 LEU B O 1
ATOM 5108 N N . ARG B 1 303 ? 41.054 19.088 73.577 1.00 31.35 283 ARG B N 1
ATOM 5109 C CA . ARG B 1 303 ? 40.953 19.231 75.024 1.00 36.41 283 ARG B CA 1
ATOM 5110 C C . ARG B 1 303 ? 40.052 18.146 75.616 1.00 36.63 283 ARG B C 1
ATOM 5111 O O . ARG B 1 303 ? 40.316 17.662 76.724 1.00 39.17 283 ARG B O 1
ATOM 5119 N N . ARG B 1 304 ? 39.022 17.716 74.884 1.00 32.32 284 ARG B N 1
ATOM 5120 C CA . ARG B 1 304 ? 38.232 16.583 75.345 1.00 34.28 284 ARG B CA 1
ATOM 5121 C C . ARG B 1 304 ? 39.076 15.324 75.369 1.00 37.69 284 ARG B C 1
ATOM 5122 O O . ARG B 1 304 ? 39.003 14.535 76.318 1.00 40.34 284 ARG B O 1
ATOM 5130 N N . ILE B 1 305 ? 39.887 15.125 74.330 1.00 35.56 285 ILE B N 1
ATOM 5131 C CA . ILE B 1 305 ? 40.719 13.931 74.243 1.00 35.47 285 ILE B CA 1
ATOM 5132 C C . ILE B 1 305 ? 41.794 13.933 75.334 1.00 37.32 285 ILE B C 1
ATOM 5133 O O . ILE B 1 305 ? 42.007 12.921 76.010 1.00 35.34 285 ILE B O 1
ATOM 5138 N N . VAL B 1 306 ? 42.496 15.058 75.507 1.00 34.71 286 VAL B N 1
ATOM 5139 C CA . VAL B 1 306 ? 43.534 15.148 76.537 1.00 38.87 286 VAL B CA 1
ATOM 5140 C C . VAL B 1 306 ? 42.961 14.813 77.908 1.00 39.35 286 VAL B C 1
ATOM 5141 O O . VAL B 1 306 ? 43.475 13.946 78.624 1.00 39.69 286 VAL B O 1
ATOM 5145 N N . ALA B 1 307 ? 41.883 15.497 78.291 1.00 39.86 287 ALA B N 1
ATOM 5146 C CA . ALA B 1 307 ? 41.270 15.248 79.589 1.00 40.32 287 ALA B CA 1
ATOM 5147 C C . ALA B 1 307 ? 40.742 13.821 79.701 1.00 42.97 287 ALA B C 1
ATOM 5148 O O . ALA B 1 307 ? 40.942 13.162 80.729 1.00 45.68 287 ALA B O 1
ATOM 5150 N N . ASP B 1 308 ? 40.076 13.314 78.655 1.00 41.17 288 ASP B N 1
ATOM 5151 C CA . ASP B 1 308 ? 39.458 11.991 78.764 1.00 40.89 288 ASP B CA 1
ATOM 5152 C C . ASP B 1 308 ? 40.492 10.866 78.796 1.00 42.31 288 ASP B C 1
ATOM 5153 O O . ASP B 1 308 ? 40.240 9.822 79.407 1.00 43.44 288 ASP B O 1
ATOM 5158 N N . ARG B 1 309 ? 41.647 11.045 78.150 1.00 40.76 289 ARG B N 1
ATOM 5159 C CA . ARG B 1 309 ? 42.707 10.040 78.122 1.00 40.29 289 ARG B CA 1
ATOM 5160 C C . ARG B 1 309 ? 43.935 10.446 78.932 1.00 43.49 289 ARG B C 1
ATOM 5161 O O . ARG B 1 309 ? 44.971 9.770 78.840 1.00 39.63 289 ARG B O 1
ATOM 5169 N N . ASN B 1 310 ? 43.854 11.546 79.695 1.00 43.35 290 ASN B N 1
ATOM 5170 C CA . ASN B 1 310 ? 44.904 11.954 80.636 1.00 45.83 290 ASN B CA 1
ATOM 5171 C C . ASN B 1 310 ? 46.258 12.087 79.936 1.00 45.16 290 ASN B C 1
ATOM 5172 O O . ASN B 1 310 ? 47.258 11.493 80.345 1.00 47.84 290 ASN B O 1
ATOM 5177 N N . LEU B 1 311 ? 46.285 12.893 78.875 1.00 44.47 291 LEU B N 1
ATOM 5178 C CA . LEU B 1 311 ? 47.446 13.007 78.003 1.00 44.53 291 LEU B CA 1
ATOM 5179 C C . LEU B 1 311 ? 48.436 14.064 78.488 1.00 44.48 291 LEU B C 1
ATOM 5180 O O . LEU B 1 311 ? 48.060 15.080 79.077 1.00 45.62 291 LEU B O 1
ATOM 5185 N N . SER B 1 312 ? 49.714 13.823 78.206 1.00 41.25 292 SER B N 1
ATOM 5186 C CA . SER B 1 312 ? 50.787 14.750 78.549 1.00 46.46 292 SER B CA 1
ATOM 5187 C C . SER B 1 312 ? 51.429 15.250 77.267 1.00 43.09 292 SER B C 1
ATOM 5188 O O . SER B 1 312 ? 51.895 14.446 76.457 1.00 43.57 292 SER B O 1
ATOM 5191 N N . SER B 1 313 ? 51.482 16.572 77.097 1.00 43.48 293 SER B N 1
ATOM 5192 C CA . SER B 1 313 ? 52.124 17.127 75.909 1.00 43.39 293 SER B CA 1
ATOM 5193 C C . SER B 1 313 ? 53.544 16.601 75.727 1.00 44.02 293 SER B C 1
ATOM 5194 O O . SER B 1 313 ? 54.006 16.432 74.594 1.00 42.80 293 SER B O 1
ATOM 5197 N N . GLU B 1 314 ? 54.246 16.323 76.823 1.00 46.68 294 GLU B N 1
ATOM 5198 C CA . GLU B 1 314 ? 55.654 15.964 76.734 1.00 46.31 294 GLU B CA 1
ATOM 5199 C C . GLU B 1 314 ? 55.872 14.507 76.367 1.00 41.63 294 GLU B C 1
ATOM 5200 O O . GLU B 1 314 ? 56.985 14.148 75.974 1.00 43.25 294 GLU B O 1
ATOM 5206 N N . SER B 1 315 ? 54.845 13.666 76.467 1.00 41.24 295 SER B N 1
ATOM 5207 C CA . SER B 1 315 ? 54.996 12.273 76.055 1.00 41.13 295 SER B CA 1
ATOM 5208 C C . SER B 1 315 ? 54.989 12.089 74.542 1.00 39.32 295 SER B C 1
ATOM 5209 O O . SER B 1 315 ? 55.154 10.954 74.077 1.00 38.35 295 SER B O 1
ATOM 5212 N N . ILE B 1 316 ? 54.798 13.156 73.774 1.00 39.44 296 ILE B N 1
ATOM 5213 C CA . ILE B 1 316 ? 54.650 13.083 72.322 1.00 38.08 296 ILE B CA 1
ATOM 5214 C C . ILE B 1 316 ? 56.008 13.349 71.681 1.00 36.34 296 ILE B C 1
ATOM 5215 O O . ILE B 1 316 ? 56.553 14.450 71.813 1.00 39.22 296 ILE B O 1
ATOM 5220 N N . ASP B 1 317 ? 56.557 12.353 70.980 1.00 32.78 297 ASP B N 1
ATOM 5221 C CA . ASP B 1 317 ? 57.832 12.546 70.295 1.00 34.19 297 ASP B CA 1
ATOM 5222 C C . ASP B 1 317 ? 57.664 13.109 68.898 1.00 37.72 297 ASP B C 1
ATOM 5223 O O . ASP B 1 317 ? 58.570 13.794 68.399 1.00 35.46 297 ASP B O 1
ATOM 5228 N N . TRP B 1 318 ? 56.518 12.838 68.271 1.00 33.35 298 TRP B N 1
ATOM 5229 C CA . TRP B 1 318 ? 56.234 13.240 66.896 1.00 34.18 298 TRP B CA 1
ATOM 5230 C C . TRP B 1 318 ? 54.800 13.733 66.800 1.00 30.40 298 TRP B C 1
ATOM 5231 O O . TRP B 1 318 ? 53.869 13.000 67.155 1.00 30.11 298 TRP B O 1
ATOM 5242 N N . PHE B 1 319 ? 54.628 14.961 66.315 1.00 29.00 299 PHE B N 1
ATOM 5243 C CA . PHE B 1 319 ? 53.324 15.556 66.058 1.00 28.66 299 PHE B CA 1
ATOM 5244 C C . PHE B 1 319 ? 53.174 15.645 64.549 1.00 28.81 299 PHE B C 1
ATOM 5245 O O . PHE B 1 319 ? 54.022 16.238 63.874 1.00 28.27 299 PHE B O 1
ATOM 5253 N N . LEU B 1 320 ? 52.126 15.015 64.017 1.00 28.04 300 LEU B N 1
ATOM 5254 C CA . LEU B 1 320 ? 51.909 14.932 62.577 1.00 26.23 300 LEU B CA 1
ATOM 5255 C C . LEU B 1 320 ? 50.650 15.719 62.244 1.00 28.20 300 LEU B C 1
ATOM 5256 O O . LEU B 1 320 ? 49.543 15.157 62.230 1.00 26.13 300 LEU B O 1
ATOM 5261 N N . PRO B 1 321 ? 50.764 17.023 61.989 1.00 28.49 301 PRO B N 1
ATOM 5262 C CA . PRO B 1 321 ? 49.574 17.846 61.779 1.00 24.80 301 PRO B CA 1
ATOM 5263 C C . PRO B 1 321 ? 49.320 18.115 60.315 1.00 26.01 301 PRO B C 1
ATOM 5264 O O . PRO B 1 321 ? 50.225 18.569 59.606 1.00 26.64 301 PRO B O 1
ATOM 5268 N N . HIS B 1 322 ? 48.099 17.867 59.845 1.00 26.96 302 HIS B N 1
ATOM 5269 C CA . HIS B 1 322 ? 47.728 18.333 58.512 1.00 24.29 302 HIS B CA 1
ATOM 5270 C C . HIS B 1 322 ? 47.124 19.723 58.639 1.00 24.42 302 HIS B C 1
ATOM 5271 O O . HIS B 1 322 ? 45.913 19.887 58.722 1.00 23.36 302 HIS B O 1
ATOM 5278 N N . TYR B 1 323 ? 47.981 20.740 58.623 1.00 26.33 303 TYR B N 1
ATOM 5279 C CA . TYR B 1 323 ? 47.556 22.133 58.764 1.00 28.36 303 TYR B CA 1
ATOM 5280 C C . TYR B 1 323 ? 47.346 22.849 57.421 1.00 29.81 303 TYR B C 1
ATOM 5281 O O . TYR B 1 323 ? 46.977 24.029 57.424 1.00 30.36 303 TYR B O 1
ATOM 5290 N N . SER B 1 324 ? 47.606 22.182 56.289 1.00 26.51 304 SER B N 1
ATOM 5291 C CA . SER B 1 324 ? 47.197 22.622 54.951 1.00 26.07 304 SER B CA 1
ATOM 5292 C C . SER B 1 324 ? 47.908 23.857 54.414 1.00 29.03 304 SER B C 1
ATOM 5293 O O . SER B 1 324 ? 48.168 23.950 53.210 1.00 28.57 304 SER B O 1
ATOM 5296 N N . SER B 1 325 ? 48.210 24.823 55.270 1.00 25.73 305 SER B N 1
ATOM 5297 C CA . SER B 1 325 ? 48.692 26.099 54.767 1.00 28.52 305 SER B CA 1
ATOM 5298 C C . SER B 1 325 ? 49.656 26.698 55.771 1.00 29.96 305 SER B C 1
ATOM 5299 O O . SER B 1 325 ? 49.371 26.700 56.973 1.00 31.11 305 SER B O 1
ATOM 5302 N N . GLU B 1 326 ? 50.791 27.206 55.279 1.00 29.68 306 GLU B N 1
ATOM 5303 C CA . GLU B 1 326 ? 51.746 27.867 56.168 1.00 32.36 306 GLU B CA 1
ATOM 5304 C C . GLU B 1 326 ? 51.063 28.937 57.017 1.00 33.22 306 GLU B C 1
ATOM 5305 O O . GLU B 1 326 ? 51.450 29.172 58.168 1.00 33.20 306 GLU B O 1
ATOM 5311 N N . TYR B 1 327 ? 50.008 29.549 56.477 1.00 33.14 307 TYR B N 1
ATOM 5312 C CA . TYR B 1 327 ? 49.257 30.579 57.180 1.00 31.81 307 TYR B CA 1
ATOM 5313 C C . TYR B 1 327 ? 48.662 30.085 58.495 1.00 32.64 307 TYR B C 1
ATOM 5314 O O . TYR B 1 327 ? 48.459 30.883 59.414 1.00 33.51 307 TYR B O 1
ATOM 5323 N N . PHE B 1 328 ? 48.361 28.792 58.610 1.00 29.76 308 PHE B N 1
ATOM 5324 C CA . PHE B 1 328 ? 47.703 28.267 59.801 1.00 28.94 308 PHE B CA 1
ATOM 5325 C C . PHE B 1 328 ? 48.639 27.524 60.742 1.00 29.11 308 PHE B C 1
ATOM 5326 O O . PHE B 1 328 ? 48.218 27.187 61.856 1.00 30.11 308 PHE B O 1
ATOM 5334 N N . ARG B 1 329 ? 49.885 27.260 60.322 1.00 30.70 309 ARG B N 1
ATOM 5335 C CA . ARG B 1 329 ? 50.804 26.448 61.122 1.00 31.18 309 ARG B CA 1
ATOM 5336 C C . ARG B 1 329 ? 50.917 26.969 62.545 1.00 31.83 309 ARG B C 1
ATOM 5337 O O . ARG B 1 329 ? 50.725 26.225 63.514 1.00 31.99 309 ARG B O 1
ATOM 5345 N N . MET B 1 330 ? 51.233 28.256 62.689 1.00 33.24 310 MET B N 1
ATOM 5346 C CA . MET B 1 330 ? 51.404 28.833 64.010 1.00 32.22 310 MET B CA 1
ATOM 5347 C C . MET B 1 330 ? 50.080 29.213 64.647 1.00 32.60 310 MET B C 1
ATOM 5348 O O . MET B 1 330 ? 50.023 29.364 65.872 1.00 35.02 310 MET B O 1
ATOM 5353 N N . LYS B 1 331 ? 49.011 29.338 63.855 1.00 32.03 311 LYS B N 1
ATOM 5354 C CA . LYS B 1 331 ? 47.683 29.494 64.440 1.00 33.13 311 LYS B CA 1
ATOM 5355 C C . LYS B 1 331 ? 47.261 28.229 65.170 1.00 32.34 311 LYS B C 1
ATOM 5356 O O . LYS B 1 331 ? 46.753 28.295 66.295 1.00 34.81 311 LYS B O 1
ATOM 5362 N N . PHE B 1 332 ? 47.459 27.062 64.546 1.00 30.38 312 PHE B N 1
ATOM 5363 C CA . PHE B 1 332 ? 47.202 25.811 65.252 1.00 29.29 312 PHE B CA 1
ATOM 5364 C C . PHE B 1 332 ? 48.098 25.682 66.475 1.00 31.30 312 PHE B C 1
ATOM 5365 O O . PHE B 1 332 ? 47.665 25.183 67.520 1.00 30.77 312 PHE B O 1
ATOM 5373 N N . SER B 1 333 ? 49.363 26.101 66.350 1.00 33.22 313 SER B N 1
ATOM 5374 C CA . SER B 1 333 ? 50.305 25.975 67.461 1.00 31.51 313 SER B CA 1
ATOM 5375 C C . SER B 1 333 ? 49.847 26.787 68.661 1.00 34.33 313 SER B C 1
ATOM 5376 O O . SER B 1 333 ? 49.946 26.325 69.803 1.00 36.64 313 SER B O 1
ATOM 5379 N N . GLU B 1 334 ? 49.320 27.992 68.416 1.00 35.52 314 GLU B N 1
ATOM 5380 C CA . GLU B 1 334 ? 48.743 28.799 69.490 1.00 38.28 314 GLU B CA 1
ATOM 5381 C C . GLU B 1 334 ? 47.504 28.153 70.077 1.00 37.75 314 GLU B C 1
ATOM 5382 O O . GLU B 1 334 ? 47.220 28.338 71.265 1.00 39.06 314 GLU B O 1
ATOM 5388 N N . GLY B 1 335 ? 46.743 27.419 69.264 1.00 35.70 315 GLY B N 1
ATOM 5389 C CA . GLY B 1 335 ? 45.647 26.642 69.808 1.00 33.86 315 GLY B CA 1
ATOM 5390 C C . GLY B 1 335 ? 46.133 25.585 70.778 1.00 34.70 315 GLY B C 1
ATOM 5391 O O . GLY B 1 335 ? 45.527 25.366 71.830 1.00 35.47 315 GLY B O 1
ATOM 5392 N N . LEU B 1 336 ? 47.235 24.916 70.439 1.00 33.45 316 LEU B N 1
ATOM 5393 C CA . LEU B 1 336 ? 47.845 23.993 71.384 1.00 36.34 316 LEU B CA 1
ATOM 5394 C C . LEU B 1 336 ? 48.200 24.703 72.689 1.00 39.32 316 LEU B C 1
ATOM 5395 O O . LEU B 1 336 ? 47.947 24.179 73.782 1.00 39.13 316 LEU B O 1
ATOM 5400 N N . ASP B 1 337 ? 48.776 25.907 72.588 1.00 40.17 317 ASP B N 1
ATOM 5401 C CA . ASP B 1 337 ? 49.129 26.682 73.778 1.00 40.96 317 ASP B CA 1
ATOM 5402 C C . ASP B 1 337 ? 47.895 26.984 74.622 1.00 41.02 317 ASP B C 1
ATOM 5403 O O . ASP B 1 337 ? 47.902 26.788 75.842 1.00 43.48 317 ASP B O 1
ATOM 5408 N N . ASP B 1 338 ? 46.815 27.430 73.976 1.00 40.16 318 ASP B N 1
ATOM 5409 C CA . ASP B 1 338 ? 45.607 27.847 74.678 1.00 39.38 318 ASP B CA 1
ATOM 5410 C C . ASP B 1 338 ? 44.957 26.720 75.468 1.00 41.00 318 ASP B C 1
ATOM 5411 O O . ASP B 1 338 ? 44.250 26.997 76.443 1.00 40.87 318 ASP B O 1
ATOM 5416 N N . ILE B 1 339 ? 45.160 25.461 75.078 1.00 40.53 319 ILE B N 1
ATOM 5417 C CA . ILE B 1 339 ? 44.642 24.333 75.851 1.00 40.75 319 ILE B CA 1
ATOM 5418 C C . ILE B 1 339 ? 45.734 23.676 76.689 1.00 40.60 319 ILE B C 1
ATOM 5419 O O . ILE B 1 339 ? 45.543 22.558 77.182 1.00 36.12 319 ILE B O 1
ATOM 5424 N N . ASN B 1 340 ? 46.884 24.346 76.849 1.00 43.58 320 ASN B N 1
ATOM 5425 C CA . ASN B 1 340 ? 47.981 23.876 77.702 1.00 45.86 320 ASN B CA 1
ATOM 5426 C C . ASN B 1 340 ? 48.504 22.517 77.213 1.00 45.59 320 ASN B C 1
ATOM 5427 O O . ASN B 1 340 ? 48.683 21.565 77.982 1.00 43.20 320 ASN B O 1
ATOM 5432 N N . PHE B 1 341 ? 48.740 22.432 75.898 1.00 41.70 321 PHE B N 1
ATOM 5433 C CA . PHE B 1 341 ? 49.239 21.218 75.264 1.00 38.19 321 PHE B CA 1
ATOM 5434 C C . PHE B 1 341 ? 50.312 21.563 74.247 1.00 38.87 321 PHE B C 1
ATOM 5435 O O . PHE B 1 341 ? 50.412 20.924 73.194 1.00 37.48 321 PHE B O 1
ATOM 5443 N N . SER B 1 342 ? 51.110 22.581 74.556 1.00 40.01 322 SER B N 1
ATOM 5444 C CA . SER B 1 342 ? 52.145 23.065 73.656 1.00 38.97 322 SER B CA 1
ATOM 5445 C C . SER B 1 342 ? 53.037 21.934 73.170 1.00 38.21 322 SER B C 1
ATOM 5446 O O . SER B 1 342 ? 53.433 21.050 73.934 1.00 39.71 322 SER B O 1
ATOM 5449 N N . ILE B 1 343 ? 53.333 21.965 71.880 1.00 35.23 323 ILE B N 1
ATOM 5450 C CA . ILE B 1 343 ? 54.310 21.086 71.270 1.00 33.15 323 ILE B CA 1
ATOM 5451 C C . ILE B 1 343 ? 55.183 21.981 70.423 1.00 33.59 323 ILE B C 1
ATOM 5452 O O . ILE B 1 343 ? 54.674 22.756 69.606 1.00 33.81 323 ILE B O 1
ATOM 5457 N N . GLU B 1 344 ? 56.484 21.913 70.644 1.00 39.20 324 GLU B N 1
ATOM 5458 C CA . GLU B 1 344 ? 57.382 22.833 69.973 1.00 39.52 324 GLU B CA 1
ATOM 5459 C C . GLU B 1 344 ? 57.596 22.378 68.545 1.00 38.12 324 GLU B C 1
ATOM 5460 O O . GLU B 1 344 ? 57.462 21.198 68.221 1.00 38.88 324 GLU B O 1
ATOM 5466 N N . GLN B 1 345 ? 57.941 23.336 67.694 1.00 38.19 325 GLN B N 1
ATOM 5467 C CA . GLN B 1 345 ? 58.027 23.065 66.268 1.00 36.45 325 GLN B CA 1
ATOM 5468 C C . GLN B 1 345 ? 59.034 21.968 65.946 1.00 38.16 325 GLN B C 1
ATOM 5469 O O . GLN B 1 345 ? 58.906 21.305 64.908 1.00 37.77 325 GLN B O 1
ATOM 5475 N N . GLU B 1 346 ? 60.038 21.760 66.811 1.00 37.04 326 GLU B N 1
ATOM 5476 C CA . GLU B 1 346 ? 61.070 20.754 66.551 1.00 38.46 326 GLU B CA 1
ATOM 5477 C C . GLU B 1 346 ? 60.505 19.341 66.508 1.00 37.00 326 GLU B C 1
ATOM 5478 O O . GLU B 1 346 ? 61.138 18.446 65.933 1.00 34.67 326 GLU B O 1
ATOM 5484 N N . ARG B 1 347 ? 59.329 19.131 67.102 1.00 36.48 327 ARG B N 1
ATOM 5485 C CA . ARG B 1 347 ? 58.651 17.842 67.116 1.00 37.84 327 ARG B CA 1
ATOM 5486 C C . ARG B 1 347 ? 57.543 17.731 66.067 1.00 32.83 327 ARG B C 1
ATOM 5487 O O . ARG B 1 347 ? 56.878 16.700 66.015 1.00 32.54 327 ARG B O 1
ATOM 5495 N N . TRP B 1 348 ? 57.344 18.751 65.226 1.00 33.43 328 TRP B N 1
ATOM 5496 C CA . TRP B 1 348 ? 56.355 18.712 64.149 1.00 32.08 328 TRP B CA 1
ATOM 5497 C C . TRP B 1 348 ? 56.982 18.148 62.883 1.00 32.48 328 TRP B C 1
ATOM 5498 O O . TRP B 1 348 ? 58.043 18.610 62.455 1.00 33.17 328 TRP B O 1
ATOM 5509 N N . PHE B 1 349 ? 56.316 17.173 62.270 1.00 29.76 329 PHE B N 1
ATOM 5510 C CA . PHE B 1 349 ? 56.762 16.598 61.009 1.00 28.52 329 PHE B CA 1
ATOM 5511 C C . PHE B 1 349 ? 55.716 16.843 59.925 1.00 33.02 329 PHE B C 1
ATOM 5512 O O . PHE B 1 349 ? 54.558 16.443 60.082 1.00 30.41 329 PHE B O 1
ATOM 5520 N N . THR B 1 350 ? 56.129 17.450 58.807 1.00 31.89 330 THR B N 1
ATOM 5521 C CA . THR B 1 350 ? 55.261 17.502 57.633 1.00 34.14 330 THR B CA 1
ATOM 5522 C C . THR B 1 350 ? 56.098 17.718 56.382 1.00 33.86 330 THR B C 1
ATOM 5523 O O . THR B 1 350 ? 57.215 18.232 56.436 1.00 33.63 330 THR B O 1
ATOM 5527 N N . ASN B 1 351 ? 55.534 17.299 55.249 1.00 30.93 331 ASN B N 1
ATOM 5528 C CA . ASN B 1 351 ? 56.130 17.515 53.939 1.00 28.96 331 ASN B CA 1
ATOM 5529 C C . ASN B 1 351 ? 55.188 18.299 53.034 1.00 28.63 331 ASN B C 1
ATOM 5530 O O . ASN B 1 351 ? 55.293 18.220 51.810 1.00 26.46 331 ASN B O 1
ATOM 5535 N N . LEU B 1 352 ? 54.268 19.054 53.644 1.00 31.14 332 LEU B N 1
ATOM 5536 C CA . LEU B 1 352 ? 53.279 19.855 52.928 1.00 28.67 332 LEU B CA 1
ATOM 5537 C C . LEU B 1 352 ? 53.901 20.717 51.836 1.00 27.60 332 LEU B C 1
ATOM 5538 O O . LEU B 1 352 ? 53.393 20.774 50.712 1.00 27.44 332 LEU B O 1
ATOM 5543 N N . THR B 1 353 ? 55.002 21.403 52.161 1.00 29.25 333 THR B N 1
ATOM 5544 C CA . THR B 1 353 ? 55.584 22.396 51.262 1.00 30.55 333 THR B CA 1
ATOM 5545 C C . THR B 1 353 ? 56.020 21.780 49.948 1.00 27.47 333 THR B C 1
ATOM 5546 O O . THR B 1 353 ? 55.964 22.437 48.902 1.00 29.31 333 THR B O 1
ATOM 5550 N N . VAL B 1 354 ? 56.435 20.518 49.974 1.00 26.47 334 VAL B N 1
ATOM 5551 C CA . VAL B 1 354 ? 57.010 19.873 48.807 1.00 30.48 334 VAL B CA 1
ATOM 5552 C C . VAL B 1 354 ? 56.068 18.864 48.142 1.00 29.59 334 VAL B C 1
ATOM 5553 O O . VAL B 1 354 ? 56.179 18.636 46.930 1.00 29.51 334 VAL B O 1
ATOM 5557 N N . LYS B 1 355 ? 55.120 18.290 48.882 1.00 27.87 335 LYS B N 1
ATOM 5558 C CA . LYS B 1 355 ? 54.172 17.321 48.347 1.00 25.55 335 LYS B CA 1
ATOM 5559 C C . LYS B 1 355 ? 52.850 17.937 47.918 1.00 25.38 335 LYS B C 1
ATOM 5560 O O . LYS B 1 355 ? 52.150 17.352 47.085 1.00 24.37 335 LYS B O 1
ATOM 5566 N N . GLY B 1 356 ? 52.498 19.095 48.463 1.00 26.90 336 GLY B N 1
ATOM 5567 C CA . GLY B 1 356 ? 51.203 19.700 48.230 1.00 24.76 336 GLY B CA 1
ATOM 5568 C C . GLY B 1 356 ? 50.215 19.322 49.317 1.00 23.91 336 GLY B C 1
ATOM 5569 O O . GLY B 1 356 ? 50.433 18.406 50.102 1.00 24.20 336 GLY B O 1
ATOM 5570 N N . ASN B 1 357 ? 49.117 20.072 49.379 1.00 23.75 337 ASN B N 1
ATOM 5571 C CA . ASN B 1 357 ? 48.004 19.707 50.253 1.00 22.58 337 ASN B CA 1
ATOM 5572 C C . ASN B 1 357 ? 47.144 18.695 49.508 1.00 22.48 337 ASN B C 1
ATOM 5573 O O . ASN B 1 357 ? 46.336 19.052 48.645 1.00 23.25 337 ASN B O 1
ATOM 5578 N N . THR B 1 358 ? 47.317 17.425 49.833 1.00 22.23 338 THR B N 1
ATOM 5579 C CA . THR B 1 358 ? 46.555 16.374 49.189 1.00 24.47 338 THR B CA 1
ATOM 5580 C C . THR B 1 358 ? 45.322 15.975 50.003 1.00 23.38 338 THR B C 1
ATOM 5581 O O . THR B 1 358 ? 44.814 14.860 49.841 1.00 23.27 338 THR B O 1
ATOM 5585 N N . GLY B 1 359 ? 44.851 16.855 50.882 1.00 22.55 339 GLY B N 1
ATOM 5586 C CA . GLY B 1 359 ? 43.596 16.617 51.576 1.00 23.46 339 GLY B CA 1
ATOM 5587 C C . GLY B 1 359 ? 43.662 15.371 52.429 1.00 21.22 339 GLY B C 1
ATOM 5588 O O . GLY B 1 359 ? 44.566 15.203 53.251 1.00 23.13 339 GLY B O 1
ATOM 5589 N N . SER B 1 360 ? 42.684 14.480 52.240 1.00 22.17 340 SER B N 1
ATOM 5590 C CA . SER B 1 360 ? 42.624 13.245 53.022 1.00 22.38 340 SER B CA 1
ATOM 5591 C C . SER B 1 360 ? 43.876 12.391 52.861 1.00 20.15 340 SER B C 1
ATOM 5592 O O . SER B 1 360 ? 44.190 11.592 53.745 1.00 22.19 340 SER B O 1
ATOM 5595 N N . ALA B 1 361 ? 44.602 12.533 51.759 1.00 19.73 341 ALA B N 1
ATOM 5596 C CA . ALA B 1 361 ? 45.799 11.722 51.602 1.00 22.53 341 ALA B CA 1
ATOM 5597 C C . ALA B 1 361 ? 46.989 12.277 52.372 1.00 22.38 341 ALA B C 1
ATOM 5598 O O . ALA B 1 361 ? 47.987 11.574 52.512 1.00 24.92 341 ALA B O 1
ATOM 5600 N N . SER B 1 362 ? 46.898 13.491 52.915 1.00 23.33 342 SER B N 1
ATOM 5601 C CA . SER B 1 362 ? 48.087 14.127 53.490 1.00 24.88 342 SER B CA 1
ATOM 5602 C C . SER B 1 362 ? 48.672 13.316 54.629 1.00 24.44 342 SER B C 1
ATOM 5603 O O . SER B 1 362 ? 49.893 13.154 54.716 1.00 26.19 342 SER B O 1
ATOM 5606 N N . ILE B 1 363 ? 47.827 12.773 55.500 1.00 25.70 343 ILE B N 1
ATOM 5607 C CA . ILE B 1 363 ? 48.368 12.043 56.638 1.00 27.25 343 ILE B CA 1
ATOM 5608 C C . ILE B 1 363 ? 49.060 10.754 56.198 1.00 25.48 343 ILE B C 1
ATOM 5609 O O . ILE B 1 363 ? 50.046 10.338 56.816 1.00 27.55 343 ILE B O 1
ATOM 5614 N N . TYR B 1 364 ? 48.586 10.105 55.131 1.00 26.11 344 TYR B N 1
ATOM 5615 C CA . TYR B 1 364 ? 49.313 8.942 54.616 1.00 25.50 344 TYR B CA 1
ATOM 5616 C C . TYR B 1 364 ? 50.655 9.353 54.016 1.00 27.22 344 TYR B C 1
ATOM 5617 O O . TYR B 1 364 ? 51.673 8.687 54.235 1.00 25.14 344 TYR B O 1
ATOM 5626 N N . ILE B 1 365 ? 50.660 10.431 53.227 1.00 25.24 345 ILE B N 1
ATOM 5627 C CA . ILE B 1 365 ? 51.890 10.951 52.642 1.00 26.12 345 ILE B CA 1
ATOM 5628 C C . ILE B 1 365 ? 52.890 11.376 53.717 1.00 26.58 345 ILE B C 1
ATOM 5629 O O . ILE B 1 365 ? 54.099 11.167 53.562 1.00 27.17 345 ILE B O 1
ATOM 5634 N N . MET B 1 366 ? 52.414 11.912 54.841 1.00 25.77 346 MET B N 1
ATOM 5635 C CA . MET B 1 366 ? 53.308 12.223 55.949 1.00 26.13 346 MET B CA 1
ATOM 5636 C C . MET B 1 366 ? 53.803 10.958 56.631 1.00 28.34 346 MET B C 1
ATOM 5637 O O . MET B 1 366 ? 54.997 10.826 56.923 1.00 28.14 346 MET B O 1
ATOM 5642 N N . LEU B 1 367 ? 52.887 10.027 56.932 1.00 26.88 347 LEU B N 1
ATOM 5643 C CA . LEU B 1 367 ? 53.287 8.790 57.593 1.00 26.34 347 LEU B CA 1
ATOM 5644 C C . LEU B 1 367 ? 54.254 7.979 56.733 1.00 26.10 347 LEU B C 1
ATOM 5645 O O . LEU B 1 367 ? 55.225 7.423 57.250 1.00 29.51 347 LEU B O 1
ATOM 5650 N N . ASP B 1 368 ? 54.003 7.897 55.423 1.00 26.80 348 ASP B N 1
ATOM 5651 C CA . ASP B 1 368 ? 54.882 7.148 54.529 1.00 25.53 348 ASP B CA 1
ATOM 5652 C C . ASP B 1 368 ? 56.325 7.628 54.643 1.00 27.70 348 ASP B C 1
ATOM 5653 O O . ASP B 1 368 ? 57.250 6.822 54.812 1.00 29.02 348 ASP B O 1
ATOM 5658 N N . GLU B 1 369 ? 56.531 8.946 54.566 1.00 27.06 349 GLU B N 1
ATOM 5659 C CA . GLU B 1 369 ? 57.879 9.499 54.619 1.00 27.98 349 GLU B CA 1
ATOM 5660 C C . GLU B 1 369 ? 58.522 9.272 55.980 1.00 29.64 349 GLU B C 1
ATOM 5661 O O . GLU B 1 369 ? 59.651 8.772 56.069 1.00 32.11 349 GLU B O 1
ATOM 5667 N N . LEU B 1 370 ? 57.825 9.640 57.054 1.00 28.47 350 LEU B N 1
ATOM 5668 C CA . LEU B 1 370 ? 58.391 9.459 58.386 1.00 29.87 350 LEU B CA 1
ATOM 5669 C C . LEU B 1 370 ? 58.748 8.002 58.642 1.00 29.77 350 LEU B C 1
ATOM 5670 O O . LEU B 1 370 ? 59.797 7.702 59.216 1.00 30.38 350 LEU B O 1
ATOM 5675 N N . MET B 1 371 ? 57.902 7.083 58.195 1.00 28.32 351 MET B N 1
ATOM 5676 C CA . MET B 1 371 ? 58.095 5.675 58.498 1.00 28.77 351 MET B CA 1
ATOM 5677 C C . MET B 1 371 ? 59.262 5.085 57.716 1.00 31.96 351 MET B C 1
ATOM 5678 O O . MET B 1 371 ? 59.933 4.167 58.201 1.00 34.25 351 MET B O 1
ATOM 5683 N N . LYS B 1 372 ? 59.511 5.575 56.510 1.00 31.35 352 LYS B N 1
ATOM 5684 C CA . LYS B 1 372 ? 60.617 5.099 55.699 1.00 31.34 352 LYS B CA 1
ATOM 5685 C C . LYS B 1 372 ? 61.893 5.882 55.953 1.00 32.04 352 LYS B C 1
ATOM 5686 O O . LYS B 1 372 ? 62.932 5.568 55.359 1.00 35.48 352 LYS B O 1
ATOM 5692 N N . SER B 1 373 ? 61.838 6.896 56.815 1.00 34.02 353 SER B N 1
ATOM 5693 C CA . SER B 1 373 ? 62.945 7.833 56.936 1.00 33.11 353 SER B CA 1
ATOM 5694 C C . SER B 1 373 ? 64.098 7.264 57.741 1.00 37.83 353 SER B C 1
ATOM 5695 O O . SER B 1 373 ? 65.251 7.639 57.500 1.00 38.29 353 SER B O 1
ATOM 5698 N N . GLY B 1 374 ? 63.812 6.373 58.690 1.00 36.54 354 GLY B N 1
ATOM 5699 C CA . GLY B 1 374 ? 64.803 5.915 59.643 1.00 36.21 354 GLY B CA 1
ATOM 5700 C C . GLY B 1 374 ? 64.922 6.762 60.888 1.00 36.44 354 GLY B C 1
ATOM 5701 O O . GLY B 1 374 ? 65.835 6.534 61.688 1.00 41.16 354 GLY B O 1
ATOM 5702 N N . LYS B 1 375 ? 64.037 7.735 61.072 1.00 36.02 355 LYS B N 1
ATOM 5703 C CA . LYS B 1 375 ? 64.064 8.614 62.226 1.00 36.92 355 LYS B CA 1
ATOM 5704 C C . LYS B 1 375 ? 63.262 8.086 63.400 1.00 37.14 355 LYS B C 1
ATOM 5705 O O . LYS B 1 375 ? 63.428 8.589 64.513 1.00 38.22 355 LYS B O 1
ATOM 5711 N N . LEU B 1 376 ? 62.388 7.111 63.183 1.00 36.84 356 LEU B N 1
ATOM 5712 C CA . LEU B 1 376 ? 61.567 6.590 64.266 1.00 39.59 356 LEU B CA 1
ATOM 5713 C C . LEU B 1 376 ? 62.354 5.601 65.118 1.00 40.14 356 LEU B C 1
ATOM 5714 O O . LEU B 1 376 ? 63.199 4.851 64.614 1.00 40.69 356 LEU B O 1
ATOM 5719 N N . LYS B 1 377 ? 62.049 5.589 66.417 1.00 38.10 357 LYS B N 1
ATOM 5720 C CA . LYS B 1 377 ? 62.704 4.713 67.378 1.00 39.01 357 LYS B CA 1
ATOM 5721 C C . LYS B 1 377 ? 61.660 4.009 68.227 1.00 38.42 357 LYS B C 1
ATOM 5722 O O . LYS B 1 377 ? 60.600 4.567 68.507 1.00 38.86 357 LYS B O 1
ATOM 5728 N N . LYS B 1 378 ? 61.968 2.785 68.651 1.00 37.84 358 LYS B N 1
ATOM 5729 C CA . LYS B 1 378 ? 61.007 2.019 69.437 1.00 38.61 358 LYS B CA 1
ATOM 5730 C C . LYS B 1 378 ? 60.572 2.808 70.660 1.00 38.54 358 LYS B C 1
ATOM 5731 O O . LYS B 1 378 ? 61.384 3.462 71.313 1.00 42.26 358 LYS B O 1
ATOM 5737 N N . ASP B 1 379 ? 59.277 2.748 70.954 1.00 36.45 359 ASP B N 1
ATOM 5738 C CA . ASP B 1 379 ? 58.587 3.371 72.080 1.00 37.52 359 ASP B CA 1
ATOM 5739 C C . ASP B 1 379 ? 58.336 4.853 71.863 1.00 35.87 359 ASP B C 1
ATOM 5740 O O . ASP B 1 379 ? 57.715 5.483 72.732 1.00 35.79 359 ASP B O 1
ATOM 5745 N N . GLN B 1 380 ? 58.791 5.436 70.757 1.00 36.03 360 GLN B N 1
ATOM 5746 C CA . GLN B 1 380 ? 58.377 6.794 70.440 1.00 34.17 360 GLN B CA 1
ATOM 5747 C C . GLN B 1 380 ? 56.872 6.840 70.211 1.00 33.02 360 GLN B C 1
ATOM 5748 O O . GLN B 1 380 ? 56.258 5.884 69.731 1.00 32.19 360 GLN B O 1
ATOM 5754 N N . ARG B 1 381 ? 56.272 7.953 70.605 1.00 33.92 361 ARG B N 1
ATOM 5755 C CA . ARG B 1 381 ? 54.837 8.143 70.519 1.00 30.79 361 ARG B CA 1
ATOM 5756 C C . ARG B 1 381 ? 54.547 9.249 69.522 1.00 32.10 361 ARG B C 1
ATOM 5757 O O . ARG B 1 381 ? 55.157 10.320 69.591 1.00 33.03 361 ARG B O 1
ATOM 5765 N N . LEU B 1 382 ? 53.624 8.979 68.596 1.00 30.60 362 LEU B N 1
ATOM 5766 C CA . LEU B 1 382 ? 53.238 9.910 67.550 1.00 29.06 362 LEU B CA 1
ATOM 5767 C C . LEU B 1 382 ? 51.803 10.359 67.772 1.00 27.86 362 LEU B C 1
ATOM 5768 O O . LEU B 1 382 ? 50.942 9.553 68.120 1.00 29.28 362 LEU B O 1
ATOM 5773 N N . LEU B 1 383 ? 51.542 11.642 67.570 1.00 27.71 363 LEU B N 1
ATOM 5774 C CA . LEU B 1 383 ? 50.183 12.161 67.599 1.00 28.10 363 LEU B CA 1
ATOM 5775 C C . LEU B 1 383 ? 49.853 12.720 66.220 1.00 29.19 363 LEU B C 1
ATOM 5776 O O . LEU B 1 383 ? 50.488 13.682 65.765 1.00 27.80 363 LEU B O 1
ATOM 5781 N N . CYS B 1 384 ? 48.879 12.107 65.550 1.00 26.12 364 CYS B N 1
ATOM 5782 C CA . CYS B 1 384 ? 48.422 12.564 64.243 1.00 24.09 364 CYS B CA 1
ATOM 5783 C C . CYS B 1 384 ? 47.186 13.433 64.425 1.00 24.74 364 CYS B C 1
ATOM 5784 O O . CYS B 1 384 ? 46.288 13.075 65.191 1.00 26.00 364 CYS B O 1
ATOM 5787 N N . PHE B 1 385 ? 47.156 14.583 63.741 1.00 25.33 365 PHE B N 1
ATOM 5788 C CA . PHE B 1 385 ? 46.032 15.516 63.777 1.00 23.69 365 PHE B CA 1
ATOM 5789 C C . PHE B 1 385 ? 45.556 15.785 62.353 1.00 25.52 365 PHE B C 1
ATOM 5790 O O . PHE B 1 385 ? 46.301 16.358 61.545 1.00 25.32 365 PHE B O 1
ATOM 5798 N N . ILE B 1 386 ? 44.325 15.387 62.046 1.00 23.20 366 ILE B N 1
ATOM 5799 C CA . ILE B 1 386 ? 43.732 15.600 60.730 1.00 23.55 366 ILE B CA 1
ATOM 5800 C C . ILE B 1 386 ? 42.464 16.421 60.902 1.00 22.72 366 ILE B C 1
ATOM 5801 O O . ILE B 1 386 ? 41.409 15.890 61.257 1.00 23.77 366 ILE B O 1
ATOM 5806 N N . PRO B 1 387 ? 42.526 17.721 60.653 1.00 21.95 367 PRO B N 1
ATOM 5807 C CA . PRO B 1 387 ? 41.317 18.537 60.643 1.00 21.20 367 PRO B CA 1
ATOM 5808 C C . PRO B 1 387 ? 40.602 18.420 59.313 1.00 22.57 367 PRO B C 1
ATOM 5809 O O . PRO B 1 387 ? 41.204 18.132 58.274 1.00 23.14 367 PRO B O 1
ATOM 5813 N N . GLU B 1 388 ? 39.301 18.680 59.364 1.00 20.50 368 GLU B N 1
ATOM 5814 C CA . GLU B 1 388 ? 38.471 18.783 58.174 1.00 19.23 368 GLU B CA 1
ATOM 5815 C C . GLU B 1 388 ? 37.620 20.034 58.316 1.00 21.29 368 GLU B C 1
ATOM 5816 O O . GLU B 1 388 ? 36.706 20.085 59.148 1.00 24.09 368 GLU B O 1
ATOM 5822 N N . SER B 1 389 ? 37.898 21.038 57.495 1.00 23.28 369 SER B N 1
ATOM 5823 C CA . SER B 1 389 ? 37.116 22.261 57.542 1.00 22.99 369 SER B CA 1
ATOM 5824 C C . SER B 1 389 ? 35.722 22.125 56.925 1.00 21.67 369 SER B C 1
ATOM 5825 O O . SER B 1 389 ? 34.910 23.031 57.106 1.00 22.69 369 SER B O 1
ATOM 5828 N N . ALA B 1 390 ? 35.425 21.037 56.202 1.00 20.34 370 ALA B N 1
ATOM 5829 C CA . ALA B 1 390 ? 34.137 20.878 55.525 1.00 21.65 370 ALA B CA 1
ATOM 5830 C C . ALA B 1 390 ? 32.964 21.307 56.409 1.00 20.54 370 ALA B C 1
ATOM 5831 O O . ALA B 1 390 ? 32.172 22.180 56.044 1.00 20.68 370 ALA B O 1
ATOM 5833 N N . ARG B 1 391 ? 32.846 20.702 57.582 1.00 21.90 371 ARG B N 1
ATOM 5834 C CA . ARG B 1 391 ? 31.953 21.220 58.611 1.00 21.53 371 ARG B CA 1
ATOM 5835 C C . ARG B 1 391 ? 32.535 20.920 59.988 1.00 20.57 371 ARG B C 1
ATOM 5836 O O . ARG B 1 391 ? 31.817 20.528 60.914 1.00 21.64 371 ARG B O 1
ATOM 5844 N N . PHE B 1 392 ? 33.859 21.054 60.104 1.00 19.99 372 PHE B N 1
ATOM 5845 C CA . PHE B 1 392 ? 34.596 21.140 61.357 1.00 21.93 372 PHE B CA 1
ATOM 5846 C C . PHE B 1 392 ? 34.642 19.827 62.119 1.00 21.37 372 PHE B C 1
ATOM 5847 O O . PHE B 1 392 ? 34.003 19.660 63.161 1.00 23.85 372 PHE B O 1
ATOM 5855 N N . THR B 1 393 ? 35.424 18.895 61.592 1.00 21.49 373 THR B N 1
ATOM 5856 C CA . THR B 1 393 ? 35.744 17.645 62.261 1.00 21.30 373 THR B CA 1
ATOM 5857 C C . THR B 1 393 ? 37.217 17.677 62.618 1.00 21.74 373 THR B C 1
ATOM 5858 O O . THR B 1 393 ? 38.034 18.190 61.848 1.00 23.19 373 THR B O 1
ATOM 5862 N N . GLY B 1 394 ? 37.549 17.177 63.798 1.00 19.93 374 GLY B N 1
ATOM 5863 C CA . GLY B 1 394 ? 38.936 16.934 64.129 1.00 21.31 374 GLY B CA 1
ATOM 5864 C C . GLY B 1 394 ? 39.178 15.456 64.359 1.00 21.68 374 GLY B C 1
ATOM 5865 O O . GLY B 1 394 ? 38.460 14.829 65.142 1.00 21.70 374 GLY B O 1
ATOM 5866 N N . ALA B 1 395 ? 40.159 14.879 63.665 1.00 21.69 375 ALA B N 1
ATOM 5867 C CA . ALA B 1 395 ? 40.514 13.472 63.813 1.00 21.08 375 ALA B CA 1
ATOM 5868 C C . ALA B 1 395 ? 41.922 13.370 64.377 1.00 23.17 375 ALA B C 1
ATOM 5869 O O . ALA B 1 395 ? 42.843 14.045 63.896 1.00 22.83 375 ALA B O 1
ATOM 5871 N N . PHE B 1 396 ? 42.086 12.517 65.390 1.00 23.49 376 PHE B N 1
ATOM 5872 C CA . PHE B 1 396 ? 43.338 12.368 66.111 1.00 23.48 376 PHE B CA 1
ATOM 5873 C C . PHE B 1 396 ? 43.662 10.891 66.230 1.00 23.37 376 PHE B C 1
ATOM 5874 O O . PHE B 1 396 ? 42.776 10.077 66.513 1.00 24.74 376 PHE B O 1
ATOM 5882 N N . MET B 1 397 ? 44.930 10.550 66.011 1.00 21.92 377 MET B N 1
ATOM 5883 C CA . MET B 1 397 ? 45.405 9.180 66.124 1.00 24.17 377 MET B CA 1
ATOM 5884 C C . MET B 1 397 ? 46.704 9.164 66.920 1.00 26.06 377 MET B C 1
ATOM 5885 O O . MET B 1 397 ? 47.607 9.967 66.656 1.00 25.98 377 MET B O 1
ATOM 5890 N N . HIS B 1 398 ? 46.791 8.271 67.903 1.00 26.47 378 HIS B N 1
ATOM 5891 C CA . HIS B 1 398 ? 48.005 8.096 68.693 1.00 26.88 378 HIS B CA 1
ATOM 5892 C C . HIS B 1 398 ? 48.670 6.779 68.302 1.00 27.00 378 HIS B C 1
ATOM 5893 O O . HIS B 1 398 ? 48.024 5.723 68.319 1.00 28.07 378 HIS B O 1
ATOM 5900 N N . LEU B 1 399 ? 49.952 6.845 67.937 1.00 26.43 379 LEU B N 1
ATOM 5901 C CA . LEU B 1 399 ? 50.735 5.681 67.533 1.00 26.47 379 LEU B CA 1
ATOM 5902 C C . LEU B 1 399 ? 51.906 5.464 68.486 1.00 27.48 379 LEU B C 1
ATOM 5903 O O . LEU B 1 399 ? 52.430 6.426 69.053 1.00 29.72 379 LEU B O 1
ATOM 5908 N N . THR B 1 400 ? 52.337 4.202 68.637 1.00 28.08 380 THR B N 1
ATOM 5909 C CA . THR B 1 400 ? 53.572 3.855 69.358 1.00 30.54 380 THR B CA 1
ATOM 5910 C C . THR B 1 400 ? 54.453 2.969 68.486 1.00 30.15 380 THR B C 1
ATOM 5911 O O . THR B 1 400 ? 53.979 1.957 67.960 1.00 29.14 380 THR B O 1
ATOM 5915 N N . VAL B 1 401 ? 55.735 3.330 68.347 1.00 31.69 381 VAL B N 1
ATOM 5916 C CA . VAL B 1 401 ? 56.656 2.566 67.500 1.00 33.75 381 VAL B CA 1
ATOM 5917 C C . VAL B 1 401 ? 57.078 1.289 68.218 1.00 33.86 381 VAL B C 1
ATOM 5918 O O . VAL B 1 401 ? 57.438 1.324 69.397 1.00 36.09 381 VAL B O 1
ATOM 5922 N N . VAL B 1 402 ? 57.051 0.161 67.510 1.00 32.15 382 VAL B N 1
ATOM 5923 C CA . VAL B 1 402 ? 57.365 -1.127 68.133 1.00 35.00 382 VAL B CA 1
ATOM 5924 C C . VAL B 1 402 ? 58.369 -1.936 67.314 1.00 35.15 382 VAL B C 1
ATOM 5925 O O . VAL B 1 402 ? 58.442 -1.795 66.093 1.00 39.04 382 VAL B O 1
ATOM 5929 N N . ASN C 1 24 ? 4.933 -28.904 26.956 1.00 43.73 4 ASN C N 1
ATOM 5930 C CA . ASN C 1 24 ? 6.107 -28.207 26.416 1.00 49.30 4 ASN C CA 1
ATOM 5931 C C . ASN C 1 24 ? 6.550 -28.734 25.040 1.00 48.72 4 ASN C C 1
ATOM 5932 O O . ASN C 1 24 ? 6.452 -29.930 24.778 1.00 50.64 4 ASN C O 1
ATOM 5937 N N . VAL C 1 25 ? 7.037 -27.838 24.175 1.00 43.84 5 VAL C N 1
ATOM 5938 C CA . VAL C 1 25 ? 7.503 -28.182 22.831 1.00 43.86 5 VAL C CA 1
ATOM 5939 C C . VAL C 1 25 ? 8.888 -27.583 22.624 1.00 43.59 5 VAL C C 1
ATOM 5940 O O . VAL C 1 25 ? 9.130 -26.427 22.995 1.00 44.13 5 VAL C O 1
ATOM 5944 N N . TYR C 1 26 ? 9.787 -28.347 21.997 1.00 42.10 6 TYR C N 1
ATOM 5945 C CA . TYR C 1 26 ? 11.169 -27.929 21.795 1.00 42.46 6 TYR C CA 1
ATOM 5946 C C . TYR C 1 26 ? 11.594 -28.220 20.369 1.00 42.89 6 TYR C C 1
ATOM 5947 O O . TYR C 1 26 ? 11.292 -29.288 19.832 1.00 45.87 6 TYR C O 1
ATOM 5956 N N . ILE C 1 27 ? 12.322 -27.287 19.767 1.00 40.31 7 ILE C N 1
ATOM 5957 C CA . ILE C 1 27 ? 12.910 -27.490 18.448 1.00 40.68 7 ILE C CA 1
ATOM 5958 C C . ILE C 1 27 ? 14.273 -28.146 18.634 1.00 46.59 7 ILE C C 1
ATOM 5959 O O . ILE C 1 27 ? 15.226 -27.501 19.078 1.00 47.13 7 ILE C O 1
ATOM 5964 N N . THR C 1 28 ? 14.382 -29.423 18.275 1.00 47.16 8 THR C N 1
ATOM 5965 C CA . THR C 1 28 ? 15.609 -30.166 18.548 1.00 48.65 8 THR C CA 1
ATOM 5966 C C . THR C 1 28 ? 16.550 -30.239 17.361 1.00 48.39 8 THR C C 1
ATOM 5967 O O . THR C 1 28 ? 17.722 -30.582 17.540 1.00 50.83 8 THR C O 1
ATOM 5971 N N . LYS C 1 29 ? 16.068 -29.933 16.163 1.00 44.74 9 LYS C N 1
ATOM 5972 C CA . LYS C 1 29 ? 16.900 -30.033 14.979 1.00 42.70 9 LYS C CA 1
ATOM 5973 C C . LYS C 1 29 ? 16.299 -29.130 13.923 1.00 42.60 9 LYS C C 1
ATOM 5974 O O . LYS C 1 29 ? 15.077 -29.024 13.818 1.00 44.03 9 LYS C O 1
ATOM 5980 N N . VAL C 1 30 ? 17.159 -28.470 13.164 1.00 41.45 10 VAL C N 1
ATOM 5981 C CA . VAL C 1 30 ? 16.747 -27.595 12.076 1.00 39.35 10 VAL C CA 1
ATOM 5982 C C . VAL C 1 30 ? 17.680 -27.887 10.910 1.00 42.69 10 VAL C C 1
ATOM 5983 O O . VAL C 1 30 ? 18.857 -28.198 11.118 1.00 44.56 10 VAL C O 1
ATOM 5987 N N . SER C 1 31 ? 17.155 -27.852 9.686 1.00 39.53 11 SER C N 1
ATOM 5988 C CA . SER C 1 31 ? 18.028 -27.909 8.523 1.00 38.61 11 SER C CA 1
ATOM 5989 C C . SER C 1 31 ? 17.561 -26.914 7.478 1.00 36.56 11 SER C C 1
ATOM 5990 O O . SER C 1 31 ? 16.386 -26.551 7.414 1.00 38.36 11 SER C O 1
ATOM 5993 N N . ALA C 1 32 ? 18.512 -26.467 6.677 1.00 37.22 12 ALA C N 1
ATOM 5994 C CA . ALA C 1 32 ? 18.265 -25.576 5.565 1.00 37.16 12 ALA C CA 1
ATOM 5995 C C . ALA C 1 32 ? 18.891 -26.196 4.330 1.00 40.43 12 ALA C C 1
ATOM 5996 O O . ALA C 1 32 ? 19.894 -26.907 4.427 1.00 45.39 12 ALA C O 1
ATOM 5998 N N . PHE C 1 33 ? 18.275 -25.955 3.171 1.00 37.64 13 PHE C N 1
ATOM 5999 C CA . PHE C 1 33 ? 18.797 -26.466 1.908 1.00 38.71 13 PHE C CA 1
ATOM 6000 C C . PHE C 1 33 ? 18.709 -25.393 0.837 1.00 39.87 13 PHE C C 1
ATOM 6001 O O . PHE C 1 33 ? 17.622 -24.889 0.538 1.00 38.14 13 PHE C O 1
ATOM 6009 N N . MET C 1 34 ? 19.847 -25.079 0.235 1.00 40.28 14 MET C N 1
ATOM 6010 C CA . MET C 1 34 ? 19.917 -24.115 -0.841 1.00 39.94 14 MET C CA 1
ATOM 6011 C C . MET C 1 34 ? 20.301 -24.817 -2.130 1.00 41.73 14 MET C C 1
ATOM 6012 O O . MET C 1 34 ? 21.238 -25.626 -2.130 1.00 44.04 14 MET C O 1
ATOM 6017 N N . PRO C 1 35 ? 19.610 -24.551 -3.238 1.00 43.10 15 PRO C N 1
ATOM 6018 C CA . PRO C 1 35 ? 19.918 -25.259 -4.494 1.00 43.30 15 PRO C CA 1
ATOM 6019 C C . PRO C 1 35 ? 21.082 -24.612 -5.240 1.00 43.71 15 PRO C C 1
ATOM 6020 O O . PRO C 1 35 ? 21.129 -23.391 -5.416 1.00 41.98 15 PRO C O 1
ATOM 6024 N N . GLY C 1 36 ? 22.022 -25.444 -5.691 1.00 42.73 16 GLY C N 1
ATOM 6025 C CA . GLY C 1 36 ? 23.113 -24.929 -6.501 1.00 43.66 16 GLY C CA 1
ATOM 6026 C C . GLY C 1 36 ? 24.090 -24.039 -5.728 1.00 44.61 16 GLY C C 1
ATOM 6027 O O . GLY C 1 36 ? 24.207 -24.088 -4.492 1.00 39.33 16 GLY C O 1
ATOM 6028 N N . ASN C 1 37 ? 24.794 -23.201 -6.498 1.00 46.26 17 ASN C N 1
ATOM 6029 C CA . ASN C 1 37 ? 25.851 -22.313 -6.041 1.00 45.74 17 ASN C CA 1
ATOM 6030 C C . ASN C 1 37 ? 25.338 -20.887 -5.896 1.00 46.35 17 ASN C C 1
ATOM 6031 O O . ASN C 1 37 ? 24.379 -20.487 -6.566 1.00 45.07 17 ASN C O 1
ATOM 6036 N N . PRO C 1 38 ? 25.956 -20.094 -5.017 1.00 43.65 18 PRO C N 1
ATOM 6037 C CA . PRO C 1 38 ? 25.597 -18.678 -4.919 1.00 40.17 18 PRO C CA 1
ATOM 6038 C C . PRO C 1 38 ? 25.758 -17.965 -6.247 1.00 44.95 18 PRO C C 1
ATOM 6039 O O . PRO C 1 38 ? 26.753 -18.137 -6.955 1.00 47.50 18 PRO C O 1
ATOM 6043 N N . ILE C 1 39 ? 24.765 -17.148 -6.572 1.00 44.91 19 ILE C N 1
ATOM 6044 C CA . ILE C 1 39 ? 24.743 -16.346 -7.785 1.00 44.10 19 ILE C CA 1
ATOM 6045 C C . ILE C 1 39 ? 24.897 -14.887 -7.376 1.00 48.26 19 ILE C C 1
ATOM 6046 O O . ILE C 1 39 ? 24.179 -14.411 -6.490 1.00 47.20 19 ILE C O 1
ATOM 6051 N N . ASP C 1 40 ? 25.841 -14.181 -7.995 1.00 50.88 20 ASP C N 1
ATOM 6052 C CA . ASP C 1 40 ? 26.042 -12.777 -7.657 1.00 49.54 20 ASP C CA 1
ATOM 6053 C C . ASP C 1 40 ? 25.217 -11.876 -8.574 1.00 49.13 20 ASP C C 1
ATOM 6054 O O . ASP C 1 40 ? 24.691 -12.304 -9.605 1.00 50.50 20 ASP C O 1
ATOM 6059 N N . ASN C 1 41 ? 25.140 -10.597 -8.192 1.00 46.13 21 ASN C N 1
ATOM 6060 C CA . ASN C 1 41 ? 24.296 -9.630 -8.887 1.00 47.42 21 ASN C CA 1
ATOM 6061 C C . ASN C 1 41 ? 24.614 -9.495 -10.368 1.00 50.46 21 ASN C C 1
ATOM 6062 O O . ASN C 1 41 ? 23.763 -9.023 -11.131 1.00 52.29 21 ASN C O 1
ATOM 6067 N N . ASN C 1 42 ? 25.817 -9.854 -10.794 1.00 51.90 22 ASN C N 1
ATOM 6068 C CA . ASN C 1 42 ? 26.138 -9.762 -12.211 1.00 53.87 22 ASN C CA 1
ATOM 6069 C C . ASN C 1 42 ? 25.740 -11.015 -12.968 1.00 52.25 22 ASN C C 1
ATOM 6070 O O . ASN C 1 42 ? 25.409 -10.938 -14.158 1.00 56.13 22 ASN C O 1
ATOM 6075 N N . THR C 1 43 ? 25.735 -12.159 -12.285 1.00 50.64 23 THR C N 1
ATOM 6076 C CA . THR C 1 43 ? 25.343 -13.416 -12.904 1.00 52.93 23 THR C CA 1
ATOM 6077 C C . THR C 1 43 ? 23.828 -13.604 -12.937 1.00 53.03 23 THR C C 1
ATOM 6078 O O . THR C 1 43 ? 23.317 -14.306 -13.821 1.00 50.93 23 THR C O 1
ATOM 6082 N N . MET C 1 44 ? 23.093 -12.990 -12.001 1.00 51.57 24 MET C N 1
ATOM 6083 C CA . MET C 1 44 ? 21.717 -13.424 -11.764 1.00 51.43 24 MET C CA 1
ATOM 6084 C C . MET C 1 44 ? 20.794 -13.129 -12.953 1.00 49.33 24 MET C C 1
ATOM 6085 O O . MET C 1 44 ? 20.013 -14.000 -13.350 1.00 48.67 24 MET C O 1
ATOM 6090 N N . GLU C 1 45 ? 20.879 -11.937 -13.562 1.00 50.75 25 GLU C N 1
ATOM 6091 C CA . GLU C 1 45 ? 19.985 -11.637 -14.685 1.00 49.97 25 GLU C CA 1
ATOM 6092 C C . GLU C 1 45 ? 20.218 -12.583 -15.858 1.00 52.13 25 GLU C C 1
ATOM 6093 O O . GLU C 1 45 ? 19.297 -12.845 -16.641 1.00 52.97 25 GLU C O 1
ATOM 6099 N N . SER C 1 46 ? 21.434 -13.105 -16.001 1.00 52.85 26 SER C N 1
ATOM 6100 C CA . SER C 1 46 ? 21.666 -14.090 -17.047 1.00 52.63 26 SER C CA 1
ATOM 6101 C C . SER C 1 46 ? 20.981 -15.407 -16.713 1.00 53.33 26 SER C C 1
ATOM 6102 O O . SER C 1 46 ? 20.511 -16.109 -17.618 1.00 54.94 26 SER C O 1
ATOM 6105 N N . VAL C 1 47 ? 20.887 -15.741 -15.425 1.00 49.73 27 VAL C N 1
ATOM 6106 C CA . VAL C 1 47 ? 20.237 -16.982 -15.025 1.00 48.57 27 VAL C CA 1
ATOM 6107 C C . VAL C 1 47 ? 18.722 -16.884 -15.194 1.00 51.17 27 VAL C C 1
ATOM 6108 O O . VAL C 1 47 ? 18.072 -17.835 -15.645 1.00 52.09 27 VAL C O 1
ATOM 6112 N N . LEU C 1 48 ? 18.132 -15.737 -14.852 1.00 49.12 28 LEU C N 1
ATOM 6113 C CA . LEU C 1 48 ? 16.683 -15.587 -14.952 1.00 49.00 28 LEU C CA 1
ATOM 6114 C C . LEU C 1 48 ? 16.211 -15.184 -16.344 1.00 49.57 28 LEU C C 1
ATOM 6115 O O . LEU C 1 48 ? 15.002 -15.205 -16.598 1.00 49.44 28 LEU C O 1
ATOM 6120 N N . GLY C 1 49 ? 17.116 -14.810 -17.241 1.00 50.98 29 GLY C N 1
ATOM 6121 C CA . GLY C 1 49 ? 16.761 -14.530 -18.617 1.00 51.38 29 GLY C CA 1
ATOM 6122 C C . GLY C 1 49 ? 16.374 -13.079 -18.860 1.00 55.02 29 GLY C C 1
ATOM 6123 O O . GLY C 1 49 ? 16.106 -12.305 -17.939 1.00 55.18 29 GLY C O 1
ATOM 6124 N N . PHE C 1 50 ? 16.332 -12.716 -20.142 1.00 56.96 30 PHE C N 1
ATOM 6125 C CA . PHE C 1 50 ? 16.001 -11.364 -20.581 1.00 60.82 30 PHE C CA 1
ATOM 6126 C C . PHE C 1 50 ? 14.626 -11.353 -21.234 1.00 59.48 30 PHE C C 1
ATOM 6127 O O . PHE C 1 50 ? 14.367 -12.136 -22.152 1.00 59.40 30 PHE C O 1
ATOM 6135 N N . VAL C 1 51 ? 13.750 -10.471 -20.767 1.00 60.21 31 VAL C N 1
ATOM 6136 C CA . VAL C 1 51 ? 12.428 -10.343 -21.374 1.00 61.70 31 VAL C CA 1
ATOM 6137 C C . VAL C 1 51 ? 12.585 -9.601 -22.695 1.00 66.37 31 VAL C C 1
ATOM 6138 O O . VAL C 1 51 ? 13.031 -8.447 -22.718 1.00 64.66 31 VAL C O 1
ATOM 6142 N N . GLY C 1 52 ? 12.228 -10.271 -23.796 1.00 68.31 32 GLY C N 1
ATOM 6143 C CA . GLY C 1 52 ? 12.347 -9.699 -25.131 1.00 69.09 32 GLY C CA 1
ATOM 6144 C C . GLY C 1 52 ? 13.763 -9.350 -25.537 1.00 70.23 32 GLY C C 1
ATOM 6145 O O . GLY C 1 52 ? 13.966 -8.405 -26.310 1.00 68.88 32 GLY C O 1
ATOM 6146 N N . GLY C 1 53 ? 14.754 -10.078 -25.018 1.00 67.16 33 GLY C N 1
ATOM 6147 C CA . GLY C 1 53 ? 16.147 -9.796 -25.298 1.00 66.25 33 GLY C CA 1
ATOM 6148 C C . GLY C 1 53 ? 16.669 -8.476 -24.776 1.00 68.74 33 GLY C C 1
ATOM 6149 O O . GLY C 1 53 ? 17.748 -8.051 -25.196 1.00 73.41 33 GLY C O 1
ATOM 6150 N N . ARG C 1 54 ? 15.956 -7.830 -23.860 1.00 66.00 34 ARG C N 1
ATOM 6151 C CA . ARG C 1 54 ? 16.425 -6.561 -23.306 1.00 64.35 34 ARG C CA 1
ATOM 6152 C C . ARG C 1 54 ? 16.592 -6.654 -21.791 1.00 65.40 34 ARG C C 1
ATOM 6153 O O . ARG C 1 54 ? 15.662 -7.050 -21.090 1.00 67.01 34 ARG C O 1
ATOM 6161 N N . PRO C 1 55 ? 17.769 -6.294 -21.280 1.00 62.95 35 PRO C N 1
ATOM 6162 C CA . PRO C 1 55 ? 17.990 -6.366 -19.836 1.00 60.58 35 PRO C CA 1
ATOM 6163 C C . PRO C 1 55 ? 17.062 -5.436 -19.073 1.00 61.02 35 PRO C C 1
ATOM 6164 O O . PRO C 1 55 ? 16.601 -4.407 -19.581 1.00 61.03 35 PRO C O 1
ATOM 6168 N N . SER C 1 56 ? 16.776 -5.836 -17.838 1.00 57.90 36 SER C N 1
ATOM 6169 C CA . SER C 1 56 ? 15.858 -5.082 -17.005 1.00 56.03 36 SER C CA 1
ATOM 6170 C C . SER C 1 56 ? 16.420 -3.705 -16.722 1.00 56.17 36 SER C C 1
ATOM 6171 O O . SER C 1 56 ? 17.586 -3.560 -16.345 1.00 54.27 36 SER C O 1
ATOM 6174 N N . ARG C 1 57 ? 15.584 -2.694 -16.917 1.00 57.61 37 ARG C N 1
ATOM 6175 C CA . ARG C 1 57 ? 15.966 -1.349 -16.533 1.00 62.24 37 ARG C CA 1
ATOM 6176 C C . ARG C 1 57 ? 16.042 -1.189 -15.018 1.00 62.07 37 ARG C C 1
ATOM 6177 O O . ARG C 1 57 ? 16.778 -0.320 -14.533 1.00 62.25 37 ARG C O 1
ATOM 6185 N N . SER C 1 58 ? 15.315 -2.016 -14.263 1.00 57.27 38 SER C N 1
ATOM 6186 C CA . SER C 1 58 ? 15.144 -1.801 -12.833 1.00 54.12 38 SER C CA 1
ATOM 6187 C C . SER C 1 58 ? 16.065 -2.657 -11.973 1.00 52.80 38 SER C C 1
ATOM 6188 O O . SER C 1 58 ? 16.181 -2.383 -10.774 1.00 50.58 38 SER C O 1
ATOM 6191 N N . ARG C 1 59 ? 16.741 -3.654 -12.553 1.00 52.39 39 ARG C N 1
ATOM 6192 C CA . ARG C 1 59 ? 17.520 -4.596 -11.751 1.00 49.42 39 ARG C CA 1
ATOM 6193 C C . ARG C 1 59 ? 18.533 -3.878 -10.864 1.00 50.25 39 ARG C C 1
ATOM 6194 O O . ARG C 1 59 ? 18.628 -4.160 -9.663 1.00 48.31 39 ARG C O 1
ATOM 6202 N N . HIS C 1 60 ? 19.293 -2.936 -11.431 1.00 51.80 40 HIS C N 1
ATOM 6203 C CA . HIS C 1 60 ? 20.333 -2.275 -10.641 1.00 52.55 40 HIS C CA 1
ATOM 6204 C C . HIS C 1 60 ? 19.730 -1.457 -9.508 1.00 48.71 40 HIS C C 1
ATOM 6205 O O . HIS C 1 60 ? 20.268 -1.445 -8.397 1.00 52.40 40 HIS C O 1
ATOM 6212 N N . ILE C 1 61 ? 18.614 -0.779 -9.765 1.00 50.37 41 ILE C N 1
ATOM 6213 C CA . ILE C 1 61 ? 17.926 -0.037 -8.710 1.00 50.98 41 ILE C CA 1
ATOM 6214 C C . ILE C 1 61 ? 17.491 -0.983 -7.594 1.00 50.14 41 ILE C C 1
ATOM 6215 O O . ILE C 1 61 ? 17.779 -0.755 -6.411 1.00 47.46 41 ILE C O 1
ATOM 6220 N N . VAL C 1 62 ? 16.793 -2.065 -7.959 1.00 48.00 42 VAL C N 1
ATOM 6221 C CA . VAL C 1 62 ? 16.261 -2.996 -6.966 1.00 45.59 42 VAL C CA 1
ATOM 6222 C C . VAL C 1 62 ? 17.399 -3.651 -6.185 1.00 45.66 42 VAL C C 1
ATOM 6223 O O . VAL C 1 62 ? 17.296 -3.867 -4.971 1.00 43.60 42 VAL C O 1
ATOM 6227 N N . LEU C 1 63 ? 18.508 -3.963 -6.859 1.00 45.48 43 LEU C N 1
ATOM 6228 C CA . LEU C 1 63 ? 19.654 -4.516 -6.147 1.00 44.50 43 LEU C CA 1
ATOM 6229 C C . LEU C 1 63 ? 20.291 -3.476 -5.238 1.00 45.36 43 LEU C C 1
ATOM 6230 O O . LEU C 1 63 ? 20.723 -3.794 -4.119 1.00 44.11 43 LEU C O 1
ATOM 6235 N N . ARG C 1 64 ? 20.371 -2.231 -5.710 1.00 45.30 44 ARG C N 1
ATOM 6236 C CA . ARG C 1 64 ? 20.925 -1.167 -4.884 1.00 47.23 44 ARG C CA 1
ATOM 6237 C C . ARG C 1 64 ? 20.130 -1.008 -3.597 1.00 44.07 44 ARG C C 1
ATOM 6238 O O . ARG C 1 64 ? 20.705 -0.871 -2.512 1.00 43.35 44 ARG C O 1
ATOM 6246 N N . ASN C 1 65 ? 18.804 -1.061 -3.694 1.00 43.76 45 ASN C N 1
ATOM 6247 C CA . ASN C 1 65 ? 17.968 -0.846 -2.524 1.00 40.11 45 ASN C CA 1
ATOM 6248 C C . ASN C 1 65 ? 17.912 -2.076 -1.627 1.00 41.76 45 ASN C C 1
ATOM 6249 O O . ASN C 1 65 ? 17.855 -1.935 -0.400 1.00 40.87 45 ASN C O 1
ATOM 6254 N N . ASN C 1 66 ? 17.930 -3.289 -2.193 1.00 38.31 46 ASN C N 1
ATOM 6255 C CA . ASN C 1 66 ? 17.757 -4.442 -1.315 1.00 39.16 46 ASN C CA 1
ATOM 6256 C C . ASN C 1 66 ? 19.064 -4.948 -0.730 1.00 38.38 46 ASN C C 1
ATOM 6257 O O . ASN C 1 66 ? 19.036 -5.697 0.251 1.00 38.72 46 ASN C O 1
ATOM 6262 N N . GLY C 1 67 ? 20.199 -4.557 -1.294 1.00 41.25 47 GLY C N 1
ATOM 6263 C CA . GLY C 1 67 ? 21.475 -4.918 -0.705 1.00 41.71 47 GLY C CA 1
ATOM 6264 C C . GLY C 1 67 ? 21.797 -6.397 -0.663 1.00 44.48 47 GLY C C 1
ATOM 6265 O O . GLY C 1 67 ? 22.770 -6.778 -0.012 1.00 40.20 47 GLY C O 1
ATOM 6266 N N . ILE C 1 68 ? 21.011 -7.246 -1.330 1.00 41.98 48 ILE C N 1
ATOM 6267 C CA . ILE C 1 68 ? 21.313 -8.674 -1.381 1.00 44.44 48 ILE C CA 1
ATOM 6268 C C . ILE C 1 68 ? 22.460 -8.886 -2.358 1.00 43.20 48 ILE C C 1
ATOM 6269 O O . ILE C 1 68 ? 22.473 -8.302 -3.448 1.00 42.23 48 ILE C O 1
ATOM 6274 N N . LYS C 1 69 ? 23.433 -9.708 -1.969 1.00 42.63 49 LYS C N 1
ATOM 6275 C CA . LYS C 1 69 ? 24.614 -9.903 -2.797 1.00 46.00 49 LYS C CA 1
ATOM 6276 C C . LYS C 1 69 ? 24.714 -11.293 -3.403 1.00 47.16 49 LYS C C 1
ATOM 6277 O O . LYS C 1 69 ? 25.274 -11.440 -4.493 1.00 47.68 49 LYS C O 1
ATOM 6283 N N . TYR C 1 70 ? 24.177 -12.308 -2.738 1.00 45.34 50 TYR C N 1
ATOM 6284 C CA . TYR C 1 70 ? 24.174 -13.654 -3.286 1.00 46.77 50 TYR C CA 1
ATOM 6285 C C . TYR C 1 70 ? 22.812 -14.292 -3.045 1.00 45.66 50 TYR C C 1
ATOM 6286 O O . TYR C 1 70 ? 22.093 -13.916 -2.116 1.00 44.53 50 TYR C O 1
ATOM 6295 N N . ARG C 1 71 ? 22.456 -15.244 -3.908 1.00 42.84 51 ARG C N 1
ATOM 6296 C CA . ARG C 1 71 ? 21.174 -15.931 -3.819 1.00 41.36 51 ARG C CA 1
ATOM 6297 C C . ARG C 1 71 ? 21.237 -17.193 -4.661 1.00 44.18 51 ARG C C 1
ATOM 6298 O O . ARG C 1 71 ? 22.025 -17.294 -5.604 1.00 46.38 51 ARG C O 1
ATOM 6306 N N . HIS C 1 72 ? 20.369 -18.143 -4.329 1.00 42.05 52 HIS C N 1
ATOM 6307 C CA . HIS C 1 72 ? 20.323 -19.434 -4.995 1.00 40.01 52 HIS C CA 1
ATOM 6308 C C . HIS C 1 72 ? 19.071 -19.563 -5.856 1.00 41.30 52 HIS C C 1
ATOM 6309 O O . HIS C 1 72 ? 17.981 -19.130 -5.462 1.00 39.49 52 HIS C O 1
ATOM 6316 N N . TYR C 1 73 ? 19.239 -20.162 -7.031 1.00 40.06 53 TYR C N 1
ATOM 6317 C CA . TYR C 1 73 ? 18.138 -20.521 -7.912 1.00 39.69 53 TYR C CA 1
ATOM 6318 C C . TYR C 1 73 ? 18.207 -22.011 -8.190 1.00 42.34 53 TYR C C 1
ATOM 6319 O O . TYR C 1 73 ? 19.292 -22.556 -8.395 1.00 43.13 53 TYR C O 1
ATOM 6328 N N . ALA C 1 74 ? 17.051 -22.674 -8.176 1.00 43.83 54 ALA C N 1
ATOM 6329 C CA . ALA C 1 74 ? 16.991 -24.090 -8.514 1.00 43.68 54 ALA C CA 1
ATOM 6330 C C . ALA C 1 74 ? 16.978 -24.243 -10.030 1.00 47.41 54 ALA C C 1
ATOM 6331 O O . ALA C 1 74 ? 16.119 -24.928 -10.596 1.00 48.26 54 ALA C O 1
ATOM 6333 N N . LEU C 1 75 ? 17.918 -23.576 -10.687 1.00 47.09 55 LEU C N 1
ATOM 6334 C CA . LEU C 1 75 ? 18.127 -23.643 -12.122 1.00 47.63 55 LEU C CA 1
ATOM 6335 C C . LEU C 1 75 ? 19.540 -24.158 -12.394 1.00 54.24 55 LEU C C 1
ATOM 6336 O O . LEU C 1 75 ? 20.465 -23.907 -11.616 1.00 54.76 55 LEU C O 1
ATOM 6341 N N . ASP C 1 76 ? 19.702 -24.902 -13.493 1.00 58.79 56 ASP C N 1
ATOM 6342 C CA . ASP C 1 76 ? 21.005 -25.385 -13.939 1.00 59.79 56 ASP C CA 1
ATOM 6343 C C . ASP C 1 76 ? 21.667 -24.280 -14.753 1.00 61.88 56 ASP C C 1
ATOM 6344 O O . ASP C 1 76 ? 21.159 -23.917 -15.821 1.00 62.99 56 ASP C O 1
ATOM 6349 N N . PRO C 1 77 ? 22.781 -23.707 -14.280 1.00 64.94 57 PRO C N 1
ATOM 6350 C CA . PRO C 1 77 ? 23.382 -22.573 -15.010 1.00 67.56 57 PRO C CA 1
ATOM 6351 C C . PRO C 1 77 ? 23.708 -22.903 -16.460 1.00 68.81 57 PRO C C 1
ATOM 6352 O O . PRO C 1 77 ? 23.610 -22.025 -17.331 1.00 66.09 57 PRO C O 1
ATOM 6356 N N . GLU C 1 78 ? 24.048 -24.165 -16.738 1.00 68.85 58 GLU C N 1
ATOM 6357 C CA . GLU C 1 78 ? 24.380 -24.611 -18.091 1.00 70.77 58 GLU C CA 1
ATOM 6358 C C . GLU C 1 78 ? 23.121 -24.759 -18.948 1.00 70.63 58 GLU C C 1
ATOM 6359 O O . GLU C 1 78 ? 22.896 -23.980 -19.881 1.00 69.33 58 GLU C O 1
ATOM 6365 N N . THR C 1 79 ? 22.277 -25.751 -18.628 1.00 69.99 59 THR C N 1
ATOM 6366 C CA . THR C 1 79 ? 21.108 -26.055 -19.457 1.00 67.19 59 THR C CA 1
ATOM 6367 C C . THR C 1 79 ? 19.959 -25.075 -19.254 1.00 64.01 59 THR C C 1
ATOM 6368 O O . THR C 1 79 ? 19.211 -24.806 -20.199 1.00 65.56 59 THR C O 1
ATOM 6372 N N . GLY C 1 80 ? 19.795 -24.535 -18.051 1.00 63.69 60 GLY C N 1
ATOM 6373 C CA . GLY C 1 80 ? 18.635 -23.727 -17.730 1.00 64.12 60 GLY C CA 1
ATOM 6374 C C . GLY C 1 80 ? 17.455 -24.514 -17.199 1.00 62.41 60 GLY C C 1
ATOM 6375 O O . GLY C 1 80 ? 16.489 -23.906 -16.717 1.00 57.85 60 GLY C O 1
ATOM 6376 N N . GLU C 1 81 ? 17.510 -25.843 -17.272 1.00 62.03 61 GLU C N 1
ATOM 6377 C CA . GLU C 1 81 ? 16.441 -26.690 -16.774 1.00 58.83 61 GLU C CA 1
ATOM 6378 C C . GLU C 1 81 ? 16.318 -26.547 -15.262 1.00 55.79 61 GLU C C 1
ATOM 6379 O O . GLU C 1 81 ? 17.233 -26.091 -14.576 1.00 55.16 61 GLU C O 1
ATOM 6385 N N . ALA C 1 82 ? 15.166 -26.945 -14.741 1.00 51.08 62 ALA C N 1
ATOM 6386 C CA . ALA C 1 82 ? 14.974 -26.928 -13.302 1.00 47.14 62 ALA C CA 1
ATOM 6387 C C . ALA C 1 82 ? 15.757 -28.063 -12.651 1.00 47.18 62 ALA C C 1
ATOM 6388 O O . ALA C 1 82 ? 15.863 -29.166 -13.196 1.00 46.31 62 ALA C O 1
ATOM 6390 N N . THR C 1 83 ? 16.302 -27.784 -11.467 1.00 44.99 63 THR C N 1
ATOM 6391 C CA . THR C 1 83 ? 17.130 -28.734 -10.743 1.00 41.68 63 THR C CA 1
ATOM 6392 C C . THR C 1 83 ? 16.414 -29.377 -9.567 1.00 42.00 63 THR C C 1
ATOM 6393 O O . THR C 1 83 ? 16.845 -30.438 -9.106 1.00 40.86 63 THR C O 1
ATOM 6397 N N . TYR C 1 84 ? 15.359 -28.743 -9.049 1.00 41.39 64 TYR C N 1
ATOM 6398 C CA . TYR C 1 84 ? 14.530 -29.297 -7.982 1.00 39.56 64 TYR C CA 1
ATOM 6399 C C . TYR C 1 84 ? 13.117 -28.748 -8.140 1.00 37.26 64 TYR C C 1
ATOM 6400 O O . TYR C 1 84 ? 12.933 -27.562 -8.445 1.00 35.80 64 TYR C O 1
ATOM 6409 N N . THR C 1 85 ? 12.123 -29.612 -7.961 1.00 34.20 65 THR C N 1
ATOM 6410 C CA . THR C 1 85 ? 10.787 -29.068 -7.798 1.00 33.78 65 THR C CA 1
ATOM 6411 C C . THR C 1 85 ? 10.640 -28.580 -6.367 1.00 33.77 65 THR C C 1
ATOM 6412 O O . THR C 1 85 ? 11.436 -28.919 -5.486 1.00 32.95 65 THR C O 1
ATOM 6416 N N . SER C 1 86 ? 9.616 -27.758 -6.139 1.00 32.70 66 SER C N 1
ATOM 6417 C CA . SER C 1 86 ? 9.371 -27.297 -4.782 1.00 30.33 66 SER C CA 1
ATOM 6418 C C . SER C 1 86 ? 9.236 -28.489 -3.844 1.00 31.54 66 SER C C 1
ATOM 6419 O O . SER C 1 86 ? 9.765 -28.475 -2.726 1.00 31.68 66 SER C O 1
ATOM 6422 N N . ALA C 1 87 ? 8.581 -29.558 -4.311 1.00 30.52 67 ALA C N 1
ATOM 6423 C CA . ALA C 1 87 ? 8.449 -30.761 -3.496 1.00 31.29 67 ALA C CA 1
ATOM 6424 C C . ALA C 1 87 ? 9.808 -31.393 -3.213 1.00 32.97 67 ALA C C 1
ATOM 6425 O O . ALA C 1 87 ? 10.066 -31.849 -2.093 1.00 32.17 67 ALA C O 1
ATOM 6427 N N . GLN C 1 88 ? 10.691 -31.425 -4.207 1.00 32.11 68 GLN C N 1
ATOM 6428 C CA . GLN C 1 88 ? 11.997 -32.039 -3.989 1.00 34.61 68 GLN C CA 1
ATOM 6429 C C . GLN C 1 88 ? 12.831 -31.216 -3.014 1.00 35.47 68 GLN C C 1
ATOM 6430 O O . GLN C 1 88 ? 13.400 -31.759 -2.059 1.00 36.88 68 GLN C O 1
ATOM 6436 N N . LEU C 1 89 ? 12.880 -29.898 -3.226 1.00 33.73 69 LEU C N 1
ATOM 6437 C CA . LEU C 1 89 ? 13.639 -28.999 -2.358 1.00 31.74 69 LEU C CA 1
ATOM 6438 C C . LEU C 1 89 ? 13.247 -29.154 -0.895 1.00 35.18 69 LEU C C 1
ATOM 6439 O O . LEU C 1 89 ? 14.106 -29.231 -0.006 1.00 36.62 69 LEU C O 1
ATOM 6444 N N . ALA C 1 90 ? 11.946 -29.190 -0.619 1.00 33.59 70 ALA C N 1
ATOM 6445 C CA . ALA C 1 90 ? 11.500 -29.404 0.751 1.00 33.11 70 ALA C CA 1
ATOM 6446 C C . ALA C 1 90 ? 11.916 -30.779 1.257 1.00 35.50 70 ALA C C 1
ATOM 6447 O O . ALA C 1 90 ? 12.229 -30.946 2.443 1.00 36.97 70 ALA C O 1
ATOM 6449 N N . ALA C 1 91 ? 11.900 -31.786 0.380 1.00 35.00 71 ALA C N 1
ATOM 6450 C CA . ALA C 1 91 ? 12.303 -33.124 0.799 1.00 36.48 71 ALA C CA 1
ATOM 6451 C C . ALA C 1 91 ? 13.783 -33.153 1.178 1.00 37.76 71 ALA C C 1
ATOM 6452 O O . ALA C 1 91 ? 14.179 -33.865 2.109 1.00 38.94 71 ALA C O 1
ATOM 6454 N N . GLU C 1 92 ? 14.609 -32.374 0.474 1.00 38.48 72 GLU C N 1
ATOM 6455 C CA . GLU C 1 92 ? 16.022 -32.265 0.817 1.00 39.22 72 GLU C CA 1
ATOM 6456 C C . GLU C 1 92 ? 16.203 -31.717 2.226 1.00 40.83 72 GLU C C 1
ATOM 6457 O O . GLU C 1 92 ? 16.975 -32.265 3.019 1.00 40.83 72 GLU C O 1
ATOM 6463 N N . ALA C 1 93 ? 15.486 -30.644 2.563 1.00 36.29 73 ALA C N 1
ATOM 6464 C CA . ALA C 1 93 ? 15.612 -30.062 3.896 1.00 38.38 73 ALA C CA 1
ATOM 6465 C C . ALA C 1 93 ? 15.103 -31.013 4.982 1.00 37.77 73 ALA C C 1
ATOM 6466 O O . ALA C 1 93 ? 15.666 -31.062 6.082 1.00 40.74 73 ALA C O 1
ATOM 6468 N N . VAL C 1 94 ? 14.040 -31.771 4.706 1.00 36.33 74 VAL C N 1
ATOM 6469 C CA . VAL C 1 94 ? 13.547 -32.722 5.700 1.00 36.37 74 VAL C CA 1
ATOM 6470 C C . VAL C 1 94 ? 14.572 -33.819 5.924 1.00 39.60 74 VAL C C 1
ATOM 6471 O O . VAL C 1 94 ? 14.697 -34.353 7.032 1.00 42.08 74 VAL C O 1
ATOM 6475 N N . LYS C 1 95 ? 15.319 -34.177 4.885 1.00 38.30 75 LYS C N 1
ATOM 6476 C CA . LYS C 1 95 ? 16.300 -35.240 5.031 1.00 43.01 75 LYS C CA 1
ATOM 6477 C C . LYS C 1 95 ? 17.486 -34.787 5.879 1.00 47.52 75 LYS C C 1
ATOM 6478 O O . LYS C 1 95 ? 18.136 -35.615 6.534 1.00 50.17 75 LYS C O 1
ATOM 6484 N N . GLY C 1 96 ? 17.765 -33.483 5.907 1.00 44.67 76 GLY C N 1
ATOM 6485 C CA . GLY C 1 96 ? 18.813 -32.951 6.762 1.00 41.04 76 GLY C CA 1
ATOM 6486 C C . GLY C 1 96 ? 18.490 -32.986 8.236 1.00 43.07 76 GLY C C 1
ATOM 6487 O O . GLY C 1 96 ? 19.351 -32.636 9.050 1.00 49.13 76 GLY C O 1
ATOM 6488 N N . LEU C 1 97 ? 17.274 -33.377 8.604 1.00 43.59 77 LEU C N 1
ATOM 6489 C CA . LEU C 1 97 ? 16.941 -33.556 10.009 1.00 45.15 77 LEU C CA 1
ATOM 6490 C C . LEU C 1 97 ? 17.296 -34.944 10.512 1.00 48.33 77 LEU C C 1
ATOM 6491 O O . LEU C 1 97 ? 17.216 -35.189 11.722 1.00 49.00 77 LEU C O 1
ATOM 6496 N N . VAL C 1 98 ? 17.656 -35.855 9.614 1.00 48.66 78 VAL C N 1
ATOM 6497 C CA . VAL C 1 98 ? 17.876 -37.247 9.982 1.00 51.87 78 VAL C CA 1
ATOM 6498 C C . VAL C 1 98 ? 19.263 -37.373 10.594 1.00 52.21 78 VAL C C 1
ATOM 6499 O O . VAL C 1 98 ? 20.272 -37.096 9.936 1.00 51.12 78 VAL C O 1
ATOM 6503 N N . ASP C 1 99 ? 19.309 -37.774 11.859 1.00 53.98 79 ASP C N 1
ATOM 6504 C CA . ASP C 1 99 ? 20.554 -38.114 12.526 1.00 56.77 79 ASP C CA 1
ATOM 6505 C C . ASP C 1 99 ? 20.274 -39.283 13.466 1.00 58.49 79 ASP C C 1
ATOM 6506 O O . ASP C 1 99 ? 19.200 -39.893 13.426 1.00 55.51 79 ASP C O 1
ATOM 6511 N N . GLU C 1 100 ? 21.237 -39.573 14.342 1.00 60.69 80 GLU C N 1
ATOM 6512 C CA . GLU C 1 100 ? 21.143 -40.718 15.239 1.00 62.61 80 GLU C CA 1
ATOM 6513 C C . GLU C 1 100 ? 19.947 -40.645 16.188 1.00 61.99 80 GLU C C 1
ATOM 6514 O O . GLU C 1 100 ? 19.628 -41.653 16.827 1.00 62.28 80 GLU C O 1
ATOM 6520 N N . HIS C 1 101 ? 19.272 -39.498 16.291 1.00 59.42 81 HIS C N 1
ATOM 6521 C CA . HIS C 1 101 ? 18.118 -39.359 17.171 1.00 60.11 81 HIS C CA 1
ATOM 6522 C C . HIS C 1 101 ? 16.797 -39.271 16.407 1.00 58.71 81 HIS C C 1
ATOM 6523 O O . HIS C 1 101 ? 15.744 -39.088 17.030 1.00 56.67 81 HIS C O 1
ATOM 6530 N N . PHE C 1 102 ? 16.819 -39.415 15.078 1.00 54.43 82 PHE C N 1
ATOM 6531 C CA . PHE C 1 102 ? 15.605 -39.258 14.282 1.00 51.38 82 PHE C CA 1
ATOM 6532 C C . PHE C 1 102 ? 15.767 -39.799 12.863 1.00 48.96 82 PHE C C 1
ATOM 6533 O O . PHE C 1 102 ? 16.599 -39.317 12.084 1.00 48.79 82 PHE C O 1
ATOM 6541 N N . SER C 1 103 ? 14.976 -40.807 12.521 1.00 49.18 83 SER C N 1
ATOM 6542 C CA . SER C 1 103 ? 14.856 -41.277 11.149 1.00 50.48 83 SER C CA 1
ATOM 6543 C C . SER C 1 103 ? 13.567 -40.727 10.547 1.00 47.45 83 SER C C 1
ATOM 6544 O O . SER C 1 103 ? 12.636 -40.364 11.269 1.00 48.47 83 SER C O 1
ATOM 6547 N N . LEU C 1 104 ? 13.516 -40.672 9.211 1.00 46.75 84 LEU C N 1
ATOM 6548 C CA . LEU C 1 104 ? 12.307 -40.186 8.543 1.00 43.30 84 LEU C CA 1
ATOM 6549 C C . LEU C 1 104 ? 11.054 -40.891 9.062 1.00 43.71 84 LEU C C 1
ATOM 6550 O O . LEU C 1 104 ? 10.039 -40.242 9.340 1.00 42.76 84 LEU C O 1
ATOM 6555 N N . ASP C 1 105 ? 11.122 -42.207 9.262 1.00 43.34 85 ASP C N 1
ATOM 6556 C CA . ASP C 1 105 ? 9.932 -42.938 9.689 1.00 45.45 85 ASP C CA 1
ATOM 6557 C C . ASP C 1 105 ? 9.495 -42.637 11.117 1.00 44.43 85 ASP C C 1
ATOM 6558 O O . ASP C 1 105 ? 8.430 -43.121 11.512 1.00 44.54 85 ASP C O 1
ATOM 6563 N N . ASP C 1 106 ? 10.266 -41.878 11.901 1.00 43.28 86 ASP C N 1
ATOM 6564 C CA . ASP C 1 106 ? 9.850 -41.542 13.264 1.00 45.72 86 ASP C CA 1
ATOM 6565 C C . ASP C 1 106 ? 8.729 -40.509 13.306 1.00 46.13 86 ASP C C 1
ATOM 6566 O O . ASP C 1 106 ? 8.005 -40.427 14.308 1.00 43.45 86 ASP C O 1
ATOM 6571 N N . MET C 1 107 ? 8.586 -39.737 12.231 1.00 45.85 87 MET C N 1
ATOM 6572 C CA . MET C 1 107 ? 7.701 -38.580 12.155 1.00 41.67 87 MET C CA 1
ATOM 6573 C C . MET C 1 107 ? 6.237 -38.943 12.411 1.00 40.85 87 MET C C 1
ATOM 6574 O O . MET C 1 107 ? 5.692 -39.849 11.775 1.00 45.99 87 MET C O 1
ATOM 6579 N N . GLN C 1 108 ? 5.591 -38.228 13.333 1.00 36.50 88 GLN C N 1
ATOM 6580 C CA . GLN C 1 108 ? 4.168 -38.421 13.591 1.00 38.72 88 GLN C CA 1
ATOM 6581 C C . GLN C 1 108 ? 3.285 -37.416 12.860 1.00 39.50 88 GLN C C 1
ATOM 6582 O O . GLN C 1 108 ? 2.057 -37.595 12.829 1.00 41.06 88 GLN C O 1
ATOM 6588 N N . SER C 1 109 ? 3.871 -36.363 12.293 1.00 36.72 89 SER C N 1
ATOM 6589 C CA . SER C 1 109 ? 3.110 -35.342 11.584 1.00 35.42 89 SER C CA 1
ATOM 6590 C C . SER C 1 109 ? 4.064 -34.539 10.722 1.00 35.31 89 SER C C 1
ATOM 6591 O O . SER C 1 109 ? 5.117 -34.111 11.198 1.00 36.19 89 SER C O 1
ATOM 6594 N N . LEU C 1 110 ? 3.708 -34.346 9.459 1.00 33.42 90 LEU C N 1
ATOM 6595 C CA . LEU C 1 110 ? 4.491 -33.523 8.548 1.00 34.92 90 LEU C CA 1
ATOM 6596 C C . LEU C 1 110 ? 3.632 -32.344 8.120 1.00 35.78 90 LEU C C 1
ATOM 6597 O O . LEU C 1 110 ? 2.554 -32.544 7.552 1.00 33.62 90 LEU C O 1
ATOM 6602 N N . ALA C 1 111 ? 4.090 -31.120 8.405 1.00 30.26 91 ALA C N 1
ATOM 6603 C CA . ALA C 1 111 ? 3.375 -29.914 7.996 1.00 31.51 91 ALA C CA 1
ATOM 6604 C C . ALA C 1 111 ? 4.252 -29.156 7.016 1.00 32.56 91 ALA C C 1
ATOM 6605 O O . ALA C 1 111 ? 5.353 -28.723 7.372 1.00 31.00 91 ALA C O 1
ATOM 6607 N N . ALA C 1 112 ? 3.774 -29.005 5.781 1.00 30.01 92 ALA C N 1
ATOM 6608 C CA . ALA C 1 112 ? 4.587 -28.416 4.731 1.00 27.26 92 ALA C CA 1
ATOM 6609 C C . ALA C 1 112 ? 3.869 -27.233 4.102 1.00 28.04 92 ALA C C 1
ATOM 6610 O O . ALA C 1 112 ? 2.636 -27.201 3.997 1.00 27.94 92 ALA C O 1
ATOM 6612 N N . SER C 1 113 ? 4.660 -26.256 3.673 1.00 27.92 93 SER C N 1
ATOM 6613 C CA . SER C 1 113 ? 4.129 -25.085 2.998 1.00 25.22 93 SER C CA 1
ATOM 6614 C C . SER C 1 113 ? 5.041 -24.730 1.839 1.00 27.29 93 SER C C 1
ATOM 6615 O O . SER C 1 113 ? 6.207 -25.127 1.797 1.00 29.26 93 SER C O 1
ATOM 6618 N N . SER C 1 114 ? 4.489 -23.986 0.885 1.00 27.21 94 SER C N 1
ATOM 6619 C CA . SER C 1 114 ? 5.269 -23.424 -0.210 1.00 26.78 94 SER C CA 1
ATOM 6620 C C . SER C 1 114 ? 4.451 -22.376 -0.936 1.00 28.86 94 SER C C 1
ATOM 6621 O O . SER C 1 114 ? 3.401 -22.697 -1.508 1.00 28.75 94 SER C O 1
ATOM 6624 N N . GLY C 1 115 ? 4.924 -21.127 -0.924 1.00 28.01 95 GLY C N 1
ATOM 6625 C CA . GLY C 1 115 ? 4.315 -20.080 -1.722 1.00 26.24 95 GLY C CA 1
ATOM 6626 C C . GLY C 1 115 ? 4.466 -20.286 -3.206 1.00 27.75 95 GLY C C 1
ATOM 6627 O O . GLY C 1 115 ? 3.864 -19.532 -3.977 1.00 29.19 95 GLY C O 1
ATOM 6628 N N . THR C 1 116 ? 5.233 -21.299 -3.619 1.00 29.59 96 THR C N 1
ATOM 6629 C CA . THR C 1 116 ? 5.482 -21.660 -5.016 1.00 28.87 96 THR C CA 1
ATOM 6630 C C . THR C 1 116 ? 5.331 -23.162 -5.211 1.00 28.42 96 THR C C 1
ATOM 6631 O O . THR C 1 116 ? 6.236 -23.839 -5.696 1.00 29.10 96 THR C O 1
ATOM 6635 N N . SER C 1 117 ? 4.180 -23.705 -4.811 1.00 28.40 97 SER C N 1
ATOM 6636 C CA . SER C 1 117 ? 3.926 -25.126 -5.007 1.00 27.88 97 SER C CA 1
ATOM 6637 C C . SER C 1 117 ? 4.029 -25.473 -6.483 1.00 25.59 97 SER C C 1
ATOM 6638 O O . SER C 1 117 ? 3.822 -24.628 -7.357 1.00 28.11 97 SER C O 1
ATOM 6641 N N . ASP C 1 118 ? 4.339 -26.734 -6.758 1.00 26.20 98 ASP C N 1
ATOM 6642 C CA . ASP C 1 118 ? 4.451 -27.158 -8.147 1.00 28.72 98 ASP C CA 1
ATOM 6643 C C . ASP C 1 118 ? 3.100 -27.195 -8.845 1.00 26.96 98 ASP C C 1
ATOM 6644 O O . ASP C 1 118 ? 3.041 -27.029 -10.068 1.00 28.40 98 ASP C O 1
ATOM 6649 N N . GLN C 1 119 ? 2.017 -27.355 -8.087 1.00 26.68 99 GLN C N 1
ATOM 6650 C CA . GLN C 1 119 ? 0.686 -27.571 -8.631 1.00 23.67 99 GLN C CA 1
ATOM 6651 C C . GLN C 1 119 ? -0.337 -26.889 -7.725 1.00 25.19 99 GLN C C 1
ATOM 6652 O O . GLN C 1 119 ? -0.007 -26.368 -6.658 1.00 25.99 99 GLN C O 1
ATOM 6658 N N . ILE C 1 120 ? -1.592 -26.886 -8.164 1.00 25.24 100 ILE C N 1
ATOM 6659 C CA . ILE C 1 120 ? -2.694 -26.402 -7.333 1.00 25.65 100 ILE C CA 1
ATOM 6660 C C . ILE C 1 120 ? -3.293 -27.528 -6.492 1.00 24.12 100 ILE C C 1
ATOM 6661 O O . ILE C 1 120 ? -3.506 -27.370 -5.286 1.00 23.11 100 ILE C O 1
ATOM 6666 N N . ILE C 1 121 ? -3.559 -28.673 -7.118 1.00 23.68 101 ILE C N 1
ATOM 6667 C CA . ILE C 1 121 ? -3.948 -29.907 -6.443 1.00 22.43 101 ILE C CA 1
ATOM 6668 C C . ILE C 1 121 ? -3.028 -30.997 -6.992 1.00 22.69 101 ILE C C 1
ATOM 6669 O O . ILE C 1 121 ? -2.781 -31.028 -8.191 1.00 23.69 101 ILE C O 1
ATOM 6674 N N . PRO C 1 122 ? -2.497 -31.879 -6.128 1.00 22.99 102 PRO C N 1
ATOM 6675 C CA . PRO C 1 122 ? -2.649 -31.991 -4.669 1.00 23.29 102 PRO C CA 1
ATOM 6676 C C . PRO C 1 122 ? -1.961 -30.877 -3.878 1.00 24.25 102 PRO C C 1
ATOM 6677 O O . PRO C 1 122 ? -1.302 -30.017 -4.458 1.00 22.42 102 PRO C O 1
ATOM 6681 N N . GLY C 1 123 ? -2.128 -30.902 -2.559 1.00 23.35 103 GLY C N 1
ATOM 6682 C CA . GLY C 1 123 ? -1.404 -29.980 -1.710 1.00 24.78 103 GLY C CA 1
ATOM 6683 C C . GLY C 1 123 ? 0.087 -30.278 -1.678 1.00 24.63 103 GLY C C 1
ATOM 6684 O O . GLY C 1 123 ? 0.537 -31.398 -1.916 1.00 24.53 103 GLY C O 1
ATOM 6685 N N . HIS C 1 124 ? 0.863 -29.232 -1.382 1.00 24.35 104 HIS C N 1
ATOM 6686 C CA . HIS C 1 124 ? 2.323 -29.342 -1.351 1.00 25.42 104 HIS C CA 1
ATOM 6687 C C . HIS C 1 124 ? 2.801 -30.492 -0.460 1.00 26.04 104 HIS C C 1
ATOM 6688 O O . HIS C 1 124 ? 3.682 -31.267 -0.849 1.00 28.51 104 HIS C O 1
ATOM 6695 N N . GLY C 1 125 ? 2.224 -30.620 0.734 1.00 24.71 105 GLY C N 1
ATOM 6696 C CA . GLY C 1 125 ? 2.715 -31.596 1.692 1.00 24.68 105 GLY C CA 1
ATOM 6697 C C . GLY C 1 125 ? 2.724 -33.018 1.165 1.00 30.19 105 GLY C C 1
ATOM 6698 O O . GLY C 1 125 ? 3.699 -33.748 1.358 1.00 30.14 105 GLY C O 1
ATOM 6699 N N . VAL C 1 126 ? 1.641 -33.439 0.494 1.00 30.83 106 VAL C N 1
ATOM 6700 C CA . VAL C 1 126 ? 1.588 -34.827 0.032 1.00 27.49 106 VAL C CA 1
ATOM 6701 C C . VAL C 1 126 ? 2.527 -35.062 -1.141 1.00 27.88 106 VAL C C 1
ATOM 6702 O O . VAL C 1 126 ? 2.999 -36.184 -1.327 1.00 30.35 106 VAL C O 1
ATOM 6706 N N . MET C 1 127 ? 2.845 -34.033 -1.919 1.00 25.74 107 MET C N 1
ATOM 6707 C CA . MET C 1 127 ? 3.903 -34.183 -2.906 1.00 25.90 107 MET C CA 1
ATOM 6708 C C . MET C 1 127 ? 5.273 -34.325 -2.238 1.00 31.15 107 MET C C 1
ATOM 6709 O O . MET C 1 127 ? 6.128 -35.063 -2.738 1.00 31.40 107 MET C O 1
ATOM 6714 N N . VAL C 1 128 ? 5.500 -33.644 -1.110 1.00 28.79 108 VAL C N 1
ATOM 6715 C CA . VAL C 1 128 ? 6.760 -33.814 -0.389 1.00 29.45 108 VAL C CA 1
ATOM 6716 C C . VAL C 1 128 ? 6.827 -35.213 0.221 1.00 32.06 108 VAL C C 1
ATOM 6717 O O . VAL C 1 128 ? 7.837 -35.912 0.088 1.00 35.11 108 VAL C O 1
ATOM 6721 N N . HIS C 1 129 ? 5.746 -35.636 0.892 1.00 30.73 109 HIS C N 1
ATOM 6722 C CA . HIS C 1 129 ? 5.613 -37.008 1.389 1.00 32.02 109 HIS C CA 1
ATOM 6723 C C . HIS C 1 129 ? 5.907 -38.030 0.295 1.00 35.15 109 HIS C C 1
ATOM 6724 O O . HIS C 1 129 ? 6.599 -39.028 0.533 1.00 37.51 109 HIS C O 1
ATOM 6731 N N . GLY C 1 130 ? 5.419 -37.782 -0.921 1.00 34.06 110 GLY C N 1
ATOM 6732 C CA . GLY C 1 130 ? 5.699 -38.687 -2.023 1.00 36.94 110 GLY C CA 1
ATOM 6733 C C . GLY C 1 130 ? 7.161 -38.725 -2.427 1.00 37.39 110 GLY C C 1
ATOM 6734 O O . GLY C 1 130 ? 7.631 -39.732 -2.966 1.00 36.74 110 GLY C O 1
ATOM 6735 N N . GLU C 1 131 ? 7.894 -37.635 -2.193 1.00 37.88 111 GLU C N 1
ATOM 6736 C CA . GLU C 1 131 ? 9.321 -37.621 -2.502 1.00 38.62 111 GLU C CA 1
ATOM 6737 C C . GLU C 1 131 ? 10.137 -38.271 -1.396 1.00 38.68 111 GLU C C 1
ATOM 6738 O O . GLU C 1 131 ? 11.078 -39.023 -1.673 1.00 40.19 111 GLU C O 1
ATOM 6744 N N . LEU C 1 132 ? 9.785 -37.992 -0.141 1.00 38.82 112 LEU C N 1
ATOM 6745 C CA . LEU C 1 132 ? 10.498 -38.569 0.993 1.00 38.23 112 LEU C CA 1
ATOM 6746 C C . LEU C 1 132 ? 10.284 -40.076 1.085 1.00 41.54 112 LEU C C 1
ATOM 6747 O O . LEU C 1 132 ? 11.212 -40.820 1.424 1.00 43.87 112 LEU C O 1
ATOM 6752 N N . LYS C 1 133 ? 9.059 -40.535 0.826 1.00 41.51 113 LYS C N 1
ATOM 6753 C CA . LYS C 1 133 ? 8.691 -41.950 0.804 1.00 42.07 113 LYS C CA 1
ATOM 6754 C C . LYS C 1 133 ? 8.749 -42.595 2.184 1.00 43.51 113 LYS C C 1
ATOM 6755 O O . LYS C 1 133 ? 8.892 -43.819 2.297 1.00 43.87 113 LYS C O 1
ATOM 6761 N N . ASN C 1 134 ? 8.642 -41.793 3.237 1.00 43.12 114 ASN C N 1
ATOM 6762 C CA . ASN C 1 134 ? 8.524 -42.336 4.580 1.00 43.07 114 ASN C CA 1
ATOM 6763 C C . ASN C 1 134 ? 7.138 -42.956 4.796 1.00 43.77 114 ASN C C 1
ATOM 6764 O O . ASN C 1 134 ? 6.179 -42.676 4.079 1.00 41.09 114 ASN C O 1
ATOM 6769 N N . LYS C 1 135 ? 7.035 -43.803 5.815 1.00 45.25 115 LYS C N 1
ATOM 6770 C CA . LYS C 1 135 ? 5.818 -44.569 6.007 1.00 42.23 115 LYS C CA 1
ATOM 6771 C C . LYS C 1 135 ? 4.625 -43.655 6.313 1.00 39.97 115 LYS C C 1
ATOM 6772 O O . LYS C 1 135 ? 4.795 -42.474 6.622 1.00 37.68 115 LYS C O 1
ATOM 6778 N N . PRO C 1 136 ? 3.388 -44.182 6.168 1.00 40.37 116 PRO C N 1
ATOM 6779 C CA . PRO C 1 136 ? 2.184 -43.362 6.351 1.00 40.70 116 PRO C CA 1
ATOM 6780 C C . PRO C 1 136 ? 2.118 -42.586 7.652 1.00 42.17 116 PRO C C 1
ATOM 6781 O O . PRO C 1 136 ? 2.112 -43.161 8.746 1.00 38.75 116 PRO C O 1
ATOM 6785 N N . CYS C 1 137 ? 2.046 -41.262 7.521 1.00 39.11 117 CYS C N 1
ATOM 6786 C CA . CYS C 1 137 ? 1.899 -40.361 8.653 1.00 39.48 117 CYS C CA 1
ATOM 6787 C C . CYS C 1 137 ? 0.860 -39.302 8.314 1.00 39.09 117 CYS C C 1
ATOM 6788 O O . CYS C 1 137 ? 0.371 -39.212 7.185 1.00 35.53 117 CYS C O 1
ATOM 6791 N N . GLU C 1 138 ? 0.519 -38.504 9.319 1.00 37.13 118 GLU C N 1
ATOM 6792 C CA . GLU C 1 138 ? -0.293 -37.326 9.088 1.00 35.35 118 GLU C CA 1
ATOM 6793 C C . GLU C 1 138 ? 0.498 -36.323 8.254 1.00 36.25 118 GLU C C 1
ATOM 6794 O O . GLU C 1 138 ? 1.639 -35.987 8.591 1.00 35.33 118 GLU C O 1
ATOM 6800 N N . VAL C 1 139 ? -0.088 -35.872 7.143 1.00 33.66 119 VAL C N 1
ATOM 6801 C CA . VAL C 1 139 ? 0.505 -34.838 6.300 1.00 31.95 119 VAL C CA 1
ATOM 6802 C C . VAL C 1 139 ? -0.491 -33.703 6.155 1.00 32.13 119 VAL C C 1
ATOM 6803 O O . VAL C 1 139 ? -1.654 -33.930 5.810 1.00 32.41 119 VAL C O 1
ATOM 6807 N N . ILE C 1 140 ? -0.042 -32.485 6.410 1.00 29.54 120 ILE C N 1
ATOM 6808 C CA . ILE C 1 140 ? -0.899 -31.329 6.207 1.00 31.49 120 ILE C CA 1
ATOM 6809 C C . ILE C 1 140 ? -0.120 -30.291 5.412 1.00 30.67 120 ILE C C 1
ATOM 6810 O O . ILE C 1 140 ? 1.115 -30.256 5.450 1.00 30.69 120 ILE C O 1
ATOM 6815 N N . SER C 1 141 ? -0.843 -29.460 4.661 1.00 25.87 121 SER C N 1
ATOM 6816 C CA . SER C 1 141 ? -0.238 -28.394 3.868 1.00 26.87 121 SER C CA 1
ATOM 6817 C C . SER C 1 141 ? -0.825 -27.057 4.293 1.00 24.42 121 SER C C 1
ATOM 6818 O O . SER C 1 141 ? -2.044 -26.931 4.396 1.00 25.34 121 SER C O 1
ATOM 6821 N N . THR C 1 142 ? 0.022 -26.053 4.526 1.00 25.88 122 THR C N 1
ATOM 6822 C CA . THR C 1 142 ? -0.487 -24.696 4.667 1.00 23.64 122 THR C CA 1
ATOM 6823 C C . THR C 1 142 ? -0.092 -23.875 3.448 1.00 23.44 122 THR C C 1
ATOM 6824 O O . THR C 1 142 ? 0.835 -24.218 2.713 1.00 24.94 122 THR C O 1
ATOM 6828 N N . SER C 1 143 ? -0.816 -22.783 3.233 1.00 22.55 123 SER C N 1
ATOM 6829 C CA . SER C 1 143 ? -0.618 -21.985 2.043 1.00 23.50 123 SER C CA 1
ATOM 6830 C C . SER C 1 143 ? -0.555 -20.505 2.388 1.00 22.03 123 SER C C 1
ATOM 6831 O O . SER C 1 143 ? -1.015 -20.058 3.443 1.00 23.83 123 SER C O 1
ATOM 6834 N N . GLY C 1 144 ? 0.000 -19.744 1.455 1.00 21.44 124 GLY C N 1
ATOM 6835 C CA . GLY C 1 144 ? 0.235 -18.333 1.649 1.00 21.62 124 GLY C CA 1
ATOM 6836 C C . GLY C 1 144 ? 1.575 -17.972 1.049 1.00 25.66 124 GLY C C 1
ATOM 6837 O O . GLY C 1 144 ? 1.988 -18.579 0.056 1.00 29.31 124 GLY C O 1
ATOM 6838 N N . ALA C 1 145 ? 2.250 -16.981 1.618 1.00 23.50 125 ALA C N 1
ATOM 6839 C CA . ALA C 1 145 ? 3.605 -16.631 1.191 1.00 23.92 125 ALA C CA 1
ATOM 6840 C C . ALA C 1 145 ? 4.541 -16.820 2.392 1.00 25.56 125 ALA C C 1
ATOM 6841 O O . ALA C 1 145 ? 4.625 -17.922 2.925 1.00 25.36 125 ALA C O 1
ATOM 6843 N N . CYS C 1 146 ? 5.211 -15.758 2.838 1.00 25.63 126 CYS C N 1
ATOM 6844 C CA . CYS C 1 146 ? 6.228 -15.886 3.906 1.00 26.02 126 CYS C CA 1
ATOM 6845 C C . CYS C 1 146 ? 5.663 -16.479 5.204 1.00 25.75 126 CYS C C 1
ATOM 6846 O O . CYS C 1 146 ? 6.350 -17.296 5.839 1.00 28.39 126 CYS C O 1
ATOM 6849 N N . ALA C 1 147 ? 4.466 -16.098 5.609 1.00 23.83 127 ALA C N 1
ATOM 6850 C CA . ALA C 1 147 ? 3.962 -16.576 6.887 1.00 25.06 127 ALA C CA 1
ATOM 6851 C C . ALA C 1 147 ? 3.548 -18.036 6.836 1.00 24.99 127 ALA C C 1
ATOM 6852 O O . ALA C 1 147 ? 3.341 -18.646 7.877 1.00 24.59 127 ALA C O 1
ATOM 6854 N N . ALA C 1 148 ? 3.426 -18.591 5.626 1.00 22.19 128 ALA C N 1
ATOM 6855 C CA . ALA C 1 148 ? 2.964 -19.968 5.496 1.00 25.12 128 ALA C CA 1
ATOM 6856 C C . ALA C 1 148 ? 3.924 -20.945 6.152 1.00 27.86 128 ALA C C 1
ATOM 6857 O O . ALA C 1 148 ? 3.496 -21.989 6.660 1.00 27.05 128 ALA C O 1
ATOM 6859 N N . GLY C 1 149 ? 5.224 -20.635 6.144 1.00 26.84 129 GLY C N 1
ATOM 6860 C CA . GLY C 1 149 ? 6.175 -21.488 6.835 1.00 27.18 129 GLY C CA 1
ATOM 6861 C C . GLY C 1 149 ? 5.967 -21.465 8.331 1.00 27.56 129 GLY C C 1
ATOM 6862 O O . GLY C 1 149 ? 6.185 -22.472 9.010 1.00 29.73 129 GLY C O 1
ATOM 6863 N N . MET C 1 150 ? 5.502 -20.335 8.857 1.00 26.29 130 MET C N 1
ATOM 6864 C CA . MET C 1 150 ? 5.249 -20.232 10.286 1.00 25.11 130 MET C CA 1
ATOM 6865 C C . MET C 1 150 ? 3.893 -20.794 10.672 1.00 25.93 130 MET C C 1
ATOM 6866 O O . MET C 1 150 ? 3.732 -21.257 11.802 1.00 27.12 130 MET C O 1
ATOM 6871 N N . THR C 1 151 ? 2.897 -20.753 9.777 1.00 26.16 131 THR C N 1
ATOM 6872 C CA . THR C 1 151 ? 1.638 -21.423 10.105 1.00 24.38 131 THR C CA 1
ATOM 6873 C C . THR C 1 151 ? 1.815 -22.936 10.101 1.00 26.62 131 THR C C 1
ATOM 6874 O O . THR C 1 151 ? 1.146 -23.645 10.862 1.00 26.39 131 THR C O 1
ATOM 6878 N N . ALA C 1 152 ? 2.711 -23.451 9.254 1.00 26.76 132 ALA C N 1
ATOM 6879 C CA . ALA C 1 152 ? 3.015 -24.873 9.282 1.00 25.43 132 ALA C CA 1
ATOM 6880 C C . ALA C 1 152 ? 3.738 -25.230 10.574 1.00 31.63 132 ALA C C 1
ATOM 6881 O O . ALA C 1 152 ? 3.384 -26.209 11.245 1.00 31.51 132 ALA C O 1
ATOM 6883 N N . MET C 1 153 ? 4.751 -24.432 10.947 1.00 29.04 133 MET C N 1
ATOM 6884 C CA . MET C 1 153 ? 5.471 -24.694 12.187 1.00 28.83 133 MET C CA 1
ATOM 6885 C C . MET C 1 153 ? 4.562 -24.567 13.397 1.00 28.19 133 MET C C 1
ATOM 6886 O O . MET C 1 153 ? 4.721 -25.313 14.363 1.00 30.88 133 MET C O 1
ATOM 6891 N N . LYS C 1 154 ? 3.602 -23.645 13.364 1.00 28.50 134 LYS C N 1
ATOM 6892 C CA . LYS C 1 154 ? 2.658 -23.560 14.470 1.00 29.44 134 LYS C CA 1
ATOM 6893 C C . LYS C 1 154 ? 1.747 -24.779 14.506 1.00 33.59 134 LYS C C 1
ATOM 6894 O O . LYS C 1 154 ? 1.410 -25.274 15.589 1.00 33.13 134 LYS C O 1
ATOM 6900 N N . TYR C 1 155 ? 1.322 -25.276 13.340 1.00 32.12 135 TYR C N 1
ATOM 6901 C CA . TYR C 1 155 ? 0.556 -26.516 13.337 1.00 33.01 135 TYR C CA 1
ATOM 6902 C C . TYR C 1 155 ? 1.325 -27.607 14.065 1.00 34.11 135 TYR C C 1
ATOM 6903 O O . TYR C 1 155 ? 0.794 -28.264 14.967 1.00 35.41 135 TYR C O 1
ATOM 6912 N N . ALA C 1 156 ? 2.587 -27.809 13.672 1.00 32.31 136 ALA C N 1
ATOM 6913 C CA . ALA C 1 156 ? 3.445 -28.792 14.322 1.00 34.66 136 ALA C CA 1
ATOM 6914 C C . ALA C 1 156 ? 3.550 -28.518 15.826 1.00 39.91 136 ALA C C 1
ATOM 6915 O O . ALA C 1 156 ? 3.340 -29.416 16.659 1.00 38.87 136 ALA C O 1
ATOM 6917 N N . TYR C 1 157 ? 3.851 -27.267 16.187 1.00 39.29 137 TYR C N 1
ATOM 6918 C CA . TYR C 1 157 ? 3.926 -26.871 17.589 1.00 37.50 137 TYR C CA 1
ATOM 6919 C C . TYR C 1 157 ? 2.616 -27.159 18.314 1.00 39.00 137 TYR C C 1
ATOM 6920 O O . TYR C 1 157 ? 2.618 -27.733 19.406 1.00 40.57 137 TYR C O 1
ATOM 6929 N N . LEU C 1 158 ? 1.483 -26.788 17.717 1.00 36.63 138 LEU C N 1
ATOM 6930 C CA . LEU C 1 158 ? 0.199 -27.052 18.365 1.00 37.24 138 LEU C CA 1
ATOM 6931 C C . LEU C 1 158 ? -0.104 -28.542 18.465 1.00 41.43 138 LEU C C 1
ATOM 6932 O O . LEU C 1 158 ? -0.939 -28.946 19.283 1.00 40.08 138 LEU C O 1
ATOM 6937 N N . SER C 1 159 ? 0.539 -29.364 17.636 1.00 42.22 139 SER C N 1
ATOM 6938 C CA . SER C 1 159 ? 0.275 -30.797 17.673 1.00 45.99 139 SER C CA 1
ATOM 6939 C C . SER C 1 159 ? 0.945 -31.422 18.887 1.00 42.49 139 SER C C 1
ATOM 6940 O O . SER C 1 159 ? 0.308 -32.159 19.654 1.00 40.83 139 SER C O 1
ATOM 6943 N N . VAL C 1 160 ? 2.228 -31.105 19.082 1.00 42.52 140 VAL C N 1
ATOM 6944 C CA . VAL C 1 160 ? 2.978 -31.563 20.248 1.00 43.75 140 VAL C CA 1
ATOM 6945 C C . VAL C 1 160 ? 2.439 -30.938 21.535 1.00 43.39 140 VAL C C 1
ATOM 6946 O O . VAL C 1 160 ? 2.357 -31.601 22.573 1.00 43.37 140 VAL C O 1
ATOM 6950 N N . LEU C 1 161 ? 2.058 -29.662 21.490 1.00 41.71 141 LEU C N 1
ATOM 6951 C CA . LEU C 1 161 ? 1.618 -28.974 22.701 1.00 42.67 141 LEU C CA 1
ATOM 6952 C C . LEU C 1 161 ? 0.325 -29.570 23.247 1.00 46.62 141 LEU C C 1
ATOM 6953 O O . LEU C 1 161 ? 0.150 -29.684 24.470 1.00 46.23 141 LEU C O 1
ATOM 6958 N N . SER C 1 162 ? -0.608 -29.916 22.359 1.00 44.61 142 SER C N 1
ATOM 6959 C CA . SER C 1 162 ? -1.867 -30.518 22.775 1.00 45.49 142 SER C CA 1
ATOM 6960 C C . SER C 1 162 ? -1.675 -31.931 23.308 1.00 46.49 142 SER C C 1
ATOM 6961 O O . SER C 1 162 ? -2.575 -32.455 23.976 1.00 47.99 142 SER C O 1
ATOM 6964 N N . GLY C 1 163 ? -0.526 -32.550 23.030 1.00 43.91 143 GLY C N 1
ATOM 6965 C CA . GLY C 1 163 ? -0.312 -33.953 23.294 1.00 46.16 143 GLY C CA 1
ATOM 6966 C C . GLY C 1 163 ? -0.847 -34.876 22.223 1.00 49.33 143 GLY C C 1
ATOM 6967 O O . GLY C 1 163 ? -0.796 -36.101 22.397 1.00 49.53 143 GLY C O 1
ATOM 6968 N N . ALA C 1 164 ? -1.375 -34.326 21.129 1.00 46.48 144 ALA C N 1
ATOM 6969 C CA . ALA C 1 164 ? -1.845 -35.162 20.036 1.00 46.39 144 ALA C CA 1
ATOM 6970 C C . ALA C 1 164 ? -0.715 -36.018 19.483 1.00 46.07 144 ALA C C 1
ATOM 6971 O O . ALA C 1 164 ? -0.916 -37.200 19.185 1.00 50.68 144 ALA C O 1
ATOM 6973 N N . THR C 1 165 ? 0.478 -35.450 19.342 1.00 43.42 145 THR C N 1
ATOM 6974 C CA . THR C 1 165 ? 1.658 -36.228 18.996 1.00 44.71 145 THR C CA 1
ATOM 6975 C C . THR C 1 165 ? 2.767 -35.896 19.980 1.00 46.16 145 THR C C 1
ATOM 6976 O O . THR C 1 165 ? 2.653 -34.980 20.795 1.00 48.67 145 THR C O 1
ATOM 6980 N N . SER C 1 166 ? 3.847 -36.661 19.893 1.00 46.02 146 SER C N 1
ATOM 6981 C CA . SER C 1 166 ? 5.050 -36.400 20.668 1.00 49.09 146 SER C CA 1
ATOM 6982 C C . SER C 1 166 ? 6.137 -35.758 19.828 1.00 46.24 146 SER C C 1
ATOM 6983 O O . SER C 1 166 ? 7.108 -35.235 20.381 1.00 47.28 146 SER C O 1
ATOM 6986 N N . ASN C 1 167 ? 6.010 -35.811 18.510 1.00 45.79 147 ASN C N 1
ATOM 6987 C CA . ASN C 1 167 ? 6.860 -35.006 17.657 1.00 45.56 147 ASN C CA 1
ATOM 6988 C C . ASN C 1 167 ? 6.056 -34.552 16.438 1.00 42.47 147 ASN C C 1
ATOM 6989 O O . ASN C 1 167 ? 4.862 -34.845 16.303 1.00 42.08 147 ASN C O 1
ATOM 6994 N N . ALA C 1 168 ? 6.729 -33.804 15.564 1.00 39.78 148 ALA C N 1
ATOM 6995 C CA . ALA C 1 168 ? 6.129 -33.182 14.391 1.00 36.60 148 ALA C CA 1
ATOM 6996 C C . ALA C 1 168 ? 7.223 -32.500 13.579 1.00 37.68 148 ALA C C 1
ATOM 6997 O O . ALA C 1 168 ? 8.113 -31.867 14.151 1.00 36.87 148 ALA C O 1
ATOM 6999 N N . VAL C 1 169 ? 7.202 -32.639 12.257 1.00 34.69 149 VAL C N 1
ATOM 7000 C CA . VAL C 1 169 ? 8.128 -31.922 11.388 1.00 34.99 149 VAL C CA 1
ATOM 7001 C C . VAL C 1 169 ? 7.358 -30.790 10.721 1.00 36.43 149 VAL C C 1
ATOM 7002 O O . VAL C 1 169 ? 6.188 -30.956 10.349 1.00 34.43 149 VAL C O 1
ATOM 7006 N N . SER C 1 170 ? 7.995 -29.630 10.604 1.00 32.94 150 SER C N 1
ATOM 7007 C CA . SER C 1 170 ? 7.505 -28.588 9.721 1.00 31.86 150 SER C CA 1
ATOM 7008 C C . SER C 1 170 ? 8.582 -28.304 8.687 1.00 31.34 150 SER C C 1
ATOM 7009 O O . SER C 1 170 ? 9.775 -28.452 8.962 1.00 32.93 150 SER C O 1
ATOM 7012 N N . THR C 1 171 ? 8.158 -27.944 7.480 1.00 29.92 151 THR C N 1
ATOM 7013 C CA . THR C 1 171 ? 9.100 -27.659 6.407 1.00 28.55 151 THR C CA 1
ATOM 7014 C C . THR C 1 171 ? 8.458 -26.681 5.434 1.00 29.02 151 THR C C 1
ATOM 7015 O O . THR C 1 171 ? 7.235 -26.557 5.366 1.00 27.12 151 THR C O 1
ATOM 7019 N N . THR C 1 172 ? 9.298 -25.987 4.674 1.00 26.68 152 THR C N 1
ATOM 7020 C CA . THR C 1 172 ? 8.825 -25.044 3.677 1.00 26.90 152 THR C CA 1
ATOM 7021 C C . THR C 1 172 ? 9.881 -24.947 2.592 1.00 29.50 152 THR C C 1
ATOM 7022 O O . THR C 1 172 ? 11.071 -25.146 2.852 1.00 31.24 152 THR C O 1
ATOM 7026 N N . SER C 1 173 ? 9.440 -24.666 1.367 1.00 27.55 153 SER C N 1
ATOM 7027 C CA . SER C 1 173 ? 10.345 -24.557 0.232 1.00 27.42 153 SER C CA 1
ATOM 7028 C C . SER C 1 173 ? 9.845 -23.471 -0.699 1.00 29.76 153 SER C C 1
ATOM 7029 O O . SER C 1 173 ? 8.634 -23.295 -0.870 1.00 27.97 153 SER C O 1
ATOM 7032 N N . GLU C 1 174 ? 10.783 -22.753 -1.309 1.00 30.00 154 GLU C N 1
ATOM 7033 C CA . GLU C 1 174 ? 10.454 -21.687 -2.245 1.00 31.47 154 GLU C CA 1
ATOM 7034 C C . GLU C 1 174 ? 11.308 -21.850 -3.489 1.00 33.34 154 GLU C C 1
ATOM 7035 O O . GLU C 1 174 ? 12.538 -21.871 -3.400 1.00 33.68 154 GLU C O 1
ATOM 7041 N N . VAL C 1 175 ? 10.660 -21.984 -4.637 1.00 30.10 155 VAL C N 1
ATOM 7042 C CA . VAL C 1 175 ? 11.346 -21.971 -5.925 1.00 33.15 155 VAL C CA 1
ATOM 7043 C C . VAL C 1 175 ? 10.708 -20.897 -6.803 1.00 33.64 155 VAL C C 1
ATOM 7044 O O . VAL C 1 175 ? 10.166 -21.210 -7.877 1.00 34.52 155 VAL C O 1
ATOM 7048 N N . PRO C 1 176 ? 10.750 -19.618 -6.409 1.00 32.89 156 PRO C N 1
ATOM 7049 C CA . PRO C 1 176 ? 10.176 -18.576 -7.278 1.00 33.25 156 PRO C CA 1
ATOM 7050 C C . PRO C 1 176 ? 10.861 -18.460 -8.643 1.00 34.35 156 PRO C C 1
ATOM 7051 O O . PRO C 1 176 ? 10.317 -17.787 -9.531 1.00 34.69 156 PRO C O 1
ATOM 7055 N N . SER C 1 177 ? 12.028 -19.092 -8.828 1.00 36.04 157 SER C N 1
ATOM 7056 C CA . SER C 1 177 ? 12.693 -19.091 -10.130 1.00 36.96 157 SER C CA 1
ATOM 7057 C C . SER C 1 177 ? 11.804 -19.660 -11.233 1.00 34.97 157 SER C C 1
ATOM 7058 O O . SER C 1 177 ? 11.886 -19.210 -12.383 1.00 34.73 157 SER C O 1
ATOM 7061 N N . THR C 1 178 ? 10.957 -20.646 -10.899 1.00 35.86 158 THR C N 1
ATOM 7062 C CA . THR C 1 178 ? 9.992 -21.207 -11.853 1.00 35.69 158 THR C CA 1
ATOM 7063 C C . THR C 1 178 ? 9.127 -20.129 -12.488 1.00 35.74 158 THR C C 1
ATOM 7064 O O . THR C 1 178 ? 8.794 -20.210 -13.679 1.00 38.94 158 THR C O 1
ATOM 7068 N N . VAL C 1 179 ? 8.739 -19.119 -11.711 1.00 32.96 159 VAL C N 1
ATOM 7069 C CA . VAL C 1 179 ? 7.850 -18.077 -12.206 1.00 35.98 159 VAL C CA 1
ATOM 7070 C C . VAL C 1 179 ? 8.560 -16.748 -12.428 1.00 35.92 159 VAL C C 1
ATOM 7071 O O . VAL C 1 179 ? 7.984 -15.866 -13.089 1.00 34.81 159 VAL C O 1
ATOM 7075 N N . LEU C 1 180 ? 9.775 -16.565 -11.882 1.00 37.84 160 LEU C N 1
ATOM 7076 C CA . LEU C 1 180 ? 10.541 -15.337 -12.092 1.00 37.22 160 LEU C CA 1
ATOM 7077 C C . LEU C 1 180 ? 11.309 -15.339 -13.406 1.00 41.67 160 LEU C C 1
ATOM 7078 O O . LEU C 1 180 ? 11.704 -14.267 -13.887 1.00 42.81 160 LEU C O 1
ATOM 7083 N N . HIS C 1 181 ? 11.545 -16.519 -13.971 1.00 42.24 161 HIS C N 1
ATOM 7084 C CA . HIS C 1 181 ? 12.181 -16.628 -15.273 1.00 43.19 161 HIS C CA 1
ATOM 7085 C C . HIS C 1 181 ? 11.422 -15.806 -16.307 1.00 43.28 161 HIS C C 1
ATOM 7086 O O . HIS C 1 181 ? 10.205 -15.625 -16.216 1.00 43.55 161 HIS C O 1
ATOM 7093 N N . ALA C 1 182 ? 12.164 -15.290 -17.292 1.00 46.23 162 ALA C N 1
ATOM 7094 C CA . ALA C 1 182 ? 11.589 -14.378 -18.279 1.00 47.75 162 ALA C CA 1
ATOM 7095 C C . ALA C 1 182 ? 10.565 -15.053 -19.179 1.00 44.39 162 ALA C C 1
ATOM 7096 O O . ALA C 1 182 ? 9.761 -14.353 -19.803 1.00 45.41 162 ALA C O 1
ATOM 7098 N N . ARG C 1 183 ? 10.574 -16.388 -19.256 1.00 43.64 163 ARG C N 1
ATOM 7099 C CA . ARG C 1 183 ? 9.570 -17.095 -20.048 1.00 44.20 163 ARG C CA 1
ATOM 7100 C C . ARG C 1 183 ? 8.159 -16.838 -19.535 1.00 45.72 163 ARG C C 1
ATOM 7101 O O . ARG C 1 183 ? 7.201 -16.859 -20.318 1.00 47.06 163 ARG C O 1
ATOM 7109 N N . ASN C 1 184 ? 8.008 -16.585 -18.235 1.00 44.44 164 ASN C N 1
ATOM 7110 C CA . ASN C 1 184 ? 6.699 -16.287 -17.670 1.00 45.30 164 ASN C CA 1
ATOM 7111 C C . ASN C 1 184 ? 6.140 -14.948 -18.148 1.00 46.76 164 ASN C C 1
ATOM 7112 O O . ASN C 1 184 ? 4.987 -14.623 -17.845 1.00 45.60 164 ASN C O 1
ATOM 7117 N N . PHE C 1 185 ? 6.921 -14.176 -18.898 1.00 47.30 165 PHE C N 1
ATOM 7118 C CA . PHE C 1 185 ? 6.484 -12.896 -19.421 1.00 48.71 165 PHE C CA 1
ATOM 7119 C C . PHE C 1 185 ? 6.520 -12.844 -20.935 1.00 50.93 165 PHE C C 1
ATOM 7120 O O . PHE C 1 185 ? 6.073 -11.848 -21.516 1.00 52.14 165 PHE C O 1
ATOM 7128 N N . GLN C 1 186 ? 7.024 -13.900 -21.576 1.00 49.38 166 GLN C N 1
ATOM 7129 C CA . GLN C 1 186 ? 7.281 -13.885 -23.010 1.00 54.04 166 GLN C CA 1
ATOM 7130 C C . GLN C 1 186 ? 6.028 -13.560 -23.821 1.00 54.45 166 GLN C C 1
ATOM 7131 O O . GLN C 1 186 ? 6.088 -12.759 -24.760 1.00 57.83 166 GLN C O 1
ATOM 7137 N N . SER C 1 187 ? 4.880 -14.153 -23.472 1.00 52.56 167 SER C N 1
ATOM 7138 C CA . SER C 1 187 ? 3.658 -13.914 -24.246 1.00 52.10 167 SER C CA 1
ATOM 7139 C C . SER C 1 187 ? 3.074 -12.516 -24.033 1.00 56.28 167 SER C C 1
ATOM 7140 O O . SER C 1 187 ? 2.298 -12.049 -24.878 1.00 54.35 167 SER C O 1
ATOM 7143 N N . GLU C 1 188 ? 3.399 -11.850 -22.918 1.00 56.62 168 GLU C N 1
ATOM 7144 C CA . GLU C 1 188 ? 2.966 -10.466 -22.723 1.00 56.15 168 GLU C CA 1
ATOM 7145 C C . GLU C 1 188 ? 3.859 -9.502 -23.492 1.00 59.85 168 GLU C C 1
ATOM 7146 O O . GLU C 1 188 ? 3.375 -8.511 -24.056 1.00 60.80 168 GLU C O 1
ATOM 7152 N N . ASN C 1 189 ? 5.164 -9.788 -23.518 1.00 59.72 169 ASN C N 1
ATOM 7153 C CA . ASN C 1 189 ? 6.108 -8.965 -24.267 1.00 64.99 169 ASN C CA 1
ATOM 7154 C C . ASN C 1 189 ? 5.760 -8.946 -25.751 1.00 66.36 169 ASN C C 1
ATOM 7155 O O . ASN C 1 189 ? 5.744 -7.881 -26.381 1.00 69.75 169 ASN C O 1
ATOM 7160 N N . GLU C 1 190 ? 5.480 -10.121 -26.329 1.00 63.38 170 GLU C N 1
ATOM 7161 C CA . GLU C 1 190 ? 5.017 -10.184 -27.715 1.00 65.96 170 GLU C CA 1
ATOM 7162 C C . GLU C 1 190 ? 3.695 -9.450 -27.899 1.00 66.44 170 GLU C C 1
ATOM 7163 O O . GLU C 1 190 ? 3.460 -8.836 -28.943 1.00 69.92 170 GLU C O 1
ATOM 7169 N N . ALA C 1 191 ? 2.804 -9.537 -26.909 1.00 65.72 171 ALA C N 1
ATOM 7170 C CA . ALA C 1 191 ? 1.494 -8.904 -27.028 1.00 66.07 171 ALA C CA 1
ATOM 7171 C C . ALA C 1 191 ? 1.618 -7.396 -27.120 1.00 70.43 171 ALA C C 1
ATOM 7172 O O . ALA C 1 191 ? 0.783 -6.737 -27.749 1.00 72.23 171 ALA C O 1
ATOM 7174 N N . ARG C 1 192 ? 2.651 -6.833 -26.503 1.00 71.02 172 ARG C N 1
ATOM 7175 C CA . ARG C 1 192 ? 2.867 -5.397 -26.503 1.00 74.71 172 ARG C CA 1
ATOM 7176 C C . ARG C 1 192 ? 3.945 -4.969 -27.492 1.00 77.08 172 ARG C C 1
ATOM 7177 O O . ARG C 1 192 ? 4.046 -3.776 -27.796 1.00 78.86 172 ARG C O 1
ATOM 7185 N N . VAL C 1 193 ? 4.738 -5.920 -28.002 1.00 76.30 173 VAL C N 1
ATOM 7186 C CA . VAL C 1 193 ? 5.508 -5.702 -29.224 1.00 76.47 173 VAL C CA 1
ATOM 7187 C C . VAL C 1 193 ? 4.571 -5.582 -30.428 1.00 78.81 173 VAL C C 1
ATOM 7188 O O . VAL C 1 193 ? 4.740 -4.701 -31.282 1.00 80.78 173 VAL C O 1
ATOM 7192 N N . ALA C 1 194 ? 3.557 -6.452 -30.501 1.00 76.81 174 ALA C N 1
ATOM 7193 C CA . ALA C 1 194 ? 2.549 -6.414 -31.555 1.00 77.72 174 ALA C CA 1
ATOM 7194 C C . ALA C 1 194 ? 1.458 -5.379 -31.307 1.00 79.18 174 ALA C C 1
ATOM 7195 O O . ALA C 1 194 ? 0.606 -5.176 -32.180 1.00 82.17 174 ALA C O 1
ATOM 7197 N N . GLU C 1 195 ? 1.449 -4.741 -30.141 1.00 77.76 175 GLU C N 1
ATOM 7198 C CA . GLU C 1 195 ? 0.503 -3.675 -29.855 1.00 81.52 175 GLU C CA 1
ATOM 7199 C C . GLU C 1 195 ? 1.090 -2.296 -30.131 1.00 83.94 175 GLU C C 1
ATOM 7200 O O . GLU C 1 195 ? 0.347 -1.305 -30.102 1.00 82.71 175 GLU C O 1
ATOM 7206 N N . LEU C 1 196 ? 2.400 -2.224 -30.404 1.00 82.67 176 LEU C N 1
ATOM 7207 C CA . LEU C 1 196 ? 3.130 -0.977 -30.655 1.00 82.76 176 LEU C CA 1
ATOM 7208 C C . LEU C 1 196 ? 3.081 -0.041 -29.440 1.00 84.51 176 LEU C C 1
ATOM 7209 O O . LEU C 1 196 ? 2.643 1.109 -29.521 1.00 84.78 176 LEU C O 1
ATOM 7214 N N . GLU C 1 197 ? 3.557 -0.553 -28.304 1.00 87.65 177 GLU C N 1
ATOM 7215 C CA . GLU C 1 197 ? 3.616 0.224 -27.068 1.00 90.56 177 GLU C CA 1
ATOM 7216 C C . GLU C 1 197 ? 4.938 0.984 -26.984 1.00 88.97 177 GLU C C 1
ATOM 7217 O O . GLU C 1 197 ? 6.001 0.446 -27.314 1.00 85.52 177 GLU C O 1
ATOM 7223 N N . ARG C 1 198 ? 4.854 2.248 -26.545 1.00 90.28 178 ARG C N 1
ATOM 7224 C CA . ARG C 1 198 ? 6.034 3.108 -26.450 1.00 92.46 178 ARG C CA 1
ATOM 7225 C C . ARG C 1 198 ? 7.133 2.470 -25.599 1.00 91.45 178 ARG C C 1
ATOM 7226 O O . ARG C 1 198 ? 8.327 2.625 -25.893 1.00 91.55 178 ARG C O 1
ATOM 7234 N N . ARG C 1 199 ? 6.750 1.751 -24.539 1.00 89.82 179 ARG C N 1
ATOM 7235 C CA . ARG C 1 199 ? 7.688 1.021 -23.683 1.00 87.02 179 ARG C CA 1
ATOM 7236 C C . ARG C 1 199 ? 7.176 -0.407 -23.527 1.00 81.26 179 ARG C C 1
ATOM 7237 O O . ARG C 1 199 ? 6.385 -0.705 -22.621 1.00 77.41 179 ARG C O 1
ATOM 7245 N N . PRO C 1 200 ? 7.611 -1.322 -24.401 1.00 80.95 180 PRO C N 1
ATOM 7246 C CA . PRO C 1 200 ? 7.127 -2.711 -24.348 1.00 78.16 180 PRO C CA 1
ATOM 7247 C C . PRO C 1 200 ? 7.608 -3.494 -23.136 1.00 75.00 180 PRO C C 1
ATOM 7248 O O . PRO C 1 200 ? 7.226 -4.663 -22.995 1.00 72.26 180 PRO C O 1
ATOM 7252 N N . GLU C 1 201 ? 8.436 -2.897 -22.277 1.00 75.89 181 GLU C N 1
ATOM 7253 C CA . GLU C 1 201 ? 8.919 -3.577 -21.080 1.00 73.75 181 GLU C CA 1
ATOM 7254 C C . GLU C 1 201 ? 7.759 -3.876 -20.144 1.00 70.61 181 GLU C C 1
ATOM 7255 O O . GLU C 1 201 ? 6.802 -3.099 -20.033 1.00 69.33 181 GLU C O 1
ATOM 7261 N N . ILE C 1 202 ? 7.855 -5.017 -19.453 1.00 64.69 182 ILE C N 1
ATOM 7262 C CA . ILE C 1 202 ? 6.802 -5.382 -18.524 1.00 60.49 182 ILE C CA 1
ATOM 7263 C C . ILE C 1 202 ? 6.737 -4.349 -17.409 1.00 56.63 182 ILE C C 1
ATOM 7264 O O . ILE C 1 202 ? 7.680 -3.586 -17.169 1.00 57.43 182 ILE C O 1
ATOM 7269 N N . ALA C 1 203 ? 5.599 -4.327 -16.723 1.00 55.80 183 ALA C N 1
ATOM 7270 C CA . ALA C 1 203 ? 5.400 -3.393 -15.627 1.00 51.93 183 ALA C CA 1
ATOM 7271 C C . ALA C 1 203 ? 6.431 -3.623 -14.527 1.00 50.64 183 ALA C C 1
ATOM 7272 O O . ALA C 1 203 ? 6.932 -4.735 -14.323 1.00 48.51 183 ALA C O 1
ATOM 7274 N N . PHE C 1 204 ? 6.771 -2.532 -13.838 1.00 51.11 184 PHE C N 1
ATOM 7275 C CA . PHE C 1 204 ? 7.687 -2.619 -12.710 1.00 49.28 184 PHE C CA 1
ATOM 7276 C C . PHE C 1 204 ? 7.165 -3.586 -11.652 1.00 47.24 184 PHE C C 1
ATOM 7277 O O . PHE C 1 204 ? 7.938 -4.333 -11.047 1.00 47.33 184 PHE C O 1
ATOM 7285 N N . GLU C 1 205 ? 5.849 -3.593 -11.432 1.00 47.64 185 GLU C N 1
ATOM 7286 C CA . GLU C 1 205 ? 5.227 -4.492 -10.466 1.00 44.96 185 GLU C CA 1
ATOM 7287 C C . GLU C 1 205 ? 5.402 -5.964 -10.832 1.00 42.53 185 GLU C C 1
ATOM 7288 O O . GLU C 1 205 ? 5.379 -6.817 -9.937 1.00 40.77 185 GLU C O 1
ATOM 7294 N N . LYS C 1 206 ? 5.582 -6.282 -12.116 1.00 43.91 186 LYS C N 1
ATOM 7295 C CA . LYS C 1 206 ? 5.920 -7.642 -12.524 1.00 43.52 186 LYS C CA 1
ATOM 7296 C C . LYS C 1 206 ? 7.426 -7.901 -12.530 1.00 45.87 186 LYS C C 1
ATOM 7297 O O . LYS C 1 206 ? 7.855 -9.038 -12.298 1.00 45.80 186 LYS C O 1
ATOM 7303 N N . ASP C 1 207 ? 8.240 -6.875 -12.769 1.00 44.26 187 ASP C N 1
ATOM 7304 C CA . ASP C 1 207 ? 9.683 -7.066 -12.857 1.00 46.04 187 ASP C CA 1
ATOM 7305 C C . ASP C 1 207 ? 10.397 -6.890 -11.514 1.00 42.88 187 ASP C C 1
ATOM 7306 O O . ASP C 1 207 ? 11.461 -7.486 -11.304 1.00 42.00 187 ASP C O 1
ATOM 7311 N N . PHE C 1 208 ? 9.820 -6.103 -10.602 1.00 42.79 188 PHE C N 1
ATOM 7312 C CA . PHE C 1 208 ? 10.428 -5.817 -9.301 1.00 43.08 188 PHE C CA 1
ATOM 7313 C C . PHE C 1 208 ? 10.862 -7.092 -8.581 1.00 41.91 188 PHE C C 1
ATOM 7314 O O . PHE C 1 208 ? 12.032 -7.245 -8.214 1.00 44.85 188 PHE C O 1
ATOM 7322 N N . LEU C 1 209 ? 9.935 -8.032 -8.383 1.00 41.43 189 LEU C N 1
ATOM 7323 C CA . LEU C 1 209 ? 10.246 -9.226 -7.603 1.00 38.00 189 LEU C CA 1
ATOM 7324 C C . LEU C 1 209 ? 11.254 -10.150 -8.276 1.00 38.79 189 LEU C C 1
ATOM 7325 O O . LEU C 1 209 ? 11.788 -11.044 -7.604 1.00 37.82 189 LEU C O 1
ATOM 7330 N N . ARG C 1 210 ? 11.527 -9.963 -9.571 1.00 39.84 190 ARG C N 1
ATOM 7331 C CA . ARG C 1 210 ? 12.506 -10.816 -10.241 1.00 41.55 190 ARG C CA 1
ATOM 7332 C C . ARG C 1 210 ? 13.877 -10.674 -9.599 1.00 39.84 190 ARG C C 1
ATOM 7333 O O . ARG C 1 210 ? 14.671 -11.617 -9.604 1.00 40.86 190 ARG C O 1
ATOM 7341 N N . TRP C 1 211 ? 14.149 -9.524 -8.990 1.00 40.90 191 TRP C N 1
ATOM 7342 C CA . TRP C 1 211 ? 15.432 -9.251 -8.359 1.00 43.71 191 TRP C CA 1
ATOM 7343 C C . TRP C 1 211 ? 15.351 -9.309 -6.837 1.00 42.95 191 TRP C C 1
ATOM 7344 O O . TRP C 1 211 ? 16.351 -9.039 -6.163 1.00 43.14 191 TRP C O 1
ATOM 7355 N N . MET C 1 212 ? 14.197 -9.694 -6.285 1.00 37.87 192 MET C N 1
ATOM 7356 C CA . MET C 1 212 ? 13.973 -9.763 -4.848 1.00 36.64 192 MET C CA 1
ATOM 7357 C C . MET C 1 212 ? 13.967 -11.183 -4.313 1.00 34.80 192 MET C C 1
ATOM 7358 O O . MET C 1 212 ? 14.610 -11.465 -3.295 1.00 34.71 192 MET C O 1
ATOM 7363 N N . LEU C 1 213 ? 13.237 -12.085 -4.963 1.00 35.07 193 LEU C N 1
ATOM 7364 C CA . LEU C 1 213 ? 12.930 -13.399 -4.406 1.00 35.23 193 LEU C CA 1
ATOM 7365 C C . LEU C 1 213 ? 13.830 -14.474 -5.002 1.00 31.41 193 LEU C C 1
ATOM 7366 O O . LEU C 1 213 ? 14.169 -14.421 -6.187 1.00 32.89 193 LEU C O 1
ATOM 7371 N N . SER C 1 214 ? 14.187 -15.466 -4.189 1.00 31.33 194 SER C N 1
ATOM 7372 C CA . SER C 1 214 ? 15.082 -16.528 -4.639 1.00 34.63 194 SER C CA 1
ATOM 7373 C C . SER C 1 214 ? 14.756 -17.813 -3.880 1.00 34.40 194 SER C C 1
ATOM 7374 O O . SER C 1 214 ? 13.836 -17.850 -3.057 1.00 35.88 194 SER C O 1
ATOM 7377 N N . ASP C 1 215 ? 15.516 -18.874 -4.158 1.00 32.95 195 ASP C N 1
ATOM 7378 C CA . ASP C 1 215 ? 15.094 -20.232 -3.839 1.00 33.64 195 ASP C CA 1
ATOM 7379 C C . ASP C 1 215 ? 15.770 -20.779 -2.589 1.00 35.25 195 ASP C C 1
ATOM 7380 O O . ASP C 1 215 ? 16.916 -20.446 -2.288 1.00 38.94 195 ASP C O 1
ATOM 7385 N N . GLY C 1 216 ? 15.059 -21.658 -1.883 1.00 34.37 196 GLY C N 1
ATOM 7386 C CA . GLY C 1 216 ? 15.605 -22.333 -0.716 1.00 31.94 196 GLY C CA 1
ATOM 7387 C C . GLY C 1 216 ? 14.549 -23.070 0.073 1.00 30.85 196 GLY C C 1
ATOM 7388 O O . GLY C 1 216 ? 13.361 -22.798 -0.092 1.00 34.47 196 GLY C O 1
ATOM 7389 N N . ALA C 1 217 ? 14.960 -23.986 0.942 1.00 29.43 197 ALA C N 1
ATOM 7390 C CA . ALA C 1 217 ? 14.040 -24.771 1.754 1.00 31.96 197 ALA C CA 1
ATOM 7391 C C . ALA C 1 217 ? 14.589 -24.901 3.168 1.00 33.61 197 ALA C C 1
ATOM 7392 O O . ALA C 1 217 ? 15.761 -24.631 3.428 1.00 35.99 197 ALA C O 1
ATOM 7394 N N . GLY C 1 218 ? 13.731 -25.326 4.084 1.00 31.33 198 GLY C N 1
ATOM 7395 C CA . GLY C 1 218 ? 14.169 -25.596 5.437 1.00 32.66 198 GLY C CA 1
ATOM 7396 C C . GLY C 1 218 ? 13.181 -26.518 6.100 1.00 33.24 198 GLY C C 1
ATOM 7397 O O . GLY C 1 218 ? 12.021 -26.604 5.686 1.00 33.27 198 GLY C O 1
ATOM 7398 N N . ALA C 1 219 ? 13.651 -27.217 7.132 1.00 32.06 199 ALA C N 1
ATOM 7399 C CA . ALA C 1 219 ? 12.806 -28.107 7.915 1.00 33.08 199 ALA C CA 1
ATOM 7400 C C . ALA C 1 219 ? 13.187 -28.027 9.387 1.00 36.50 199 ALA C C 1
ATOM 7401 O O . ALA C 1 219 ? 14.312 -27.672 9.744 1.00 36.09 199 ALA C O 1
ATOM 7403 N N . ALA C 1 220 ? 12.236 -28.384 10.244 1.00 35.31 200 ALA C N 1
ATOM 7404 C CA . ALA C 1 220 ? 12.434 -28.280 11.679 1.00 37.48 200 ALA C CA 1
ATOM 7405 C C . ALA C 1 220 ? 11.751 -29.445 12.375 1.00 39.75 200 ALA C C 1
ATOM 7406 O O . ALA C 1 220 ? 10.611 -29.786 12.049 1.00 37.75 200 ALA C O 1
ATOM 7408 N N . LEU C 1 221 ? 12.446 -30.052 13.334 1.00 39.64 201 LEU C N 1
ATOM 7409 C CA . LEU C 1 221 ? 11.894 -31.143 14.122 1.00 39.21 201 LEU C CA 1
ATOM 7410 C C . LEU C 1 221 ? 11.543 -30.636 15.513 1.00 39.29 201 LEU C C 1
ATOM 7411 O O . LEU C 1 221 ? 12.365 -29.985 16.164 1.00 40.31 201 LEU C O 1
ATOM 7416 N N . LEU C 1 222 ? 10.319 -30.929 15.952 1.00 39.79 202 LEU C N 1
ATOM 7417 C CA . LEU C 1 222 ? 9.776 -30.480 17.230 1.00 40.57 202 LEU C CA 1
ATOM 7418 C C . LEU C 1 222 ? 9.356 -31.692 18.050 1.00 46.56 202 LEU C C 1
ATOM 7419 O O . LEU C 1 222 ? 8.597 -32.537 17.562 1.00 46.59 202 LEU C O 1
ATOM 7424 N N . GLU C 1 223 ? 9.834 -31.783 19.293 1.00 47.80 203 GLU C N 1
ATOM 7425 C CA . GLU C 1 223 ? 9.495 -32.905 20.166 1.00 48.70 203 GLU C CA 1
ATOM 7426 C C . GLU C 1 223 ? 9.039 -32.381 21.526 1.00 48.45 203 GLU C C 1
ATOM 7427 O O . GLU C 1 223 ? 9.158 -31.188 21.826 1.00 47.47 203 GLU C O 1
ATOM 7433 N N . ASN C 1 224 ? 8.479 -33.274 22.345 1.00 48.22 204 ASN C N 1
ATOM 7434 C CA . ASN C 1 224 ? 7.934 -32.881 23.644 1.00 49.51 204 ASN C CA 1
ATOM 7435 C C . ASN C 1 224 ? 8.971 -32.934 24.763 1.00 48.19 204 ASN C C 1
ATOM 7436 O O . ASN C 1 224 ? 8.634 -32.669 25.927 1.00 43.22 204 ASN C O 1
ATOM 7441 N N . LYS C 1 225 ? 10.215 -33.261 24.425 1.00 47.65 205 LYS C N 1
ATOM 7442 C CA . LYS C 1 225 ? 11.354 -33.262 25.322 1.00 50.03 205 LYS C CA 1
ATOM 7443 C C . LYS C 1 225 ? 12.565 -32.762 24.552 1.00 52.19 205 LYS C C 1
ATOM 7444 O O . LYS C 1 225 ? 12.669 -32.991 23.340 1.00 50.16 205 LYS C O 1
ATOM 7450 N N . PRO C 1 226 ? 13.483 -32.060 25.220 1.00 55.89 206 PRO C N 1
ATOM 7451 C CA . PRO C 1 226 ? 14.729 -31.635 24.561 1.00 55.71 206 PRO C CA 1
ATOM 7452 C C . PRO C 1 226 ? 15.628 -32.819 24.228 1.00 54.84 206 PRO C C 1
ATOM 7453 O O . PRO C 1 226 ? 15.381 -33.959 24.617 1.00 55.42 206 PRO C O 1
ATOM 7457 N N . ARG C 1 227 ? 16.690 -32.525 23.478 1.00 53.52 207 ARG C N 1
ATOM 7458 C CA . ARG C 1 227 ? 17.678 -33.534 23.096 1.00 60.71 207 ARG C CA 1
ATOM 7459 C C . ARG C 1 227 ? 18.419 -33.994 24.351 1.00 67.95 207 ARG C C 1
ATOM 7460 O O . ARG C 1 227 ? 18.211 -33.410 25.424 1.00 67.72 207 ARG C O 1
ATOM 7468 N N . PRO C 1 228 ? 19.282 -35.045 24.286 1.00 70.98 208 PRO C N 1
ATOM 7469 C CA . PRO C 1 228 ? 20.156 -35.311 25.436 1.00 69.99 208 PRO C CA 1
ATOM 7470 C C . PRO C 1 228 ? 21.231 -34.245 25.517 1.00 69.39 208 PRO C C 1
ATOM 7471 O O . PRO C 1 228 ? 21.312 -33.456 26.466 1.00 66.78 208 PRO C O 1
ATOM 7475 N N . ASP C 1 229 ? 22.053 -34.249 24.474 1.00 69.82 209 ASP C N 1
ATOM 7476 C CA . ASP C 1 229 ? 23.154 -33.330 24.266 1.00 68.55 209 ASP C CA 1
ATOM 7477 C C . ASP C 1 229 ? 22.650 -32.083 23.545 1.00 70.27 209 ASP C C 1
ATOM 7478 O O . ASP C 1 229 ? 21.445 -31.900 23.334 1.00 69.76 209 ASP C O 1
ATOM 7483 N N . GLY C 1 230 ? 23.585 -31.224 23.144 1.00 72.22 210 GLY C N 1
ATOM 7484 C CA . GLY C 1 230 ? 23.357 -29.996 22.427 1.00 69.26 210 GLY C CA 1
ATOM 7485 C C . GLY C 1 230 ? 22.297 -29.147 23.113 1.00 68.94 210 GLY C C 1
ATOM 7486 O O . GLY C 1 230 ? 22.024 -29.253 24.316 1.00 71.10 210 GLY C O 1
ATOM 7487 N N . VAL C 1 231 ? 21.677 -28.288 22.314 1.00 65.32 211 VAL C N 1
ATOM 7488 C CA . VAL C 1 231 ? 20.644 -27.413 22.846 1.00 62.14 211 VAL C CA 1
ATOM 7489 C C . VAL C 1 231 ? 19.351 -27.636 22.067 1.00 60.89 211 VAL C C 1
ATOM 7490 O O . VAL C 1 231 ? 19.360 -28.002 20.887 1.00 57.51 211 VAL C O 1
ATOM 7494 N N . SER C 1 232 ? 18.230 -27.470 22.771 1.00 57.81 212 SER C N 1
ATOM 7495 C CA . SER C 1 232 ? 16.904 -27.351 22.187 1.00 53.04 212 SER C CA 1
ATOM 7496 C C . SER C 1 232 ? 16.394 -25.924 22.372 1.00 53.79 212 SER C C 1
ATOM 7497 O O . SER C 1 232 ? 16.762 -25.239 23.329 1.00 53.56 212 SER C O 1
ATOM 7500 N N . LEU C 1 233 ? 15.550 -25.464 21.450 1.00 48.37 213 LEU C N 1
ATOM 7501 C CA . LEU C 1 233 ? 14.932 -24.146 21.567 1.00 41.73 213 LEU C CA 1
ATOM 7502 C C . LEU C 1 233 ? 13.483 -24.351 21.993 1.00 43.51 213 LEU C C 1
ATOM 7503 O O . LEU C 1 233 ? 12.641 -24.746 21.184 1.00 46.18 213 LEU C O 1
ATOM 7508 N N . ARG C 1 234 ? 13.189 -24.111 23.267 1.00 44.25 214 ARG C N 1
ATOM 7509 C CA . ARG C 1 234 ? 11.805 -24.210 23.722 1.00 42.48 214 ARG C CA 1
ATOM 7510 C C . ARG C 1 234 ? 10.964 -23.149 23.029 1.00 43.27 214 ARG C C 1
ATOM 7511 O O . ARG C 1 234 ? 11.270 -21.955 23.098 1.00 42.02 214 ARG C O 1
ATOM 7519 N N . ILE C 1 235 ? 9.911 -23.579 22.343 1.00 40.52 215 ILE C N 1
ATOM 7520 C CA . ILE C 1 235 ? 8.965 -22.629 21.772 1.00 40.58 215 ILE C CA 1
ATOM 7521 C C . ILE C 1 235 ? 8.066 -22.143 22.906 1.00 40.95 215 ILE C C 1
ATOM 7522 O O . ILE C 1 235 ? 7.309 -22.924 23.489 1.00 40.56 215 ILE C O 1
ATOM 7527 N N . ASP C 1 236 ? 8.156 -20.854 23.232 1.00 38.26 216 ASP C N 1
ATOM 7528 C CA . ASP C 1 236 ? 7.305 -20.333 24.292 1.00 38.70 216 ASP C CA 1
ATOM 7529 C C . ASP C 1 236 ? 5.936 -19.948 23.766 1.00 38.82 216 ASP C C 1
ATOM 7530 O O . ASP C 1 236 ? 4.924 -20.164 24.447 1.00 39.32 216 ASP C O 1
ATOM 7535 N N . TRP C 1 237 ? 5.886 -19.379 22.563 1.00 39.29 217 TRP C N 1
ATOM 7536 C CA . TRP C 1 237 ? 4.622 -19.112 21.882 1.00 37.62 217 TRP C CA 1
ATOM 7537 C C . TRP C 1 237 ? 4.906 -18.796 20.418 1.00 38.77 217 TRP C C 1
ATOM 7538 O O . TRP C 1 237 ? 6.055 -18.573 20.017 1.00 34.99 217 TRP C O 1
ATOM 7549 N N . ILE C 1 238 ? 3.832 -18.808 19.621 1.00 36.99 218 ILE C N 1
ATOM 7550 C CA . ILE C 1 238 ? 3.846 -18.319 18.246 1.00 33.63 218 ILE C CA 1
ATOM 7551 C C . ILE C 1 238 ? 2.573 -17.514 18.044 1.00 32.90 218 ILE C C 1
ATOM 7552 O O . ILE C 1 238 ? 1.476 -18.080 18.043 1.00 36.90 218 ILE C O 1
ATOM 7557 N N . ASP C 1 239 ? 2.703 -16.201 17.884 1.00 30.78 219 ASP C N 1
ATOM 7558 C CA . ASP C 1 239 ? 1.546 -15.324 17.755 1.00 31.38 219 ASP C CA 1
ATOM 7559 C C . ASP C 1 239 ? 1.496 -14.796 16.332 1.00 29.43 219 ASP C C 1
ATOM 7560 O O . ASP C 1 239 ? 2.516 -14.347 15.803 1.00 27.58 219 ASP C O 1
ATOM 7565 N N . ILE C 1 240 ? 0.314 -14.845 15.720 1.00 29.04 220 ILE C N 1
ATOM 7566 C CA . ILE C 1 240 ? 0.141 -14.488 14.316 1.00 26.41 220 ILE C CA 1
ATOM 7567 C C . ILE C 1 240 ? -1.072 -13.581 14.174 1.00 28.45 220 ILE C C 1
ATOM 7568 O O . ILE C 1 240 ? -2.120 -13.832 14.779 1.00 28.07 220 ILE C O 1
ATOM 7573 N N . TYR C 1 241 ? -0.936 -12.524 13.372 1.00 26.70 221 TYR C N 1
ATOM 7574 C CA . TYR C 1 241 ? -2.031 -11.594 13.126 1.00 27.37 221 TYR C CA 1
ATOM 7575 C C . TYR C 1 241 ? -2.161 -11.293 11.646 1.00 25.23 221 TYR C C 1
ATOM 7576 O O . TYR C 1 241 ? -1.162 -11.075 10.961 1.00 25.15 221 TYR C O 1
ATOM 7585 N N . SER C 1 242 ? -3.396 -11.240 11.170 1.00 25.54 222 SER C N 1
ATOM 7586 C CA . SER C 1 242 ? -3.706 -10.807 9.817 1.00 25.80 222 SER C CA 1
ATOM 7587 C C . SER C 1 242 ? -4.380 -9.442 9.883 1.00 26.50 222 SER C C 1
ATOM 7588 O O . SER C 1 242 ? -5.281 -9.229 10.703 1.00 27.54 222 SER C O 1
ATOM 7591 N N . PHE C 1 243 ? -3.942 -8.519 9.024 1.00 24.89 223 PHE C N 1
ATOM 7592 C CA . PHE C 1 243 ? -4.579 -7.212 8.872 1.00 27.02 223 PHE C CA 1
ATOM 7593 C C . PHE C 1 243 ? -5.244 -7.067 7.511 1.00 25.50 223 PHE C C 1
ATOM 7594 O O . PHE C 1 243 ? -5.439 -5.955 7.017 1.00 27.44 223 PHE C O 1
ATOM 7602 N N . ALA C 1 244 ? -5.628 -8.205 6.920 1.00 24.92 224 ALA C N 1
ATOM 7603 C CA . ALA C 1 244 ? -6.361 -8.218 5.659 1.00 26.08 224 ALA C CA 1
ATOM 7604 C C . ALA C 1 244 ? -7.757 -7.605 5.777 1.00 26.22 224 ALA C C 1
ATOM 7605 O O . ALA C 1 244 ? -8.327 -7.189 4.762 1.00 25.88 224 ALA C O 1
ATOM 7607 N N . ASN C 1 245 ? -8.313 -7.542 6.992 1.00 27.49 225 ASN C N 1
ATOM 7608 C CA . ASN C 1 245 ? -9.594 -6.884 7.221 1.00 28.52 225 ASN C CA 1
ATOM 7609 C C . ASN C 1 245 ? -9.612 -5.447 6.721 1.00 33.57 225 ASN C C 1
ATOM 7610 O O . ASN C 1 245 ? -10.669 -4.945 6.315 1.00 33.98 225 ASN C O 1
ATOM 7615 N N . GLU C 1 246 ? -8.467 -4.761 6.743 1.00 30.37 226 GLU C N 1
ATOM 7616 C CA . GLU C 1 246 ? -8.438 -3.363 6.342 1.00 34.62 226 GLU C CA 1
ATOM 7617 C C . GLU C 1 246 ? -7.369 -3.029 5.317 1.00 33.82 226 GLU C C 1
ATOM 7618 O O . GLU C 1 246 ? -7.354 -1.898 4.817 1.00 37.13 226 GLU C O 1
ATOM 7624 N N . GLN C 1 247 ? -6.489 -3.960 4.980 1.00 31.51 227 GLN C N 1
ATOM 7625 C CA . GLN C 1 247 ? -5.463 -3.726 3.975 1.00 31.20 227 GLN C CA 1
ATOM 7626 C C . GLN C 1 247 ? -5.816 -4.476 2.703 1.00 27.57 227 GLN C C 1
ATOM 7627 O O . GLN C 1 247 ? -6.332 -5.594 2.756 1.00 27.60 227 GLN C O 1
ATOM 7633 N N . GLU C 1 248 ? -5.556 -3.843 1.566 1.00 28.79 228 GLU C N 1
ATOM 7634 C CA . GLU C 1 248 ? -5.735 -4.490 0.276 1.00 29.20 228 GLU C CA 1
ATOM 7635 C C . GLU C 1 248 ? -4.651 -5.530 0.026 1.00 28.47 228 GLU C C 1
ATOM 7636 O O . GLU C 1 248 ? -3.575 -5.509 0.633 1.00 28.18 228 GLU C O 1
ATOM 7642 N N . THR C 1 249 ? -4.940 -6.430 -0.915 1.00 26.77 229 THR C N 1
ATOM 7643 C CA . THR C 1 249 ? -3.937 -7.364 -1.403 1.00 24.74 229 THR C CA 1
ATOM 7644 C C . THR C 1 249 ? -2.750 -6.589 -1.948 1.00 26.73 229 THR C C 1
ATOM 7645 O O . THR C 1 249 ? -2.919 -5.617 -2.693 1.00 25.53 229 THR C O 1
ATOM 7649 N N . CYS C 1 250 ? -1.547 -7.028 -1.572 1.00 25.82 230 CYS C N 1
ATOM 7650 C CA . CYS C 1 250 ? -0.308 -6.331 -1.901 1.00 25.54 230 CYS C CA 1
ATOM 7651 C C . CYS C 1 250 ? 0.662 -7.175 -2.714 1.00 24.54 230 CYS C C 1
ATOM 7652 O O . CYS C 1 250 ? 1.324 -6.650 -3.608 1.00 27.52 230 CYS C O 1
ATOM 7655 N N . MET C 1 251 ? 0.764 -8.471 -2.441 1.00 23.07 231 MET C N 1
ATOM 7656 C CA . MET C 1 251 ? 1.573 -9.386 -3.243 1.00 25.63 231 MET C CA 1
ATOM 7657 C C . MET C 1 251 ? 0.678 -10.529 -3.685 1.00 24.10 231 MET C C 1
ATOM 7658 O O . MET C 1 251 ? -0.045 -11.091 -2.860 1.00 24.17 231 MET C O 1
ATOM 7663 N N . TYR C 1 252 ? 0.736 -10.892 -4.965 1.00 22.66 232 TYR C N 1
ATOM 7664 C CA . TYR C 1 252 ? -0.308 -11.752 -5.514 1.00 23.87 232 TYR C CA 1
ATOM 7665 C C . TYR C 1 252 ? 0.159 -12.410 -6.806 1.00 25.25 232 TYR C C 1
ATOM 7666 O O . TYR C 1 252 ? 0.963 -11.853 -7.553 1.00 26.72 232 TYR C O 1
ATOM 7675 N N . SER C 1 253 ? -0.357 -13.604 -7.060 1.00 23.16 233 SER C N 1
ATOM 7676 C CA . SER C 1 253 ? -0.101 -14.276 -8.321 1.00 24.55 233 SER C CA 1
ATOM 7677 C C . SER C 1 253 ? -1.327 -15.113 -8.643 1.00 25.90 233 SER C C 1
ATOM 7678 O O . SER C 1 253 ? -2.132 -15.414 -7.758 1.00 25.00 233 SER C O 1
ATOM 7681 N N . GLY C 1 254 ? -1.460 -15.500 -9.911 1.00 26.85 234 GLY C N 1
ATOM 7682 C CA . GLY C 1 254 ? -2.702 -16.118 -10.354 1.00 24.17 234 GLY C CA 1
ATOM 7683 C C . GLY C 1 254 ? -3.887 -15.193 -10.180 1.00 25.39 234 GLY C C 1
ATOM 7684 O O . GLY C 1 254 ? -4.952 -15.627 -9.723 1.00 26.32 234 GLY C O 1
ATOM 7685 N N . GLY C 1 255 ? -3.716 -13.919 -10.515 1.00 26.16 235 GLY C N 1
ATOM 7686 C CA . GLY C 1 255 ? -4.758 -12.922 -10.349 1.00 25.37 235 GLY C CA 1
ATOM 7687 C C . GLY C 1 255 ? -4.245 -11.593 -10.851 1.00 28.23 235 GLY C C 1
ATOM 7688 O O . GLY C 1 255 ? -3.058 -11.428 -11.130 1.00 30.41 235 GLY C O 1
ATOM 7689 N N . GLU C 1 256 ? -5.165 -10.643 -10.989 1.00 30.54 236 GLU C N 1
ATOM 7690 C CA . GLU C 1 256 ? -4.807 -9.262 -11.278 1.00 30.27 236 GLU C CA 1
ATOM 7691 C C . GLU C 1 256 ? -5.511 -8.346 -10.288 1.00 29.40 236 GLU C C 1
ATOM 7692 O O . GLU C 1 256 ? -6.652 -8.596 -9.899 1.00 28.55 236 GLU C O 1
ATOM 7698 N N . LYS C 1 257 ? -4.816 -7.300 -9.852 1.00 33.80 237 LYS C N 1
ATOM 7699 C CA . LYS C 1 257 ? -5.391 -6.343 -8.914 1.00 34.09 237 LYS C CA 1
ATOM 7700 C C . LYS C 1 257 ? -6.113 -5.244 -9.692 1.00 36.26 237 LYS C C 1
ATOM 7701 O O . LYS C 1 257 ? -5.505 -4.547 -10.516 1.00 35.36 237 LYS C O 1
ATOM 7707 N N . LEU C 1 258 ? -7.402 -5.085 -9.416 1.00 34.83 238 LEU C N 1
ATOM 7708 C CA . LEU C 1 258 ? -8.246 -4.115 -10.094 1.00 34.47 238 LEU C CA 1
ATOM 7709 C C . LEU C 1 258 ? -8.090 -2.720 -9.482 1.00 39.21 238 LEU C C 1
ATOM 7710 O O . LEU C 1 258 ? -7.507 -2.529 -8.404 1.00 38.52 238 LEU C O 1
ATOM 7715 N N . ALA C 1 259 ? -8.636 -1.729 -10.192 1.00 39.96 239 ALA C N 1
ATOM 7716 C CA . ALA C 1 259 ? -8.496 -0.343 -9.761 1.00 38.34 239 ALA C CA 1
ATOM 7717 C C . ALA C 1 259 ? -9.064 -0.121 -8.368 1.00 38.89 239 ALA C C 1
ATOM 7718 O O . ALA C 1 259 ? -8.549 0.714 -7.620 1.00 42.22 239 ALA C O 1
ATOM 7720 N N . ASP C 1 260 ? -10.114 -0.858 -8.001 1.00 38.36 240 ASP C N 1
ATOM 7721 C CA . ASP C 1 260 ? -10.734 -0.724 -6.687 1.00 37.55 240 ASP C CA 1
ATOM 7722 C C . ASP C 1 260 ? -9.956 -1.429 -5.580 1.00 39.60 240 ASP C C 1
ATOM 7723 O O . ASP C 1 260 ? -10.419 -1.448 -4.430 1.00 40.15 240 ASP C O 1
ATOM 7728 N N . GLY C 1 261 ? -8.800 -2.010 -5.897 1.00 36.17 241 GLY C N 1
ATOM 7729 C CA . GLY C 1 261 ? -8.009 -2.712 -4.912 1.00 38.87 241 GLY C CA 1
ATOM 7730 C C . GLY C 1 261 ? -8.347 -4.176 -4.728 1.00 35.83 241 GLY C C 1
ATOM 7731 O O . GLY C 1 261 ? -7.621 -4.874 -4.008 1.00 35.91 241 GLY C O 1
ATOM 7732 N N . SER C 1 262 ? -9.418 -4.659 -5.345 1.00 32.33 242 SER C N 1
ATOM 7733 C CA . SER C 1 262 ? -9.787 -6.059 -5.238 1.00 31.74 242 SER C CA 1
ATOM 7734 C C . SER C 1 262 ? -8.903 -6.903 -6.151 1.00 28.65 242 SER C C 1
ATOM 7735 O O . SER C 1 262 ? -8.181 -6.393 -7.014 1.00 28.91 242 SER C O 1
ATOM 7738 N N . LEU C 1 263 ? -8.965 -8.215 -5.950 1.00 27.25 243 LEU C N 1
ATOM 7739 C CA . LEU C 1 263 ? -8.192 -9.168 -6.729 1.00 27.83 243 LEU C CA 1
ATOM 7740 C C . LEU C 1 263 ? -9.131 -10.023 -7.568 1.00 30.49 243 LEU C C 1
ATOM 7741 O O . LEU C 1 263 ? -10.091 -10.604 -7.045 1.00 29.27 243 LEU C O 1
ATOM 7746 N N . LYS C 1 264 ? -8.844 -10.110 -8.860 1.00 28.68 244 LYS C N 1
ATOM 7747 C CA . LYS C 1 264 ? -9.614 -10.938 -9.771 1.00 28.73 244 LYS C CA 1
ATOM 7748 C C . LYS C 1 264 ? -8.846 -12.232 -10.017 1.00 26.74 244 LYS C C 1
ATOM 7749 O O . LYS C 1 264 ? -7.720 -12.193 -10.523 1.00 27.27 244 LYS C O 1
ATOM 7755 N N . GLY C 1 265 ? -9.449 -13.373 -9.653 1.00 24.00 245 GLY C N 1
ATOM 7756 C CA . GLY C 1 265 ? -8.771 -14.645 -9.795 1.00 22.26 245 GLY C CA 1
ATOM 7757 C C . GLY C 1 265 ? -8.514 -15.013 -11.244 1.00 25.95 245 GLY C C 1
ATOM 7758 O O . GLY C 1 265 ? -9.211 -14.572 -12.158 1.00 27.38 245 GLY C O 1
ATOM 7759 N N . TRP C 1 266 ? -7.494 -15.852 -11.459 1.00 25.69 246 TRP C N 1
ATOM 7760 C CA . TRP C 1 266 ? -7.119 -16.240 -12.821 1.00 25.93 246 TRP C CA 1
ATOM 7761 C C . TRP C 1 266 ? -8.249 -16.942 -13.565 1.00 29.24 246 TRP C C 1
ATOM 7762 O O . TRP C 1 266 ? -8.345 -16.808 -14.792 1.00 30.39 246 TRP C O 1
ATOM 7773 N N . ALA C 1 267 ? -9.087 -17.723 -12.863 1.00 27.36 247 ALA C N 1
ATOM 7774 C CA . ALA C 1 267 ? -10.116 -18.509 -13.549 1.00 28.21 247 ALA C CA 1
ATOM 7775 C C . ALA C 1 267 ? -11.287 -17.653 -14.001 1.00 32.11 247 ALA C C 1
ATOM 7776 O O . ALA C 1 267 ? -12.105 -18.121 -14.802 1.00 34.27 247 ALA C O 1
ATOM 7778 N N . GLN C 1 268 ? -11.372 -16.417 -13.517 1.00 29.95 248 GLN C N 1
ATOM 7779 C CA . GLN C 1 268 ? -12.310 -15.431 -14.025 1.00 32.41 248 GLN C CA 1
ATOM 7780 C C . GLN C 1 268 ? -11.818 -14.763 -15.300 1.00 33.67 248 GLN C C 1
ATOM 7781 O O . GLN C 1 268 ? -12.484 -13.857 -15.810 1.00 36.46 248 GLN C O 1
ATOM 7787 N N . MET C 1 269 ? -10.674 -15.180 -15.821 1.00 32.77 249 MET C N 1
ATOM 7788 C CA . MET C 1 269 ? -10.108 -14.582 -17.014 1.00 35.66 249 MET C CA 1
ATOM 7789 C C . MET C 1 269 ? -9.987 -15.632 -18.111 1.00 37.04 249 MET C C 1
ATOM 7790 O O . MET C 1 269 ? -9.981 -16.842 -17.857 1.00 34.36 249 MET C O 1
ATOM 7795 N N . SER C 1 270 ? -9.918 -15.148 -19.344 1.00 36.48 250 SER C N 1
ATOM 7796 C CA . SER C 1 270 ? -9.697 -16.021 -20.476 1.00 36.62 250 SER C CA 1
ATOM 7797 C C . SER C 1 270 ? -8.252 -16.491 -20.503 1.00 36.13 250 SER C C 1
ATOM 7798 O O . SER C 1 270 ? -7.345 -15.843 -19.971 1.00 35.10 250 SER C O 1
ATOM 7801 N N . GLN C 1 271 ? -8.042 -17.629 -21.163 1.00 36.47 251 GLN C N 1
ATOM 7802 C CA . GLN C 1 271 ? -6.692 -18.151 -21.326 1.00 36.47 251 GLN C CA 1
ATOM 7803 C C . GLN C 1 271 ? -5.798 -17.172 -22.062 1.00 38.91 251 GLN C C 1
ATOM 7804 O O . GLN C 1 271 ? -4.585 -17.128 -21.813 1.00 38.90 251 GLN C O 1
ATOM 7810 N N . ALA C 1 272 ? -6.370 -16.406 -22.997 1.00 41.07 252 ALA C N 1
ATOM 7811 C CA . ALA C 1 272 ? -5.591 -15.386 -23.692 1.00 42.01 252 ALA C CA 1
ATOM 7812 C C . ALA C 1 272 ? -5.079 -14.350 -22.710 1.00 38.71 252 ALA C C 1
ATOM 7813 O O . ALA C 1 272 ? -3.924 -13.914 -22.791 1.00 40.67 252 ALA C O 1
ATOM 7815 N N . ASP C 1 273 ? -5.933 -13.967 -21.759 1.00 37.45 253 ASP C N 1
ATOM 7816 C CA . ASP C 1 273 ? -5.579 -12.956 -20.777 1.00 39.25 253 ASP C CA 1
ATOM 7817 C C . ASP C 1 273 ? -4.510 -13.455 -19.811 1.00 38.97 253 ASP C C 1
ATOM 7818 O O . ASP C 1 273 ? -3.644 -12.677 -19.398 1.00 39.49 253 ASP C O 1
ATOM 7823 N N . TRP C 1 274 ? -4.553 -14.738 -19.436 1.00 34.71 254 TRP C N 1
ATOM 7824 C CA . TRP C 1 274 ? -3.470 -15.298 -18.636 1.00 35.91 254 TRP C CA 1
ATOM 7825 C C . TRP C 1 274 ? -2.126 -14.948 -19.249 1.00 38.01 254 TRP C C 1
ATOM 7826 O O . TRP C 1 274 ? -1.189 -14.546 -18.551 1.00 37.39 254 TRP C O 1
ATOM 7837 N N . LEU C 1 275 ? -2.026 -15.088 -20.569 1.00 40.02 255 LEU C N 1
ATOM 7838 C CA . LEU C 1 275 ? -0.754 -14.939 -21.262 1.00 42.07 255 LEU C CA 1
ATOM 7839 C C . LEU C 1 275 ? -0.479 -13.492 -21.641 1.00 40.59 255 LEU C C 1
ATOM 7840 O O . LEU C 1 275 ? 0.658 -13.026 -21.522 1.00 43.71 255 LEU C O 1
ATOM 7845 N N . ALA C 1 276 ? -1.516 -12.766 -22.055 1.00 40.31 256 ALA C N 1
ATOM 7846 C CA . ALA C 1 276 ? -1.361 -11.365 -22.425 1.00 42.77 256 ALA C CA 1
ATOM 7847 C C . ALA C 1 276 ? -0.840 -10.530 -21.266 1.00 47.22 256 ALA C C 1
ATOM 7848 O O . ALA C 1 276 ? -0.098 -9.560 -21.477 1.00 48.78 256 ALA C O 1
ATOM 7850 N N . TYR C 1 277 ? -1.212 -10.893 -20.038 1.00 45.93 257 TYR C N 1
ATOM 7851 C CA . TYR C 1 277 ? -0.987 -10.067 -18.860 1.00 41.84 257 TYR C CA 1
ATOM 7852 C C . TYR C 1 277 ? -0.137 -10.763 -17.816 1.00 41.81 257 TYR C C 1
ATOM 7853 O O . TYR C 1 277 ? -0.056 -10.278 -16.680 1.00 43.85 257 TYR C O 1
ATOM 7862 N N . SER C 1 278 ? 0.495 -11.879 -18.177 1.00 39.93 258 SER C N 1
ATOM 7863 C CA . SER C 1 278 ? 1.318 -12.667 -17.268 1.00 39.12 258 SER C CA 1
ATOM 7864 C C . SER C 1 278 ? 0.614 -12.837 -15.923 1.00 36.28 258 SER C C 1
ATOM 7865 O O . SER C 1 278 ? 1.124 -12.478 -14.869 1.00 36.63 258 SER C O 1
ATOM 7868 N N . VAL C 1 279 ? -0.604 -13.370 -15.990 1.00 35.20 259 VAL C N 1
ATOM 7869 C CA . VAL C 1 279 ? -1.457 -13.443 -14.811 1.00 32.42 259 VAL C CA 1
ATOM 7870 C C . VAL C 1 279 ? -0.851 -14.344 -13.743 1.00 30.71 259 VAL C C 1
ATOM 7871 O O . VAL C 1 279 ? -1.010 -14.088 -12.542 1.00 28.35 259 VAL C O 1
ATOM 7875 N N . PHE C 1 280 ? -0.140 -15.394 -14.142 1.00 28.41 260 PHE C N 1
ATOM 7876 C CA . PHE C 1 280 ? 0.428 -16.327 -13.184 1.00 27.33 260 PHE C CA 1
ATOM 7877 C C . PHE C 1 280 ? 1.807 -15.930 -12.671 1.00 30.61 260 PHE C C 1
ATOM 7878 O O . PHE C 1 280 ? 2.419 -16.716 -11.949 1.00 30.80 260 PHE C O 1
ATOM 7886 N N . CYS C 1 281 ? 2.321 -14.757 -13.029 1.00 31.27 261 CYS C N 1
ATOM 7887 C CA . CYS C 1 281 ? 3.556 -14.296 -12.415 1.00 32.57 261 CYS C CA 1
ATOM 7888 C C . CYS C 1 281 ? 3.241 -13.643 -11.067 1.00 28.59 261 CYS C C 1
ATOM 7889 O O . CYS C 1 281 ? 2.095 -13.322 -10.764 1.00 27.44 261 CYS C O 1
ATOM 7892 N N . ILE C 1 282 ? 4.258 -13.476 -10.238 1.00 30.36 262 ILE C N 1
ATOM 7893 C CA . ILE C 1 282 ? 4.071 -12.832 -8.943 1.00 28.02 262 ILE C CA 1
ATOM 7894 C C . ILE C 1 282 ? 4.246 -11.330 -9.116 1.00 29.54 262 ILE C C 1
ATOM 7895 O O . ILE C 1 282 ? 5.239 -10.868 -9.686 1.00 30.71 262 ILE C O 1
ATOM 7900 N N . LYS C 1 283 ? 3.277 -10.568 -8.624 1.00 27.85 263 LYS C N 1
ATOM 7901 C CA . LYS C 1 283 ? 3.278 -9.118 -8.724 1.00 30.54 263 LYS C CA 1
ATOM 7902 C C . LYS C 1 283 ? 3.320 -8.512 -7.327 1.00 32.81 263 LYS C C 1
ATOM 7903 O O . LYS C 1 283 ? 2.970 -9.153 -6.330 1.00 27.62 263 LYS C O 1
ATOM 7909 N N . GLN C 1 284 ? 3.763 -7.263 -7.254 1.00 32.98 264 GLN C N 1
ATOM 7910 C CA . GLN C 1 284 ? 3.815 -6.569 -5.981 1.00 31.00 264 GLN C CA 1
ATOM 7911 C C . GLN C 1 284 ? 3.328 -5.153 -6.197 1.00 32.44 264 GLN C C 1
ATOM 7912 O O . GLN C 1 284 ? 3.813 -4.467 -7.099 1.00 34.13 264 GLN C O 1
ATOM 7918 N N . ASP C 1 285 ? 2.350 -4.737 -5.398 1.00 31.57 265 ASP C N 1
ATOM 7919 C CA . ASP C 1 285 ? 1.927 -3.340 -5.353 1.00 31.49 265 ASP C CA 1
ATOM 7920 C C . ASP C 1 285 ? 2.981 -2.609 -4.535 1.00 34.04 265 ASP C C 1
ATOM 7921 O O . ASP C 1 285 ? 2.879 -2.482 -3.315 1.00 34.23 265 ASP C O 1
ATOM 7926 N N . VAL C 1 286 ? 4.032 -2.149 -5.219 1.00 35.12 266 VAL C N 1
ATOM 7927 C CA . VAL C 1 286 ? 5.234 -1.707 -4.520 1.00 34.23 266 VAL C CA 1
ATOM 7928 C C . VAL C 1 286 ? 4.957 -0.450 -3.700 1.00 35.80 266 VAL C C 1
ATOM 7929 O O . VAL C 1 286 ? 5.486 -0.290 -2.594 1.00 37.16 266 VAL C O 1
ATOM 7933 N N . ARG C 1 287 ? 4.107 0.447 -4.205 1.00 37.94 267 ARG C N 1
ATOM 7934 C CA . ARG C 1 287 ? 3.809 1.675 -3.469 1.00 37.66 267 ARG C CA 1
ATOM 7935 C C . ARG C 1 287 ? 2.960 1.385 -2.240 1.00 36.80 267 ARG C C 1
ATOM 7936 O O . ARG C 1 287 ? 3.141 2.015 -1.194 1.00 37.69 267 ARG C O 1
ATOM 7944 N N . TYR C 1 288 ? 2.033 0.431 -2.346 1.00 36.98 268 TYR C N 1
ATOM 7945 C CA . TYR C 1 288 ? 1.235 0.031 -1.191 1.00 34.80 268 TYR C CA 1
ATOM 7946 C C . TYR C 1 288 ? 2.105 -0.673 -0.154 1.00 37.47 268 TYR C C 1
ATOM 7947 O O . TYR C 1 288 ? 1.939 -0.463 1.055 1.00 37.26 268 TYR C O 1
ATOM 7956 N N . LEU C 1 289 ? 3.042 -1.508 -0.620 1.00 36.16 269 LEU C N 1
ATOM 7957 C CA . LEU C 1 289 ? 3.971 -2.206 0.264 1.00 32.52 269 LEU C CA 1
ATOM 7958 C C . LEU C 1 289 ? 4.794 -1.227 1.089 1.00 35.33 269 LEU C C 1
ATOM 7959 O O . LEU C 1 289 ? 4.811 -1.297 2.325 1.00 35.07 269 LEU C O 1
ATOM 7964 N N . ASN C 1 290 ? 5.499 -0.311 0.412 1.00 34.68 270 ASN C N 1
ATOM 7965 C CA . ASN C 1 290 ? 6.378 0.636 1.097 1.00 35.52 270 ASN C CA 1
ATOM 7966 C C . ASN C 1 290 ? 5.633 1.422 2.172 1.00 36.54 270 ASN C C 1
ATOM 7967 O O . ASN C 1 290 ? 6.161 1.646 3.274 1.00 35.01 270 ASN C O 1
ATOM 7972 N N . GLU C 1 291 ? 4.389 1.818 1.868 1.00 33.29 271 GLU C N 1
ATOM 7973 C CA . GLU C 1 291 ? 3.594 2.662 2.752 1.00 35.62 271 GLU C CA 1
ATOM 7974 C C . GLU C 1 291 ? 3.129 1.937 4.012 1.00 34.13 271 GLU C C 1
ATOM 7975 O O . GLU C 1 291 ? 3.006 2.567 5.066 1.00 33.00 271 GLU C O 1
ATOM 7981 N N . ARG C 1 292 ? 2.861 0.630 3.938 1.00 33.98 272 ARG C N 1
ATOM 7982 C CA . ARG C 1 292 ? 2.157 -0.049 5.016 1.00 33.29 272 ARG C CA 1
ATOM 7983 C C . ARG C 1 292 ? 2.866 -1.259 5.619 1.00 27.44 272 ARG C C 1
ATOM 7984 O O . ARG C 1 292 ? 2.381 -1.789 6.623 1.00 27.22 272 ARG C O 1
ATOM 7992 N N . VAL C 1 293 ? 3.997 -1.700 5.071 1.00 28.66 273 VAL C N 1
ATOM 7993 C CA . VAL C 1 293 ? 4.562 -2.968 5.521 1.00 26.73 273 VAL C CA 1
ATOM 7994 C C . VAL C 1 293 ? 5.032 -2.888 6.975 1.00 27.00 273 VAL C C 1
ATOM 7995 O O . VAL C 1 293 ? 4.870 -3.845 7.743 1.00 24.50 273 VAL C O 1
ATOM 7999 N N . VAL C 1 294 ? 5.593 -1.753 7.396 1.00 26.86 274 VAL C N 1
ATOM 8000 C CA . VAL C 1 294 ? 6.138 -1.712 8.749 1.00 27.82 274 VAL C CA 1
ATOM 8001 C C . VAL C 1 294 ? 5.012 -1.669 9.780 1.00 25.61 274 VAL C C 1
ATOM 8002 O O . VAL C 1 294 ? 5.064 -2.356 10.802 1.00 24.74 274 VAL C O 1
ATOM 8006 N N . LYS C 1 295 ? 3.963 -0.900 9.515 1.00 26.02 275 LYS C N 1
ATOM 8007 C CA . LYS C 1 295 ? 2.883 -0.808 10.488 1.00 26.26 275 LYS C CA 1
ATOM 8008 C C . LYS C 1 295 ? 2.071 -2.093 10.538 1.00 27.55 275 LYS C C 1
ATOM 8009 O O . LYS C 1 295 ? 1.688 -2.558 11.623 1.00 27.73 275 LYS C O 1
ATOM 8015 N N . PHE C 1 296 ? 1.783 -2.684 9.383 1.00 26.58 276 PHE C N 1
ATOM 8016 C CA . PHE C 1 296 ? 0.778 -3.731 9.359 1.00 27.49 276 PHE C CA 1
ATOM 8017 C C . PHE C 1 296 ? 1.363 -5.120 9.251 1.00 26.22 276 PHE C C 1
ATOM 8018 O O . PHE C 1 296 ? 0.604 -6.083 9.132 1.00 28.48 276 PHE C O 1
ATOM 8026 N N . THR C 1 297 ? 2.679 -5.260 9.337 1.00 23.50 277 THR C N 1
ATOM 8027 C CA . THR C 1 297 ? 3.251 -6.558 9.648 1.00 26.11 277 THR C CA 1
ATOM 8028 C C . THR C 1 297 ? 4.051 -6.575 10.946 1.00 27.14 277 THR C C 1
ATOM 8029 O O . THR C 1 297 ? 4.206 -7.655 11.530 1.00 24.93 277 THR C O 1
ATOM 8033 N N . LEU C 1 298 ? 4.518 -5.413 11.435 1.00 27.44 278 LEU C N 1
ATOM 8034 C CA . LEU C 1 298 ? 5.338 -5.346 12.648 1.00 25.22 278 LEU C CA 1
ATOM 8035 C C . LEU C 1 298 ? 4.663 -4.573 13.776 1.00 24.96 278 LEU C C 1
ATOM 8036 O O . LEU C 1 298 ? 4.337 -5.178 14.797 1.00 27.73 278 LEU C O 1
ATOM 8041 N N . THR C 1 299 ? 4.453 -3.260 13.654 1.00 27.47 279 THR C N 1
ATOM 8042 C CA . THR C 1 299 ? 4.163 -2.490 14.867 1.00 29.16 279 THR C CA 1
ATOM 8043 C C . THR C 1 299 ? 2.752 -2.751 15.383 1.00 30.46 279 THR C C 1
ATOM 8044 O O . THR C 1 299 ? 2.552 -2.841 16.598 1.00 30.67 279 THR C O 1
ATOM 8048 N N . GLU C 1 300 ? 1.762 -2.903 14.479 1.00 31.59 280 GLU C N 1
ATOM 8049 C CA . GLU C 1 300 ? 0.386 -3.199 14.880 1.00 29.47 280 GLU C CA 1
ATOM 8050 C C . GLU C 1 300 ? 0.254 -4.580 15.524 1.00 29.70 280 GLU C C 1
ATOM 8051 O O . GLU C 1 300 ? -0.423 -4.710 16.553 1.00 30.59 280 GLU C O 1
ATOM 8057 N N . PRO C 1 301 ? 0.855 -5.643 14.978 1.00 29.06 281 PRO C N 1
ATOM 8058 C CA . PRO C 1 301 ? 0.779 -6.915 15.713 1.00 28.99 281 PRO C CA 1
ATOM 8059 C C . PRO C 1 301 ? 1.695 -6.954 16.920 1.00 31.15 281 PRO C C 1
ATOM 8060 O O . PRO C 1 301 ? 1.283 -7.452 17.976 1.00 30.84 281 PRO C O 1
ATOM 8064 N N . LEU C 1 302 ? 2.920 -6.432 16.815 1.00 28.20 282 LEU C N 1
ATOM 8065 C CA . LEU C 1 302 ? 3.848 -6.575 17.937 1.00 30.88 282 LEU C CA 1
ATOM 8066 C C . LEU C 1 302 ? 3.413 -5.742 19.140 1.00 31.61 282 LEU C C 1
ATOM 8067 O O . LEU C 1 302 ? 3.583 -6.177 20.283 1.00 33.23 282 LEU C O 1
ATOM 8072 N N . ARG C 1 303 ? 2.832 -4.557 18.920 1.00 29.33 283 ARG C N 1
ATOM 8073 C CA . ARG C 1 303 ? 2.360 -3.807 20.082 1.00 31.54 283 ARG C CA 1
ATOM 8074 C C . ARG C 1 303 ? 1.225 -4.545 20.783 1.00 34.29 283 ARG C C 1
ATOM 8075 O O . ARG C 1 303 ? 1.105 -4.462 22.011 1.00 32.52 283 ARG C O 1
ATOM 8083 N N . ARG C 1 304 ? 0.410 -5.297 20.028 1.00 32.51 284 ARG C N 1
ATOM 8084 C CA . ARG C 1 304 ? -0.619 -6.141 20.631 1.00 34.39 284 ARG C CA 1
ATOM 8085 C C . ARG C 1 304 ? 0.000 -7.260 21.463 1.00 34.18 284 ARG C C 1
ATOM 8086 O O . ARG C 1 304 ? -0.474 -7.559 22.563 1.00 37.57 284 ARG C O 1
ATOM 8094 N N . ILE C 1 305 ? 1.053 -7.891 20.945 1.00 31.27 285 ILE C N 1
ATOM 8095 C CA . ILE C 1 305 ? 1.679 -9.019 21.618 1.00 32.05 285 ILE C CA 1
ATOM 8096 C C . ILE C 1 305 ? 2.441 -8.564 22.857 1.00 36.35 285 ILE C C 1
ATOM 8097 O O . ILE C 1 305 ? 2.372 -9.203 23.914 1.00 34.98 285 ILE C O 1
ATOM 8102 N N . VAL C 1 306 ? 3.195 -7.467 22.737 1.00 34.52 286 VAL C N 1
ATOM 8103 C CA . VAL C 1 306 ? 3.947 -6.934 23.872 1.00 35.42 286 VAL C CA 1
ATOM 8104 C C . VAL C 1 306 ? 3.010 -6.612 25.019 1.00 34.14 286 VAL C C 1
ATOM 8105 O O . VAL C 1 306 ? 3.323 -6.866 26.183 1.00 38.72 286 VAL C O 1
ATOM 8109 N N . ALA C 1 307 ? 1.841 -6.063 24.708 1.00 34.27 287 ALA C N 1
ATOM 8110 C CA . ALA C 1 307 ? 0.902 -5.682 25.752 1.00 35.39 287 ALA C CA 1
ATOM 8111 C C . ALA C 1 307 ? 0.239 -6.904 26.377 1.00 38.21 287 ALA C C 1
ATOM 8112 O O . ALA C 1 307 ? 0.161 -7.015 27.604 1.00 40.42 287 ALA C O 1
ATOM 8114 N N . ASP C 1 308 ? -0.256 -7.827 25.551 1.00 38.62 288 ASP C N 1
ATOM 8115 C CA . ASP C 1 308 ? -0.973 -8.984 26.081 1.00 38.82 288 ASP C CA 1
ATOM 8116 C C . ASP C 1 308 ? -0.042 -9.950 26.791 1.00 38.80 288 ASP C C 1
ATOM 8117 O O . ASP C 1 308 ? -0.489 -10.701 27.664 1.00 40.61 288 ASP C O 1
ATOM 8122 N N . ARG C 1 309 ? 1.238 -9.972 26.415 1.00 38.29 289 ARG C N 1
ATOM 8123 C CA . ARG C 1 309 ? 2.223 -10.842 27.047 1.00 37.73 289 ARG C CA 1
ATOM 8124 C C . ARG C 1 309 ? 3.158 -10.080 27.975 1.00 39.63 289 ARG C C 1
ATOM 8125 O O . ARG C 1 309 ? 4.130 -10.664 28.473 1.00 40.18 289 ARG C O 1
ATOM 8133 N N . ASN C 1 310 ? 2.896 -8.792 28.201 1.00 39.98 290 ASN C N 1
ATOM 8134 C CA . ASN C 1 310 ? 3.658 -7.958 29.136 1.00 40.32 290 ASN C CA 1
ATOM 8135 C C . ASN C 1 310 ? 5.165 -8.135 28.956 1.00 39.09 290 ASN C C 1
ATOM 8136 O O . ASN C 1 310 ? 5.898 -8.450 29.897 1.00 41.86 290 ASN C O 1
ATOM 8141 N N . LEU C 1 311 ? 5.617 -7.913 27.719 1.00 36.30 291 LEU C N 1
ATOM 8142 C CA . LEU C 1 311 ? 7.000 -8.140 27.324 1.00 35.88 291 LEU C CA 1
ATOM 8143 C C . LEU C 1 311 ? 7.860 -6.889 27.475 1.00 33.66 291 LEU C C 1
ATOM 8144 O O . LEU C 1 311 ? 7.371 -5.755 27.488 1.00 34.58 291 LEU C O 1
ATOM 8149 N N . SER C 1 312 ? 9.170 -7.115 27.539 1.00 34.93 292 SER C N 1
ATOM 8150 C CA . SER C 1 312 ? 10.143 -6.040 27.646 1.00 35.87 292 SER C CA 1
ATOM 8151 C C . SER C 1 312 ? 11.264 -6.287 26.653 1.00 32.98 292 SER C C 1
ATOM 8152 O O . SER C 1 312 ? 11.834 -7.377 26.602 1.00 33.07 292 SER C O 1
ATOM 8155 N N . SER C 1 313 ? 11.563 -5.258 25.870 1.00 33.51 293 SER C N 1
ATOM 8156 C CA . SER C 1 313 ? 12.606 -5.325 24.852 1.00 34.21 293 SER C CA 1
ATOM 8157 C C . SER C 1 313 ? 13.945 -5.823 25.408 1.00 35.72 293 SER C C 1
ATOM 8158 O O . SER C 1 313 ? 14.657 -6.587 24.742 1.00 35.97 293 SER C O 1
ATOM 8161 N N . GLU C 1 314 ? 14.316 -5.398 26.624 1.00 34.66 294 GLU C N 1
ATOM 8162 C CA . GLU C 1 314 ? 15.621 -5.766 27.188 1.00 37.01 294 GLU C CA 1
ATOM 8163 C C . GLU C 1 314 ? 15.744 -7.254 27.504 1.00 38.09 294 GLU C C 1
ATOM 8164 O O . GLU C 1 314 ? 16.863 -7.718 27.775 1.00 34.58 294 GLU C O 1
ATOM 8170 N N . SER C 1 315 ? 14.635 -8.004 27.491 1.00 36.51 295 SER C N 1
ATOM 8171 C CA . SER C 1 315 ? 14.678 -9.441 27.734 1.00 35.79 295 SER C CA 1
ATOM 8172 C C . SER C 1 315 ? 14.966 -10.257 26.476 1.00 38.88 295 SER C C 1
ATOM 8173 O O . SER C 1 315 ? 15.127 -11.479 26.574 1.00 40.23 295 SER C O 1
ATOM 8176 N N . ILE C 1 316 ? 15.042 -9.629 25.304 1.00 39.03 296 ILE C N 1
ATOM 8177 C CA . ILE C 1 316 ? 15.277 -10.343 24.052 1.00 34.40 296 ILE C CA 1
ATOM 8178 C C . ILE C 1 316 ? 16.772 -10.353 23.775 1.00 33.22 296 ILE C C 1
ATOM 8179 O O . ILE C 1 316 ? 17.383 -9.301 23.576 1.00 34.35 296 ILE C O 1
ATOM 8184 N N . ASP C 1 317 ? 17.365 -11.540 23.746 1.00 34.99 297 ASP C N 1
ATOM 8185 C CA . ASP C 1 317 ? 18.797 -11.633 23.491 1.00 34.06 297 ASP C CA 1
ATOM 8186 C C . ASP C 1 317 ? 19.108 -11.731 22.002 1.00 36.86 297 ASP C C 1
ATOM 8187 O O . ASP C 1 317 ? 20.106 -11.163 21.538 1.00 36.89 297 ASP C O 1
ATOM 8192 N N . TRP C 1 318 ? 18.273 -12.443 21.240 1.00 36.45 298 TRP C N 1
ATOM 8193 C CA . TRP C 1 318 ? 18.406 -12.558 19.788 1.00 37.22 298 TRP C CA 1
ATOM 8194 C C . TRP C 1 318 ? 17.109 -12.135 19.109 1.00 34.24 298 TRP C C 1
ATOM 8195 O O . TRP C 1 318 ? 16.027 -12.591 19.491 1.00 34.66 298 TRP C O 1
ATOM 8206 N N . PHE C 1 319 ? 17.216 -11.261 18.120 1.00 32.10 299 PHE C N 1
ATOM 8207 C CA . PHE C 1 319 ? 16.080 -10.861 17.303 1.00 30.87 299 PHE C CA 1
ATOM 8208 C C . PHE C 1 319 ? 16.330 -11.392 15.907 1.00 32.40 299 PHE C C 1
ATOM 8209 O O . PHE C 1 319 ? 17.360 -11.078 15.305 1.00 32.05 299 PHE C O 1
ATOM 8217 N N . LEU C 1 320 ? 15.403 -12.213 15.400 1.00 34.64 300 LEU C N 1
ATOM 8218 C CA . LEU C 1 320 ? 15.563 -12.881 14.108 1.00 32.44 300 LEU C CA 1
ATOM 8219 C C . LEU C 1 320 ? 14.499 -12.366 13.143 1.00 34.09 300 LEU C C 1
ATOM 8220 O O . LEU C 1 320 ? 13.459 -13.015 12.942 1.00 30.82 300 LEU C O 1
ATOM 8225 N N . PRO C 1 321 ? 14.744 -11.209 12.501 1.00 34.90 301 PRO C N 1
ATOM 8226 C CA . PRO C 1 321 ? 13.735 -10.624 11.612 1.00 32.40 301 PRO C CA 1
ATOM 8227 C C . PRO C 1 321 ? 13.929 -11.017 10.155 1.00 33.21 301 PRO C C 1
ATOM 8228 O O . PRO C 1 321 ? 15.032 -10.890 9.618 1.00 33.28 301 PRO C O 1
ATOM 8232 N N . HIS C 1 322 ? 12.880 -11.504 9.490 1.00 31.31 302 HIS C N 1
ATOM 8233 C CA . HIS C 1 322 ? 12.946 -11.663 8.035 1.00 31.09 302 HIS C CA 1
ATOM 8234 C C . HIS C 1 322 ? 12.493 -10.351 7.403 1.00 31.59 302 HIS C C 1
ATOM 8235 O O . HIS C 1 322 ? 11.305 -10.105 7.221 1.00 29.72 302 HIS C O 1
ATOM 8242 N N . TYR C 1 323 ? 13.441 -9.482 7.064 1.00 31.02 303 TYR C N 1
ATOM 8243 C CA . TYR C 1 323 ? 13.075 -8.142 6.627 1.00 31.64 303 TYR C CA 1
ATOM 8244 C C . TYR C 1 323 ? 13.249 -7.930 5.133 1.00 32.13 303 TYR C C 1
ATOM 8245 O O . TYR C 1 323 ? 13.028 -6.809 4.657 1.00 33.20 303 TYR C O 1
ATOM 8254 N N . SER C 1 324 ? 13.660 -8.969 4.392 1.00 34.77 304 SER C N 1
ATOM 8255 C CA . SER C 1 324 ? 13.554 -9.033 2.932 1.00 34.52 304 SER C CA 1
ATOM 8256 C C . SER C 1 324 ? 14.498 -8.110 2.161 1.00 35.60 304 SER C C 1
ATOM 8257 O O . SER C 1 324 ? 15.008 -8.485 1.098 1.00 34.75 304 SER C O 1
ATOM 8260 N N . SER C 1 325 ? 14.726 -6.902 2.666 1.00 36.48 305 SER C N 1
ATOM 8261 C CA . SER C 1 325 ? 15.407 -5.874 1.891 1.00 36.79 305 SER C CA 1
ATOM 8262 C C . SER C 1 325 ? 16.125 -4.917 2.832 1.00 36.99 305 SER C C 1
ATOM 8263 O O . SER C 1 325 ? 15.550 -4.490 3.837 1.00 36.21 305 SER C O 1
ATOM 8266 N N . GLU C 1 326 ? 17.379 -4.584 2.501 1.00 37.84 306 GLU C N 1
ATOM 8267 C CA . GLU C 1 326 ? 18.130 -3.599 3.280 1.00 40.32 306 GLU C CA 1
ATOM 8268 C C . GLU C 1 326 ? 17.335 -2.313 3.435 1.00 38.07 306 GLU C C 1
ATOM 8269 O O . GLU C 1 326 ? 17.384 -1.664 4.486 1.00 39.81 306 GLU C O 1
ATOM 8275 N N . TYR C 1 327 ? 16.567 -1.957 2.402 1.00 35.97 307 TYR C N 1
ATOM 8276 C CA . TYR C 1 327 ? 15.695 -0.791 2.443 1.00 36.36 307 TYR C CA 1
ATOM 8277 C C . TYR C 1 327 ? 14.806 -0.760 3.691 1.00 37.41 307 TYR C C 1
ATOM 8278 O O . TYR C 1 327 ? 14.520 0.317 4.234 1.00 38.47 307 TYR C O 1
ATOM 8287 N N . PHE C 1 328 ? 14.348 -1.921 4.158 1.00 34.73 308 PHE C N 1
ATOM 8288 C CA . PHE C 1 328 ? 13.407 -1.966 5.270 1.00 32.65 308 PHE C CA 1
ATOM 8289 C C . PHE C 1 328 ? 14.073 -2.192 6.613 1.00 32.81 308 PHE C C 1
ATOM 8290 O O . PHE C 1 328 ? 13.402 -2.039 7.640 1.00 34.59 308 PHE C O 1
ATOM 8298 N N . ARG C 1 329 ? 15.355 -2.570 6.625 1.00 33.63 309 ARG C N 1
ATOM 8299 C CA . ARG C 1 329 ? 16.028 -2.989 7.851 1.00 34.36 309 ARG C CA 1
ATOM 8300 C C . ARG C 1 329 ? 15.818 -1.984 8.975 1.00 32.66 309 ARG C C 1
ATOM 8301 O O . ARG C 1 329 ? 15.249 -2.303 10.026 1.00 31.96 309 ARG C O 1
ATOM 8309 N N . MET C 1 330 ? 16.257 -0.747 8.758 1.00 35.90 310 MET C N 1
ATOM 8310 C CA . MET C 1 330 ? 16.116 0.268 9.792 1.00 36.92 310 MET C CA 1
ATOM 8311 C C . MET C 1 330 ? 14.705 0.832 9.853 1.00 35.12 310 MET C C 1
ATOM 8312 O O . MET C 1 330 ? 14.320 1.391 10.886 1.00 34.69 310 MET C O 1
ATOM 8317 N N . LYS C 1 331 ? 13.916 0.673 8.788 1.00 33.83 311 LYS C N 1
ATOM 8318 C CA . LYS C 1 331 ? 12.522 1.082 8.863 1.00 32.61 311 LYS C CA 1
ATOM 8319 C C . LYS C 1 331 ? 11.745 0.200 9.835 1.00 30.81 311 LYS C C 1
ATOM 8320 O O . LYS C 1 331 ? 10.911 0.701 10.599 1.00 30.70 311 LYS C O 1
ATOM 8326 N N . PHE C 1 332 ? 12.017 -1.111 9.839 1.00 30.97 312 PHE C N 1
ATOM 8327 C CA . PHE C 1 332 ? 11.458 -1.981 10.877 1.00 28.81 312 PHE C CA 1
ATOM 8328 C C . PHE C 1 332 ? 12.014 -1.629 12.262 1.00 31.75 312 PHE C C 1
ATOM 8329 O O . PHE C 1 332 ? 11.291 -1.707 13.267 1.00 29.76 312 PHE C O 1
ATOM 8337 N N . SER C 1 333 ? 13.305 -1.269 12.339 1.00 32.78 313 SER C N 1
ATOM 8338 C CA . SER C 1 333 ? 13.905 -0.886 13.618 1.00 33.40 313 SER C CA 1
ATOM 8339 C C . SER C 1 333 ? 13.237 0.367 14.183 1.00 31.57 313 SER C C 1
ATOM 8340 O O . SER C 1 333 ? 12.945 0.443 15.385 1.00 31.10 313 SER C O 1
ATOM 8343 N N . GLU C 1 334 ? 12.983 1.356 13.320 1.00 31.01 314 GLU C N 1
ATOM 8344 C CA . GLU C 1 334 ? 12.212 2.525 13.720 1.00 31.32 314 GLU C CA 1
ATOM 8345 C C . GLU C 1 334 ? 10.816 2.143 14.163 1.00 30.83 314 GLU C C 1
ATOM 8346 O O . GLU C 1 334 ? 10.261 2.765 15.076 1.00 31.13 314 GLU C O 1
ATOM 8352 N N . GLY C 1 335 ? 10.235 1.118 13.541 1.00 33.00 315 GLY C N 1
ATOM 8353 C CA . GLY C 1 335 ? 8.951 0.622 14.001 1.00 29.48 315 GLY C CA 1
ATOM 8354 C C . GLY C 1 335 ? 9.030 0.064 15.405 1.00 30.35 315 GLY C C 1
ATOM 8355 O O . GLY C 1 335 ? 8.146 0.307 16.231 1.00 31.77 315 GLY C O 1
ATOM 8356 N N . LEU C 1 336 ? 10.095 -0.688 15.695 1.00 28.34 316 LEU C N 1
ATOM 8357 C CA . LEU C 1 336 ? 10.342 -1.131 17.063 1.00 29.92 316 LEU C CA 1
ATOM 8358 C C . LEU C 1 336 ? 10.452 0.060 18.016 1.00 29.28 316 LEU C C 1
ATOM 8359 O O . LEU C 1 336 ? 9.844 0.062 19.089 1.00 28.70 316 LEU C O 1
ATOM 8364 N N . ASP C 1 337 ? 11.205 1.099 17.628 1.00 28.80 317 ASP C N 1
ATOM 8365 C CA . ASP C 1 337 ? 11.320 2.281 18.486 1.00 28.97 317 ASP C CA 1
ATOM 8366 C C . ASP C 1 337 ? 9.961 2.925 18.725 1.00 32.80 317 ASP C C 1
ATOM 8367 O O . ASP C 1 337 ? 9.647 3.332 19.850 1.00 33.60 317 ASP C O 1
ATOM 8372 N N . ASP C 1 338 ? 9.137 3.021 17.674 1.00 32.31 318 ASP C N 1
ATOM 8373 C CA . ASP C 1 338 ? 7.823 3.640 17.783 1.00 30.26 318 ASP C CA 1
ATOM 8374 C C . ASP C 1 338 ? 6.873 2.884 18.701 1.00 31.84 318 ASP C C 1
ATOM 8375 O O . ASP C 1 338 ? 5.884 3.468 19.150 1.00 33.67 318 ASP C O 1
ATOM 8380 N N . ILE C 1 339 ? 7.127 1.612 18.990 1.00 31.27 319 ILE C N 1
ATOM 8381 C CA . ILE C 1 339 ? 6.279 0.890 19.927 1.00 32.08 319 ILE C CA 1
ATOM 8382 C C . ILE C 1 339 ? 7.006 0.605 21.245 1.00 32.97 319 ILE C C 1
ATOM 8383 O O . ILE C 1 339 ? 6.596 -0.284 22.001 1.00 33.04 319 ILE C O 1
ATOM 8388 N N . ASN C 1 340 ? 8.060 1.372 21.547 1.00 32.65 320 ASN C N 1
ATOM 8389 C CA . ASN C 1 340 ? 8.782 1.260 22.813 1.00 31.26 320 ASN C CA 1
ATOM 8390 C C . ASN C 1 340 ? 9.315 -0.155 22.989 1.00 31.71 320 ASN C C 1
ATOM 8391 O O . ASN C 1 340 ? 9.140 -0.783 24.032 1.00 32.63 320 ASN C O 1
ATOM 8396 N N . PHE C 1 341 ? 9.948 -0.664 21.936 1.00 30.55 321 PHE C N 1
ATOM 8397 C CA . PHE C 1 341 ? 10.456 -2.029 21.925 1.00 29.64 321 PHE C CA 1
ATOM 8398 C C . PHE C 1 341 ? 11.731 -2.082 21.103 1.00 31.48 321 PHE C C 1
ATOM 8399 O O . PHE C 1 341 ? 11.958 -3.022 20.335 1.00 31.66 321 PHE C O 1
ATOM 8407 N N . SER C 1 342 ? 12.571 -1.064 21.254 1.00 29.12 322 SER C N 1
ATOM 8408 C CA . SER C 1 342 ? 13.821 -0.985 20.517 1.00 29.92 322 SER C CA 1
ATOM 8409 C C . SER C 1 342 ? 14.697 -2.199 20.781 1.00 31.77 322 SER C C 1
ATOM 8410 O O . SER C 1 342 ? 14.778 -2.704 21.904 1.00 31.60 322 SER C O 1
ATOM 8413 N N . ILE C 1 343 ? 15.346 -2.679 19.727 1.00 31.49 323 ILE C N 1
ATOM 8414 C CA . ILE C 1 343 ? 16.348 -3.725 19.834 1.00 30.67 323 ILE C CA 1
ATOM 8415 C C . ILE C 1 343 ? 17.493 -3.285 18.949 1.00 33.37 323 ILE C C 1
ATOM 8416 O O . ILE C 1 343 ? 17.306 -3.098 17.742 1.00 32.72 323 ILE C O 1
ATOM 8421 N N . GLU C 1 344 ? 18.659 -3.058 19.546 1.00 37.20 324 GLU C N 1
ATOM 8422 C CA . GLU C 1 344 ? 19.777 -2.531 18.781 1.00 38.43 324 GLU C CA 1
ATOM 8423 C C . GLU C 1 344 ? 20.277 -3.583 17.799 1.00 37.76 324 GLU C C 1
ATOM 8424 O O . GLU C 1 344 ? 20.083 -4.784 17.998 1.00 37.85 324 GLU C O 1
ATOM 8430 N N . GLN C 1 345 ? 20.898 -3.113 16.709 1.00 36.74 325 GLN C N 1
ATOM 8431 C CA . GLN C 1 345 ? 21.339 -4.003 15.636 1.00 36.34 325 GLN C CA 1
ATOM 8432 C C . GLN C 1 345 ? 22.212 -5.124 16.148 1.00 40.08 325 GLN C C 1
ATOM 8433 O O . GLN C 1 345 ? 22.265 -6.200 15.540 1.00 40.95 325 GLN C O 1
ATOM 8439 N N . GLU C 1 346 ? 22.913 -4.883 17.257 1.00 42.14 326 GLU C N 1
ATOM 8440 C CA . GLU C 1 346 ? 23.884 -5.843 17.767 1.00 46.18 326 GLU C CA 1
ATOM 8441 C C . GLU C 1 346 ? 23.223 -7.184 18.072 1.00 43.18 326 GLU C C 1
ATOM 8442 O O . GLU C 1 346 ? 23.761 -8.244 17.730 1.00 44.09 326 GLU C O 1
ATOM 8448 N N . ARG C 1 347 ? 22.043 -7.155 18.685 1.00 40.48 327 ARG C N 1
ATOM 8449 C CA . ARG C 1 347 ? 21.313 -8.376 18.975 1.00 39.86 327 ARG C CA 1
ATOM 8450 C C . ARG C 1 347 ? 20.495 -8.875 17.779 1.00 40.27 327 ARG C C 1
ATOM 8451 O O . ARG C 1 347 ? 19.800 -9.888 17.910 1.00 40.50 327 ARG C O 1
ATOM 8459 N N . TRP C 1 348 ? 20.562 -8.211 16.622 1.00 38.17 328 TRP C N 1
ATOM 8460 C CA . TRP C 1 348 ? 19.882 -8.705 15.428 1.00 38.04 328 TRP C CA 1
ATOM 8461 C C . TRP C 1 348 ? 20.741 -9.736 14.719 1.00 42.76 328 TRP C C 1
ATOM 8462 O O . TRP C 1 348 ? 21.972 -9.630 14.690 1.00 46.41 328 TRP C O 1
ATOM 8473 N N . PHE C 1 349 ? 20.082 -10.718 14.101 1.00 40.61 329 PHE C N 1
ATOM 8474 C CA . PHE C 1 349 ? 20.785 -11.711 13.300 1.00 42.68 329 PHE C CA 1
ATOM 8475 C C . PHE C 1 349 ? 20.041 -12.028 12.012 1.00 43.37 329 PHE C C 1
ATOM 8476 O O . PHE C 1 349 ? 18.845 -12.331 12.040 1.00 39.14 329 PHE C O 1
ATOM 8484 N N . THR C 1 350 ? 20.764 -12.008 10.895 1.00 43.64 330 THR C N 1
ATOM 8485 C CA . THR C 1 350 ? 20.201 -12.466 9.634 1.00 44.70 330 THR C CA 1
ATOM 8486 C C . THR C 1 350 ? 21.328 -12.863 8.692 1.00 45.81 330 THR C C 1
ATOM 8487 O O . THR C 1 350 ? 22.473 -12.426 8.846 1.00 48.24 330 THR C O 1
ATOM 8491 N N . ASN C 1 351 ? 20.981 -13.709 7.712 1.00 43.02 331 ASN C N 1
ATOM 8492 C CA . ASN C 1 351 ? 21.875 -14.114 6.630 1.00 42.08 331 ASN C CA 1
ATOM 8493 C C . ASN C 1 351 ? 21.294 -13.731 5.272 1.00 42.03 331 ASN C C 1
ATOM 8494 O O . ASN C 1 351 ? 21.601 -14.351 4.252 1.00 42.73 331 ASN C O 1
ATOM 8499 N N . LEU C 1 352 ? 20.481 -12.675 5.255 1.00 42.61 332 LEU C N 1
ATOM 8500 C CA . LEU C 1 352 ? 19.725 -12.305 4.063 1.00 40.03 332 LEU C CA 1
ATOM 8501 C C . LEU C 1 352 ? 20.638 -11.939 2.900 1.00 42.07 332 LEU C C 1
ATOM 8502 O O . LEU C 1 352 ? 20.409 -12.355 1.759 1.00 40.98 332 LEU C O 1
ATOM 8507 N N . THR C 1 353 ? 21.659 -11.123 3.165 1.00 43.52 333 THR C N 1
ATOM 8508 C CA . THR C 1 353 ? 22.527 -10.620 2.108 1.00 42.86 333 THR C CA 1
ATOM 8509 C C . THR C 1 353 ? 23.266 -11.744 1.385 1.00 42.99 333 THR C C 1
ATOM 8510 O O . THR C 1 353 ? 23.622 -11.588 0.205 1.00 42.37 333 THR C O 1
ATOM 8514 N N . VAL C 1 354 ? 23.452 -12.879 2.056 1.00 39.85 334 VAL C N 1
ATOM 8515 C CA . VAL C 1 354 ? 24.269 -13.974 1.560 1.00 42.09 334 VAL C CA 1
ATOM 8516 C C . VAL C 1 354 ? 23.419 -15.142 1.066 1.00 42.67 334 VAL C C 1
ATOM 8517 O O . VAL C 1 354 ? 23.748 -15.767 0.054 1.00 43.14 334 VAL C O 1
ATOM 8521 N N . LYS C 1 355 ? 22.321 -15.452 1.758 1.00 42.45 335 LYS C N 1
ATOM 8522 C CA . LYS C 1 355 ? 21.427 -16.525 1.330 1.00 41.16 335 LYS C CA 1
ATOM 8523 C C . LYS C 1 355 ? 20.318 -16.061 0.389 1.00 39.66 335 LYS C C 1
ATOM 8524 O O . LYS C 1 355 ? 19.704 -16.899 -0.288 1.00 38.29 335 LYS C O 1
ATOM 8530 N N . GLY C 1 356 ? 20.047 -14.759 0.332 1.00 38.55 336 GLY C N 1
ATOM 8531 C CA . GLY C 1 356 ? 18.947 -14.233 -0.448 1.00 37.26 336 GLY C CA 1
ATOM 8532 C C . GLY C 1 356 ? 17.641 -14.219 0.328 1.00 34.70 336 GLY C C 1
ATOM 8533 O O . GLY C 1 356 ? 17.500 -14.812 1.403 1.00 36.55 336 GLY C O 1
ATOM 8534 N N . ASN C 1 357 ? 16.664 -13.507 -0.230 1.00 36.20 337 ASN C N 1
ATOM 8535 C CA . ASN C 1 357 ? 15.303 -13.526 0.304 1.00 32.61 337 ASN C CA 1
ATOM 8536 C C . ASN C 1 357 ? 14.622 -14.804 -0.181 1.00 31.42 337 ASN C C 1
ATOM 8537 O O . ASN C 1 357 ? 14.163 -14.885 -1.323 1.00 29.98 337 ASN C O 1
ATOM 8542 N N . THR C 1 358 ? 14.566 -15.815 0.688 1.00 31.28 338 THR C N 1
ATOM 8543 C CA . THR C 1 358 ? 13.952 -17.098 0.364 1.00 33.14 338 THR C CA 1
ATOM 8544 C C . THR C 1 358 ? 12.520 -17.215 0.895 1.00 31.60 338 THR C C 1
ATOM 8545 O O . THR C 1 358 ? 12.040 -18.328 1.144 1.00 28.60 338 THR C O 1
ATOM 8549 N N . GLY C 1 359 ? 11.841 -16.086 1.067 1.00 30.64 339 GLY C N 1
ATOM 8550 C CA . GLY C 1 359 ? 10.437 -16.114 1.424 1.00 30.20 339 GLY C CA 1
ATOM 8551 C C . GLY C 1 359 ? 10.221 -16.862 2.719 1.00 30.57 339 GLY C C 1
ATOM 8552 O O . GLY C 1 359 ? 10.869 -16.585 3.737 1.00 30.23 339 GLY C O 1
ATOM 8553 N N . SER C 1 360 ? 9.302 -17.833 2.679 1.00 27.98 340 SER C N 1
ATOM 8554 C CA . SER C 1 360 ? 8.942 -18.589 3.871 1.00 28.87 340 SER C CA 1
ATOM 8555 C C . SER C 1 360 ? 10.107 -19.402 4.423 1.00 27.42 340 SER C C 1
ATOM 8556 O O . SER C 1 360 ? 10.072 -19.796 5.594 1.00 28.15 340 SER C O 1
ATOM 8559 N N . ALA C 1 361 ? 11.131 -19.674 3.616 1.00 27.37 341 ALA C N 1
ATOM 8560 C CA . ALA C 1 361 ? 12.271 -20.443 4.104 1.00 31.30 341 ALA C CA 1
ATOM 8561 C C . ALA C 1 361 ? 13.222 -19.608 4.963 1.00 33.31 341 ALA C C 1
ATOM 8562 O O . ALA C 1 361 ? 14.017 -20.178 5.721 1.00 33.29 341 ALA C O 1
ATOM 8564 N N . SER C 1 362 ? 13.131 -18.280 4.874 1.00 31.02 342 SER C N 1
ATOM 8565 C CA . SER C 1 362 ? 14.101 -17.399 5.511 1.00 32.51 342 SER C CA 1
ATOM 8566 C C . SER C 1 362 ? 14.280 -17.722 6.977 1.00 35.93 342 SER C C 1
ATOM 8567 O O . SER C 1 362 ? 15.410 -17.835 7.466 1.00 36.71 342 SER C O 1
ATOM 8570 N N . ILE C 1 363 ? 13.173 -17.871 7.701 1.00 33.19 343 ILE C N 1
ATOM 8571 C CA . ILE C 1 363 ? 13.302 -18.104 9.129 1.00 36.66 343 ILE C CA 1
ATOM 8572 C C . ILE C 1 363 ? 14.000 -19.432 9.410 1.00 38.17 343 ILE C C 1
ATOM 8573 O O . ILE C 1 363 ? 14.711 -19.556 10.412 1.00 38.77 343 ILE C O 1
ATOM 8578 N N . TYR C 1 364 ? 13.838 -20.435 8.533 1.00 36.18 344 TYR C N 1
ATOM 8579 C CA . TYR C 1 364 ? 14.539 -21.706 8.722 1.00 36.45 344 TYR C CA 1
ATOM 8580 C C . TYR C 1 364 ? 16.031 -21.552 8.465 1.00 35.36 344 TYR C C 1
ATOM 8581 O O . TYR C 1 364 ? 16.849 -22.123 9.188 1.00 37.85 344 TYR C O 1
ATOM 8590 N N . ILE C 1 365 ? 16.397 -20.796 7.428 1.00 33.89 345 ILE C N 1
ATOM 8591 C CA . ILE C 1 365 ? 17.797 -20.602 7.069 1.00 36.00 345 ILE C CA 1
ATOM 8592 C C . ILE C 1 365 ? 18.505 -19.705 8.082 1.00 39.33 345 ILE C C 1
ATOM 8593 O O . ILE C 1 365 ? 19.717 -19.829 8.294 1.00 40.16 345 ILE C O 1
ATOM 8598 N N . MET C 1 366 ? 17.765 -18.805 8.738 1.00 39.47 346 MET C N 1
ATOM 8599 C CA . MET C 1 366 ? 18.329 -18.037 9.842 1.00 36.58 346 MET C CA 1
ATOM 8600 C C . MET C 1 366 ? 18.533 -18.921 11.070 1.00 39.83 346 MET C C 1
ATOM 8601 O O . MET C 1 366 ? 19.644 -18.997 11.608 1.00 42.20 346 MET C O 1
ATOM 8606 N N . LEU C 1 367 ? 17.480 -19.618 11.517 1.00 39.58 347 LEU C N 1
ATOM 8607 C CA . LEU C 1 367 ? 17.611 -20.527 12.658 1.00 38.81 347 LEU C CA 1
ATOM 8608 C C . LEU C 1 367 ? 18.686 -21.584 12.428 1.00 42.90 347 LEU C C 1
ATOM 8609 O O . LEU C 1 367 ? 19.427 -21.930 13.354 1.00 46.86 347 LEU C O 1
ATOM 8614 N N . ASP C 1 368 ? 18.769 -22.122 11.207 1.00 43.81 348 ASP C N 1
ATOM 8615 C CA . ASP C 1 368 ? 19.745 -23.167 10.897 1.00 42.06 348 ASP C CA 1
ATOM 8616 C C . ASP C 1 368 ? 21.166 -22.696 11.169 1.00 44.37 348 ASP C C 1
ATOM 8617 O O . ASP C 1 368 ? 21.928 -23.361 11.878 1.00 47.24 348 ASP C O 1
ATOM 8622 N N . GLU C 1 369 ? 21.542 -21.550 10.607 1.00 42.89 349 GLU C N 1
ATOM 8623 C CA . GLU C 1 369 ? 22.898 -21.057 10.783 1.00 43.40 349 GLU C CA 1
ATOM 8624 C C . GLU C 1 369 ? 23.165 -20.654 12.232 1.00 49.39 349 GLU C C 1
ATOM 8625 O O . GLU C 1 369 ? 24.247 -20.930 12.771 1.00 50.70 349 GLU C O 1
ATOM 8631 N N . LEU C 1 370 ? 22.193 -20.011 12.885 1.00 46.19 350 LEU C N 1
ATOM 8632 C CA . LEU C 1 370 ? 22.381 -19.619 14.279 1.00 48.68 350 LEU C CA 1
ATOM 8633 C C . LEU C 1 370 ? 22.579 -20.834 15.182 1.00 52.25 350 LEU C C 1
ATOM 8634 O O . LEU C 1 370 ? 23.443 -20.825 16.069 1.00 55.08 350 LEU C O 1
ATOM 8639 N N . MET C 1 371 ? 21.787 -21.890 14.980 1.00 50.84 351 MET C N 1
ATOM 8640 C CA . MET C 1 371 ? 21.943 -23.088 15.802 1.00 52.26 351 MET C CA 1
ATOM 8641 C C . MET C 1 371 ? 23.300 -23.749 15.577 1.00 56.77 351 MET C C 1
ATOM 8642 O O . MET C 1 371 ? 23.914 -24.262 16.524 1.00 58.26 351 MET C O 1
ATOM 8647 N N . LYS C 1 372 ? 23.778 -23.762 14.332 1.00 53.87 352 LYS C N 1
ATOM 8648 C CA . LYS C 1 372 ? 25.075 -24.345 14.020 1.00 53.59 352 LYS C CA 1
ATOM 8649 C C . LYS C 1 372 ? 26.229 -23.393 14.306 1.00 56.14 352 LYS C C 1
ATOM 8650 O O . LYS C 1 372 ? 27.388 -23.749 14.067 1.00 57.41 352 LYS C O 1
ATOM 8656 N N . SER C 1 373 ? 25.941 -22.206 14.832 1.00 54.25 353 SER C N 1
ATOM 8657 C CA . SER C 1 373 ? 26.993 -21.242 15.113 1.00 56.05 353 SER C CA 1
ATOM 8658 C C . SER C 1 373 ? 27.710 -21.525 16.427 1.00 55.75 353 SER C C 1
ATOM 8659 O O . SER C 1 373 ? 28.873 -21.143 16.582 1.00 54.46 353 SER C O 1
ATOM 8662 N N . GLY C 1 374 ? 27.041 -22.173 17.383 1.00 56.11 354 GLY C N 1
ATOM 8663 C CA . GLY C 1 374 ? 27.571 -22.305 18.723 1.00 55.50 354 GLY C CA 1
ATOM 8664 C C . GLY C 1 374 ? 27.438 -21.064 19.583 1.00 60.49 354 GLY C C 1
ATOM 8665 O O . GLY C 1 374 ? 27.740 -21.127 20.786 1.00 60.87 354 GLY C O 1
ATOM 8666 N N . LYS C 1 375 ? 26.982 -19.941 19.008 1.00 58.47 355 LYS C N 1
ATOM 8667 C CA . LYS C 1 375 ? 26.832 -18.691 19.750 1.00 53.74 355 LYS C CA 1
ATOM 8668 C C . LYS C 1 375 ? 25.649 -18.697 20.715 1.00 54.32 355 LYS C C 1
ATOM 8669 O O . LYS C 1 375 ? 25.566 -17.814 21.573 1.00 54.90 355 LYS C O 1
ATOM 8675 N N . LEU C 1 376 ? 24.719 -19.636 20.584 1.00 53.87 356 LEU C N 1
ATOM 8676 C CA . LEU C 1 376 ? 23.578 -19.657 21.488 1.00 51.89 356 LEU C CA 1
ATOM 8677 C C . LEU C 1 376 ? 24.004 -20.156 22.857 1.00 53.64 356 LEU C C 1
ATOM 8678 O O . LEU C 1 376 ? 24.819 -21.074 22.969 1.00 57.32 356 LEU C O 1
ATOM 8683 N N . LYS C 1 377 ? 23.440 -19.556 23.906 1.00 52.09 357 LYS C N 1
ATOM 8684 C CA . LYS C 1 377 ? 23.711 -19.974 25.277 1.00 51.49 357 LYS C CA 1
ATOM 8685 C C . LYS C 1 377 ? 22.404 -20.225 26.018 1.00 48.64 357 LYS C C 1
ATOM 8686 O O . LYS C 1 377 ? 21.363 -19.640 25.703 1.00 46.29 357 LYS C O 1
ATOM 8692 N N . LYS C 1 378 ? 22.478 -21.100 27.017 1.00 47.77 358 LYS C N 1
ATOM 8693 C CA . LYS C 1 378 ? 21.296 -21.532 27.748 1.00 47.75 358 LYS C CA 1
ATOM 8694 C C . LYS C 1 378 ? 20.677 -20.366 28.505 1.00 48.04 358 LYS C C 1
ATOM 8695 O O . LYS C 1 378 ? 21.378 -19.465 28.970 1.00 47.33 358 LYS C O 1
ATOM 8701 N N . ASP C 1 379 ? 19.343 -20.384 28.598 1.00 47.69 359 ASP C N 1
ATOM 8702 C CA . ASP C 1 379 ? 18.464 -19.361 29.163 1.00 47.85 359 ASP C CA 1
ATOM 8703 C C . ASP C 1 379 ? 18.275 -18.155 28.224 1.00 44.72 359 ASP C C 1
ATOM 8704 O O . ASP C 1 379 ? 17.449 -17.288 28.525 1.00 42.15 359 ASP C O 1
ATOM 8709 N N . GLN C 1 380 ? 19.021 -18.061 27.120 1.00 40.59 360 GLN C N 1
ATOM 8710 C CA . GLN C 1 380 ? 18.889 -16.952 26.185 1.00 40.89 360 GLN C CA 1
ATOM 8711 C C . GLN C 1 380 ? 17.522 -16.946 25.500 1.00 41.56 360 GLN C C 1
ATOM 8712 O O . GLN C 1 380 ? 16.952 -17.994 25.183 1.00 41.93 360 GLN C O 1
ATOM 8718 N N . ARG C 1 381 ? 17.012 -15.747 25.238 1.00 38.19 361 ARG C N 1
ATOM 8719 C CA . ARG C 1 381 ? 15.685 -15.578 24.664 1.00 39.21 361 ARG C CA 1
ATOM 8720 C C . ARG C 1 381 ? 15.783 -14.995 23.257 1.00 38.88 361 ARG C C 1
ATOM 8721 O O . ARG C 1 381 ? 16.474 -13.992 23.044 1.00 35.14 361 ARG C O 1
ATOM 8729 N N . LEU C 1 382 ? 15.070 -15.632 22.309 1.00 40.61 362 LEU C N 1
ATOM 8730 C CA . LEU C 1 382 ? 15.036 -15.275 20.893 1.00 36.51 362 LEU C CA 1
ATOM 8731 C C . LEU C 1 382 ? 13.624 -14.866 20.501 1.00 35.02 362 LEU C C 1
ATOM 8732 O O . LEU C 1 382 ? 12.647 -15.519 20.886 1.00 33.88 362 LEU C O 1
ATOM 8737 N N . LEU C 1 383 ? 13.523 -13.783 19.737 1.00 33.19 363 LEU C N 1
ATOM 8738 C CA . LEU C 1 383 ? 12.278 -13.357 19.117 1.00 32.25 363 LEU C CA 1
ATOM 8739 C C . LEU C 1 383 ? 12.469 -13.421 17.609 1.00 31.88 363 LEU C C 1
ATOM 8740 O O . LEU C 1 383 ? 13.401 -12.810 17.068 1.00 29.70 363 LEU C O 1
ATOM 8745 N N . CYS C 1 384 ? 11.610 -14.185 16.942 1.00 29.58 364 CYS C N 1
ATOM 8746 C CA . CYS C 1 384 ? 11.635 -14.316 15.493 1.00 31.64 364 CYS C CA 1
ATOM 8747 C C . CYS C 1 384 ? 10.470 -13.534 14.918 1.00 26.85 364 CYS C C 1
ATOM 8748 O O . CYS C 1 384 ? 9.369 -13.574 15.470 1.00 25.79 364 CYS C O 1
ATOM 8751 N N . PHE C 1 385 ? 10.725 -12.823 13.820 1.00 27.31 365 PHE C N 1
ATOM 8752 C CA . PHE C 1 385 ? 9.732 -11.962 13.188 1.00 28.65 365 PHE C CA 1
ATOM 8753 C C . PHE C 1 385 ? 9.652 -12.283 11.703 1.00 26.64 365 PHE C C 1
ATOM 8754 O O . PHE C 1 385 ? 10.623 -12.095 10.966 1.00 24.36 365 PHE C O 1
ATOM 8762 N N . ILE C 1 386 ? 8.499 -12.769 11.262 1.00 27.46 366 ILE C N 1
ATOM 8763 C CA . ILE C 1 386 ? 8.292 -13.156 9.874 1.00 23.63 366 ILE C CA 1
ATOM 8764 C C . ILE C 1 386 ? 7.082 -12.396 9.352 1.00 25.42 366 ILE C C 1
ATOM 8765 O O . ILE C 1 386 ? 5.942 -12.707 9.688 1.00 23.57 366 ILE C O 1
ATOM 8770 N N . PRO C 1 387 ? 7.307 -11.341 8.566 1.00 24.37 367 PRO C N 1
ATOM 8771 C CA . PRO C 1 387 ? 6.202 -10.600 7.957 1.00 24.03 367 PRO C CA 1
ATOM 8772 C C . PRO C 1 387 ? 5.784 -11.221 6.635 1.00 23.84 367 PRO C C 1
ATOM 8773 O O . PRO C 1 387 ? 6.574 -11.877 5.956 1.00 25.29 367 PRO C O 1
ATOM 8777 N N . GLU C 1 388 ? 4.529 -10.974 6.265 1.00 23.49 368 GLU C N 1
ATOM 8778 C CA . GLU C 1 388 ? 4.017 -11.385 4.957 1.00 23.79 368 GLU C CA 1
ATOM 8779 C C . GLU C 1 388 ? 3.272 -10.226 4.324 1.00 21.93 368 GLU C C 1
ATOM 8780 O O . GLU C 1 388 ? 2.189 -9.856 4.784 1.00 22.92 368 GLU C O 1
ATOM 8786 N N . SER C 1 389 ? 3.820 -9.674 3.249 1.00 23.42 369 SER C N 1
ATOM 8787 C CA . SER C 1 389 ? 3.155 -8.549 2.608 1.00 24.09 369 SER C CA 1
ATOM 8788 C C . SER C 1 389 ? 1.939 -8.965 1.801 1.00 24.23 369 SER C C 1
ATOM 8789 O O . SER C 1 389 ? 1.103 -8.103 1.511 1.00 25.13 369 SER C O 1
ATOM 8792 N N . ALA C 1 390 ? 1.830 -10.247 1.427 1.00 24.95 370 ALA C N 1
ATOM 8793 C CA . ALA C 1 390 ? 0.757 -10.706 0.544 1.00 23.55 370 ALA C CA 1
ATOM 8794 C C . ALA C 1 390 ? -0.558 -9.998 0.866 1.00 22.27 370 ALA C C 1
ATOM 8795 O O . ALA C 1 390 ? -1.144 -9.331 0.004 1.00 23.11 370 ALA C O 1
ATOM 8797 N N . ARG C 1 391 ? -0.989 -10.055 2.126 1.00 22.35 371 ARG C N 1
ATOM 8798 C CA . ARG C 1 391 ? -2.060 -9.177 2.590 1.00 23.16 371 ARG C CA 1
ATOM 8799 C C . ARG C 1 391 ? -1.866 -8.834 4.062 1.00 22.65 371 ARG C C 1
ATOM 8800 O O . ARG C 1 391 ? -2.825 -8.814 4.839 1.00 23.00 371 ARG C O 1
ATOM 8808 N N . PHE C 1 392 ? -0.615 -8.597 4.459 1.00 23.38 372 PHE C N 1
ATOM 8809 C CA . PHE C 1 392 ? -0.252 -8.016 5.748 1.00 23.66 372 PHE C CA 1
ATOM 8810 C C . PHE C 1 392 ? -0.561 -8.909 6.938 1.00 23.00 372 PHE C C 1
ATOM 8811 O O . PHE C 1 392 ? -1.435 -8.622 7.761 1.00 23.94 372 PHE C O 1
ATOM 8819 N N . THR C 1 393 ? 0.201 -9.988 7.036 1.00 21.02 373 THR C N 1
ATOM 8820 C CA . THR C 1 393 ? 0.290 -10.803 8.231 1.00 23.63 373 THR C CA 1
ATOM 8821 C C . THR C 1 393 ? 1.665 -10.581 8.864 1.00 25.42 373 THR C C 1
ATOM 8822 O O . THR C 1 393 ? 2.661 -10.387 8.154 1.00 23.17 373 THR C O 1
ATOM 8826 N N . GLY C 1 394 ? 1.707 -10.542 10.198 1.00 26.27 374 GLY C N 1
ATOM 8827 C CA . GLY C 1 394 ? 2.958 -10.638 10.925 1.00 23.50 374 GLY C CA 1
ATOM 8828 C C . GLY C 1 394 ? 2.939 -11.867 11.815 1.00 23.87 374 GLY C C 1
ATOM 8829 O O . GLY C 1 394 ? 1.960 -12.090 12.536 1.00 25.32 374 GLY C O 1
ATOM 8830 N N . ALA C 1 395 ? 3.988 -12.684 11.756 1.00 22.18 375 ALA C N 1
ATOM 8831 C CA . ALA C 1 395 ? 4.118 -13.868 12.595 1.00 24.88 375 ALA C CA 1
ATOM 8832 C C . ALA C 1 395 ? 5.315 -13.702 13.519 1.00 25.60 375 ALA C C 1
ATOM 8833 O O . ALA C 1 395 ? 6.398 -13.300 13.075 1.00 26.29 375 ALA C O 1
ATOM 8835 N N . PHE C 1 396 ? 5.130 -14.025 14.796 1.00 27.14 376 PHE C N 1
ATOM 8836 C CA . PHE C 1 396 ? 6.197 -13.884 15.781 1.00 28.63 376 PHE C CA 1
ATOM 8837 C C . PHE C 1 396 ? 6.342 -15.160 16.591 1.00 29.65 376 PHE C C 1
ATOM 8838 O O . PHE C 1 396 ? 5.345 -15.760 17.004 1.00 31.40 376 PHE C O 1
ATOM 8846 N N . MET C 1 397 ? 7.585 -15.567 16.832 1.00 28.24 377 MET C N 1
ATOM 8847 C CA . MET C 1 397 ? 7.856 -16.758 17.626 1.00 31.71 377 MET C CA 1
ATOM 8848 C C . MET C 1 397 ? 8.945 -16.478 18.656 1.00 34.62 377 MET C C 1
ATOM 8849 O O . MET C 1 397 ? 10.063 -16.086 18.297 1.00 32.05 377 MET C O 1
ATOM 8854 N N . HIS C 1 398 ? 8.631 -16.726 19.926 1.00 36.51 378 HIS C N 1
ATOM 8855 C CA . HIS C 1 398 ? 9.577 -16.559 21.025 1.00 35.06 378 HIS C CA 1
ATOM 8856 C C . HIS C 1 398 ? 10.176 -17.918 21.389 1.00 37.18 378 HIS C C 1
ATOM 8857 O O . HIS C 1 398 ? 9.440 -18.877 21.657 1.00 37.46 378 HIS C O 1
ATOM 8864 N N . LEU C 1 399 ? 11.505 -17.994 21.394 1.00 35.42 379 LEU C N 1
ATOM 8865 C CA . LEU C 1 399 ? 12.237 -19.199 21.765 1.00 37.29 379 LEU C CA 1
ATOM 8866 C C . LEU C 1 399 ? 13.070 -18.927 23.015 1.00 40.51 379 LEU C C 1
ATOM 8867 O O . LEU C 1 399 ? 13.799 -17.931 23.067 1.00 39.05 379 LEU C O 1
ATOM 8872 N N . THR C 1 400 ? 12.969 -19.808 24.016 1.00 42.35 380 THR C N 1
ATOM 8873 C CA . THR C 1 400 ? 13.905 -19.841 25.146 1.00 41.51 380 THR C CA 1
ATOM 8874 C C . THR C 1 400 ? 14.843 -21.038 25.001 1.00 44.51 380 THR C C 1
ATOM 8875 O O . THR C 1 400 ? 14.385 -22.186 24.972 1.00 45.98 380 THR C O 1
ATOM 8879 N N . VAL C 1 401 ? 16.149 -20.764 24.933 1.00 43.38 381 VAL C N 1
ATOM 8880 C CA . VAL C 1 401 ? 17.170 -21.808 24.873 1.00 46.21 381 VAL C CA 1
ATOM 8881 C C . VAL C 1 401 ? 17.170 -22.645 26.155 1.00 49.50 381 VAL C C 1
ATOM 8882 O O . VAL C 1 401 ? 17.138 -22.104 27.272 1.00 49.84 381 VAL C O 1
ATOM 8886 N N . VAL C 1 402 ? 17.197 -23.981 26.007 1.00 51.09 382 VAL C N 1
ATOM 8887 C CA . VAL C 1 402 ? 17.224 -24.901 27.175 1.00 53.55 382 VAL C CA 1
ATOM 8888 C C . VAL C 1 402 ? 18.294 -25.991 27.074 1.00 54.00 382 VAL C C 1
ATOM 8889 O O . VAL C 1 402 ? 19.019 -26.087 26.083 1.00 57.01 382 VAL C O 1
ATOM 8893 N N . ASN D 1 24 ? -10.588 -29.903 26.739 1.00 53.63 4 ASN D N 1
ATOM 8894 C CA . ASN D 1 24 ? -11.609 -30.318 25.768 1.00 60.06 4 ASN D CA 1
ATOM 8895 C C . ASN D 1 24 ? -11.948 -29.263 24.708 1.00 60.53 4 ASN D C 1
ATOM 8896 O O . ASN D 1 24 ? -11.688 -28.067 24.895 1.00 60.90 4 ASN D O 1
ATOM 8901 N N . VAL D 1 25 ? -12.530 -29.732 23.597 1.00 58.43 5 VAL D N 1
ATOM 8902 C CA . VAL D 1 25 ? -12.963 -28.886 22.488 1.00 55.28 5 VAL D CA 1
ATOM 8903 C C . VAL D 1 25 ? -14.369 -29.316 22.076 1.00 55.59 5 VAL D C 1
ATOM 8904 O O . VAL D 1 25 ? -14.684 -30.510 22.061 1.00 55.13 5 VAL D O 1
ATOM 8908 N N . TYR D 1 26 ? -15.211 -28.340 21.728 1.00 54.31 6 TYR D N 1
ATOM 8909 C CA . TYR D 1 26 ? -16.628 -28.581 21.459 1.00 54.96 6 TYR D CA 1
ATOM 8910 C C . TYR D 1 26 ? -17.053 -27.818 20.216 1.00 52.86 6 TYR D C 1
ATOM 8911 O O . TYR D 1 26 ? -17.080 -26.582 20.225 1.00 50.11 6 TYR D O 1
ATOM 8920 N N . ILE D 1 27 ? -17.434 -28.546 19.171 1.00 50.74 7 ILE D N 1
ATOM 8921 C CA . ILE D 1 27 ? -18.123 -27.919 18.052 1.00 51.55 7 ILE D CA 1
ATOM 8922 C C . ILE D 1 27 ? -19.440 -27.386 18.583 1.00 51.83 7 ILE D C 1
ATOM 8923 O O . ILE D 1 27 ? -20.339 -28.159 18.927 1.00 54.54 7 ILE D O 1
ATOM 8928 N N . THR D 1 28 ? -19.556 -26.069 18.686 1.00 49.96 8 THR D N 1
ATOM 8929 C CA . THR D 1 28 ? -20.749 -25.480 19.265 1.00 51.72 8 THR D CA 1
ATOM 8930 C C . THR D 1 28 ? -21.686 -24.913 18.216 1.00 52.74 8 THR D C 1
ATOM 8931 O O . THR D 1 28 ? -22.856 -24.652 18.518 1.00 56.64 8 THR D O 1
ATOM 8935 N N . LYS D 1 29 ? -21.206 -24.725 16.996 1.00 48.70 9 LYS D N 1
ATOM 8936 C CA . LYS D 1 29 ? -22.069 -24.233 15.942 1.00 46.93 9 LYS D CA 1
ATOM 8937 C C . LYS D 1 29 ? -21.474 -24.646 14.607 1.00 46.60 9 LYS D C 1
ATOM 8938 O O . LYS D 1 29 ? -20.257 -24.815 14.486 1.00 41.67 9 LYS D O 1
ATOM 8944 N N . VAL D 1 30 ? -22.356 -24.853 13.623 1.00 46.55 10 VAL D N 1
ATOM 8945 C CA . VAL D 1 30 ? -21.976 -25.210 12.260 1.00 43.02 10 VAL D CA 1
ATOM 8946 C C . VAL D 1 30 ? -22.929 -24.511 11.301 1.00 43.79 10 VAL D C 1
ATOM 8947 O O . VAL D 1 30 ? -24.128 -24.393 11.577 1.00 46.43 10 VAL D O 1
ATOM 8951 N N . SER D 1 31 ? -22.400 -24.025 10.183 1.00 40.53 11 SER D N 1
ATOM 8952 C CA . SER D 1 31 ? -23.245 -23.463 9.144 1.00 42.41 11 SER D CA 1
ATOM 8953 C C . SER D 1 31 ? -22.819 -24.001 7.787 1.00 41.00 11 SER D C 1
ATOM 8954 O O . SER D 1 31 ? -21.729 -24.549 7.620 1.00 40.41 11 SER D O 1
ATOM 8957 N N . ALA D 1 32 ? -23.707 -23.842 6.816 1.00 40.16 12 ALA D N 1
ATOM 8958 C CA . ALA D 1 32 ? -23.435 -24.258 5.455 1.00 36.96 12 ALA D CA 1
ATOM 8959 C C . ALA D 1 32 ? -24.017 -23.217 4.521 1.00 35.81 12 ALA D C 1
ATOM 8960 O O . ALA D 1 32 ? -25.103 -22.685 4.763 1.00 37.14 12 ALA D O 1
ATOM 8962 N N . PHE D 1 33 ? -23.281 -22.892 3.478 1.00 33.36 13 PHE D N 1
ATOM 8963 C CA . PHE D 1 33 ? -23.793 -21.989 2.474 1.00 33.28 13 PHE D CA 1
ATOM 8964 C C . PHE D 1 33 ? -23.761 -22.693 1.129 1.00 34.72 13 PHE D C 1
ATOM 8965 O O . PHE D 1 33 ? -22.733 -23.256 0.740 1.00 33.09 13 PHE D O 1
ATOM 8973 N N . MET D 1 34 ? -24.897 -22.683 0.441 1.00 36.17 14 MET D N 1
ATOM 8974 C CA . MET D 1 34 ? -25.024 -23.251 -0.890 1.00 30.18 14 MET D CA 1
ATOM 8975 C C . MET D 1 34 ? -25.370 -22.126 -1.853 1.00 31.76 14 MET D C 1
ATOM 8976 O O . MET D 1 34 ? -26.374 -21.426 -1.647 1.00 35.29 14 MET D O 1
ATOM 8981 N N . PRO D 1 35 ? -24.583 -21.901 -2.900 1.00 28.85 15 PRO D N 1
ATOM 8982 C CA . PRO D 1 35 ? -24.842 -20.766 -3.802 1.00 30.56 15 PRO D CA 1
ATOM 8983 C C . PRO D 1 35 ? -26.049 -21.008 -4.708 1.00 32.89 15 PRO D C 1
ATOM 8984 O O . PRO D 1 35 ? -26.177 -22.064 -5.334 1.00 33.27 15 PRO D O 1
ATOM 8988 N N . GLY D 1 36 ? -26.930 -20.011 -4.789 1.00 33.39 16 GLY D N 1
ATOM 8989 C CA . GLY D 1 36 ? -28.106 -20.054 -5.659 1.00 32.34 16 GLY D CA 1
ATOM 8990 C C . GLY D 1 36 ? -28.985 -21.275 -5.396 1.00 32.67 16 GLY D C 1
ATOM 8991 O O . GLY D 1 36 ? -28.973 -21.895 -4.335 1.00 34.08 16 GLY D O 1
ATOM 8992 N N . ASN D 1 37 ? -29.754 -21.635 -6.425 1.00 35.41 17 ASN D N 1
ATOM 8993 C CA . ASN D 1 37 ? -30.754 -22.684 -6.305 1.00 37.11 17 ASN D CA 1
ATOM 8994 C C . ASN D 1 37 ? -30.188 -24.045 -6.683 1.00 37.47 17 ASN D C 1
ATOM 8995 O O . ASN D 1 37 ? -29.233 -24.130 -7.463 1.00 36.35 17 ASN D O 1
ATOM 9000 N N . PRO D 1 38 ? -30.757 -25.123 -6.138 1.00 36.16 18 PRO D N 1
ATOM 9001 C CA . PRO D 1 38 ? -30.335 -26.458 -6.571 1.00 36.40 18 PRO D CA 1
ATOM 9002 C C . PRO D 1 38 ? -30.643 -26.674 -8.048 1.00 37.48 18 PRO D C 1
ATOM 9003 O O . PRO D 1 38 ? -31.668 -26.224 -8.569 1.00 37.11 18 PRO D O 1
ATOM 9007 N N . ILE D 1 39 ? -29.719 -27.350 -8.726 1.00 38.08 19 ILE D N 1
ATOM 9008 C CA . ILE D 1 39 ? -29.726 -27.508 -10.175 1.00 35.24 19 ILE D CA 1
ATOM 9009 C C . ILE D 1 39 ? -29.825 -28.992 -10.475 1.00 35.30 19 ILE D C 1
ATOM 9010 O O . ILE D 1 39 ? -29.030 -29.785 -9.962 1.00 33.96 19 ILE D O 1
ATOM 9015 N N . ASP D 1 40 ? -30.812 -29.372 -11.279 1.00 38.68 20 ASP D N 1
ATOM 9016 C CA . ASP D 1 40 ? -31.054 -30.785 -11.526 1.00 35.61 20 ASP D CA 1
ATOM 9017 C C . ASP D 1 40 ? -30.184 -31.293 -12.669 1.00 33.47 20 ASP D C 1
ATOM 9018 O O . ASP D 1 40 ? -29.504 -30.530 -13.354 1.00 34.19 20 ASP D O 1
ATOM 9023 N N . ASN D 1 41 ? -30.255 -32.609 -12.890 1.00 34.99 21 ASN D N 1
ATOM 9024 C CA . ASN D 1 41 ? -29.402 -33.256 -13.873 1.00 33.50 21 ASN D CA 1
ATOM 9025 C C . ASN D 1 41 ? -29.638 -32.721 -15.275 1.00 34.74 21 ASN D C 1
ATOM 9026 O O . ASN D 1 41 ? -28.690 -32.626 -16.070 1.00 33.82 21 ASN D O 1
ATOM 9031 N N . ASN D 1 42 ? -30.879 -32.342 -15.599 1.00 36.31 22 ASN D N 1
ATOM 9032 C CA . ASN D 1 42 ? -31.170 -31.877 -16.951 1.00 35.91 22 ASN D CA 1
ATOM 9033 C C . ASN D 1 42 ? -30.723 -30.441 -17.186 1.00 38.95 22 ASN D C 1
ATOM 9034 O O . ASN D 1 42 ? -30.619 -30.021 -18.346 1.00 36.62 22 ASN D O 1
ATOM 9039 N N . THR D 1 43 ? -30.427 -29.693 -16.121 1.00 38.08 23 THR D N 1
ATOM 9040 C CA . THR D 1 43 ? -30.056 -28.288 -16.239 1.00 36.14 23 THR D CA 1
ATOM 9041 C C . THR D 1 43 ? -28.553 -28.052 -16.163 1.00 33.31 23 THR D C 1
ATOM 9042 O O . THR D 1 43 ? -28.052 -27.136 -16.828 1.00 32.99 23 THR D O 1
ATOM 9046 N N . MET D 1 44 ? -27.831 -28.889 -15.411 1.00 30.93 24 MET D N 1
ATOM 9047 C CA . MET D 1 44 ? -26.453 -28.585 -15.026 1.00 28.88 24 MET D CA 1
ATOM 9048 C C . MET D 1 44 ? -25.570 -28.264 -16.224 1.00 28.68 24 MET D C 1
ATOM 9049 O O . MET D 1 44 ? -24.696 -27.400 -16.139 1.00 30.05 24 MET D O 1
ATOM 9054 N N . GLU D 1 45 ? -25.783 -28.934 -17.356 1.00 30.11 25 GLU D N 1
ATOM 9055 C CA . GLU D 1 45 ? -24.906 -28.695 -18.499 1.00 28.25 25 GLU D CA 1
ATOM 9056 C C . GLU D 1 45 ? -25.112 -27.305 -19.092 1.00 30.25 25 GLU D C 1
ATOM 9057 O O . GLU D 1 45 ? -24.159 -26.697 -19.589 1.00 29.69 25 GLU D O 1
ATOM 9063 N N . SER D 1 46 ? -26.337 -26.778 -19.051 1.00 30.14 26 SER D N 1
ATOM 9064 C CA . SER D 1 46 ? -26.556 -25.425 -19.555 1.00 34.02 26 SER D CA 1
ATOM 9065 C C . SER D 1 46 ? -25.933 -24.376 -18.639 1.00 31.56 26 SER D C 1
ATOM 9066 O O . SER D 1 46 ? -25.487 -23.327 -19.115 1.00 31.94 26 SER D O 1
ATOM 9069 N N . VAL D 1 47 ? -25.899 -24.637 -17.332 1.00 33.01 27 VAL D N 1
ATOM 9070 C CA . VAL D 1 47 ? -25.263 -23.717 -16.393 1.00 31.54 27 VAL D CA 1
ATOM 9071 C C . VAL D 1 47 ? -23.748 -23.711 -16.590 1.00 33.00 27 VAL D C 1
ATOM 9072 O O . VAL D 1 47 ? -23.126 -22.652 -16.741 1.00 33.27 27 VAL D O 1
ATOM 9076 N N . LEU D 1 48 ? -23.133 -24.900 -16.592 1.00 31.73 28 LEU D N 1
ATOM 9077 C CA . LEU D 1 48 ? -21.690 -24.994 -16.793 1.00 28.22 28 LEU D CA 1
ATOM 9078 C C . LEU D 1 48 ? -21.297 -24.544 -18.186 1.00 33.17 28 LEU D C 1
ATOM 9079 O O . LEU D 1 48 ? -20.188 -24.025 -18.379 1.00 33.30 28 LEU D O 1
ATOM 9084 N N . GLY D 1 49 ? -22.184 -24.716 -19.156 1.00 30.88 29 GLY D N 1
ATOM 9085 C CA . GLY D 1 49 ? -21.957 -24.308 -20.528 1.00 31.32 29 GLY D CA 1
ATOM 9086 C C . GLY D 1 49 ? -21.610 -25.486 -21.422 1.00 33.00 29 GLY D C 1
ATOM 9087 O O . GLY D 1 49 ? -21.077 -26.508 -20.975 1.00 32.78 29 GLY D O 1
ATOM 9088 N N . PHE D 1 50 ? -21.910 -25.347 -22.709 1.00 33.03 30 PHE D N 1
ATOM 9089 C CA . PHE D 1 50 ? -21.580 -26.386 -23.673 1.00 34.73 30 PHE D CA 1
ATOM 9090 C C . PHE D 1 50 ? -20.167 -26.188 -24.182 1.00 33.74 30 PHE D C 1
ATOM 9091 O O . PHE D 1 50 ? -19.736 -25.057 -24.409 1.00 35.85 30 PHE D O 1
ATOM 9099 N N . VAL D 1 51 ? -19.455 -27.297 -24.357 1.00 33.64 31 VAL D N 1
ATOM 9100 C CA . VAL D 1 51 ? -18.070 -27.293 -24.814 1.00 38.42 31 VAL D CA 1
ATOM 9101 C C . VAL D 1 51 ? -18.042 -27.651 -26.293 1.00 38.16 31 VAL D C 1
ATOM 9102 O O . VAL D 1 51 ? -18.626 -28.661 -26.706 1.00 38.39 31 VAL D O 1
ATOM 9106 N N . GLY D 1 52 ? -17.347 -26.840 -27.087 1.00 36.21 32 GLY D N 1
ATOM 9107 C CA . GLY D 1 52 ? -17.195 -27.144 -28.498 1.00 37.60 32 GLY D CA 1
ATOM 9108 C C . GLY D 1 52 ? -18.514 -27.278 -29.218 1.00 40.76 32 GLY D C 1
ATOM 9109 O O . GLY D 1 52 ? -18.611 -28.022 -30.202 1.00 41.60 32 GLY D O 1
ATOM 9110 N N . GLY D 1 53 ? -19.551 -26.616 -28.710 1.00 40.14 33 GLY D N 1
ATOM 9111 C CA . GLY D 1 53 ? -20.839 -26.575 -29.374 1.00 39.58 33 GLY D CA 1
ATOM 9112 C C . GLY D 1 53 ? -21.470 -27.926 -29.597 1.00 39.00 33 GLY D C 1
ATOM 9113 O O . GLY D 1 53 ? -22.194 -28.108 -30.576 1.00 40.62 33 GLY D O 1
ATOM 9114 N N . ARG D 1 54 ? -21.203 -28.885 -28.723 1.00 38.69 34 ARG D N 1
ATOM 9115 C CA . ARG D 1 54 ? -21.808 -30.205 -28.790 1.00 40.80 34 ARG D CA 1
ATOM 9116 C C . ARG D 1 54 ? -22.203 -30.599 -27.382 1.00 40.26 34 ARG D C 1
ATOM 9117 O O . ARG D 1 54 ? -21.522 -30.223 -26.421 1.00 40.85 34 ARG D O 1
ATOM 9125 N N . PRO D 1 55 ? -23.304 -31.322 -27.220 1.00 40.72 35 PRO D N 1
ATOM 9126 C CA . PRO D 1 55 ? -23.672 -31.824 -25.893 1.00 38.70 35 PRO D CA 1
ATOM 9127 C C . PRO D 1 55 ? -22.755 -32.957 -25.465 1.00 39.32 35 PRO D C 1
ATOM 9128 O O . PRO D 1 55 ? -22.159 -33.655 -26.288 1.00 41.90 35 PRO D O 1
ATOM 9132 N N . SER D 1 56 ? -22.637 -33.126 -24.149 1.00 39.10 36 SER D N 1
ATOM 9133 C CA . SER D 1 56 ? -21.759 -34.159 -23.610 1.00 37.15 36 SER D CA 1
ATOM 9134 C C . SER D 1 56 ? -22.381 -35.534 -23.808 1.00 37.89 36 SER D C 1
ATOM 9135 O O . SER D 1 56 ? -23.544 -35.760 -23.457 1.00 35.88 36 SER D O 1
ATOM 9138 N N . ARG D 1 57 ? -21.609 -36.459 -24.369 1.00 38.49 37 ARG D N 1
ATOM 9139 C CA . ARG D 1 57 ? -22.079 -37.836 -24.449 1.00 40.25 37 ARG D CA 1
ATOM 9140 C C . ARG D 1 57 ? -21.731 -38.652 -23.205 1.00 38.19 37 ARG D C 1
ATOM 9141 O O . ARG D 1 57 ? -22.308 -39.726 -23.002 1.00 39.02 37 ARG D O 1
ATOM 9149 N N . SER D 1 58 ? -20.848 -38.148 -22.346 1.00 34.09 38 SER D N 1
ATOM 9150 C CA . SER D 1 58 ? -20.522 -38.841 -21.108 1.00 35.19 38 SER D CA 1
ATOM 9151 C C . SER D 1 58 ? -21.458 -38.478 -19.959 1.00 33.07 38 SER D C 1
ATOM 9152 O O . SER D 1 58 ? -21.632 -39.290 -19.036 1.00 30.70 38 SER D O 1
ATOM 9155 N N . ARG D 1 59 ? -22.080 -37.294 -20.013 1.00 30.04 39 ARG D N 1
ATOM 9156 C CA . ARG D 1 59 ? -22.744 -36.741 -18.839 1.00 29.42 39 ARG D CA 1
ATOM 9157 C C . ARG D 1 59 ? -23.757 -37.706 -18.232 1.00 31.82 39 ARG D C 1
ATOM 9158 O O . ARG D 1 59 ? -23.726 -37.969 -17.024 1.00 30.31 39 ARG D O 1
ATOM 9166 N N . HIS D 1 60 ? -24.665 -38.253 -19.050 1.00 31.52 40 HIS D N 1
ATOM 9167 C CA . HIS D 1 60 ? -25.721 -39.078 -18.467 1.00 32.71 40 HIS D CA 1
ATOM 9168 C C . HIS D 1 60 ? -25.159 -40.346 -17.826 1.00 31.52 40 HIS D C 1
ATOM 9169 O O . HIS D 1 60 ? -25.695 -40.810 -16.810 1.00 30.62 40 HIS D O 1
ATOM 9176 N N . ILE D 1 61 ? -24.069 -40.890 -18.377 1.00 30.05 41 ILE D N 1
ATOM 9177 C CA . ILE D 1 61 ? -23.456 -42.088 -17.808 1.00 31.68 41 ILE D CA 1
ATOM 9178 C C . ILE D 1 61 ? -22.787 -41.766 -16.475 1.00 33.44 41 ILE D C 1
ATOM 9179 O O . ILE D 1 61 ? -22.945 -42.493 -15.485 1.00 32.39 41 ILE D O 1
ATOM 9184 N N . VAL D 1 62 ? -22.010 -40.680 -16.439 1.00 30.60 42 VAL D N 1
ATOM 9185 C CA . VAL D 1 62 ? -21.356 -40.272 -15.200 1.00 28.90 42 VAL D CA 1
ATOM 9186 C C . VAL D 1 62 ? -22.398 -40.026 -14.125 1.00 29.91 42 VAL D C 1
ATOM 9187 O O . VAL D 1 62 ? -22.250 -40.472 -12.979 1.00 30.43 42 VAL D O 1
ATOM 9191 N N . LEU D 1 63 ? -23.490 -39.351 -14.494 1.00 30.78 43 LEU D N 1
ATOM 9192 C CA . LEU D 1 63 ? -24.568 -39.078 -13.554 1.00 30.91 43 LEU D CA 1
ATOM 9193 C C . LEU D 1 63 ? -25.254 -40.358 -13.108 1.00 33.39 43 LEU D C 1
ATOM 9194 O O . LEU D 1 63 ? -25.622 -40.495 -11.934 1.00 33.05 43 LEU D O 1
ATOM 9199 N N . ARG D 1 64 ? -25.421 -41.292 -14.034 1.00 33.22 44 ARG D N 1
ATOM 9200 C CA . ARG D 1 64 ? -26.064 -42.557 -13.722 1.00 33.51 44 ARG D CA 1
ATOM 9201 C C . ARG D 1 64 ? -25.298 -43.328 -12.651 1.00 35.55 44 ARG D C 1
ATOM 9202 O O . ARG D 1 64 ? -25.901 -43.993 -11.813 1.00 38.29 44 ARG D O 1
ATOM 9210 N N . ASN D 1 65 ? -23.972 -43.238 -12.679 1.00 34.05 45 ASN D N 1
ATOM 9211 C CA . ASN D 1 65 ? -23.159 -43.958 -11.716 1.00 34.91 45 ASN D CA 1
ATOM 9212 C C . ASN D 1 65 ? -22.868 -43.182 -10.435 1.00 35.52 45 ASN D C 1
ATOM 9213 O O . ASN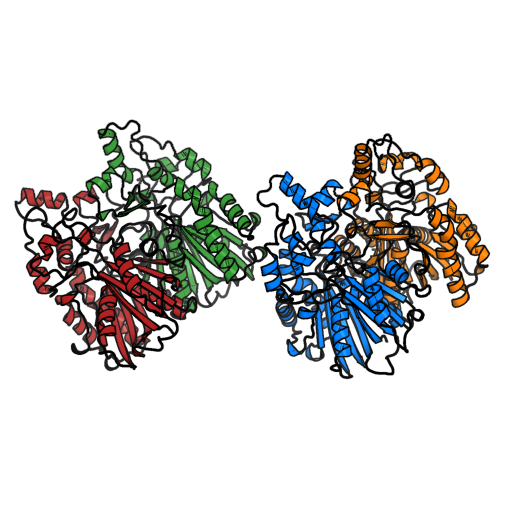 D 1 65 ? -22.690 -43.815 -9.393 1.00 37.66 45 ASN D O 1
ATOM 9218 N N . ASN D 1 66 ? -22.808 -41.844 -10.449 1.00 34.59 46 ASN D N 1
ATOM 9219 C CA . ASN D 1 66 ? -22.546 -41.160 -9.176 1.00 34.43 46 ASN D CA 1
ATOM 9220 C C . ASN D 1 66 ? -23.809 -40.903 -8.350 1.00 38.12 46 ASN D C 1
ATOM 9221 O O . ASN D 1 66 ? -23.697 -40.633 -7.147 1.00 34.77 46 ASN D O 1
ATOM 9226 N N . GLY D 1 67 ? -24.993 -41.003 -8.955 1.00 35.25 47 GLY D N 1
ATOM 9227 C CA . GLY D 1 67 ? -26.235 -40.926 -8.212 1.00 35.02 47 GLY D CA 1
ATOM 9228 C C . GLY D 1 67 ? -26.634 -39.546 -7.744 1.00 38.08 47 GLY D C 1
ATOM 9229 O O . GLY D 1 67 ? -27.646 -39.420 -7.044 1.00 41.23 47 GLY D O 1
ATOM 9230 N N . ILE D 1 68 ? -25.884 -38.505 -8.097 1.00 35.86 48 ILE D N 1
ATOM 9231 C CA . ILE D 1 68 ? -26.190 -37.158 -7.624 1.00 35.00 48 ILE D CA 1
ATOM 9232 C C . ILE D 1 68 ? -27.314 -36.563 -8.461 1.00 34.12 48 ILE D C 1
ATOM 9233 O O . ILE D 1 68 ? -27.237 -36.537 -9.696 1.00 35.47 48 ILE D O 1
ATOM 9238 N N . LYS D 1 69 ? -28.353 -36.054 -7.795 1.00 33.21 49 LYS D N 1
ATOM 9239 C CA . LYS D 1 69 ? -29.522 -35.562 -8.511 1.00 35.44 49 LYS D CA 1
ATOM 9240 C C . LYS D 1 69 ? -29.661 -34.048 -8.501 1.00 33.60 49 LYS D C 1
ATOM 9241 O O . LYS D 1 69 ? -30.304 -33.498 -9.399 1.00 34.02 49 LYS D O 1
ATOM 9247 N N . TYR D 1 70 ? -29.067 -33.365 -7.521 1.00 35.72 50 TYR D N 1
ATOM 9248 C CA . TYR D 1 70 ? -29.059 -31.909 -7.461 1.00 35.22 50 TYR D CA 1
ATOM 9249 C C . TYR D 1 70 ? -27.684 -31.442 -6.994 1.00 32.87 50 TYR D C 1
ATOM 9250 O O . TYR D 1 70 ? -26.929 -32.202 -6.380 1.00 34.61 50 TYR D O 1
ATOM 9259 N N . ARG D 1 71 ? -27.364 -30.184 -7.296 1.00 33.13 51 ARG D N 1
ATOM 9260 C CA . ARG D 1 71 ? -26.090 -29.581 -6.898 1.00 31.57 51 ARG D CA 1
ATOM 9261 C C . ARG D 1 71 ? -26.196 -28.073 -7.101 1.00 32.03 51 ARG D C 1
ATOM 9262 O O . ARG D 1 71 ? -27.115 -27.580 -7.758 1.00 32.72 51 ARG D O 1
ATOM 9270 N N . HIS D 1 72 ? -25.232 -27.342 -6.542 1.00 28.92 52 HIS D N 1
ATOM 9271 C CA . HIS D 1 72 ? -25.213 -25.893 -6.628 1.00 28.02 52 HIS D CA 1
ATOM 9272 C C . HIS D 1 72 ? -23.949 -25.420 -7.312 1.00 26.80 52 HIS D C 1
ATOM 9273 O O . HIS D 1 72 ? -22.888 -26.031 -7.173 1.00 27.69 52 HIS D O 1
ATOM 9280 N N . TYR D 1 73 ? -24.069 -24.304 -8.016 1.00 27.57 53 TYR D N 1
ATOM 9281 C CA . TYR D 1 73 ? -22.937 -23.636 -8.635 1.00 26.70 53 TYR D CA 1
ATOM 9282 C C . TYR D 1 73 ? -22.995 -22.170 -8.257 1.00 28.77 53 TYR D C 1
ATOM 9283 O O . TYR D 1 73 ? -24.065 -21.562 -8.282 1.00 31.63 53 TYR D O 1
ATOM 9292 N N . ALA D 1 74 ? -21.849 -21.599 -7.904 1.00 24.81 54 ALA D N 1
ATOM 9293 C CA . ALA D 1 74 ? -21.747 -20.155 -7.727 1.00 25.69 54 ALA D CA 1
ATOM 9294 C C . ALA D 1 74 ? -21.716 -19.472 -9.095 1.00 28.28 54 ALA D C 1
ATOM 9295 O O . ALA D 1 74 ? -20.785 -18.763 -9.456 1.00 27.09 54 ALA D O 1
ATOM 9297 N N . LEU D 1 75 ? -22.779 -19.705 -9.865 1.00 29.54 55 LEU D N 1
ATOM 9298 C CA . LEU D 1 75 ? -22.912 -19.176 -11.207 1.00 29.19 55 LEU D CA 1
ATOM 9299 C C . LEU D 1 75 ? -24.334 -18.674 -11.391 1.00 34.80 55 LEU D C 1
ATOM 9300 O O . LEU D 1 75 ? -25.273 -19.191 -10.780 1.00 33.35 55 LEU D O 1
ATOM 9305 N N . ASP D 1 76 ? -24.479 -17.659 -12.228 1.00 36.79 56 ASP D N 1
ATOM 9306 C CA . ASP D 1 76 ? -25.801 -17.211 -12.646 1.00 42.58 56 ASP D CA 1
ATOM 9307 C C . ASP D 1 76 ? -26.328 -18.200 -13.677 1.00 43.71 56 ASP D C 1
ATOM 9308 O O . ASP D 1 76 ? -25.677 -18.404 -14.710 1.00 43.15 56 ASP D O 1
ATOM 9313 N N . PRO D 1 77 ? -27.470 -18.849 -13.432 1.00 42.25 57 PRO D N 1
ATOM 9314 C CA . PRO D 1 77 ? -27.910 -19.933 -14.331 1.00 42.97 57 PRO D CA 1
ATOM 9315 C C . PRO D 1 77 ? -28.085 -19.494 -15.776 1.00 46.47 57 PRO D C 1
ATOM 9316 O O . PRO D 1 77 ? -27.911 -20.313 -16.691 1.00 43.38 57 PRO D O 1
ATOM 9320 N N . GLU D 1 78 ? -28.415 -18.222 -16.015 1.00 50.27 58 GLU D N 1
ATOM 9321 C CA . GLU D 1 78 ? -28.571 -17.742 -17.383 1.00 52.03 58 GLU D CA 1
ATOM 9322 C C . GLU D 1 78 ? -27.233 -17.317 -17.976 1.00 54.99 58 GLU D C 1
ATOM 9323 O O . GLU D 1 78 ? -26.779 -17.875 -18.986 1.00 54.41 58 GLU D O 1
ATOM 9329 N N . THR D 1 79 ? -26.577 -16.343 -17.334 1.00 55.39 59 THR D N 1
ATOM 9330 C CA . THR D 1 79 ? -25.360 -15.728 -17.858 1.00 52.51 59 THR D CA 1
ATOM 9331 C C . THR D 1 79 ? -24.098 -16.556 -17.613 1.00 50.95 59 THR D C 1
ATOM 9332 O O . THR D 1 79 ? -23.109 -16.382 -18.339 1.00 48.67 59 THR D O 1
ATOM 9336 N N . GLY D 1 80 ? -24.103 -17.457 -16.631 1.00 45.91 60 GLY D N 1
ATOM 9337 C CA . GLY D 1 80 ? -22.872 -18.146 -16.296 1.00 44.68 60 GLY D CA 1
ATOM 9338 C C . GLY D 1 80 ? -21.854 -17.272 -15.602 1.00 43.33 60 GLY D C 1
ATOM 9339 O O . GLY D 1 80 ? -20.713 -17.706 -15.401 1.00 41.71 60 GLY D O 1
ATOM 9340 N N . GLU D 1 81 ? -22.232 -16.046 -15.246 1.00 42.61 61 GLU D N 1
ATOM 9341 C CA . GLU D 1 81 ? -21.360 -15.176 -14.471 1.00 44.36 61 GLU D CA 1
ATOM 9342 C C . GLU D 1 81 ? -21.227 -15.706 -13.052 1.00 39.64 61 GLU D C 1
ATOM 9343 O O . GLU D 1 81 ? -22.201 -16.165 -12.450 1.00 37.49 61 GLU D O 1
ATOM 9349 N N . ALA D 1 82 ? -20.014 -15.641 -12.517 1.00 37.40 62 ALA D N 1
ATOM 9350 C CA . ALA D 1 82 ? -19.807 -16.058 -11.142 1.00 31.56 62 ALA D CA 1
ATOM 9351 C C . ALA D 1 82 ? -20.614 -15.169 -10.209 1.00 30.75 62 ALA D C 1
ATOM 9352 O O . ALA D 1 82 ? -20.684 -13.952 -10.388 1.00 33.16 62 ALA D O 1
ATOM 9354 N N . THR D 1 83 ? -21.233 -15.789 -9.211 1.00 28.28 63 THR D N 1
ATOM 9355 C CA . THR D 1 83 ? -22.003 -15.065 -8.216 1.00 30.72 63 THR D CA 1
ATOM 9356 C C . THR D 1 83 ? -21.245 -14.872 -6.918 1.00 29.40 63 THR D C 1
ATOM 9357 O O . THR D 1 83 ? -21.561 -13.947 -6.170 1.00 30.08 63 THR D O 1
ATOM 9361 N N . TYR D 1 84 ? -20.279 -15.746 -6.630 1.00 30.55 64 TYR D N 1
ATOM 9362 C CA . TYR D 1 84 ? -19.423 -15.661 -5.457 1.00 29.22 64 TYR D CA 1
ATOM 9363 C C . TYR D 1 84 ? -18.025 -16.125 -5.831 1.00 28.71 64 TYR D C 1
ATOM 9364 O O . TYR D 1 84 ? -17.877 -17.128 -6.533 1.00 26.17 64 TYR D O 1
ATOM 9373 N N . THR D 1 85 ? -17.008 -15.416 -5.341 1.00 26.96 65 THR D N 1
ATOM 9374 C CA . THR D 1 85 ? -15.665 -15.978 -5.308 1.00 25.96 65 THR D CA 1
ATOM 9375 C C . THR D 1 85 ? -15.587 -17.049 -4.218 1.00 23.63 65 THR D C 1
ATOM 9376 O O . THR D 1 85 ? -16.467 -17.165 -3.361 1.00 25.01 65 THR D O 1
ATOM 9380 N N . SER D 1 86 ? -14.521 -17.851 -4.238 1.00 23.42 66 SER D N 1
ATOM 9381 C CA . SER D 1 86 ? -14.371 -18.837 -3.173 1.00 22.75 66 SER D CA 1
ATOM 9382 C C . SER D 1 86 ? -14.270 -18.140 -1.826 1.00 23.42 66 SER D C 1
ATOM 9383 O O . SER D 1 86 ? -14.819 -18.618 -0.824 1.00 24.42 66 SER D O 1
ATOM 9386 N N . ALA D 1 87 ? -13.579 -16.995 -1.790 1.00 24.42 67 ALA D N 1
ATOM 9387 C CA . ALA D 1 87 ? -13.424 -16.245 -0.541 1.00 25.62 67 ALA D CA 1
ATOM 9388 C C . ALA D 1 87 ? -14.768 -15.711 -0.040 1.00 24.10 67 ALA D C 1
ATOM 9389 O O . ALA D 1 87 ? -15.060 -15.796 1.158 1.00 24.05 67 ALA D O 1
ATOM 9391 N N . GLN D 1 88 ? -15.603 -15.186 -0.944 1.00 24.52 68 GLN D N 1
ATOM 9392 C CA . GLN D 1 88 ? -16.952 -14.751 -0.560 1.00 27.93 68 GLN D CA 1
ATOM 9393 C C . GLN D 1 88 ? -17.822 -15.918 -0.107 1.00 26.66 68 GLN D C 1
ATOM 9394 O O . GLN D 1 88 ? -18.586 -15.788 0.856 1.00 27.60 68 GLN D O 1
ATOM 9400 N N . LEU D 1 89 ? -17.736 -17.062 -0.796 1.00 25.97 69 LEU D N 1
ATOM 9401 C CA . LEU D 1 89 ? -18.511 -18.231 -0.387 1.00 25.53 69 LEU D CA 1
ATOM 9402 C C . LEU D 1 89 ? -18.143 -18.673 1.026 1.00 28.08 69 LEU D C 1
ATOM 9403 O O . LEU D 1 89 ? -19.020 -18.974 1.847 1.00 27.41 69 LEU D O 1
ATOM 9408 N N . ALA D 1 90 ? -16.842 -18.727 1.324 1.00 26.84 70 ALA D N 1
ATOM 9409 C CA . ALA D 1 90 ? -16.392 -19.097 2.660 1.00 26.30 70 ALA D CA 1
ATOM 9410 C C . ALA D 1 90 ? -16.846 -18.076 3.699 1.00 26.93 70 ALA D C 1
ATOM 9411 O O . ALA D 1 90 ? -17.176 -18.435 4.834 1.00 27.14 70 ALA D O 1
ATOM 9413 N N . ALA D 1 91 ? -16.846 -16.795 3.333 1.00 26.46 71 ALA D N 1
ATOM 9414 C CA . ALA D 1 91 ? -17.255 -15.751 4.271 1.00 30.04 71 ALA D CA 1
ATOM 9415 C C . ALA D 1 91 ? -18.744 -15.856 4.605 1.00 33.44 71 ALA D C 1
ATOM 9416 O O . ALA D 1 91 ? -19.152 -15.598 5.747 1.00 32.60 71 ALA D O 1
ATOM 9418 N N . GLU D 1 92 ? -19.573 -16.228 3.620 1.00 32.98 72 GLU D N 1
ATOM 9419 C CA . GLU D 1 92 ? -20.992 -16.453 3.890 1.00 31.72 72 GLU D CA 1
ATOM 9420 C C . GLU D 1 92 ? -21.188 -17.601 4.872 1.00 31.67 72 GLU D C 1
ATOM 9421 O O . GLU D 1 92 ? -22.078 -17.551 5.723 1.00 37.87 72 GLU D O 1
ATOM 9427 N N . ALA D 1 93 ? -20.358 -18.637 4.787 1.00 29.53 73 ALA D N 1
ATOM 9428 C CA . ALA D 1 93 ? -20.472 -19.738 5.739 1.00 31.52 73 ALA D CA 1
ATOM 9429 C C . ALA D 1 93 ? -20.028 -19.327 7.139 1.00 34.37 73 ALA D C 1
ATOM 9430 O O . ALA D 1 93 ? -20.625 -19.761 8.130 1.00 35.79 73 ALA D O 1
ATOM 9432 N N . VAL D 1 94 ? -18.954 -18.533 7.248 1.00 32.07 74 VAL D N 1
ATOM 9433 C CA . VAL D 1 94 ? -18.508 -18.075 8.563 1.00 32.96 74 VAL D CA 1
ATOM 9434 C C . VAL D 1 94 ? -19.578 -17.200 9.208 1.00 32.82 74 VAL D C 1
ATOM 9435 O O . VAL D 1 94 ? -19.877 -17.337 10.397 1.00 37.04 74 VAL D O 1
ATOM 9439 N N . LYS D 1 95 ? -20.178 -16.303 8.427 1.00 32.63 75 LYS D N 1
ATOM 9440 C CA . LYS D 1 95 ? -21.183 -15.375 8.946 1.00 39.64 75 LYS D CA 1
ATOM 9441 C C . LYS D 1 95 ? -22.394 -16.094 9.531 1.00 41.57 75 LYS D C 1
ATOM 9442 O O . LYS D 1 95 ? -23.054 -15.562 10.432 1.00 44.35 75 LYS D O 1
ATOM 9448 N N . GLY D 1 96 ? -22.698 -17.293 9.054 1.00 40.17 76 GLY D N 1
ATOM 9449 C CA . GLY D 1 96 ? -23.780 -18.072 9.633 1.00 41.48 76 GLY D CA 1
ATOM 9450 C C . GLY D 1 96 ? -23.400 -18.733 10.942 1.00 41.17 76 GLY D C 1
ATOM 9451 O O . GLY D 1 96 ? -24.134 -19.582 11.451 1.00 44.75 76 GLY D O 1
ATOM 9452 N N . LEU D 1 97 ? -22.243 -18.388 11.491 1.00 40.57 77 LEU D N 1
ATOM 9453 C CA . LEU D 1 97 ? -21.918 -18.823 12.837 1.00 43.82 77 LEU D CA 1
ATOM 9454 C C . LEU D 1 97 ? -22.304 -17.789 13.876 1.00 46.95 77 LEU D C 1
ATOM 9455 O O . LEU D 1 97 ? -22.210 -18.066 15.081 1.00 50.74 77 LEU D O 1
ATOM 9460 N N . VAL D 1 98 ? -22.724 -16.605 13.440 1.00 48.00 78 VAL D N 1
ATOM 9461 C CA . VAL D 1 98 ? -22.993 -15.497 14.354 1.00 51.52 78 VAL D CA 1
ATOM 9462 C C . VAL D 1 98 ? -24.358 -15.719 15.011 1.00 54.43 78 VAL D C 1
ATOM 9463 O O . VAL D 1 98 ? -25.403 -15.520 14.375 1.00 50.60 78 VAL D O 1
ATOM 9467 N N . ASP D 1 99 ? -24.335 -16.150 16.282 1.00 59.13 79 ASP D N 1
ATOM 9468 C CA . ASP D 1 99 ? -25.447 -16.167 17.219 1.00 59.73 79 ASP D CA 1
ATOM 9469 C C . ASP D 1 99 ? -25.261 -15.058 18.239 1.00 64.85 79 ASP D C 1
ATOM 9470 O O . ASP D 1 99 ? -24.316 -14.272 18.173 1.00 65.63 79 ASP D O 1
ATOM 9475 N N . GLU D 1 100 ? -26.150 -15.032 19.236 1.00 66.65 80 GLU D N 1
ATOM 9476 C CA . GLU D 1 100 ? -25.906 -14.083 20.315 1.00 68.26 80 GLU D CA 1
ATOM 9477 C C . GLU D 1 100 ? -24.781 -14.547 21.228 1.00 67.27 80 GLU D C 1
ATOM 9478 O O . GLU D 1 100 ? -24.342 -13.770 22.075 1.00 66.62 80 GLU D O 1
ATOM 9484 N N . HIS D 1 101 ? -24.283 -15.782 21.053 1.00 67.41 81 HIS D N 1
ATOM 9485 C CA . HIS D 1 101 ? -23.127 -16.282 21.797 1.00 67.56 81 HIS D CA 1
ATOM 9486 C C . HIS D 1 101 ? -21.798 -16.040 21.088 1.00 63.47 81 HIS D C 1
ATOM 9487 O O . HIS D 1 101 ? -20.744 -16.365 21.653 1.00 61.29 81 HIS D O 1
ATOM 9494 N N . PHE D 1 102 ? -21.819 -15.510 19.865 1.00 61.27 82 PHE D N 1
ATOM 9495 C CA . PHE D 1 102 ? -20.606 -15.424 19.054 1.00 54.80 82 PHE D CA 1
ATOM 9496 C C . PHE D 1 102 ? -20.772 -14.341 18.003 1.00 52.75 82 PHE D C 1
ATOM 9497 O O . PHE D 1 102 ? -21.676 -14.432 17.164 1.00 53.77 82 PHE D O 1
ATOM 9505 N N . SER D 1 103 ? -19.911 -13.326 18.036 1.00 49.09 83 SER D N 1
ATOM 9506 C CA . SER D 1 103 ? -19.804 -12.396 16.921 1.00 47.79 83 SER D CA 1
ATOM 9507 C C . SER D 1 103 ? -18.461 -12.609 16.230 1.00 45.65 83 SER D C 1
ATOM 9508 O O . SER D 1 103 ? -17.577 -13.303 16.742 1.00 44.99 83 SER D O 1
ATOM 9511 N N . LEU D 1 104 ? -18.333 -12.033 15.029 1.00 45.84 84 LEU D N 1
ATOM 9512 C CA . LEU D 1 104 ? -17.142 -12.272 14.216 1.00 42.98 84 LEU D CA 1
ATOM 9513 C C . LEU D 1 104 ? -15.871 -11.816 14.914 1.00 41.79 84 LEU D C 1
ATOM 9514 O O . LEU D 1 104 ? -14.821 -12.447 14.751 1.00 39.98 84 LEU D O 1
ATOM 9519 N N . ASP D 1 105 ? -15.942 -10.727 15.693 1.00 42.93 85 ASP D N 1
ATOM 9520 C CA . ASP D 1 105 ? -14.759 -10.227 16.390 1.00 42.02 85 ASP D CA 1
ATOM 9521 C C . ASP D 1 105 ? -14.313 -11.149 17.511 1.00 40.07 85 ASP D C 1
ATOM 9522 O O . ASP D 1 105 ? -13.148 -11.090 17.911 1.00 43.77 85 ASP D O 1
ATOM 9527 N N . ASP D 1 106 ? -15.196 -12.014 18.010 1.00 40.55 86 ASP D N 1
ATOM 9528 C CA . ASP D 1 106 ? -14.828 -12.909 19.098 1.00 41.34 86 ASP D CA 1
ATOM 9529 C C . ASP D 1 106 ? -13.866 -13.999 18.664 1.00 40.11 86 ASP D C 1
ATOM 9530 O O . ASP D 1 106 ? -13.326 -14.702 19.526 1.00 40.99 86 ASP D O 1
ATOM 9535 N N . MET D 1 107 ? -13.654 -14.182 17.364 1.00 40.83 87 MET D N 1
ATOM 9536 C CA . MET D 1 107 ? -12.878 -15.324 16.906 1.00 40.50 87 MET D CA 1
ATOM 9537 C C . MET D 1 107 ? -11.390 -15.091 17.159 1.00 36.73 87 MET D C 1
ATOM 9538 O O . MET D 1 107 ? -10.832 -14.045 16.806 1.00 38.48 87 MET D O 1
ATOM 9543 N N . GLN D 1 108 ? -10.762 -16.060 17.819 1.00 37.94 88 GLN D N 1
ATOM 9544 C CA . GLN D 1 108 ? -9.362 -15.970 18.213 1.00 37.21 88 GLN D CA 1
ATOM 9545 C C . GLN D 1 108 ? -8.427 -16.543 17.165 1.00 36.09 88 GLN D C 1
ATOM 9546 O O . GLN D 1 108 ? -7.222 -16.271 17.207 1.00 33.56 88 GLN D O 1
ATOM 9552 N N . SER D 1 109 ? -8.963 -17.311 16.221 1.00 37.62 89 SER D N 1
ATOM 9553 C CA . SER D 1 109 ? -8.182 -17.894 15.144 1.00 33.48 89 SER D CA 1
ATOM 9554 C C . SER D 1 109 ? -9.144 -18.267 14.030 1.00 34.29 89 SER D C 1
ATOM 9555 O O . SER D 1 109 ? -10.310 -18.586 14.286 1.00 35.51 89 SER D O 1
ATOM 9558 N N . LEU D 1 110 ? -8.660 -18.193 12.790 1.00 31.40 90 LEU D N 1
ATOM 9559 C CA . LEU D 1 110 ? -9.434 -18.597 11.619 1.00 29.84 90 LEU D CA 1
ATOM 9560 C C . LEU D 1 110 ? -8.573 -19.506 10.755 1.00 29.46 90 LEU D C 1
ATOM 9561 O O . LEU D 1 110 ? -7.468 -19.122 10.355 1.00 29.24 90 LEU D O 1
ATOM 9566 N N . ALA D 1 111 ? -9.066 -20.710 10.481 1.00 29.65 91 ALA D N 1
ATOM 9567 C CA . ALA D 1 111 ? -8.371 -21.668 9.627 1.00 29.17 91 ALA D CA 1
ATOM 9568 C C . ALA D 1 111 ? -9.249 -21.909 8.411 1.00 29.01 91 ALA D C 1
ATOM 9569 O O . ALA D 1 111 ? -10.329 -22.489 8.541 1.00 30.27 91 ALA D O 1
ATOM 9571 N N . ALA D 1 112 ? -8.802 -21.465 7.235 1.00 28.46 92 ALA D N 1
ATOM 9572 C CA . ALA D 1 112 ? -9.589 -21.597 6.015 1.00 25.41 92 ALA D CA 1
ATOM 9573 C C . ALA D 1 112 ? -8.888 -22.480 4.989 1.00 27.46 92 ALA D C 1
ATOM 9574 O O . ALA D 1 112 ? -7.658 -22.569 4.943 1.00 26.01 92 ALA D O 1
ATOM 9576 N N . SER D 1 113 ? -9.687 -23.136 4.157 1.00 26.85 93 SER D N 1
ATOM 9577 C CA . SER D 1 113 ? -9.158 -23.943 3.072 1.00 27.32 93 SER D CA 1
ATOM 9578 C C . SER D 1 113 ? -10.072 -23.828 1.857 1.00 27.31 93 SER D C 1
ATOM 9579 O O . SER D 1 113 ? -11.246 -23.442 1.954 1.00 25.10 93 SER D O 1
ATOM 9582 N N . SER D 1 114 ? -9.499 -24.162 0.703 1.00 25.55 94 SER D N 1
ATOM 9583 C CA . SER D 1 114 ? -10.255 -24.292 -0.540 1.00 24.95 94 SER D CA 1
ATOM 9584 C C . SER D 1 114 ? -9.391 -25.028 -1.553 1.00 25.86 94 SER D C 1
ATOM 9585 O O . SER D 1 114 ? -8.291 -24.569 -1.871 1.00 27.48 94 SER D O 1
ATOM 9588 N N . GLY D 1 115 ? -9.869 -26.165 -2.057 1.00 25.45 95 GLY D N 1
ATOM 9589 C CA . GLY D 1 115 ? -9.202 -26.757 -3.206 1.00 25.39 95 GLY D CA 1
ATOM 9590 C C . GLY D 1 115 ? -9.303 -25.921 -4.460 1.00 23.37 95 GLY D C 1
ATOM 9591 O O . GLY D 1 115 ? -8.575 -26.179 -5.424 1.00 25.86 95 GLY D O 1
ATOM 9592 N N . THR D 1 116 ? -10.174 -24.914 -4.457 1.00 23.90 96 THR D N 1
ATOM 9593 C CA . THR D 1 116 ? -10.397 -24.032 -5.596 1.00 21.29 96 THR D CA 1
ATOM 9594 C C . THR D 1 116 ? -10.280 -22.580 -5.132 1.00 24.62 96 THR D C 1
ATOM 9595 O O . THR D 1 116 ? -11.195 -21.782 -5.315 1.00 25.11 96 THR D O 1
ATOM 9599 N N . SER D 1 117 ? -9.143 -22.238 -4.520 1.00 22.73 97 SER D N 1
ATOM 9600 C CA . SER D 1 117 ? -8.875 -20.852 -4.151 1.00 21.35 97 SER D CA 1
ATOM 9601 C C . SER D 1 117 ? -8.894 -19.954 -5.374 1.00 22.02 97 SER D C 1
ATOM 9602 O O . SER D 1 117 ? -8.595 -20.383 -6.499 1.00 22.14 97 SER D O 1
ATOM 9605 N N . ASP D 1 118 ? -9.234 -18.682 -5.140 1.00 20.38 98 ASP D N 1
ATOM 9606 C CA . ASP D 1 118 ? -9.381 -17.743 -6.243 1.00 21.59 98 ASP D CA 1
ATOM 9607 C C . ASP D 1 118 ? -8.051 -17.397 -6.880 1.00 21.67 98 ASP D C 1
ATOM 9608 O O . ASP D 1 118 ? -8.023 -17.043 -8.057 1.00 21.91 98 ASP D O 1
ATOM 9613 N N . GLN D 1 119 ? -6.954 -17.525 -6.143 1.00 21.10 99 GLN D N 1
ATOM 9614 C CA . GLN D 1 119 ? -5.646 -17.078 -6.601 1.00 21.10 99 GLN D CA 1
ATOM 9615 C C . GLN D 1 119 ? -4.580 -18.015 -6.036 1.00 21.78 99 GLN D C 1
ATOM 9616 O O . GLN D 1 119 ? -4.862 -18.882 -5.204 1.00 21.68 99 GLN D O 1
ATOM 9622 N N . ILE D 1 120 ? -3.343 -17.844 -6.495 1.00 20.75 100 ILE D N 1
ATOM 9623 C CA . ILE D 1 120 ? -2.259 -18.674 -5.971 1.00 24.11 100 ILE D CA 1
ATOM 9624 C C . ILE D 1 120 ? -1.670 -18.072 -4.700 1.00 23.10 100 ILE D C 1
ATOM 9625 O O . ILE D 1 120 ? -1.469 -18.784 -3.712 1.00 23.55 100 ILE D O 1
ATOM 9630 N N . ILE D 1 121 ? -1.419 -16.760 -4.722 1.00 21.47 101 ILE D N 1
ATOM 9631 C CA . ILE D 1 121 ? -0.994 -15.939 -3.594 1.00 21.46 101 ILE D CA 1
ATOM 9632 C C . ILE D 1 121 ? -1.882 -14.705 -3.639 1.00 21.03 101 ILE D C 1
ATOM 9633 O O . ILE D 1 121 ? -2.121 -14.179 -4.721 1.00 21.38 101 ILE D O 1
ATOM 9638 N N . PRO D 1 122 ? -2.372 -14.223 -2.483 1.00 20.54 102 PRO D N 1
ATOM 9639 C CA . PRO D 1 122 ? -2.294 -14.721 -1.102 1.00 20.36 102 PRO D CA 1
ATOM 9640 C C . PRO D 1 122 ? -3.014 -16.047 -0.864 1.00 20.11 102 PRO D C 1
ATOM 9641 O O . PRO D 1 122 ? -3.713 -16.556 -1.734 1.00 19.89 102 PRO D O 1
ATOM 9645 N N . GLY D 1 123 ? -2.814 -16.614 0.319 1.00 20.77 103 GLY D N 1
ATOM 9646 C CA . GLY D 1 123 ? -3.561 -17.786 0.699 1.00 22.16 103 GLY D CA 1
ATOM 9647 C C . GLY D 1 123 ? -5.034 -17.476 0.875 1.00 20.07 103 GLY D C 1
ATOM 9648 O O . GLY D 1 123 ? -5.439 -16.341 1.115 1.00 20.92 103 GLY D O 1
ATOM 9649 N N . HIS D 1 124 ? -5.841 -18.527 0.751 1.00 22.59 104 HIS D N 1
ATOM 9650 C CA . HIS D 1 124 ? -7.295 -18.389 0.800 1.00 21.94 104 HIS D CA 1
ATOM 9651 C C . HIS D 1 124 ? -7.760 -17.694 2.071 1.00 21.09 104 HIS D C 1
ATOM 9652 O O . HIS D 1 124 ? -8.629 -16.820 2.020 1.00 22.55 104 HIS D O 1
ATOM 9659 N N . GLY D 1 125 ? -7.168 -18.055 3.215 1.00 22.59 105 GLY D N 1
ATOM 9660 C CA . GLY D 1 125 ? -7.657 -17.576 4.501 1.00 22.94 105 GLY D CA 1
ATOM 9661 C C . GLY D 1 125 ? -7.652 -16.069 4.637 1.00 21.67 105 GLY D C 1
ATOM 9662 O O . GLY D 1 125 ? -8.613 -15.478 5.132 1.00 23.68 105 GLY D O 1
ATOM 9663 N N . VAL D 1 126 ? -6.557 -15.423 4.236 1.00 22.27 106 VAL D N 1
ATOM 9664 C CA . VAL D 1 126 ? -6.499 -13.983 4.415 1.00 22.11 106 VAL D CA 1
ATOM 9665 C C . VAL D 1 126 ? -7.425 -13.274 3.434 1.00 22.37 106 VAL D C 1
ATOM 9666 O O . VAL D 1 126 ? -7.811 -12.125 3.677 1.00 22.42 106 VAL D O 1
ATOM 9670 N N . MET D 1 127 ? -7.825 -13.939 2.342 1.00 24.47 107 MET D N 1
ATOM 9671 C CA . MET D 1 127 ? -8.846 -13.367 1.468 1.00 22.63 107 MET D CA 1
ATOM 9672 C C . MET D 1 127 ? -10.249 -13.512 2.060 1.00 23.27 107 MET D C 1
ATOM 9673 O O . MET D 1 127 ? -11.087 -12.619 1.889 1.00 23.36 107 MET D O 1
ATOM 9678 N N . VAL D 1 128 ? -10.502 -14.618 2.759 1.00 22.92 108 VAL D N 1
ATOM 9679 C CA . VAL D 1 128 ? -11.710 -14.765 3.570 1.00 24.11 108 VAL D CA 1
ATOM 9680 C C . VAL D 1 128 ? -11.756 -13.682 4.639 1.00 26.44 108 VAL D C 1
ATOM 9681 O O . VAL D 1 128 ? -12.777 -13.010 4.821 1.00 28.28 108 VAL D O 1
ATOM 9685 N N . HIS D 1 129 ? -10.632 -13.475 5.339 1.00 25.54 109 HIS D N 1
ATOM 9686 C CA . HIS D 1 129 ? -10.522 -12.389 6.315 1.00 26.28 109 HIS D CA 1
ATOM 9687 C C . HIS D 1 129 ? -10.827 -11.049 5.681 1.00 26.11 109 HIS D C 1
ATOM 9688 O O . HIS D 1 129 ? -11.564 -10.233 6.255 1.00 27.78 109 HIS D O 1
ATOM 9695 N N . GLY D 1 130 ? -10.266 -10.798 4.501 1.00 25.53 110 GLY D N 1
ATOM 9696 C CA . GLY D 1 130 ? -10.546 -9.553 3.809 1.00 26.69 110 GLY D CA 1
ATOM 9697 C C . GLY D 1 130 ? -12.015 -9.366 3.490 1.00 30.09 110 GLY D C 1
ATOM 9698 O O . GLY D 1 130 ? -12.494 -8.236 3.387 1.00 29.84 110 GLY D O 1
ATOM 9699 N N . GLU D 1 131 ? -12.747 -10.466 3.313 1.00 29.34 111 GLU D N 1
ATOM 9700 C CA . GLU D 1 131 ? -14.173 -10.346 3.037 1.00 29.70 111 GLU D CA 1
ATOM 9701 C C . GLU D 1 131 ? -14.961 -10.121 4.315 1.00 29.03 111 GLU D C 1
ATOM 9702 O O . GLU D 1 131 ? -15.907 -9.326 4.327 1.00 32.52 111 GLU D O 1
ATOM 9708 N N . LEU D 1 132 ? -14.567 -10.799 5.398 1.00 28.99 112 LEU D N 1
ATOM 9709 C CA . LEU D 1 132 ? -15.309 -10.745 6.652 1.00 29.10 112 LEU D CA 1
ATOM 9710 C C . LEU D 1 132 ? -15.106 -9.414 7.369 1.00 34.27 112 LEU D C 1
ATOM 9711 O O . LEU D 1 132 ? -16.035 -8.890 8.001 1.00 34.67 112 LEU D O 1
ATOM 9716 N N . LYS D 1 133 ? -13.889 -8.871 7.306 1.00 34.08 113 LYS D N 1
ATOM 9717 C CA . LYS D 1 133 ? -13.532 -7.570 7.864 1.00 32.13 113 LYS D CA 1
ATOM 9718 C C . LYS D 1 133 ? -13.649 -7.517 9.381 1.00 34.55 113 LYS D C 1
ATOM 9719 O O . LYS D 1 133 ? -13.665 -6.428 9.962 1.00 38.07 113 LYS D O 1
ATOM 9725 N N . ASN D 1 134 ? -13.679 -8.670 10.049 1.00 31.06 114 ASN D N 1
ATOM 9726 C CA . ASN D 1 134 ? -13.587 -8.677 11.499 1.00 33.96 114 ASN D CA 1
ATOM 9727 C C . ASN D 1 134 ? -12.226 -8.118 11.925 1.00 35.96 114 ASN D C 1
ATOM 9728 O O . ASN D 1 134 ? -11.308 -7.978 11.118 1.00 34.63 114 ASN D O 1
ATOM 9733 N N . LYS D 1 135 ? -12.098 -7.790 13.211 1.00 36.26 115 LYS D N 1
ATOM 9734 C CA . LYS D 1 135 ? -10.874 -7.164 13.695 1.00 35.89 115 LYS D CA 1
ATOM 9735 C C . LYS D 1 135 ? -9.680 -8.108 13.525 1.00 35.42 115 LYS D C 1
ATOM 9736 O O . LYS D 1 135 ? -9.848 -9.330 13.481 1.00 36.12 115 LYS D O 1
ATOM 9742 N N . PRO D 1 136 ? -8.464 -7.560 13.433 1.00 33.83 116 PRO D N 1
ATOM 9743 C CA . PRO D 1 136 ? -7.280 -8.399 13.190 1.00 32.40 116 PRO D CA 1
ATOM 9744 C C . PRO D 1 136 ? -7.207 -9.601 14.128 1.00 33.84 116 PRO D C 1
ATOM 9745 O O . PRO D 1 136 ? -7.443 -9.493 15.335 1.00 35.91 116 PRO D O 1
ATOM 9749 N N . CYS D 1 137 ? -6.887 -10.758 13.556 1.00 30.05 117 CYS D N 1
ATOM 9750 C CA . CYS D 1 137 ? -6.796 -11.996 14.317 1.00 29.83 117 CYS D CA 1
ATOM 9751 C C . CYS D 1 137 ? -5.855 -12.948 13.590 1.00 30.13 117 CYS D C 1
ATOM 9752 O O . CYS D 1 137 ? -5.389 -12.669 12.483 1.00 29.41 117 CYS D O 1
ATOM 9755 N N . GLU D 1 138 ? -5.589 -14.085 14.225 1.00 27.26 118 GLU D N 1
ATOM 9756 C CA . GLU D 1 138 ? -4.811 -15.130 13.581 1.00 26.49 118 GLU D CA 1
ATOM 9757 C C . GLU D 1 138 ? -5.582 -15.739 12.414 1.00 31.37 118 GLU D C 1
ATOM 9758 O O . GLU D 1 138 ? -6.741 -16.136 12.563 1.00 31.31 118 GLU D O 1
ATOM 9764 N N . VAL D 1 139 ? -4.934 -15.844 11.256 1.00 29.87 119 VAL D N 1
ATOM 9765 C CA . VAL D 1 139 ? -5.548 -16.439 10.076 1.00 27.15 119 VAL D CA 1
ATOM 9766 C C . VAL D 1 139 ? -4.562 -17.430 9.479 1.00 28.16 119 VAL D C 1
ATOM 9767 O O . VAL D 1 139 ? -3.432 -17.058 9.144 1.00 28.33 119 VAL D O 1
ATOM 9771 N N . ILE D 1 140 ? -4.976 -18.688 9.340 1.00 26.10 120 ILE D N 1
ATOM 9772 C CA . ILE D 1 140 ? -4.153 -19.667 8.641 1.00 26.66 120 ILE D CA 1
ATOM 9773 C C . ILE D 1 140 ? -4.954 -20.259 7.483 1.00 25.78 120 ILE D C 1
ATOM 9774 O O . ILE D 1 140 ? -6.186 -20.270 7.496 1.00 24.37 120 ILE D O 1
ATOM 9779 N N . SER D 1 141 ? -4.244 -20.717 6.457 1.00 23.41 121 SER D N 1
ATOM 9780 C CA . SER D 1 141 ? -4.852 -21.393 5.314 1.00 24.66 121 SER D CA 1
ATOM 9781 C C . SER D 1 141 ? -4.217 -22.764 5.159 1.00 23.84 121 SER D C 1
ATOM 9782 O O . SER D 1 141 ? -2.993 -22.892 5.230 1.00 23.50 121 SER D O 1
ATOM 9785 N N . THR D 1 142 ? -5.039 -23.788 4.946 1.00 25.63 122 THR D N 1
ATOM 9786 C CA . THR D 1 142 ? -4.529 -25.085 4.533 1.00 25.35 122 THR D CA 1
ATOM 9787 C C . THR D 1 142 ? -4.921 -25.331 3.084 1.00 24.88 122 THR D C 1
ATOM 9788 O O . THR D 1 142 ? -5.831 -24.693 2.547 1.00 25.11 122 THR D O 1
ATOM 9792 N N . SER D 1 143 ? -4.203 -26.248 2.442 1.00 23.40 123 SER D N 1
ATOM 9793 C CA . SER D 1 143 ? -4.413 -26.505 1.028 1.00 26.49 123 SER D CA 1
ATOM 9794 C C . SER D 1 143 ? -4.441 -28.005 0.771 1.00 26.72 123 SER D C 1
ATOM 9795 O O . SER D 1 143 ? -3.965 -28.819 1.569 1.00 25.75 123 SER D O 1
ATOM 9798 N N . GLY D 1 144 ? -5.005 -28.355 -0.376 1.00 28.57 124 GLY D N 1
ATOM 9799 C CA . GLY D 1 144 ? -5.270 -29.731 -0.729 1.00 27.36 124 GLY D CA 1
ATOM 9800 C C . GLY D 1 144 ? -6.637 -29.812 -1.374 1.00 27.79 124 GLY D C 1
ATOM 9801 O O . GLY D 1 144 ? -7.088 -28.841 -1.990 1.00 28.64 124 GLY D O 1
ATOM 9802 N N . ALA D 1 145 ? -7.325 -30.945 -1.208 1.00 29.17 125 ALA D N 1
ATOM 9803 C CA . ALA D 1 145 ? -8.654 -31.129 -1.777 1.00 28.91 125 ALA D CA 1
ATOM 9804 C C . ALA D 1 145 ? -9.616 -31.441 -0.635 1.00 30.34 125 ALA D C 1
ATOM 9805 O O . ALA D 1 145 ? -9.722 -30.644 0.294 1.00 27.98 125 ALA D O 1
ATOM 9807 N N . CYS D 1 146 ? -10.302 -32.598 -0.672 1.00 29.75 126 CYS D N 1
ATOM 9808 C CA . CYS D 1 146 ? -11.345 -32.908 0.310 1.00 29.87 126 CYS D CA 1
ATOM 9809 C C . CYS D 1 146 ? -10.797 -32.903 1.740 1.00 31.09 126 CYS D C 1
ATOM 9810 O O . CYS D 1 146 ? -11.462 -32.424 2.667 1.00 31.61 126 CYS D O 1
ATOM 9813 N N . ALA D 1 147 ? -9.574 -33.398 1.941 1.00 29.58 127 ALA D N 1
ATOM 9814 C CA . ALA D 1 147 ? -9.047 -33.450 3.303 1.00 30.02 127 ALA D CA 1
ATOM 9815 C C . ALA D 1 147 ? -8.649 -32.081 3.847 1.00 31.66 127 ALA D C 1
ATOM 9816 O O . ALA D 1 147 ? -8.515 -31.937 5.065 1.00 33.20 127 ALA D O 1
ATOM 9818 N N . ALA D 1 148 ? -8.449 -31.077 2.986 1.00 28.89 128 ALA D N 1
ATOM 9819 C CA . ALA D 1 148 ? -7.996 -29.774 3.469 1.00 28.13 128 ALA D CA 1
ATOM 9820 C C . ALA D 1 148 ? -9.004 -29.157 4.424 1.00 29.51 128 ALA D C 1
ATOM 9821 O O . ALA D 1 148 ? -8.624 -28.401 5.331 1.00 28.31 128 ALA D O 1
ATOM 9823 N N . GLY D 1 149 ? -10.292 -29.458 4.237 1.00 30.43 129 GLY D N 1
ATOM 9824 C CA . GLY D 1 149 ? -11.295 -28.952 5.159 1.00 28.63 129 GLY D CA 1
ATOM 9825 C C . GLY D 1 149 ? -11.124 -29.524 6.549 1.00 31.82 129 GLY D C 1
ATOM 9826 O O . GLY D 1 149 ? -11.474 -28.876 7.543 1.00 34.09 129 GLY D O 1
ATOM 9827 N N . MET D 1 150 ? -10.562 -30.732 6.639 1.00 30.40 130 MET D N 1
ATOM 9828 C CA . MET D 1 150 ? -10.350 -31.395 7.916 1.00 29.49 130 MET D CA 1
ATOM 9829 C C . MET D 1 150 ? -9.021 -31.038 8.552 1.00 30.50 130 MET D C 1
ATOM 9830 O O . MET D 1 150 ? -8.920 -31.028 9.779 1.00 32.26 130 MET D O 1
ATOM 9835 N N . THR D 1 151 ? -7.987 -30.754 7.762 1.00 30.14 131 THR D N 1
ATOM 9836 C CA . THR D 1 151 ? -6.761 -30.255 8.373 1.00 29.92 131 THR D CA 1
ATOM 9837 C C . THR D 1 151 ? -6.943 -28.822 8.871 1.00 30.61 131 THR D C 1
ATOM 9838 O O . THR D 1 151 ? -6.338 -28.432 9.877 1.00 29.93 131 THR D O 1
ATOM 9842 N N . ALA D 1 152 ? -7.782 -28.030 8.199 1.00 30.65 132 ALA D N 1
ATOM 9843 C CA . ALA D 1 152 ? -8.117 -26.717 8.730 1.00 31.25 132 ALA D CA 1
ATOM 9844 C C . ALA D 1 152 ? -8.893 -26.853 10.029 1.00 34.76 132 ALA D C 1
ATOM 9845 O O . ALA D 1 152 ? -8.684 -26.080 10.972 1.00 33.91 132 ALA D O 1
ATOM 9847 N N . MET D 1 153 ? -9.797 -27.833 10.098 1.00 35.24 133 MET D N 1
ATOM 9848 C CA . MET D 1 153 ? -10.530 -28.040 11.339 1.00 34.76 133 MET D CA 1
ATOM 9849 C C . MET D 1 153 ? -9.623 -28.595 12.423 1.00 32.16 133 MET D C 1
ATOM 9850 O O . MET D 1 153 ? -9.737 -28.202 13.587 1.00 36.20 133 MET D O 1
ATOM 9855 N N . LYS D 1 154 ? -8.712 -29.502 12.073 1.00 29.81 134 LYS D N 1
ATOM 9856 C CA . LYS D 1 154 ? -7.837 -30.038 13.105 1.00 32.48 134 LYS D CA 1
ATOM 9857 C C . LYS D 1 154 ? -6.937 -28.955 13.688 1.00 35.60 134 LYS D C 1
ATOM 9858 O O . LYS D 1 154 ? -6.607 -29.006 14.873 1.00 37.37 134 LYS D O 1
ATOM 9864 N N . TYR D 1 155 ? -6.534 -27.968 12.881 1.00 35.95 135 TYR D N 1
ATOM 9865 C CA . TYR D 1 155 ? -5.766 -26.846 13.416 1.00 34.02 135 TYR D CA 1
ATOM 9866 C C . TYR D 1 155 ? -6.576 -26.105 14.468 1.00 35.32 135 TYR D C 1
ATOM 9867 O O . TYR D 1 155 ? -6.096 -25.876 15.584 1.00 39.25 135 TYR D O 1
ATOM 9876 N N . ALA D 1 156 ? -7.811 -25.725 14.125 1.00 33.24 136 ALA D N 1
ATOM 9877 C CA . ALA D 1 156 ? -8.706 -25.088 15.086 1.00 34.52 136 ALA D CA 1
ATOM 9878 C C . ALA D 1 156 ? -8.920 -25.965 16.316 1.00 40.81 136 ALA D C 1
ATOM 9879 O O . ALA D 1 156 ? -9.022 -25.458 17.441 1.00 40.02 136 ALA D O 1
ATOM 9881 N N . TYR D 1 157 ? -8.992 -27.283 16.116 1.00 40.00 137 TYR D N 1
ATOM 9882 C CA . TYR D 1 157 ? -9.135 -28.216 17.230 1.00 40.99 137 TYR D CA 1
ATOM 9883 C C . TYR D 1 157 ? -7.918 -28.167 18.146 1.00 39.91 137 TYR D C 1
ATOM 9884 O O . TYR D 1 157 ? -8.052 -28.058 19.368 1.00 42.78 137 TYR D O 1
ATOM 9893 N N . LEU D 1 158 ? -6.717 -28.224 17.570 1.00 39.34 138 LEU D N 1
ATOM 9894 C CA . LEU D 1 158 ? -5.500 -28.204 18.377 1.00 40.66 138 LEU D CA 1
ATOM 9895 C C . LEU D 1 158 ? -5.269 -26.839 19.017 1.00 41.66 138 LEU D C 1
ATOM 9896 O O . LEU D 1 158 ? -4.746 -26.748 20.132 1.00 41.65 138 LEU D O 1
ATOM 9901 N N . SER D 1 159 ? -5.608 -25.767 18.306 1.00 42.44 139 SER D N 1
ATOM 9902 C CA . SER D 1 159 ? -5.529 -24.438 18.893 1.00 41.99 139 SER D CA 1
ATOM 9903 C C . SER D 1 159 ? -6.348 -24.366 20.177 1.00 45.00 139 SER D C 1
ATOM 9904 O O . SER D 1 159 ? -5.881 -23.830 21.190 1.00 45.06 139 SER D O 1
ATOM 9907 N N . VAL D 1 160 ? -7.565 -24.918 20.161 1.00 43.00 140 VAL D N 1
ATOM 9908 C CA . VAL D 1 160 ? -8.383 -24.929 21.368 1.00 41.82 140 VAL D CA 1
ATOM 9909 C C . VAL D 1 160 ? -7.918 -26.019 22.327 1.00 45.89 140 VAL D C 1
ATOM 9910 O O . VAL D 1 160 ? -7.841 -25.795 23.541 1.00 49.03 140 VAL D O 1
ATOM 9914 N N . LEU D 1 161 ? -7.569 -27.201 21.807 1.00 46.25 141 LEU D N 1
ATOM 9915 C CA . LEU D 1 161 ? -7.088 -28.280 22.672 1.00 47.07 141 LEU D CA 1
ATOM 9916 C C . LEU D 1 161 ? -5.826 -27.883 23.421 1.00 47.87 141 LEU D C 1
ATOM 9917 O O . LEU D 1 161 ? -5.670 -28.215 24.601 1.00 52.28 141 LEU D O 1
ATOM 9922 N N . SER D 1 162 ? -4.898 -27.200 22.749 1.00 47.99 142 SER D N 1
ATOM 9923 C CA . SER D 1 162 ? -3.632 -26.826 23.377 1.00 48.11 142 SER D CA 1
ATOM 9924 C C . SER D 1 162 ? -3.792 -25.707 24.391 1.00 48.91 142 SER D C 1
ATOM 9925 O O . SER D 1 162 ? -2.816 -25.361 25.063 1.00 48.61 142 SER D O 1
ATOM 9928 N N . GLY D 1 163 ? -4.978 -25.117 24.493 1.00 49.10 143 GLY D N 1
ATOM 9929 C CA . GLY D 1 163 ? -5.108 -23.912 25.279 1.00 49.76 143 GLY D CA 1
ATOM 9930 C C . GLY D 1 163 ? -4.360 -22.731 24.709 1.00 49.92 143 GLY D C 1
ATOM 9931 O O . GLY D 1 163 ? -4.024 -21.802 25.443 1.00 51.22 143 GLY D O 1
ATOM 9932 N N . ALA D 1 164 ? -4.064 -22.748 23.413 1.00 47.93 144 ALA D N 1
ATOM 9933 C CA . ALA D 1 164 ? -3.572 -21.534 22.784 1.00 44.94 144 ALA D CA 1
ATOM 9934 C C . ALA D 1 164 ? -4.707 -20.549 22.566 1.00 46.15 144 ALA D C 1
ATOM 9935 O O . ALA D 1 164 ? -4.487 -19.332 22.573 1.00 46.77 144 ALA D O 1
ATOM 9937 N N . THR D 1 165 ? -5.919 -21.060 22.372 1.00 45.08 145 THR D N 1
ATOM 9938 C CA . THR D 1 165 ? -7.121 -20.250 22.308 1.00 44.45 145 THR D CA 1
ATOM 9939 C C . THR D 1 165 ? -8.248 -21.005 22.999 1.00 44.81 145 THR D C 1
ATOM 9940 O O . THR D 1 165 ? -8.135 -22.192 23.327 1.00 46.00 145 THR D O 1
ATOM 9944 N N . SER D 1 166 ? -9.341 -20.291 23.224 1.00 44.71 146 SER D N 1
ATOM 9945 C CA . SER D 1 166 ? -10.544 -20.861 23.799 1.00 48.07 146 SER D CA 1
ATOM 9946 C C . SER D 1 166 ? -11.650 -20.988 22.767 1.00 49.09 146 SER D C 1
ATOM 9947 O O . SER D 1 166 ? -12.645 -21.678 23.020 1.00 49.56 146 SER D O 1
ATOM 9950 N N . ASN D 1 167 ? -11.511 -20.320 21.625 1.00 44.87 147 ASN D N 1
ATOM 9951 C CA . ASN D 1 167 ? -12.356 -20.585 20.480 1.00 43.35 147 ASN D CA 1
ATOM 9952 C C . ASN D 1 167 ? -11.487 -20.586 19.233 1.00 43.88 147 ASN D C 1
ATOM 9953 O O . ASN D 1 167 ? -10.346 -20.120 19.243 1.00 44.09 147 ASN D O 1
ATOM 9958 N N . ALA D 1 168 ? -12.046 -21.120 18.149 1.00 45.44 148 ALA D N 1
ATOM 9959 C CA . ALA D 1 168 ? -11.374 -21.159 16.857 1.00 38.73 148 ALA D CA 1
ATOM 9960 C C . ALA D 1 168 ? -12.410 -21.483 15.797 1.00 38.71 148 ALA D C 1
ATOM 9961 O O . ALA D 1 168 ? -13.225 -22.384 16.000 1.00 40.43 148 ALA D O 1
ATOM 9963 N N . VAL D 1 169 ? -12.417 -20.746 14.687 1.00 36.68 149 VAL D N 1
ATOM 9964 C CA . VAL D 1 169 ? -13.347 -20.982 13.585 1.00 33.90 149 VAL D CA 1
ATOM 9965 C C . VAL D 1 169 ? -12.591 -21.681 12.459 1.00 35.27 149 VAL D C 1
ATOM 9966 O O . VAL D 1 169 ? -11.465 -21.296 12.122 1.00 33.96 149 VAL D O 1
ATOM 9970 N N . SER D 1 170 ? -13.189 -22.727 11.898 1.00 37.16 150 SER D N 1
ATOM 9971 C CA . SER D 1 170 ? -12.654 -23.376 10.709 1.00 34.03 150 SER D CA 1
ATOM 9972 C C . SER D 1 170 ? -13.683 -23.276 9.588 1.00 35.71 150 SER D C 1
ATOM 9973 O O . SER D 1 170 ? -14.896 -23.305 9.833 1.00 35.26 150 SER D O 1
ATOM 9976 N N . THR D 1 171 ? -13.202 -23.117 8.359 1.00 33.66 151 THR D N 1
ATOM 9977 C CA . THR D 1 171 ? -14.089 -22.920 7.220 1.00 33.75 151 THR D CA 1
ATOM 9978 C C . THR D 1 171 ? -13.415 -23.498 5.987 1.00 32.81 151 THR D C 1
ATOM 9979 O O . THR D 1 171 ? -12.189 -23.641 5.934 1.00 30.39 151 THR D O 1
ATOM 9983 N N . THR D 1 172 ? -14.238 -23.867 5.008 1.00 31.57 152 THR D N 1
ATOM 9984 C CA . THR D 1 172 ? -13.748 -24.386 3.740 1.00 28.71 152 THR D CA 1
ATOM 9985 C C . THR D 1 172 ? -14.788 -24.057 2.689 1.00 28.53 152 THR D C 1
ATOM 9986 O O . THR D 1 172 ? -15.982 -23.984 2.991 1.00 30.23 152 THR D O 1
ATOM 9990 N N . SER D 1 173 ? -14.325 -23.794 1.469 1.00 24.55 153 SER D N 1
ATOM 9991 C CA . SER D 1 173 ? -15.202 -23.403 0.378 1.00 25.73 153 SER D CA 1
ATOM 9992 C C . SER D 1 173 ? -14.730 -24.058 -0.910 1.00 27.35 153 SER D C 1
ATOM 9993 O O . SER D 1 173 ? -13.524 -24.176 -1.151 1.00 25.54 153 SER D O 1
ATOM 9996 N N . GLU D 1 174 ? -15.680 -24.481 -1.738 1.00 26.32 154 GLU D N 1
ATOM 9997 C CA . GLU D 1 174 ? -15.360 -25.078 -3.030 1.00 25.83 154 GLU D CA 1
ATOM 9998 C C . GLU D 1 174 ? -16.176 -24.398 -4.111 1.00 23.67 154 GLU D C 1
ATOM 9999 O O . GLU D 1 174 ? -17.405 -24.356 -4.028 1.00 25.22 154 GLU D O 1
ATOM 10005 N N . VAL D 1 175 ? -15.500 -23.842 -5.107 1.00 22.06 155 VAL D N 1
ATOM 10006 C CA . VAL D 1 175 ? -16.179 -23.355 -6.303 1.00 23.41 155 VAL D CA 1
ATOM 10007 C C . VAL D 1 175 ? -15.574 -24.017 -7.538 1.00 22.27 155 VAL D C 1
ATOM 10008 O O . VAL D 1 175 ? -15.055 -23.305 -8.413 1.00 22.35 155 VAL D O 1
ATOM 10012 N N . PRO D 1 176 ? -15.625 -25.349 -7.674 1.00 20.55 156 PRO D N 1
ATOM 10013 C CA . PRO D 1 176 ? -15.093 -25.963 -8.899 1.00 21.43 156 PRO D CA 1
ATOM 10014 C C . PRO D 1 176 ? -15.779 -25.479 -10.166 1.00 21.22 156 PRO D C 1
ATOM 10015 O O . PRO D 1 176 ? -15.195 -25.608 -11.246 1.00 23.91 156 PRO D O 1
ATOM 10019 N N . SER D 1 177 ? -16.981 -24.896 -10.066 1.00 22.51 157 SER D N 1
ATOM 10020 C CA . SER D 1 177 ? -17.614 -24.266 -11.220 1.00 22.05 157 SER D CA 1
ATOM 10021 C C . SER D 1 177 ? -16.690 -23.295 -11.939 1.00 23.32 157 SER D C 1
ATOM 10022 O O . SER D 1 177 ? -16.838 -23.084 -13.143 1.00 25.01 157 SER D O 1
ATOM 10025 N N . THR D 1 178 ? -15.760 -22.667 -11.213 1.00 24.30 158 THR D N 1
ATOM 10026 C CA . THR D 1 178 ? -14.791 -21.768 -11.837 1.00 24.73 158 THR D CA 1
ATOM 10027 C C . THR D 1 178 ? -14.016 -22.458 -12.955 1.00 25.15 158 THR D C 1
ATOM 10028 O O . THR D 1 178 ? -13.702 -21.834 -13.980 1.00 28.61 158 THR D O 1
ATOM 10032 N N . VAL D 1 179 ? -13.660 -23.730 -12.756 1.00 23.29 159 VAL D N 1
ATOM 10033 C CA . VAL D 1 179 ? -12.857 -24.480 -13.721 1.00 24.19 159 VAL D CA 1
ATOM 10034 C C . VAL D 1 179 ? -13.628 -25.601 -14.389 1.00 24.28 159 VAL D C 1
ATOM 10035 O O . VAL D 1 179 ? -13.073 -26.262 -15.270 1.00 25.13 159 VAL D O 1
ATOM 10039 N N . LEU D 1 180 ? -14.879 -25.856 -13.994 1.00 25.76 160 LEU D N 1
ATOM 10040 C CA . LEU D 1 180 ? -15.751 -26.725 -14.776 1.00 24.78 160 LEU D CA 1
ATOM 10041 C C . LEU D 1 180 ? -16.505 -25.966 -15.863 1.00 26.92 160 LEU D C 1
ATOM 10042 O O . LEU D 1 180 ? -16.976 -26.585 -16.823 1.00 29.96 160 LEU D O 1
ATOM 10047 N N . HIS D 1 181 ? -16.631 -24.651 -15.720 1.00 27.60 161 HIS D N 1
ATOM 10048 C CA . HIS D 1 181 ? -17.198 -23.781 -16.745 1.00 29.74 161 HIS D CA 1
ATOM 10049 C C . HIS D 1 181 ? -16.520 -24.006 -18.096 1.00 31.28 161 HIS D C 1
ATOM 10050 O O . HIS D 1 181 ? -15.309 -24.206 -18.179 1.00 30.03 161 HIS D O 1
ATOM 10057 N N . ALA D 1 182 ? -17.308 -23.963 -19.171 1.00 33.07 162 ALA D N 1
ATOM 10058 C CA . ALA D 1 182 ? -16.768 -24.303 -20.489 1.00 35.26 162 ALA D CA 1
ATOM 10059 C C . ALA D 1 182 ? -15.679 -23.338 -20.949 1.00 33.52 162 ALA D C 1
ATOM 10060 O O . ALA D 1 182 ? -14.897 -23.687 -21.843 1.00 35.68 162 ALA D O 1
ATOM 10062 N N . ARG D 1 183 ? -15.611 -22.150 -20.345 1.00 33.57 163 ARG D N 1
ATOM 10063 C CA . ARG D 1 183 ? -14.745 -21.055 -20.774 1.00 34.66 163 ARG D CA 1
ATOM 10064 C C . ARG D 1 183 ? -13.353 -21.491 -21.227 1.00 36.16 163 ARG D C 1
ATOM 10065 O O . ARG D 1 183 ? -12.918 -21.180 -22.338 1.00 38.51 163 ARG D O 1
ATOM 10073 N N . ASN D 1 184 ? -12.622 -22.170 -20.352 1.00 34.82 164 ASN D N 1
ATOM 10074 C CA . ASN D 1 184 ? -11.259 -22.602 -20.634 1.00 37.09 164 ASN D CA 1
ATOM 10075 C C . ASN D 1 184 ? -11.171 -24.116 -20.565 1.00 36.00 164 ASN D C 1
ATOM 10076 O O . ASN D 1 184 ? -10.083 -24.686 -20.433 1.00 34.00 164 ASN D O 1
ATOM 10081 N N . PHE D 1 185 ? -12.315 -24.774 -20.666 1.00 32.80 165 PHE D N 1
ATOM 10082 C CA . PHE D 1 185 ? -12.380 -26.178 -20.322 1.00 37.65 165 PHE D CA 1
ATOM 10083 C C . PHE D 1 185 ? -11.821 -27.080 -21.408 1.00 37.25 165 PHE D C 1
ATOM 10084 O O . PHE D 1 185 ? -11.228 -28.119 -21.086 1.00 35.53 165 PHE D O 1
ATOM 10092 N N . GLN D 1 186 ? -12.003 -26.714 -22.679 1.00 38.04 166 GLN D N 1
ATOM 10093 C CA . GLN D 1 186 ? -11.474 -27.504 -23.787 1.00 43.69 166 GLN D CA 1
ATOM 10094 C C . GLN D 1 186 ? -10.079 -27.020 -24.181 1.00 45.43 166 GLN D C 1
ATOM 10095 O O . GLN D 1 186 ? -9.858 -25.822 -24.405 1.00 46.71 166 GLN D O 1
ATOM 10101 N N . SER D 1 187 ? -9.146 -27.963 -24.282 1.00 43.44 167 SER D N 1
ATOM 10102 C CA . SER D 1 187 ? -7.809 -27.622 -24.711 1.00 46.92 167 SER D CA 1
ATOM 10103 C C . SER D 1 187 ? -7.806 -27.312 -26.205 1.00 47.49 167 SER D C 1
ATOM 10104 O O . SER D 1 187 ? -8.689 -27.728 -26.954 1.00 46.65 167 SER D O 1
ATOM 10107 N N . GLU D 1 188 ? -6.799 -26.543 -26.627 1.00 49.90 168 GLU D N 1
ATOM 10108 C CA . GLU D 1 188 ? -6.606 -26.271 -28.049 1.00 53.35 168 GLU D CA 1
ATOM 10109 C C . GLU D 1 188 ? -6.338 -27.560 -28.834 1.00 54.14 168 GLU D C 1
ATOM 10110 O O . GLU D 1 188 ? -6.823 -27.718 -29.965 1.00 53.75 168 GLU D O 1
ATOM 10116 N N . ASN D 1 189 ? -5.557 -28.484 -28.247 1.00 50.88 169 ASN D N 1
ATOM 10117 C CA . ASN D 1 189 ? -5.278 -29.775 -28.879 1.00 52.94 169 ASN D CA 1
ATOM 10118 C C . ASN D 1 189 ? -6.546 -30.616 -29.029 1.00 53.01 169 ASN D C 1
ATOM 10119 O O . ASN D 1 189 ? -6.763 -31.237 -30.079 1.00 51.75 169 ASN D O 1
ATOM 10124 N N . GLU D 1 190 ? -7.383 -30.668 -27.984 1.00 50.03 170 GLU D N 1
ATOM 10125 C CA . GLU D 1 190 ? -8.670 -31.353 -28.082 1.00 50.77 170 GLU D CA 1
ATOM 10126 C C . GLU D 1 190 ? -9.555 -30.722 -29.150 1.00 51.78 170 GLU D C 1
ATOM 10127 O O . GLU D 1 190 ? -10.191 -31.432 -29.935 1.00 49.68 170 GLU D O 1
ATOM 10133 N N . ALA D 1 191 ? -9.636 -29.379 -29.172 1.00 52.82 171 ALA D N 1
ATOM 10134 C CA . ALA D 1 191 ? -10.436 -28.694 -30.186 1.00 53.63 171 ALA D CA 1
ATOM 10135 C C . ALA D 1 191 ? -9.917 -28.987 -31.590 1.00 57.84 171 ALA D C 1
ATOM 10136 O O . ALA D 1 191 ? -10.707 -29.111 -32.533 1.00 54.97 171 ALA D O 1
ATOM 10138 N N . ARG D 1 192 ? -8.594 -29.122 -31.734 1.00 57.95 172 ARG D N 1
ATOM 10139 C CA . ARG D 1 192 ? -7.994 -29.452 -33.021 1.00 58.08 172 ARG D CA 1
ATOM 10140 C C . ARG D 1 192 ? -8.403 -30.856 -33.478 1.00 57.81 172 ARG D C 1
ATOM 10141 O O . ARG D 1 192 ? -8.691 -31.065 -34.662 1.00 56.92 172 ARG D O 1
ATOM 10149 N N . VAL D 1 193 ? -8.478 -31.819 -32.551 1.00 56.14 173 VAL D N 1
ATOM 10150 C CA . VAL D 1 193 ? -8.925 -33.171 -32.903 1.00 56.56 173 VAL D CA 1
ATOM 10151 C C . VAL D 1 193 ? -10.422 -33.193 -33.218 1.00 57.47 173 VAL D C 1
ATOM 10152 O O . VAL D 1 193 ? -10.867 -33.906 -34.128 1.00 55.96 173 VAL D O 1
ATOM 10156 N N . ALA D 1 194 ? -11.222 -32.419 -32.466 1.00 58.35 174 ALA D N 1
ATOM 10157 C CA . ALA D 1 194 ? -12.669 -32.364 -32.691 1.00 55.43 174 ALA D CA 1
ATOM 10158 C C . ALA D 1 194 ? -13.011 -31.729 -34.036 1.00 56.41 174 ALA D C 1
ATOM 10159 O O . ALA D 1 194 ? -13.986 -32.130 -34.685 1.00 52.36 174 ALA D O 1
ATOM 10161 N N . GLU D 1 195 ? -12.239 -30.718 -34.458 1.00 58.53 175 GLU D N 1
ATOM 10162 C CA . GLU D 1 195 ? -12.438 -30.129 -35.782 1.00 58.41 175 GLU D CA 1
ATOM 10163 C C . GLU D 1 195 ? -12.061 -31.121 -36.880 1.00 54.99 175 GLU D C 1
ATOM 10164 O O . GLU D 1 195 ? -12.723 -31.179 -37.921 1.00 57.54 175 GLU D O 1
ATOM 10170 N N . LEU D 1 196 ? -11.027 -31.937 -36.643 1.00 57.99 176 LEU D N 1
ATOM 10171 C CA . LEU D 1 196 ? -10.504 -32.848 -37.660 1.00 58.75 176 LEU D CA 1
ATOM 10172 C C . LEU D 1 196 ? -11.371 -34.092 -37.802 1.00 58.50 176 LEU D C 1
ATOM 10173 O O . LEU D 1 196 ? -11.708 -34.496 -38.922 1.00 57.99 176 LEU D O 1
ATOM 10178 N N . GLU D 1 197 ? -11.730 -34.710 -36.683 1.00 53.99 177 GLU D N 1
ATOM 10179 C CA . GLU D 1 197 ? -12.477 -35.950 -36.697 1.00 50.84 177 GLU D CA 1
ATOM 10180 C C . GLU D 1 197 ? -13.989 -35.738 -36.638 1.00 48.93 177 GLU D C 1
ATOM 10181 O O . GLU D 1 197 ? -14.726 -36.728 -36.594 1.00 47.55 177 GLU D O 1
ATOM 10187 N N . ARG D 1 198 ? -14.446 -34.483 -36.645 1.00 50.92 178 ARG D N 1
ATOM 10188 C CA . ARG D 1 198 ? -15.857 -34.110 -36.571 1.00 49.14 178 ARG D CA 1
ATOM 10189 C C . ARG D 1 198 ? -16.612 -34.892 -35.488 1.00 43.89 178 ARG D C 1
ATOM 10190 O O . ARG D 1 198 ? -17.631 -35.540 -35.733 1.00 39.34 178 ARG D O 1
ATOM 10198 N N . ARG D 1 199 ? -16.113 -34.769 -34.259 1.00 45.20 179 ARG D N 1
ATOM 10199 C CA . ARG D 1 199 ? -16.628 -35.514 -33.120 1.00 47.08 179 ARG D CA 1
ATOM 10200 C C . ARG D 1 199 ? -16.150 -34.824 -31.852 1.00 48.21 179 ARG D C 1
ATOM 10201 O O . ARG D 1 199 ? -15.065 -34.225 -31.848 1.00 48.52 179 ARG D O 1
ATOM 10209 N N . PRO D 1 200 ? -16.925 -34.882 -30.771 1.00 46.56 180 PRO D N 1
ATOM 10210 C CA . PRO D 1 200 ? -16.477 -34.267 -29.514 1.00 48.42 180 PRO D CA 1
ATOM 10211 C C . PRO D 1 200 ? -15.198 -34.914 -28.992 1.00 50.04 180 PRO D C 1
ATOM 10212 O O . PRO D 1 200 ? -14.992 -36.125 -29.127 1.00 45.05 180 PRO D O 1
ATOM 10216 N N . GLU D 1 201 ? -14.328 -34.074 -28.408 1.00 48.69 181 GLU D N 1
ATOM 10217 C CA . GLU D 1 201 ? -13.060 -34.503 -27.804 1.00 47.65 181 GLU D CA 1
ATOM 10218 C C . GLU D 1 201 ? -12.895 -33.776 -26.472 1.00 47.08 181 GLU D C 1
ATOM 10219 O O . GLU D 1 201 ? -12.526 -32.598 -26.450 1.00 47.89 181 GLU D O 1
ATOM 10225 N N . ILE D 1 202 ? -13.177 -34.473 -25.373 1.00 46.01 182 ILE D N 1
ATOM 10226 C CA . ILE D 1 202 ? -12.852 -34.017 -24.023 1.00 42.44 182 ILE D CA 1
ATOM 10227 C C . ILE D 1 202 ? -12.346 -35.229 -23.260 1.00 40.90 182 ILE D C 1
ATOM 10228 O O . ILE D 1 202 ? -13.037 -36.249 -23.190 1.00 40.93 182 ILE D O 1
ATOM 10233 N N . ALA D 1 203 ? -11.146 -35.132 -22.699 1.00 40.42 183 ALA D N 1
ATOM 10234 C CA . ALA D 1 203 ? -10.604 -36.241 -21.923 1.00 38.71 183 ALA D CA 1
ATOM 10235 C C . ALA D 1 203 ? -11.563 -36.623 -20.807 1.00 35.21 183 ALA D C 1
ATOM 10236 O O . ALA D 1 203 ? -12.076 -35.758 -20.085 1.00 36.63 183 ALA D O 1
ATOM 10238 N N . PHE D 1 204 ? -11.805 -37.927 -20.663 1.00 33.77 184 PHE D N 1
ATOM 10239 C CA . PHE D 1 204 ? -12.648 -38.381 -19.570 1.00 32.43 184 PHE D CA 1
ATOM 10240 C C . PHE D 1 204 ? -12.040 -38.050 -18.214 1.00 32.68 184 PHE D C 1
ATOM 10241 O O . PHE D 1 204 ? -12.780 -37.974 -17.223 1.00 30.55 184 PHE D O 1
ATOM 10249 N N . GLU D 1 205 ? -10.712 -37.858 -18.156 1.00 31.73 185 GLU D N 1
ATOM 10250 C CA . GLU D 1 205 ? -10.066 -37.332 -16.956 1.00 33.71 185 GLU D CA 1
ATOM 10251 C C . GLU D 1 205 ? -10.737 -36.054 -16.473 1.00 31.46 185 GLU D C 1
ATOM 10252 O O . GLU D 1 205 ? -10.823 -35.811 -15.265 1.00 29.91 185 GLU D O 1
ATOM 10258 N N . LYS D 1 206 ? -11.213 -35.227 -17.401 1.00 29.63 186 LYS D N 1
ATOM 10259 C CA . LYS D 1 206 ? -11.901 -33.986 -17.051 1.00 31.27 186 LYS D CA 1
ATOM 10260 C C . LYS D 1 206 ? -13.392 -34.197 -16.799 1.00 32.83 186 LYS D C 1
ATOM 10261 O O . LYS D 1 206 ? -13.927 -33.753 -15.773 1.00 31.79 186 LYS D O 1
ATOM 10267 N N . ASP D 1 207 ? -14.085 -34.860 -17.732 1.00 32.71 187 ASP D N 1
ATOM 10268 C CA . ASP D 1 207 ? -15.542 -34.911 -17.668 1.00 29.98 187 ASP D CA 1
ATOM 10269 C C . ASP D 1 207 ? -16.038 -35.693 -16.467 1.00 31.68 187 ASP D C 1
ATOM 10270 O O . ASP D 1 207 ? -17.141 -35.427 -15.968 1.00 31.57 187 ASP D O 1
ATOM 10275 N N . PHE D 1 208 ? -15.254 -36.663 -15.995 1.00 28.84 188 PHE D N 1
ATOM 10276 C CA . PHE D 1 208 ? -15.658 -37.420 -14.819 1.00 30.19 188 PHE D CA 1
ATOM 10277 C C . PHE D 1 208 ? -15.912 -36.494 -13.631 1.00 31.63 188 PHE D C 1
ATOM 10278 O O . PHE D 1 208 ? -16.838 -36.715 -12.836 1.00 31.07 188 PHE D O 1
ATOM 10286 N N . LEU D 1 209 ? -15.105 -35.445 -13.505 1.00 28.14 189 LEU D N 1
ATOM 10287 C CA . LEU D 1 209 ? -15.292 -34.500 -12.421 1.00 25.03 189 LEU D CA 1
ATOM 10288 C C . LEU D 1 209 ? -16.304 -33.435 -12.787 1.00 24.60 189 LEU D C 1
ATOM 10289 O O . LEU D 1 209 ? -16.954 -32.873 -11.904 1.00 23.94 189 LEU D O 1
ATOM 10294 N N . ARG D 1 210 ? -16.462 -33.155 -14.077 1.00 23.16 190 ARG D N 1
ATOM 10295 C CA . ARG D 1 210 ? -17.336 -32.066 -14.478 1.00 24.47 190 ARG D CA 1
ATOM 10296 C C . ARG D 1 210 ? -18.797 -32.337 -14.130 1.00 26.10 190 ARG D C 1
ATOM 10297 O O . ARG D 1 210 ? -19.569 -31.392 -13.935 1.00 25.59 190 ARG D O 1
ATOM 10305 N N . TRP D 1 211 ? -19.202 -33.604 -14.049 1.00 25.13 191 TRP D N 1
ATOM 10306 C CA . TRP D 1 211 ? -20.554 -33.961 -13.654 1.00 25.05 191 TRP D CA 1
ATOM 10307 C C . TRP D 1 211 ? -20.611 -34.470 -12.223 1.00 27.93 191 TRP D C 1
ATOM 10308 O O . TRP D 1 211 ? -21.634 -35.034 -11.813 1.00 27.91 191 TRP D O 1
ATOM 10319 N N . MET D 1 212 ? -19.534 -34.293 -11.456 1.00 25.48 192 MET D N 1
ATOM 10320 C CA . MET D 1 212 ? -19.505 -34.749 -10.073 1.00 27.41 192 MET D CA 1
ATOM 10321 C C . MET D 1 212 ? -19.218 -33.654 -9.055 1.00 27.72 192 MET D C 1
ATOM 10322 O O . MET D 1 212 ? -19.855 -33.630 -7.996 1.00 28.79 192 MET D O 1
ATOM 10327 N N . LEU D 1 213 ? -18.295 -32.735 -9.337 1.00 25.69 193 LEU D N 1
ATOM 10328 C CA . LEU D 1 213 ? -17.929 -31.715 -8.362 1.00 25.79 193 LEU D CA 1
ATOM 10329 C C . LEU D 1 213 ? -18.804 -30.480 -8.500 1.00 24.57 193 LEU D C 1
ATOM 10330 O O . LEU D 1 213 ? -19.034 -29.988 -9.609 1.00 23.78 193 LEU D O 1
ATOM 10335 N N . SER D 1 214 ? -19.242 -29.946 -7.359 1.00 24.78 194 SER D N 1
ATOM 10336 C CA . SER D 1 214 ? -20.043 -28.728 -7.346 1.00 25.99 194 SER D CA 1
ATOM 10337 C C . SER D 1 214 ? -19.661 -27.860 -6.147 1.00 24.54 194 SER D C 1
ATOM 10338 O O . SER D 1 214 ? -18.766 -28.193 -5.360 1.00 24.86 194 SER D O 1
ATOM 10341 N N . ASP D 1 215 ? -20.375 -26.746 -6.002 1.00 26.22 195 ASP D N 1
ATOM 10342 C CA . ASP D 1 215 ? -20.009 -25.656 -5.107 1.00 23.63 195 ASP D CA 1
ATOM 10343 C C . ASP D 1 215 ? -20.743 -25.721 -3.767 1.00 28.48 195 ASP D C 1
ATOM 10344 O O . ASP D 1 215 ? -21.881 -26.192 -3.677 1.00 28.73 195 ASP D O 1
ATOM 10349 N N . GLY D 1 216 ? -20.082 -25.208 -2.728 1.00 25.97 196 GLY D N 1
ATOM 10350 C CA . GLY D 1 216 ? -20.599 -25.155 -1.378 1.00 27.78 196 GLY D CA 1
ATOM 10351 C C . GLY D 1 216 ? -19.544 -24.694 -0.385 1.00 30.10 196 GLY D C 1
ATOM 10352 O O . GLY D 1 216 ? -18.341 -24.845 -0.628 1.00 26.97 196 GLY D O 1
ATOM 10353 N N . ALA D 1 217 ? -19.973 -24.122 0.738 1.00 29.46 197 ALA D N 1
ATOM 10354 C CA . ALA D 1 217 ? -19.040 -23.701 1.772 1.00 30.38 197 ALA D CA 1
ATOM 10355 C C . ALA D 1 217 ? -19.588 -24.097 3.136 1.00 33.23 197 ALA D C 1
ATOM 10356 O O . ALA D 1 217 ? -20.804 -24.151 3.335 1.00 34.64 197 ALA D O 1
ATOM 10358 N N . GLY D 1 218 ? -18.682 -24.371 4.076 1.00 33.32 198 GLY D N 1
ATOM 10359 C CA . GLY D 1 218 ? -19.073 -24.650 5.443 1.00 34.86 198 GLY D CA 1
ATOM 10360 C C . GLY D 1 218 ? -18.131 -23.977 6.419 1.00 34.22 198 GLY D C 1
ATOM 10361 O O . GLY D 1 218 ? -17.014 -23.603 6.070 1.00 33.48 198 GLY D O 1
ATOM 10362 N N . ALA D 1 219 ? -18.603 -23.833 7.657 1.00 36.25 199 ALA D N 1
ATOM 10363 C CA . ALA D 1 219 ? -17.809 -23.261 8.738 1.00 34.96 199 ALA D CA 1
ATOM 10364 C C . ALA D 1 219 ? -18.215 -23.921 10.046 1.00 36.70 199 ALA D C 1
ATOM 10365 O O . ALA D 1 219 ? -19.337 -24.417 10.179 1.00 38.72 199 ALA D O 1
ATOM 10367 N N . ALA D 1 220 ? -17.297 -23.922 11.012 1.00 36.96 200 ALA D N 1
ATOM 10368 C CA . ALA D 1 220 ? -17.523 -24.549 12.314 1.00 37.14 200 ALA D CA 1
ATOM 10369 C C . ALA D 1 220 ? -16.879 -23.729 13.420 1.00 38.94 200 ALA D C 1
ATOM 10370 O O . ALA D 1 220 ? -15.713 -23.344 13.304 1.00 36.62 200 ALA D O 1
ATOM 10372 N N . LEU D 1 221 ? -17.628 -23.480 14.496 1.00 40.77 201 LEU D N 1
ATOM 10373 C CA . LEU D 1 221 ? -17.110 -22.810 15.684 1.00 38.06 201 LEU D CA 1
ATOM 10374 C C . LEU D 1 221 ? -16.714 -23.864 16.704 1.00 40.59 201 LEU D C 1
ATOM 10375 O O . LEU D 1 221 ? -17.534 -24.703 17.087 1.00 45.54 201 LEU D O 1
ATOM 10380 N N . LEU D 1 222 ? -15.461 -23.828 17.135 1.00 41.69 202 LEU D N 1
ATOM 10381 C CA . LEU D 1 222 ? -14.954 -24.730 18.157 1.00 44.25 202 LEU D CA 1
ATOM 10382 C C . LEU D 1 222 ? -14.650 -23.921 19.415 1.00 48.96 202 LEU D C 1
ATOM 10383 O O . LEU D 1 222 ? -14.165 -22.789 19.325 1.00 46.93 202 LEU D O 1
ATOM 10388 N N . GLU D 1 223 ? -14.975 -24.489 20.583 1.00 52.88 203 GLU D N 1
ATOM 10389 C CA . GLU D 1 223 ? -14.833 -23.811 21.868 1.00 49.53 203 GLU D CA 1
ATOM 10390 C C . GLU D 1 223 ? -14.300 -24.795 22.904 1.00 53.54 203 GLU D C 1
ATOM 10391 O O . GLU D 1 223 ? -14.331 -26.012 22.701 1.00 52.99 203 GLU D O 1
ATOM 10397 N N . ASN D 1 224 ? -13.812 -24.248 24.031 1.00 57.57 204 ASN D N 1
ATOM 10398 C CA . ASN D 1 224 ? -13.293 -25.040 25.155 1.00 58.08 204 ASN D CA 1
ATOM 10399 C C . ASN D 1 224 ? -14.383 -25.544 26.098 1.00 57.03 204 ASN D C 1
ATOM 10400 O O . ASN D 1 224 ? -14.099 -26.402 26.941 1.00 57.11 204 ASN D O 1
ATOM 10405 N N . LYS D 1 225 ? -15.607 -25.029 25.981 1.00 57.29 205 LYS D N 1
ATOM 10406 C CA . LYS D 1 225 ? -16.729 -25.469 26.784 1.00 61.91 205 LYS D CA 1
ATOM 10407 C C . LYS D 1 225 ? -17.962 -25.561 25.898 1.00 63.13 205 LYS D C 1
ATOM 10408 O O . LYS D 1 225 ? -18.195 -24.670 25.064 1.00 61.75 205 LYS D O 1
ATOM 10414 N N . PRO D 1 226 ? -18.770 -26.612 26.058 1.00 63.64 206 PRO D N 1
ATOM 10415 C CA . PRO D 1 226 ? -20.001 -26.713 25.269 1.00 63.31 206 PRO D CA 1
ATOM 10416 C C . PRO D 1 226 ? -20.905 -25.533 25.567 1.00 64.74 206 PRO D C 1
ATOM 10417 O O . PRO D 1 226 ? -20.794 -24.883 26.607 1.00 71.03 206 PRO D O 1
ATOM 10421 N N . ARG D 1 227 ? -21.792 -25.236 24.630 1.00 65.25 207 ARG D N 1
ATOM 10422 C CA . ARG D 1 227 ? -22.768 -24.206 24.904 1.00 71.90 207 ARG D CA 1
ATOM 10423 C C . ARG D 1 227 ? -23.646 -24.645 26.075 1.00 77.73 207 ARG D C 1
ATOM 10424 O O . ARG D 1 227 ? -23.768 -25.843 26.361 1.00 75.78 207 ARG D O 1
ATOM 10432 N N . PRO D 1 228 ? -24.243 -23.687 26.792 1.00 81.96 208 PRO D N 1
ATOM 10433 C CA . PRO D 1 228 ? -25.163 -24.080 27.870 1.00 83.55 208 PRO D CA 1
ATOM 10434 C C . PRO D 1 228 ? -26.428 -24.727 27.331 1.00 83.89 208 PRO D C 1
ATOM 10435 O O . PRO D 1 228 ? -26.858 -25.773 27.840 1.00 81.01 208 PRO D O 1
ATOM 10439 N N . ASP D 1 229 ? -27.020 -24.134 26.297 1.00 84.75 209 ASP D N 1
ATOM 10440 C CA . ASP D 1 229 ? -28.190 -24.664 25.619 1.00 83.28 209 ASP D CA 1
ATOM 10441 C C . ASP D 1 229 ? -27.775 -25.408 24.357 1.00 80.34 209 ASP D C 1
ATOM 10442 O O . ASP D 1 229 ? -26.632 -25.331 23.896 1.00 77.30 209 ASP D O 1
ATOM 10447 N N . GLY D 1 230 ? -28.735 -26.137 23.795 1.00 81.88 210 GLY D N 1
ATOM 10448 C CA . GLY D 1 230 ? -28.491 -26.907 22.593 1.00 77.29 210 GLY D CA 1
ATOM 10449 C C . GLY D 1 230 ? -27.492 -28.037 22.809 1.00 74.14 210 GLY D C 1
ATOM 10450 O O . GLY D 1 230 ? -27.015 -28.312 23.915 1.00 71.47 210 GLY D O 1
ATOM 10451 N N . VAL D 1 231 ? -27.187 -28.711 21.706 1.00 71.05 211 VAL D N 1
ATOM 10452 C CA . VAL D 1 231 ? -26.200 -29.775 21.698 1.00 68.46 211 VAL D CA 1
ATOM 10453 C C . VAL D 1 231 ? -24.871 -29.181 21.258 1.00 62.65 211 VAL D C 1
ATOM 10454 O O . VAL D 1 231 ? -24.797 -28.091 20.685 1.00 61.41 211 VAL D O 1
ATOM 10458 N N . SER D 1 232 ? -23.803 -29.915 21.543 1.00 60.61 212 SER D N 1
ATOM 10459 C CA . SER D 1 232 ? -22.447 -29.476 21.240 1.00 62.38 212 SER D CA 1
ATOM 10460 C C . SER D 1 232 ? -21.620 -30.720 20.975 1.00 61.26 212 SER D C 1
ATOM 10461 O O . SER D 1 232 ? -21.471 -31.569 21.857 1.00 60.43 212 SER D O 1
ATOM 10464 N N . LEU D 1 233 ? -21.086 -30.838 19.770 1.00 60.15 213 LEU D N 1
ATOM 10465 C CA . LEU D 1 233 ? -20.353 -32.041 19.406 1.00 57.32 213 LEU D CA 1
ATOM 10466 C C . LEU D 1 233 ? -18.948 -31.946 19.982 1.00 56.49 213 LEU D C 1
ATOM 10467 O O . LEU D 1 233 ? -18.120 -31.157 19.512 1.00 55.17 213 LEU D O 1
ATOM 10472 N N . ARG D 1 234 ? -18.691 -32.723 21.027 1.00 54.71 214 ARG D N 1
ATOM 10473 C CA . ARG D 1 234 ? -17.367 -32.745 21.615 1.00 55.10 214 ARG D CA 1
ATOM 10474 C C . ARG D 1 234 ? -16.433 -33.500 20.687 1.00 55.83 214 ARG D C 1
ATOM 10475 O O . ARG D 1 234 ? -16.624 -34.696 20.445 1.00 57.05 214 ARG D O 1
ATOM 10483 N N . ILE D 1 235 ? -15.429 -32.804 20.158 1.00 56.71 215 ILE D N 1
ATOM 10484 C CA . ILE D 1 235 ? -14.438 -33.454 19.305 1.00 54.28 215 ILE D CA 1
ATOM 10485 C C . ILE D 1 235 ? -13.593 -34.369 20.181 1.00 50.96 215 ILE D C 1
ATOM 10486 O O . ILE D 1 235 ? -12.793 -33.898 20.993 1.00 54.46 215 ILE D O 1
ATOM 10491 N N . ASP D 1 236 ? -13.764 -35.677 20.015 1.00 51.39 216 ASP D N 1
ATOM 10492 C CA . ASP D 1 236 ? -12.976 -36.618 20.801 1.00 52.91 216 ASP D CA 1
ATOM 10493 C C . ASP D 1 236 ? -11.578 -36.795 20.211 1.00 49.98 216 ASP D C 1
ATOM 10494 O O . ASP D 1 236 ? -10.592 -36.848 20.956 1.00 50.01 216 ASP D O 1
ATOM 10499 N N . TRP D 1 237 ? -11.462 -36.863 18.887 1.00 51.24 217 TRP D N 1
ATOM 10500 C CA . TRP D 1 237 ? -10.154 -36.926 18.239 1.00 49.56 217 TRP D CA 1
ATOM 10501 C C . TRP D 1 237 ? -10.326 -36.699 16.741 1.00 46.04 217 TRP D C 1
ATOM 10502 O O . TRP D 1 237 ? -11.443 -36.730 16.214 1.00 43.99 217 TRP D O 1
ATOM 10513 N N . ILE D 1 238 ? -9.196 -36.450 16.066 1.00 43.09 218 ILE D N 1
ATOM 10514 C CA . ILE D 1 238 ? -9.135 -36.315 14.611 1.00 41.12 218 ILE D CA 1
ATOM 10515 C C . ILE D 1 238 ? -7.823 -36.934 14.130 1.00 39.08 218 ILE D C 1
ATOM 10516 O O . ILE D 1 238 ? -6.754 -36.330 14.286 1.00 39.15 218 ILE D O 1
ATOM 10521 N N . ASP D 1 239 ? -7.899 -38.114 13.520 1.00 38.50 219 ASP D N 1
ATOM 10522 C CA . ASP D 1 239 ? -6.730 -38.814 12.991 1.00 39.29 219 ASP D CA 1
ATOM 10523 C C . ASP D 1 239 ? -6.673 -38.703 11.466 1.00 37.59 219 ASP D C 1
ATOM 10524 O O . ASP D 1 239 ? -7.708 -38.747 10.798 1.00 38.61 219 ASP D O 1
ATOM 10529 N N . ILE D 1 240 ? -5.467 -38.583 10.909 1.00 34.86 220 ILE D N 1
ATOM 10530 C CA . ILE D 1 240 ? -5.305 -38.324 9.477 1.00 35.68 220 ILE D CA 1
ATOM 10531 C C . ILE D 1 240 ? -4.067 -39.064 8.984 1.00 38.05 220 ILE D C 1
ATOM 10532 O O . ILE D 1 240 ? -3.016 -39.010 9.620 1.00 38.95 220 ILE D O 1
ATOM 10537 N N . TYR D 1 241 ? -4.177 -39.738 7.835 1.00 38.56 221 TYR D N 1
ATOM 10538 C CA . TYR D 1 241 ? -3.061 -40.482 7.259 1.00 38.24 221 TYR D CA 1
ATOM 10539 C C . TYR D 1 241 ? -2.908 -40.208 5.773 1.00 34.58 221 TYR D C 1
ATOM 10540 O O . TYR D 1 241 ? -3.885 -40.258 5.020 1.00 36.50 221 TYR D O 1
ATOM 10549 N N . SER D 1 242 ? -1.674 -39.977 5.345 1.00 33.83 222 SER D N 1
ATOM 10550 C CA . SER D 1 242 ? -1.347 -39.849 3.936 1.00 34.90 222 SER D CA 1
ATOM 10551 C C . SER D 1 242 ? -0.617 -41.102 3.472 1.00 38.33 222 SER D C 1
ATOM 10552 O O . SER D 1 242 ? 0.301 -41.590 4.150 1.00 36.95 222 SER D O 1
ATOM 10555 N N . PHE D 1 243 ? -1.016 -41.613 2.309 1.00 34.18 223 PHE D N 1
ATOM 10556 C CA . PHE D 1 243 ? -0.343 -42.747 1.701 1.00 34.01 223 PHE D CA 1
ATOM 10557 C C . PHE D 1 243 ? 0.372 -42.359 0.424 1.00 35.19 223 PHE D C 1
ATOM 10558 O O . PHE D 1 243 ? 0.689 -43.222 -0.401 1.00 38.73 223 PHE D O 1
ATOM 10566 N N . ALA D 1 244 ? 0.652 -41.071 0.260 1.00 33.42 224 ALA D N 1
ATOM 10567 C CA . ALA D 1 244 ? 1.384 -40.597 -0.903 1.00 33.94 224 ALA D CA 1
ATOM 10568 C C . ALA D 1 244 ? 2.780 -41.185 -0.994 1.00 35.75 224 ALA D C 1
ATOM 10569 O O . ALA D 1 244 ? 3.453 -40.974 -2.009 1.00 36.32 224 ALA D O 1
ATOM 10571 N N . ASN D 1 245 ? 3.243 -41.895 0.043 1.00 39.20 225 ASN D N 1
ATOM 10572 C CA . ASN D 1 245 ? 4.581 -42.477 -0.007 1.00 37.02 225 ASN D CA 1
ATOM 10573 C C . ASN D 1 245 ? 4.687 -43.509 -1.112 1.00 41.31 225 ASN D C 1
ATOM 10574 O O . ASN D 1 245 ? 5.739 -43.628 -1.753 1.00 43.09 225 ASN D O 1
ATOM 10579 N N . GLU D 1 246 ? 3.601 -44.242 -1.373 1.00 41.56 226 GLU D N 1
ATOM 10580 C CA . GLU D 1 246 ? 3.612 -45.271 -2.396 1.00 41.37 226 GLU D CA 1
ATOM 10581 C C . GLU D 1 246 ? 2.511 -45.120 -3.440 1.00 42.45 226 GLU D C 1
ATOM 10582 O O . GLU D 1 246 ? 2.498 -45.887 -4.411 1.00 43.46 226 GLU D O 1
ATOM 10588 N N . GLN D 1 247 ? 1.601 -44.167 -3.288 1.00 38.09 227 GLN D N 1
ATOM 10589 C CA . GLN D 1 247 ? 0.534 -43.971 -4.256 1.00 37.11 227 GLN D CA 1
ATOM 10590 C C . GLN D 1 247 ? 0.859 -42.789 -5.151 1.00 35.58 227 GLN D C 1
ATOM 10591 O O . GLN D 1 247 ? 1.343 -41.760 -4.676 1.00 34.40 227 GLN D O 1
ATOM 10597 N N . GLU D 1 248 ? 0.581 -42.941 -6.446 1.00 35.64 228 GLU D N 1
ATOM 10598 C CA . GLU D 1 248 ? 0.720 -41.843 -7.397 1.00 35.40 228 GLU D CA 1
ATOM 10599 C C . GLU D 1 248 ? -0.330 -40.762 -7.154 1.00 31.62 228 GLU D C 1
ATOM 10600 O O . GLU D 1 248 ? -1.366 -40.990 -6.521 1.00 29.91 228 GLU D O 1
ATOM 10606 N N . THR D 1 249 ? -0.039 -39.572 -7.679 1.00 30.09 229 THR D N 1
ATOM 10607 C CA . THR D 1 249 ? -1.035 -38.514 -7.759 1.00 29.90 229 THR D CA 1
ATOM 10608 C C . THR D 1 249 ? -2.253 -39.032 -8.517 1.00 30.18 229 THR D C 1
ATOM 10609 O O . THR D 1 249 ? -2.121 -39.671 -9.566 1.00 30.47 229 THR D O 1
ATOM 10613 N N . CYS D 1 250 ? -3.439 -38.786 -7.969 1.00 29.10 230 CYS D N 1
ATOM 10614 C CA . CYS D 1 250 ? -4.674 -39.311 -8.542 1.00 27.66 230 CYS D CA 1
ATOM 10615 C C . CYS D 1 250 ? -5.637 -38.224 -8.996 1.00 28.46 230 CYS D C 1
ATOM 10616 O O . CYS D 1 250 ? -6.264 -38.368 -10.052 1.00 27.27 230 CYS D O 1
ATOM 10619 N N . MET D 1 251 ? -5.768 -37.134 -8.235 1.00 25.53 231 MET D N 1
ATOM 10620 C CA . MET D 1 251 ? -6.548 -35.969 -8.640 1.00 26.23 231 MET D CA 1
ATOM 10621 C C . MET D 1 251 ? -5.613 -34.775 -8.651 1.00 26.76 231 MET D C 1
ATOM 10622 O O . MET D 1 251 ? -4.854 -34.584 -7.702 1.00 24.95 231 MET D O 1
ATOM 10627 N N . TYR D 1 252 ? -5.658 -33.976 -9.715 1.00 25.65 232 TYR D N 1
ATOM 10628 C CA . TYR D 1 252 ? -4.618 -32.967 -9.880 1.00 25.16 232 TYR D CA 1
ATOM 10629 C C . TYR D 1 252 ? -5.120 -31.817 -10.739 1.00 24.33 232 TYR D C 1
ATOM 10630 O O . TYR D 1 252 ? -5.958 -31.995 -11.619 1.00 24.52 232 TYR D O 1
ATOM 10639 N N . SER D 1 253 ? -4.571 -30.635 -10.487 1.00 24.18 233 SER D N 1
ATOM 10640 C CA . SER D 1 253 ? -4.828 -29.483 -11.335 1.00 25.67 233 SER D CA 1
ATOM 10641 C C . SER D 1 253 ? -3.645 -28.539 -11.216 1.00 22.60 233 SER D C 1
ATOM 10642 O O . SER D 1 253 ? -2.934 -28.542 -10.212 1.00 22.12 233 SER D O 1
ATOM 10645 N N . GLY D 1 254 ? -3.456 -27.706 -12.234 1.00 23.58 234 GLY D N 1
ATOM 10646 C CA . GLY D 1 254 ? -2.231 -26.926 -12.284 1.00 26.75 234 GLY D CA 1
ATOM 10647 C C . GLY D 1 254 ? -1.029 -27.798 -12.584 1.00 26.67 234 GLY D C 1
ATOM 10648 O O . GLY D 1 254 ? 0.044 -27.604 -11.998 1.00 24.69 234 GLY D O 1
ATOM 10649 N N . GLY D 1 255 ? -1.195 -28.764 -13.476 1.00 26.85 235 GLY D N 1
ATOM 10650 C CA . GLY D 1 255 ? -0.137 -29.688 -13.826 1.00 29.04 235 GLY D CA 1
ATOM 10651 C C . GLY D 1 255 ? -0.706 -30.842 -14.615 1.00 34.27 235 GLY D C 1
ATOM 10652 O O . GLY D 1 255 ? -1.926 -30.983 -14.770 1.00 31.00 235 GLY D O 1
ATOM 10653 N N . GLU D 1 256 ? 0.201 -31.689 -15.104 1.00 32.84 236 GLU D N 1
ATOM 10654 C CA . GLU D 1 256 ? -0.164 -32.819 -15.954 1.00 33.15 236 GLU D CA 1
ATOM 10655 C C . GLU D 1 256 ? 0.458 -34.097 -15.418 1.00 33.63 236 GLU D C 1
ATOM 10656 O O . GLU D 1 256 ? 1.640 -34.105 -15.067 1.00 35.82 236 GLU D O 1
ATOM 10662 N N . LYS D 1 257 ? -0.318 -35.182 -15.372 1.00 31.56 237 LYS D N 1
ATOM 10663 C CA . LYS D 1 257 ? 0.240 -36.464 -14.954 1.00 32.25 237 LYS D CA 1
ATOM 10664 C C . LYS D 1 257 ? 0.905 -37.144 -16.148 1.00 35.43 237 LYS D C 1
ATOM 10665 O O . LYS D 1 257 ? 0.276 -37.335 -17.194 1.00 37.49 237 LYS D O 1
ATOM 10671 N N . LEU D 1 258 ? 2.180 -37.485 -16.004 1.00 37.37 238 LEU D N 1
ATOM 10672 C CA . LEU D 1 258 ? 2.966 -38.026 -17.104 1.00 38.15 238 LEU D CA 1
ATOM 10673 C C . LEU D 1 258 ? 2.891 -39.550 -17.127 1.00 39.15 238 LEU D C 1
ATOM 10674 O O . LEU D 1 258 ? 2.389 -40.188 -16.197 1.00 39.14 238 LEU D O 1
ATOM 10679 N N . ALA D 1 259 ? 3.420 -40.133 -18.209 1.00 42.25 239 ALA D N 1
ATOM 10680 C CA . ALA D 1 259 ? 3.317 -41.577 -18.404 1.00 44.29 239 ALA D CA 1
ATOM 10681 C C . ALA D 1 259 ? 3.938 -42.366 -17.253 1.00 42.90 239 ALA D C 1
ATOM 10682 O O . ALA D 1 259 ? 3.425 -43.432 -16.889 1.00 41.55 239 ALA D O 1
ATOM 10684 N N . ASP D 1 260 ? 5.020 -41.864 -16.655 1.00 42.54 240 ASP D N 1
ATOM 10685 C CA . ASP D 1 260 ? 5.644 -42.582 -15.545 1.00 40.93 240 ASP D CA 1
ATOM 10686 C C . ASP D 1 260 ? 4.900 -42.411 -14.227 1.00 40.05 240 ASP D C 1
ATOM 10687 O O . ASP D 1 260 ? 5.370 -42.911 -13.201 1.00 41.66 240 ASP D O 1
ATOM 10692 N N . GLY D 1 261 ? 3.765 -41.722 -14.223 1.00 38.95 241 GLY D N 1
ATOM 10693 C CA . GLY D 1 261 ? 2.978 -41.560 -13.024 1.00 39.07 241 GLY D CA 1
ATOM 10694 C C . GLY D 1 261 ? 3.264 -40.301 -12.238 1.00 38.62 241 GLY D C 1
ATOM 10695 O O . GLY D 1 261 ? 2.537 -40.015 -11.278 1.00 36.94 241 GLY D O 1
ATOM 10696 N N . SER D 1 262 ? 4.298 -39.545 -12.610 1.00 38.43 242 SER D N 1
ATOM 10697 C CA . SER D 1 262 ? 4.689 -38.338 -11.895 1.00 36.70 242 SER D CA 1
ATOM 10698 C C . SER D 1 262 ? 3.861 -37.157 -12.381 1.00 36.53 242 SER D C 1
ATOM 10699 O O . SER D 1 262 ? 3.229 -37.214 -13.439 1.00 36.82 242 SER D O 1
ATOM 10702 N N . LEU D 1 263 ? 3.885 -36.067 -11.617 1.00 34.79 243 LEU D N 1
ATOM 10703 C CA . LEU D 1 263 ? 3.120 -34.875 -11.972 1.00 33.22 243 LEU D CA 1
ATOM 10704 C C . LEU D 1 263 ? 4.066 -33.760 -12.396 1.00 31.37 243 LEU D C 1
ATOM 10705 O O . LEU D 1 263 ? 4.906 -33.320 -11.610 1.00 33.51 243 LEU D O 1
ATOM 10710 N N . LYS D 1 264 ? 3.926 -33.307 -13.633 1.00 32.64 244 LYS D N 1
ATOM 10711 C CA . LYS D 1 264 ? 4.651 -32.145 -14.133 1.00 32.65 244 LYS D CA 1
ATOM 10712 C C . LYS D 1 264 ? 3.864 -30.870 -13.820 1.00 32.85 244 LYS D C 1
ATOM 10713 O O . LYS D 1 264 ? 2.773 -30.661 -14.364 1.00 32.92 244 LYS D O 1
ATOM 10719 N N . GLY D 1 265 ? 4.428 -30.004 -12.982 1.00 30.51 245 GLY D N 1
ATOM 10720 C CA . GLY D 1 265 ? 3.721 -28.815 -12.557 1.00 30.15 245 GLY D CA 1
ATOM 10721 C C . GLY D 1 265 ? 3.583 -27.781 -13.659 1.00 33.26 245 GLY D C 1
ATOM 10722 O O . GLY D 1 265 ? 4.370 -27.731 -14.602 1.00 34.46 245 GLY D O 1
ATOM 10723 N N . TRP D 1 266 ? 2.559 -26.922 -13.507 1.00 31.36 246 TRP D N 1
ATOM 10724 C CA . TRP D 1 266 ? 2.186 -25.992 -14.572 1.00 30.56 246 TRP D CA 1
ATOM 10725 C C . TRP D 1 266 ? 3.347 -25.098 -14.979 1.00 34.85 246 TRP D C 1
ATOM 10726 O O . TRP D 1 266 ? 3.486 -24.759 -16.161 1.00 36.75 246 TRP D O 1
ATOM 10737 N N . ALA D 1 267 ? 4.174 -24.675 -14.018 1.00 33.58 247 ALA D N 1
ATOM 10738 C CA . ALA D 1 267 ? 5.251 -23.752 -14.353 1.00 35.47 247 ALA D CA 1
ATOM 10739 C C . ALA D 1 267 ? 6.389 -24.446 -15.087 1.00 37.65 247 ALA D C 1
ATOM 10740 O O . ALA D 1 267 ? 7.196 -23.776 -15.739 1.00 43.62 247 ALA D O 1
ATOM 10742 N N . GLN D 1 268 ? 6.464 -25.764 -15.010 1.00 37.16 248 GLN D N 1
ATOM 10743 C CA . GLN D 1 268 ? 7.425 -26.527 -15.795 1.00 40.32 248 GLN D CA 1
ATOM 10744 C C . GLN D 1 268 ? 6.981 -26.712 -17.233 1.00 40.76 248 GLN D C 1
ATOM 10745 O O . GLN D 1 268 ? 7.606 -27.478 -17.972 1.00 43.43 248 GLN D O 1
ATOM 10751 N N . MET D 1 269 ? 5.908 -26.043 -17.632 1.00 38.83 249 MET D N 1
ATOM 10752 C CA . MET D 1 269 ? 5.339 -26.166 -18.959 1.00 38.00 249 MET D CA 1
ATOM 10753 C C . MET D 1 269 ? 5.251 -24.786 -19.584 1.00 41.22 249 MET D C 1
ATOM 10754 O O . MET D 1 269 ? 5.257 -23.762 -18.891 1.00 40.55 249 MET D O 1
ATOM 10759 N N . SER D 1 270 ? 5.197 -24.767 -20.908 1.00 42.49 250 SER D N 1
ATOM 10760 C CA . SER D 1 270 ? 5.252 -23.513 -21.640 1.00 42.85 250 SER D CA 1
ATOM 10761 C C . SER D 1 270 ? 3.909 -22.807 -21.597 1.00 41.18 250 SER D C 1
ATOM 10762 O O . SER D 1 270 ? 2.853 -23.443 -21.539 1.00 41.13 250 SER D O 1
ATOM 10765 N N . GLN D 1 271 ? 3.961 -21.475 -21.660 1.00 38.80 251 GLN D N 1
ATOM 10766 C CA . GLN D 1 271 ? 2.732 -20.691 -21.694 1.00 41.42 251 GLN D CA 1
ATOM 10767 C C . GLN D 1 271 ? 1.770 -21.207 -22.749 1.00 41.61 251 GLN D C 1
ATOM 10768 O O . GLN D 1 271 ? 0.549 -21.134 -22.568 1.00 43.80 251 GLN D O 1
ATOM 10774 N N . ALA D 1 272 ? 2.300 -21.753 -23.844 1.00 43.62 252 ALA D N 1
ATOM 10775 C CA . ALA D 1 272 ? 1.444 -22.308 -24.889 1.00 45.45 252 ALA D CA 1
ATOM 10776 C C . ALA D 1 272 ? 0.850 -23.644 -24.465 1.00 42.12 252 ALA D C 1
ATOM 10777 O O . ALA D 1 272 ? -0.321 -23.923 -24.745 1.00 44.11 252 ALA D O 1
ATOM 10779 N N . ASP D 1 273 ? 1.647 -24.484 -23.797 1.00 44.37 253 ASP D N 1
ATOM 10780 C CA . ASP D 1 273 ? 1.129 -25.734 -23.244 1.00 43.92 253 ASP D CA 1
ATOM 10781 C C . ASP D 1 273 ? -0.040 -25.495 -22.295 1.00 41.53 253 ASP D C 1
ATOM 10782 O O . ASP D 1 273 ? -0.962 -26.310 -22.228 1.00 42.55 253 ASP D O 1
ATOM 10787 N N . TRP D 1 274 ? -0.019 -24.392 -21.550 1.00 39.25 254 TRP D N 1
ATOM 10788 C CA . TRP D 1 274 ? -1.138 -24.080 -20.670 1.00 39.65 254 TRP D CA 1
ATOM 10789 C C . TRP D 1 274 ? -2.440 -24.000 -21.443 1.00 38.90 254 TRP D C 1
ATOM 10790 O O . TRP D 1 274 ? -3.507 -24.288 -20.895 1.00 37.97 254 TRP D O 1
ATOM 10801 N N . LEU D 1 275 ? -2.372 -23.602 -22.711 1.00 43.55 255 LEU D N 1
ATOM 10802 C CA . LEU D 1 275 ? -3.561 -23.452 -23.540 1.00 44.66 255 LEU D CA 1
ATOM 10803 C C . LEU D 1 275 ? -3.848 -24.690 -24.378 1.00 44.29 255 LEU D C 1
ATOM 10804 O O . LEU D 1 275 ? -5.011 -24.999 -24.642 1.00 42.54 255 LEU D O 1
ATOM 10809 N N . ALA D 1 276 ? -2.813 -25.420 -24.770 1.00 46.36 256 ALA D N 1
ATOM 10810 C CA . ALA D 1 276 ? -2.997 -26.618 -25.572 1.00 47.03 256 ALA D CA 1
ATOM 10811 C C . ALA D 1 276 ? -3.374 -27.846 -24.747 1.00 47.35 256 ALA D C 1
ATOM 10812 O O . ALA D 1 276 ? -3.848 -28.830 -25.325 1.00 46.17 256 ALA D O 1
ATOM 10814 N N . TYR D 1 277 ? -3.195 -27.815 -23.417 1.00 45.31 257 TYR D N 1
ATOM 10815 C CA . TYR D 1 277 ? -3.221 -29.046 -22.635 1.00 44.37 257 TYR D CA 1
ATOM 10816 C C . TYR D 1 277 ? -4.174 -29.107 -21.446 1.00 44.90 257 TYR D C 1
ATOM 10817 O O . TYR D 1 277 ? -4.193 -30.142 -20.773 1.00 48.08 257 TYR D O 1
ATOM 10826 N N . SER D 1 278 ? -4.940 -28.060 -21.139 1.00 43.90 258 SER D N 1
ATOM 10827 C CA . SER D 1 278 ? -5.845 -28.113 -19.973 1.00 41.69 258 SER D CA 1
ATOM 10828 C C . SER D 1 278 ? -5.066 -28.298 -18.666 1.00 37.88 258 SER D C 1
ATOM 10829 O O . SER D 1 278 ? -5.471 -29.051 -17.770 1.00 34.14 258 SER D O 1
ATOM 10832 N N . VAL D 1 279 ? -3.926 -27.615 -18.567 1.00 37.40 259 VAL D N 1
ATOM 10833 C CA . VAL D 1 279 ? -3.077 -27.748 -17.390 1.00 32.22 259 VAL D CA 1
ATOM 10834 C C . VAL D 1 279 ? -3.830 -27.307 -16.149 1.00 29.07 259 VAL D C 1
ATOM 10835 O O . VAL D 1 279 ? -3.704 -27.918 -15.082 1.00 27.83 259 VAL D O 1
ATOM 10839 N N . PHE D 1 280 ? -4.652 -26.263 -16.279 1.00 29.97 260 PHE D N 1
ATOM 10840 C CA . PHE D 1 280 ? -5.295 -25.620 -15.140 1.00 28.46 260 PHE D CA 1
ATOM 10841 C C . PHE D 1 280 ? -6.725 -26.095 -14.884 1.00 28.23 260 PHE D C 1
ATOM 10842 O O . PHE D 1 280 ? -7.417 -25.505 -14.052 1.00 28.98 260 PHE D O 1
ATOM 10850 N N . CYS D 1 281 ? -7.188 -27.137 -15.553 1.00 26.39 261 CYS D N 1
ATOM 10851 C CA . CYS D 1 281 ? -8.445 -27.727 -15.129 1.00 28.48 261 CYS D CA 1
ATOM 10852 C C . CYS D 1 281 ? -8.147 -28.944 -14.244 1.00 29.51 261 CYS D C 1
ATOM 10853 O O . CYS D 1 281 ? -7.000 -29.393 -14.133 1.00 29.15 261 CYS D O 1
ATOM 10856 N N . ILE D 1 282 ? -9.172 -29.432 -13.541 1.00 23.79 262 ILE D N 1
ATOM 10857 C CA . ILE D 1 282 ? -8.994 -30.515 -12.580 1.00 26.01 262 ILE D CA 1
ATOM 10858 C C . ILE D 1 282 ? -9.198 -31.834 -13.304 1.00 27.71 262 ILE D C 1
ATOM 10859 O O . ILE D 1 282 ? -10.207 -32.018 -13.993 1.00 26.44 262 ILE D O 1
ATOM 10864 N N . LYS D 1 283 ? -8.260 -32.762 -13.132 1.00 25.31 263 LYS D N 1
ATOM 10865 C CA . LYS D 1 283 ? -8.320 -34.061 -13.776 1.00 25.21 263 LYS D CA 1
ATOM 10866 C C . LYS D 1 283 ? -8.352 -35.161 -12.726 1.00 29.73 263 LYS D C 1
ATOM 10867 O O . LYS D 1 283 ? -7.935 -34.968 -11.579 1.00 27.52 263 LYS D O 1
ATOM 10873 N N . GLN D 1 284 ? -8.871 -36.327 -13.115 1.00 25.80 264 GLN D N 1
ATOM 10874 C CA . GLN D 1 284 ? -8.850 -37.492 -12.235 1.00 27.79 264 GLN D CA 1
ATOM 10875 C C . GLN D 1 284 ? -8.328 -38.682 -13.025 1.00 29.36 264 GLN D C 1
ATOM 10876 O O . GLN D 1 284 ? -8.801 -38.944 -14.133 1.00 28.85 264 GLN D O 1
ATOM 10882 N N . ASP D 1 285 ? -7.331 -39.378 -12.476 1.00 29.53 265 ASP D N 1
ATOM 10883 C CA . ASP D 1 285 ? -6.884 -40.657 -13.028 1.00 29.29 265 ASP D CA 1
ATOM 10884 C C . ASP D 1 285 ? -7.893 -41.690 -12.534 1.00 31.60 265 ASP D C 1
ATOM 10885 O O . ASP D 1 285 ? -7.749 -42.259 -11.452 1.00 30.45 265 ASP D O 1
ATOM 10890 N N . VAL D 1 286 ? -8.933 -41.931 -13.346 1.00 30.47 266 VAL D N 1
ATOM 10891 C CA . VAL D 1 286 ? -10.150 -42.580 -12.856 1.00 29.52 266 VAL D CA 1
ATOM 10892 C C . VAL D 1 286 ? -9.914 -44.055 -12.529 1.00 31.59 266 VAL D C 1
ATOM 10893 O O . VAL D 1 286 ? -10.414 -44.560 -11.516 1.00 32.25 266 VAL D O 1
ATOM 10897 N N . ARG D 1 287 ? -9.169 -44.774 -13.376 1.00 32.60 267 ARG D N 1
ATOM 10898 C CA . ARG D 1 287 ? -8.900 -46.192 -13.110 1.00 35.88 267 ARG D CA 1
ATOM 10899 C C . ARG D 1 287 ? -8.061 -46.366 -11.850 1.00 33.58 267 ARG D C 1
ATOM 10900 O O . ARG D 1 287 ? -8.336 -47.243 -11.021 1.00 35.60 267 ARG D O 1
ATOM 10908 N N . TYR D 1 288 ? -7.008 -45.561 -11.718 1.00 34.75 268 TYR D N 1
ATOM 10909 C CA . TYR D 1 288 ? -6.237 -45.517 -10.478 1.00 35.93 268 TYR D CA 1
ATOM 10910 C C . TYR D 1 288 ? -7.144 -45.245 -9.284 1.00 35.06 268 TYR D C 1
ATOM 10911 O O . TYR D 1 288 ? -7.052 -45.917 -8.249 1.00 35.90 268 TYR D O 1
ATOM 10920 N N . LEU D 1 289 ? -8.035 -44.257 -9.421 1.00 33.91 269 LEU D N 1
ATOM 10921 C CA . LEU D 1 289 ? -9.002 -43.952 -8.373 1.00 34.59 269 LEU D CA 1
ATOM 10922 C C . LEU D 1 289 ? -9.812 -45.188 -8.002 1.00 36.07 269 LEU D C 1
ATOM 10923 O O . LEU D 1 289 ? -9.871 -45.581 -6.830 1.00 36.51 269 LEU D O 1
ATOM 10928 N N . ASN D 1 290 ? -10.429 -45.826 -8.999 1.00 35.14 270 ASN D N 1
ATOM 10929 C CA . ASN D 1 290 ? -11.308 -46.958 -8.733 1.00 35.01 270 ASN D CA 1
ATOM 10930 C C . ASN D 1 290 ? -10.558 -48.122 -8.106 1.00 37.30 270 ASN D C 1
ATOM 10931 O O . ASN D 1 290 ? -11.091 -48.812 -7.224 1.00 38.10 270 ASN D O 1
ATOM 10936 N N . GLU D 1 291 ? -9.317 -48.342 -8.531 1.00 35.73 271 GLU D N 1
ATOM 10937 C CA . GLU D 1 291 ? -8.551 -49.481 -8.037 1.00 40.81 271 GLU D CA 1
ATOM 10938 C C . GLU D 1 291 ? -8.093 -49.312 -6.586 1.00 41.00 271 GLU D C 1
ATOM 10939 O O . GLU D 1 291 ? -8.031 -50.303 -5.848 1.00 42.22 271 GLU D O 1
ATOM 10945 N N . ARG D 1 292 ? -7.783 -48.080 -6.146 1.00 40.52 272 ARG D N 1
ATOM 10946 C CA . ARG D 1 292 ? -7.033 -47.863 -4.911 1.00 38.24 272 ARG D CA 1
ATOM 10947 C C . ARG D 1 292 ? -7.714 -47.016 -3.846 1.00 38.07 272 ARG D C 1
ATOM 10948 O O . ARG D 1 292 ? -7.194 -46.952 -2.729 1.00 37.41 272 ARG D O 1
ATOM 10956 N N . VAL D 1 293 ? -8.846 -46.370 -4.135 1.00 37.92 273 VAL D N 1
ATOM 10957 C CA . VAL D 1 293 ? -9.360 -45.383 -3.189 1.00 36.98 273 VAL D CA 1
ATOM 10958 C C . VAL D 1 293 ? -9.883 -46.029 -1.903 1.00 38.82 273 VAL D C 1
ATOM 10959 O O . VAL D 1 293 ? -9.774 -45.428 -0.823 1.00 35.16 273 VAL D O 1
ATOM 10963 N N . VAL D 1 294 ? -10.449 -47.242 -1.969 1.00 38.54 274 VAL D N 1
ATOM 10964 C CA . VAL D 1 294 ? -10.991 -47.827 -0.742 1.00 38.76 274 VAL D CA 1
ATOM 10965 C C . VAL D 1 294 ? -9.860 -48.242 0.189 1.00 38.73 274 VAL D C 1
ATOM 10966 O O . VAL D 1 294 ? -9.911 -48.000 1.402 1.00 39.18 274 VAL D O 1
ATOM 10970 N N . LYS D 1 295 ? -8.783 -48.789 -0.368 1.00 38.93 275 LYS D N 1
ATOM 10971 C CA . LYS D 1 295 ? -7.731 -49.339 0.482 1.00 40.10 275 LYS D CA 1
ATOM 10972 C C . LYS D 1 295 ? -6.880 -48.239 1.090 1.00 38.15 275 LYS D C 1
ATOM 10973 O O . LYS D 1 295 ? -6.584 -48.262 2.289 1.00 42.44 275 LYS D O 1
ATOM 10979 N N . PHE D 1 296 ? -6.473 -47.271 0.276 1.00 37.35 276 PHE D N 1
ATOM 10980 C CA . PHE D 1 296 ? -5.545 -46.237 0.704 1.00 37.74 276 PHE D CA 1
ATOM 10981 C C . PHE D 1 296 ? -6.236 -44.949 1.114 1.00 37.54 276 PHE D C 1
ATOM 10982 O O . PHE D 1 296 ? -5.554 -43.938 1.333 1.00 35.35 276 PHE D O 1
ATOM 10990 N N . THR D 1 297 ? -7.571 -44.958 1.258 1.00 35.95 277 THR D N 1
ATOM 10991 C CA . THR D 1 297 ? -8.222 -43.892 2.028 1.00 37.52 277 THR D CA 1
ATOM 10992 C C . THR D 1 297 ? -9.165 -44.405 3.102 1.00 39.14 277 THR D C 1
ATOM 10993 O O . THR D 1 297 ? -9.565 -43.603 3.945 1.00 37.64 277 THR D O 1
ATOM 10997 N N . LEU D 1 298 ? -9.544 -45.690 3.127 1.00 38.32 278 LEU D N 1
ATOM 10998 C CA . LEU D 1 298 ? -10.424 -46.192 4.183 1.00 39.25 278 LEU D CA 1
ATOM 10999 C C . LEU D 1 298 ? -9.759 -47.303 4.984 1.00 43.53 278 LEU D C 1
ATOM 11000 O O . LEU D 1 298 ? -9.472 -47.105 6.169 1.00 46.20 278 LEU D O 1
ATOM 11005 N N . THR D 1 299 ? -9.508 -48.467 4.387 1.00 41.75 279 THR D N 1
ATOM 11006 C CA . THR D 1 299 ? -9.152 -49.626 5.199 1.00 44.61 279 THR D CA 1
ATOM 11007 C C . THR D 1 299 ? -7.771 -49.476 5.833 1.00 45.99 279 THR D C 1
ATOM 11008 O O . THR D 1 299 ? -7.606 -49.768 7.024 1.00 48.56 279 THR D O 1
ATOM 11012 N N . GLU D 1 300 ? -6.776 -49.012 5.070 1.00 45.00 280 GLU D N 1
ATOM 11013 C CA . GLU D 1 300 ? -5.426 -48.875 5.621 1.00 46.35 280 GLU D CA 1
ATOM 11014 C C . GLU D 1 300 ? -5.347 -47.871 6.765 1.00 46.37 280 GLU D C 1
ATOM 11015 O O . GLU D 1 300 ? -4.765 -48.207 7.812 1.00 47.12 280 GLU D O 1
ATOM 11021 N N . PRO D 1 301 ? -5.887 -46.654 6.655 1.00 45.87 281 PRO D N 1
ATOM 11022 C CA . PRO D 1 301 ? -5.865 -45.772 7.833 1.00 47.45 281 PRO D CA 1
ATOM 11023 C C . PRO D 1 301 ? -6.772 -46.242 8.966 1.00 47.91 281 PRO D C 1
ATOM 11024 O O . PRO D 1 301 ? -6.383 -46.118 10.133 1.00 48.43 281 PRO D O 1
ATOM 11028 N N . LEU D 1 302 ? -7.963 -46.780 8.667 1.00 48.38 282 LEU D N 1
ATOM 11029 C CA . LEU D 1 302 ? -8.917 -47.085 9.736 1.00 48.15 282 LEU D CA 1
ATOM 11030 C C . LEU D 1 302 ? -8.535 -48.326 10.541 1.00 49.37 282 LEU D C 1
ATOM 11031 O O . LEU D 1 302 ? -8.851 -48.398 11.732 1.00 49.42 282 LEU D O 1
ATOM 11036 N N . ARG D 1 303 ? -7.857 -49.303 9.938 1.00 48.39 283 ARG D N 1
ATOM 11037 C CA . ARG D 1 303 ? -7.413 -50.436 10.744 1.00 50.66 283 ARG D CA 1
ATOM 11038 C C . ARG D 1 303 ? -6.326 -50.019 11.735 1.00 52.38 283 ARG D C 1
ATOM 11039 O O . ARG D 1 303 ? -6.257 -50.566 12.844 1.00 52.96 283 ARG D O 1
ATOM 11047 N N . ARG D 1 304 ? -5.484 -49.046 11.363 1.00 51.53 284 ARG D N 1
ATOM 11048 C CA . ARG D 1 304 ? -4.546 -48.466 12.321 1.00 49.62 284 ARG D CA 1
ATOM 11049 C C . ARG D 1 304 ? -5.292 -47.767 13.450 1.00 50.30 284 ARG D C 1
ATOM 11050 O O . ARG D 1 304 ? -5.025 -48.008 14.630 1.00 51.55 284 ARG D O 1
ATOM 11058 N N . ILE D 1 305 ? -6.245 -46.901 13.100 1.00 50.75 285 ILE D N 1
ATOM 11059 C CA . ILE D 1 305 ? -6.989 -46.148 14.106 1.00 50.08 285 ILE D CA 1
ATOM 11060 C C . ILE D 1 305 ? -7.793 -47.083 14.996 1.00 53.62 285 ILE D C 1
ATOM 11061 O O . ILE D 1 305 ? -7.824 -46.917 16.222 1.00 55.69 285 ILE D O 1
ATOM 11066 N N . VAL D 1 306 ? -8.459 -48.075 14.400 1.00 53.25 286 VAL D N 1
ATOM 11067 C CA . VAL D 1 306 ? -9.283 -49.002 15.179 1.00 56.56 286 VAL D CA 1
ATOM 11068 C C . VAL D 1 306 ? -8.441 -49.724 16.220 1.00 59.00 286 VAL D C 1
ATOM 11069 O O . VAL D 1 306 ? -8.823 -49.830 17.394 1.00 59.71 286 VAL D O 1
ATOM 11073 N N . ALA D 1 307 ? -7.286 -50.243 15.795 1.00 58.24 287 ALA D N 1
ATOM 11074 C CA . ALA D 1 307 ? -6.333 -50.850 16.717 1.00 55.14 287 ALA D CA 1
ATOM 11075 C C . ALA D 1 307 ? -5.924 -49.866 17.806 1.00 58.84 287 ALA D C 1
ATOM 11076 O O . ALA D 1 307 ? -6.211 -50.072 18.991 1.00 61.06 287 ALA D O 1
ATOM 11078 N N . ASP D 1 308 ? -5.288 -48.759 17.408 1.00 57.89 288 ASP D N 1
ATOM 11079 C CA . ASP D 1 308 ? -4.620 -47.868 18.353 1.00 58.23 288 ASP D CA 1
ATOM 11080 C C . ASP D 1 308 ? -5.573 -47.225 19.351 1.00 59.12 288 ASP D C 1
ATOM 11081 O O . ASP D 1 308 ? -5.138 -46.841 20.440 1.00 65.44 288 ASP D O 1
ATOM 11086 N N . ARG D 1 309 ? -6.853 -47.098 19.022 1.00 59.12 289 ARG D N 1
ATOM 11087 C CA . ARG D 1 309 ? -7.814 -46.509 19.944 1.00 61.92 289 ARG D CA 1
ATOM 11088 C C . ARG D 1 309 ? -8.804 -47.533 20.483 1.00 64.18 289 ARG D C 1
ATOM 11089 O O . ARG D 1 309 ? -9.771 -47.148 21.151 1.00 65.52 289 ARG D O 1
ATOM 11097 N N . ASN D 1 310 ? -8.561 -48.827 20.235 1.00 64.72 290 ASN D N 1
ATOM 11098 C CA . ASN D 1 310 ? -9.487 -49.915 20.553 1.00 66.09 290 ASN D CA 1
ATOM 11099 C C . ASN D 1 310 ? -10.915 -49.531 20.196 1.00 68.53 290 ASN D C 1
ATOM 11100 O O . ASN D 1 310 ? -11.713 -49.189 21.078 1.00 71.36 290 ASN D O 1
ATOM 11105 N N . LEU D 1 311 ? -11.244 -49.571 18.910 1.00 65.89 291 LEU D N 1
ATOM 11106 C CA . LEU D 1 311 ? -12.529 -49.092 18.428 1.00 63.12 291 LEU D CA 1
ATOM 11107 C C . LEU D 1 311 ? -13.469 -50.265 18.190 1.00 62.31 291 LEU D C 1
ATOM 11108 O O . LEU D 1 311 ? -13.086 -51.264 17.569 1.00 60.57 291 LEU D O 1
ATOM 11113 N N . SER D 1 312 ? -14.691 -50.145 18.694 1.00 61.94 292 SER D N 1
ATOM 11114 C CA . SER D 1 312 ? -15.749 -51.100 18.395 1.00 65.48 292 SER D CA 1
ATOM 11115 C C . SER D 1 312 ? -16.732 -50.447 17.432 1.00 64.45 292 SER D C 1
ATOM 11116 O O . SER D 1 312 ? -17.206 -49.332 17.688 1.00 62.00 292 SER D O 1
ATOM 11119 N N . SER D 1 313 ? -17.031 -51.142 16.326 1.00 61.41 293 SER D N 1
ATOM 11120 C CA . SER D 1 313 ? -17.926 -50.592 15.316 1.00 58.55 293 SER D CA 1
ATOM 11121 C C . SER D 1 313 ? -19.355 -50.466 15.823 1.00 61.53 293 SER D C 1
ATOM 11122 O O . SER D 1 313 ? -20.143 -49.706 15.248 1.00 61.26 293 SER D O 1
ATOM 11125 N N . GLU D 1 314 ? -19.704 -51.196 16.881 1.00 64.56 294 GLU D N 1
ATOM 11126 C CA . GLU D 1 314 ? -21.029 -51.089 17.468 1.00 65.85 294 GLU D CA 1
ATOM 11127 C C . GLU D 1 314 ? -21.172 -49.844 18.327 1.00 63.06 294 GLU D C 1
ATOM 11128 O O . GLU D 1 314 ? -22.291 -49.350 18.503 1.00 63.35 294 GLU D O 1
ATOM 11134 N N . SER D 1 315 ? -20.058 -49.317 18.843 1.00 61.03 295 SER D N 1
ATOM 11135 C CA . SER D 1 315 ? -20.097 -48.078 19.607 1.00 59.85 295 SER D CA 1
ATOM 11136 C C . SER D 1 315 ? -20.523 -46.892 18.756 1.00 62.12 295 SER D C 1
ATOM 11137 O O . SER D 1 315 ? -20.896 -45.850 19.308 1.00 62.68 295 SER D O 1
ATOM 11140 N N . ILE D 1 316 ? -20.490 -47.033 17.433 1.00 60.78 296 ILE D N 1
ATOM 11141 C CA . ILE D 1 316 ? -20.780 -45.929 16.528 1.00 57.51 296 ILE D CA 1
ATOM 11142 C C . ILE D 1 316 ? -22.285 -45.820 16.310 1.00 58.20 296 ILE D C 1
ATOM 11143 O O . ILE D 1 316 ? -22.928 -46.768 15.853 1.00 61.81 296 ILE D O 1
ATOM 11148 N N . ASP D 1 317 ? -22.847 -44.653 16.624 1.00 57.53 297 ASP D N 1
ATOM 11149 C CA . ASP D 1 317 ? -24.269 -44.410 16.411 1.00 57.15 297 ASP D CA 1
ATOM 11150 C C . ASP D 1 317 ? -24.552 -43.797 15.049 1.00 56.67 297 ASP D C 1
ATOM 11151 O O . ASP D 1 317 ? -25.552 -44.139 14.408 1.00 57.83 297 ASP D O 1
ATOM 11156 N N . TRP D 1 318 ? -23.706 -42.872 14.608 1.00 55.90 298 TRP D N 1
ATOM 11157 C CA . TRP D 1 318 ? -23.820 -42.271 13.289 1.00 53.50 298 TRP D CA 1
ATOM 11158 C C . TRP D 1 318 ? -22.507 -42.436 12.544 1.00 51.28 298 TRP D C 1
ATOM 11159 O O . TRP D 1 318 ? -21.432 -42.329 13.136 1.00 52.35 298 TRP D O 1
ATOM 11170 N N . PHE D 1 319 ? -22.600 -42.704 11.249 1.00 46.59 299 PHE D N 1
ATOM 11171 C CA . PHE D 1 319 ? -21.449 -42.696 10.363 1.00 44.99 299 PHE D CA 1
ATOM 11172 C C . PHE D 1 319 ? -21.694 -41.628 9.318 1.00 45.90 299 PHE D C 1
ATOM 11173 O O . PHE D 1 319 ? -22.762 -41.597 8.698 1.00 45.47 299 PHE D O 1
ATOM 11181 N N . LEU D 1 320 ? -20.722 -40.736 9.145 1.00 45.47 300 LEU D N 1
ATOM 11182 C CA . LEU D 1 320 ? -20.839 -39.612 8.220 1.00 44.03 300 LEU D CA 1
ATOM 11183 C C . LEU D 1 320 ? -19.700 -39.699 7.206 1.00 44.64 300 LEU D C 1
ATOM 11184 O O . LEU D 1 320 ? -18.676 -39.012 7.349 1.00 42.55 300 LEU D O 1
ATOM 11189 N N . PRO D 1 321 ? -19.840 -40.545 6.174 1.00 44.54 301 PRO D N 1
ATOM 11190 C CA . PRO D 1 321 ? -18.802 -40.659 5.145 1.00 42.57 301 PRO D CA 1
ATOM 11191 C C . PRO D 1 321 ? -19.030 -39.739 3.952 1.00 42.67 301 PRO D C 1
ATOM 11192 O O . PRO D 1 321 ? -20.152 -39.526 3.477 1.00 40.16 301 PRO D O 1
ATOM 11196 N N . HIS D 1 322 ? -17.928 -39.181 3.461 1.00 39.83 302 HIS D N 1
ATOM 11197 C CA . HIS D 1 322 ? -17.944 -38.465 2.195 1.00 39.77 302 HIS D CA 1
ATOM 11198 C C . HIS D 1 322 ? -17.469 -39.447 1.131 1.00 37.90 302 HIS D C 1
ATOM 11199 O O . HIS D 1 322 ? -16.281 -39.532 0.829 1.00 38.19 302 HIS D O 1
ATOM 11206 N N . TYR D 1 323 ? -18.402 -40.217 0.573 1.00 38.94 303 TYR D N 1
ATOM 11207 C CA . TYR D 1 323 ? -18.037 -41.233 -0.409 1.00 37.10 303 TYR D CA 1
ATOM 11208 C C . TYR D 1 323 ? -18.125 -40.720 -1.843 1.00 34.41 303 TYR D C 1
ATOM 11209 O O . TYR D 1 323 ? -17.782 -41.464 -2.766 1.00 35.88 303 TYR D O 1
ATOM 11218 N N . SER D 1 324 ? -18.571 -39.473 -2.035 1.00 35.04 304 SER D N 1
ATOM 11219 C CA . SER D 1 324 ? -18.443 -38.711 -3.283 1.00 36.74 304 SER D CA 1
ATOM 11220 C C . SER D 1 324 ? -19.366 -39.170 -4.404 1.00 34.16 304 SER D C 1
ATOM 11221 O O . SER D 1 324 ? -19.884 -38.335 -5.158 1.00 33.63 304 SER D O 1
ATOM 11224 N N . SER D 1 325 ? -19.550 -40.483 -4.540 1.00 35.14 305 SER D N 1
ATOM 11225 C CA . SER D 1 325 ? -20.267 -41.050 -5.674 1.00 35.66 305 SER D CA 1
ATOM 11226 C C . SER D 1 325 ? -20.995 -42.305 -5.232 1.00 34.94 305 SER D C 1
ATOM 11227 O O . SER D 1 325 ? -20.435 -43.130 -4.503 1.00 33.77 305 SER D O 1
ATOM 11230 N N . GLU D 1 326 ? -22.242 -42.445 -5.698 1.00 36.24 306 GLU D N 1
ATOM 11231 C CA . GLU D 1 326 ? -23.003 -43.665 -5.442 1.00 36.94 306 GLU D CA 1
ATOM 11232 C C . GLU D 1 326 ? -22.196 -44.903 -5.796 1.00 33.66 306 GLU D C 1
ATOM 11233 O O . GLU D 1 326 ? -22.297 -45.925 -5.115 1.00 38.38 306 GLU D O 1
ATOM 11239 N N . TYR D 1 327 ? -21.363 -44.816 -6.832 1.00 33.50 307 TYR D N 1
ATOM 11240 C CA . TYR D 1 327 ? -20.510 -45.930 -7.224 1.00 34.32 307 TYR D CA 1
ATOM 11241 C C . TYR D 1 327 ? -19.680 -46.453 -6.062 1.00 36.44 307 TYR D C 1
ATOM 11242 O O . TYR D 1 327 ? -19.348 -47.645 -6.024 1.00 37.86 307 TYR D O 1
ATOM 11251 N N . PHE D 1 328 ? -19.353 -45.591 -5.097 1.00 36.46 308 PHE D N 1
ATOM 11252 C CA . PHE D 1 328 ? -18.405 -45.927 -4.042 1.00 37.89 308 PHE D CA 1
ATOM 11253 C C . PHE D 1 328 ? -19.062 -46.261 -2.709 1.00 38.77 308 PHE D C 1
ATOM 11254 O O . PHE D 1 328 ? -18.369 -46.756 -1.809 1.00 36.87 308 PHE D O 1
ATOM 11262 N N . ARG D 1 329 ? -20.362 -45.992 -2.558 1.00 37.43 309 ARG D N 1
ATOM 11263 C CA . ARG D 1 329 ? -21.018 -46.171 -1.269 1.00 37.03 309 ARG D CA 1
ATOM 11264 C C . ARG D 1 329 ? -20.790 -47.567 -0.703 1.00 43.69 309 ARG D C 1
ATOM 11265 O O . ARG D 1 329 ? -20.315 -47.721 0.432 1.00 44.49 309 ARG D O 1
ATOM 11273 N N . MET D 1 330 ? -21.122 -48.604 -1.483 1.00 44.16 310 MET D N 1
ATOM 11274 C CA . MET D 1 330 ? -21.019 -49.975 -0.994 1.00 43.97 310 MET D CA 1
ATOM 11275 C C . MET D 1 330 ? -19.628 -50.570 -1.173 1.00 41.66 310 MET D C 1
ATOM 11276 O O . MET D 1 330 ? -19.302 -51.557 -0.504 1.00 43.53 310 MET D O 1
ATOM 11281 N N . LYS D 1 331 ? -18.793 -49.993 -2.040 1.00 40.78 311 LYS D N 1
ATOM 11282 C CA . LYS D 1 331 ? -17.385 -50.381 -2.063 1.00 42.12 311 LYS D CA 1
ATOM 11283 C C . LYS D 1 331 ? -16.676 -49.936 -0.786 1.00 44.72 311 LYS D C 1
ATOM 11284 O O . LYS D 1 331 ? -15.783 -50.634 -0.280 1.00 41.14 311 LYS D O 1
ATOM 11290 N N . PHE D 1 332 ? -17.053 -48.767 -0.257 1.00 43.13 312 PHE D N 1
ATOM 11291 C CA . PHE D 1 332 ? -16.504 -48.343 1.027 1.00 44.82 312 PHE D CA 1
ATOM 11292 C C . PHE D 1 332 ? -17.044 -49.214 2.158 1.00 44.58 312 PHE D C 1
ATOM 11293 O O . PHE D 1 332 ? -16.279 -49.653 3.023 1.00 44.76 312 PHE D O 1
ATOM 11301 N N . SER D 1 333 ? -18.352 -49.498 2.151 1.00 44.32 313 SER D N 1
ATOM 11302 C CA . SER D 1 333 ? -18.916 -50.398 3.154 1.00 45.18 313 SER D CA 1
ATOM 11303 C C . SER D 1 333 ? -18.224 -51.757 3.121 1.00 45.91 313 SER D C 1
ATOM 11304 O O . SER D 1 333 ? -17.960 -52.357 4.170 1.00 46.97 313 SER D O 1
ATOM 11307 N N . GLU D 1 334 ? -17.913 -52.250 1.923 1.00 46.16 314 GLU D N 1
ATOM 11308 C CA . GLU D 1 334 ? -17.115 -53.464 1.803 1.00 48.39 314 GLU D CA 1
ATOM 11309 C C . GLU D 1 334 ? -15.755 -53.304 2.469 1.00 48.02 314 GLU D C 1
ATOM 11310 O O . GLU D 1 334 ? -15.203 -54.273 3.005 1.00 47.41 314 GLU D O 1
ATOM 11316 N N . GLY D 1 335 ? -15.204 -52.090 2.449 1.00 46.41 315 GLY D N 1
ATOM 11317 C CA . GLY D 1 335 ? -13.932 -51.857 3.110 1.00 47.14 315 GLY D CA 1
ATOM 11318 C C . GLY D 1 335 ? -14.020 -52.025 4.614 1.00 48.29 315 GLY D C 1
ATOM 11319 O O . GLY D 1 335 ? -13.147 -52.646 5.223 1.00 49.83 315 GLY D O 1
ATOM 11320 N N . LEU D 1 336 ? -15.074 -51.473 5.229 1.00 48.20 316 LEU D N 1
ATOM 11321 C CA . LEU D 1 336 ? -15.336 -51.702 6.649 1.00 48.86 316 LEU D CA 1
ATOM 11322 C C . LEU D 1 336 ? -15.419 -53.194 6.973 1.00 50.92 316 LEU D C 1
ATOM 11323 O O . LEU D 1 336 ? -14.955 -53.637 8.031 1.00 51.66 316 LEU D O 1
ATOM 11328 N N . ASP D 1 337 ? -16.022 -53.983 6.083 1.00 49.85 317 ASP D N 1
ATOM 11329 C CA . ASP D 1 337 ? -16.112 -55.417 6.330 1.00 50.17 317 ASP D CA 1
ATOM 11330 C C . ASP D 1 337 ? -14.731 -56.063 6.377 1.00 51.84 317 ASP D C 1
ATOM 11331 O O . ASP D 1 337 ? -14.445 -56.849 7.286 1.00 57.32 317 ASP D O 1
ATOM 11336 N N . ASP D 1 338 ? -13.849 -55.726 5.432 1.00 49.75 318 ASP D N 1
ATOM 11337 C CA . ASP D 1 338 ? -12.536 -56.375 5.387 1.00 51.21 318 ASP D CA 1
ATOM 11338 C C . ASP D 1 338 ? -11.750 -56.188 6.683 1.00 54.69 318 ASP D C 1
ATOM 11339 O O . ASP D 1 338 ? -10.999 -57.084 7.089 1.00 55.89 318 ASP D O 1
ATOM 11344 N N . ILE D 1 339 ? -11.900 -55.040 7.338 1.00 55.26 319 ILE D N 1
ATOM 11345 C CA . ILE D 1 339 ? -11.164 -54.744 8.562 1.00 55.33 319 ILE D CA 1
ATOM 11346 C C . ILE D 1 339 ? -12.043 -54.927 9.801 1.00 56.48 319 ILE D C 1
ATOM 11347 O O . ILE D 1 339 ? -11.699 -54.441 10.881 1.00 60.20 319 ILE D O 1
ATOM 11352 N N . ASN D 1 340 ? -13.178 -55.609 9.657 1.00 53.53 320 ASN D N 1
ATOM 11353 C CA . ASN D 1 340 ? -14.026 -55.991 10.783 1.00 57.45 320 ASN D CA 1
ATOM 11354 C C . ASN D 1 340 ? -14.633 -54.780 11.492 1.00 55.73 320 ASN D C 1
ATOM 11355 O O . ASN D 1 340 ? -14.863 -54.806 12.703 1.00 54.50 320 ASN D O 1
ATOM 11360 N N . PHE D 1 341 ? -14.927 -53.722 10.741 1.00 55.03 321 PHE D N 1
ATOM 11361 C CA . PHE D 1 341 ? -15.567 -52.546 11.311 1.00 54.83 321 PHE D CA 1
ATOM 11362 C C . PHE D 1 341 ? -16.885 -52.256 10.599 1.00 54.18 321 PHE D C 1
ATOM 11363 O O . PHE D 1 341 ? -17.156 -51.117 10.215 1.00 53.09 321 PHE D O 1
ATOM 11371 N N . SER D 1 342 ? -17.723 -53.276 10.433 1.00 52.62 322 SER D N 1
ATOM 11372 C CA . SER D 1 342 ? -18.937 -53.122 9.643 1.00 51.67 322 SER D CA 1
ATOM 11373 C C . SER D 1 342 ? -19.896 -52.124 10.283 1.00 50.65 322 SER D C 1
ATOM 11374 O O . SER D 1 342 ? -20.034 -52.055 11.507 1.00 51.47 322 SER D O 1
ATOM 11377 N N . ILE D 1 343 ? -20.552 -51.337 9.436 1.00 50.54 323 ILE D N 1
ATOM 11378 C CA . ILE D 1 343 ? -21.587 -50.393 9.851 1.00 53.72 323 ILE D CA 1
ATOM 11379 C C . ILE D 1 343 ? -22.721 -50.489 8.840 1.00 53.63 323 ILE D C 1
ATOM 11380 O O . ILE D 1 343 ? -22.497 -50.339 7.634 1.00 52.03 323 ILE D O 1
ATOM 11385 N N . GLU D 1 344 ? -23.930 -50.745 9.325 1.00 56.11 324 GLU D N 1
ATOM 11386 C CA . GLU D 1 344 ? -25.079 -50.905 8.447 1.00 57.18 324 GLU D CA 1
ATOM 11387 C C . GLU D 1 344 ? -25.559 -49.558 7.922 1.00 53.84 324 GLU D C 1
ATOM 11388 O O . GLU D 1 344 ? -25.405 -48.520 8.571 1.00 54.07 324 GLU D O 1
ATOM 11394 N N . GLN D 1 345 ? -26.173 -49.595 6.742 1.00 51.91 325 GLN D N 1
ATOM 11395 C CA . GLN D 1 345 ? -26.644 -48.390 6.066 1.00 53.80 325 GLN D CA 1
ATOM 11396 C C . GLN D 1 345 ? -27.642 -47.577 6.878 1.00 54.02 325 GLN D C 1
ATOM 11397 O O . GLN D 1 345 ? -27.918 -46.428 6.514 1.00 55.23 325 GLN D O 1
ATOM 11403 N N . GLU D 1 346 ? -28.210 -48.127 7.945 1.00 54.75 326 GLU D N 1
ATOM 11404 C CA . GLU D 1 346 ? -29.168 -47.346 8.714 1.00 55.88 326 GLU D CA 1
ATOM 11405 C C . GLU D 1 346 ? -28.473 -46.311 9.582 1.00 53.27 326 GLU D C 1
ATOM 11406 O O . GLU D 1 346 ? -29.087 -45.300 9.942 1.00 54.48 326 GLU D O 1
ATOM 11412 N N . ARG D 1 347 ? -27.203 -46.537 9.899 1.00 51.23 327 ARG D N 1
ATOM 11413 C CA . ARG D 1 347 ? -26.411 -45.614 10.694 1.00 53.57 327 ARG D CA 1
ATOM 11414 C C . ARG D 1 347 ? -25.508 -44.723 9.849 1.00 53.75 327 ARG D C 1
ATOM 11415 O O . ARG D 1 347 ? -24.732 -43.949 10.415 1.00 52.64 327 ARG D O 1
ATOM 11423 N N . TRP D 1 348 ? -25.586 -44.821 8.518 1.00 51.24 328 TRP D N 1
ATOM 11424 C CA . TRP D 1 348 ? -24.925 -43.884 7.619 1.00 46.05 328 TRP D CA 1
ATOM 11425 C C . TRP D 1 348 ? -25.820 -42.675 7.402 1.00 45.34 328 TRP D C 1
ATOM 11426 O O . TRP D 1 348 ? -27.026 -42.814 7.173 1.00 45.87 328 TRP D O 1
ATOM 11437 N N . PHE D 1 349 ? -25.228 -41.488 7.471 1.00 46.36 329 PHE D N 1
ATOM 11438 C CA . PHE D 1 349 ? -25.944 -40.257 7.169 1.00 45.75 329 PHE D CA 1
ATOM 11439 C C . PHE D 1 349 ? -25.215 -39.505 6.069 1.00 46.69 329 PHE D C 1
ATOM 11440 O O . PHE D 1 349 ? -24.020 -39.233 6.199 1.00 47.95 329 PHE D O 1
ATOM 11448 N N . THR D 1 350 ? -25.930 -39.154 4.999 1.00 43.16 330 THR D N 1
ATOM 11449 C CA . THR D 1 350 ? -25.369 -38.256 4.002 1.00 44.03 330 THR D CA 1
ATOM 11450 C C . THR D 1 350 ? -26.483 -37.472 3.332 1.00 45.19 330 THR D C 1
ATOM 11451 O O . THR D 1 350 ? -27.663 -37.805 3.448 1.00 47.88 330 THR D O 1
ATOM 11455 N N . ASN D 1 351 ? -26.082 -36.409 2.632 1.00 41.87 331 ASN D N 1
ATOM 11456 C CA . ASN D 1 351 ? -26.971 -35.589 1.822 1.00 40.54 331 ASN D CA 1
ATOM 11457 C C . ASN D 1 351 ? -26.357 -35.321 0.450 1.00 37.67 331 ASN D C 1
ATOM 11458 O O . ASN D 1 351 ? -26.697 -34.336 -0.213 1.00 37.41 331 ASN D O 1
ATOM 11463 N N . LEU D 1 352 ? -25.474 -36.224 0.012 1.00 37.58 332 LEU D N 1
ATOM 11464 C CA . LEU D 1 352 ? -24.762 -36.075 -1.255 1.00 37.02 332 LEU D CA 1
ATOM 11465 C C . LEU D 1 352 ? -25.713 -35.949 -2.453 1.00 38.01 332 LEU D C 1
ATOM 11466 O O . LEU D 1 352 ? -25.496 -35.116 -3.343 1.00 37.12 332 LEU D O 1
ATOM 11471 N N . THR D 1 353 ? -26.768 -36.771 -2.504 1.00 38.32 333 THR D N 1
ATOM 11472 C CA . THR D 1 353 ? -27.637 -36.796 -3.683 1.00 35.81 333 THR D CA 1
ATOM 11473 C C . THR D 1 353 ? -28.351 -35.468 -3.893 1.00 36.68 333 THR D C 1
ATOM 11474 O O . THR D 1 353 ? -28.613 -35.065 -5.040 1.00 34.87 333 THR D O 1
ATOM 11478 N N . VAL D 1 354 ? -28.649 -34.767 -2.804 1.00 37.06 334 VAL D N 1
ATOM 11479 C CA . VAL D 1 354 ? -29.420 -33.534 -2.847 1.00 36.58 334 VAL D CA 1
ATOM 11480 C C . VAL D 1 354 ? -28.526 -32.299 -2.844 1.00 37.38 334 VAL D C 1
ATOM 11481 O O . VAL D 1 354 ? -28.841 -31.297 -3.492 1.00 36.57 334 VAL D O 1
ATOM 11485 N N . LYS D 1 355 ? -27.422 -32.356 -2.101 1.00 38.59 335 LYS D N 1
ATOM 11486 C CA . LYS D 1 355 ? -26.547 -31.203 -1.912 1.00 37.10 335 LYS D CA 1
ATOM 11487 C C . LYS D 1 355 ? -25.475 -31.099 -2.990 1.00 36.14 335 LYS D C 1
ATOM 11488 O O . LYS D 1 355 ? -25.041 -29.988 -3.326 1.00 36.24 335 LYS D O 1
ATOM 11494 N N . GLY D 1 356 ? -25.055 -32.227 -3.546 1.00 32.93 336 GLY D N 1
ATOM 11495 C CA . GLY D 1 356 ? -23.914 -32.279 -4.429 1.00 33.33 336 GLY D CA 1
ATOM 11496 C C . GLY D 1 356 ? -22.669 -32.774 -3.716 1.00 31.53 336 GLY D C 1
ATOM 11497 O O . GLY D 1 356 ? -22.601 -32.851 -2.484 1.00 32.41 336 GLY D O 1
ATOM 11498 N N . ASN D 1 357 ? -21.676 -33.150 -4.511 1.00 31.54 337 ASN D N 1
ATOM 11499 C CA . ASN D 1 357 ? -20.340 -33.424 -3.985 1.00 28.82 337 ASN D CA 1
ATOM 11500 C C . ASN D 1 357 ? -19.617 -32.080 -3.922 1.00 29.16 337 ASN D C 1
ATOM 11501 O O . ASN D 1 357 ? -19.101 -31.584 -4.930 1.00 26.85 337 ASN D O 1
ATOM 11506 N N . THR D 1 358 ? -19.619 -31.469 -2.738 1.00 29.92 338 THR D N 1
ATOM 11507 C CA . THR D 1 358 ? -18.948 -30.196 -2.508 1.00 31.32 338 THR D CA 1
ATOM 11508 C C . THR D 1 358 ? -17.527 -30.378 -1.980 1.00 29.16 338 THR D C 1
ATOM 11509 O O . THR D 1 358 ? -16.949 -29.424 -1.450 1.00 28.86 338 THR D O 1
ATOM 11513 N N . GLY D 1 359 ? -16.963 -31.574 -2.092 1.00 29.34 339 GLY D N 1
ATOM 11514 C CA . GLY D 1 359 ? -15.567 -31.775 -1.756 1.00 30.18 339 GLY D CA 1
ATOM 11515 C C . GLY D 1 359 ? -15.210 -31.568 -0.300 1.00 31.17 339 GLY D C 1
ATOM 11516 O O . GLY D 1 359 ? -15.756 -32.242 0.577 1.00 34.12 339 GLY D O 1
ATOM 11517 N N . SER D 1 360 ? -14.279 -30.647 -0.028 1.00 30.08 340 SER D N 1
ATOM 11518 C CA . SER D 1 360 ? -13.868 -30.377 1.347 1.00 30.28 340 SER D CA 1
ATOM 11519 C C . SER D 1 360 ? -15.025 -29.883 2.207 1.00 30.63 340 SER D C 1
ATOM 11520 O O . SER D 1 360 ? -15.017 -30.089 3.425 1.00 32.76 340 SER D O 1
ATOM 11523 N N . ALA D 1 361 ? -16.016 -29.221 1.601 1.00 31.16 341 ALA D N 1
ATOM 11524 C CA . ALA D 1 361 ? -17.172 -28.706 2.330 1.00 29.65 341 ALA D CA 1
ATOM 11525 C C . ALA D 1 361 ? -18.178 -29.784 2.701 1.00 33.45 341 ALA D C 1
ATOM 11526 O O . ALA D 1 361 ? -19.125 -29.486 3.435 1.00 35.48 341 ALA D O 1
ATOM 11528 N N . SER D 1 362 ? -17.996 -31.022 2.234 1.00 34.61 342 SER D N 1
ATOM 11529 C CA . SER D 1 362 ? -19.052 -32.025 2.355 1.00 37.00 342 SER D CA 1
ATOM 11530 C C . SER D 1 362 ? -19.339 -32.373 3.811 1.00 39.27 342 SER D C 1
ATOM 11531 O O . SER D 1 362 ? -20.505 -32.537 4.196 1.00 41.51 342 SER D O 1
ATOM 11534 N N . ILE D 1 363 ? -18.296 -32.473 4.640 1.00 40.49 343 ILE D N 1
ATOM 11535 C CA . ILE D 1 363 ? -18.513 -32.869 6.028 1.00 38.48 343 ILE D CA 1
ATOM 11536 C C . ILE D 1 363 ? -19.138 -31.733 6.830 1.00 38.91 343 ILE D C 1
ATOM 11537 O O . ILE D 1 363 ? -19.851 -31.982 7.807 1.00 41.17 343 ILE D O 1
ATOM 11542 N N . TYR D 1 364 ? -18.902 -30.476 6.440 1.00 36.35 344 TYR D N 1
ATOM 11543 C CA . TYR D 1 364 ? -19.598 -29.368 7.088 1.00 36.32 344 TYR D CA 1
ATOM 11544 C C . TYR D 1 364 ? -21.082 -29.387 6.761 1.00 41.17 344 TYR D C 1
ATOM 11545 O O . TYR D 1 364 ? -21.921 -29.106 7.624 1.00 42.09 344 TYR D O 1
ATOM 11554 N N . ILE D 1 365 ? -21.416 -29.678 5.502 1.00 41.01 345 ILE D N 1
ATOM 11555 C CA . ILE D 1 365 ? -22.802 -29.666 5.048 1.00 40.35 345 ILE D CA 1
ATOM 11556 C C . ILE D 1 365 ? -23.587 -30.832 5.644 1.00 40.45 345 ILE D C 1
ATOM 11557 O O . ILE D 1 365 ? -24.782 -30.699 5.941 1.00 40.95 345 ILE D O 1
ATOM 11562 N N . MET D 1 366 ? -22.928 -31.971 5.854 1.00 38.92 346 MET D N 1
ATOM 11563 C CA . MET D 1 366 ? -23.550 -33.094 6.545 1.00 40.91 346 MET D CA 1
ATOM 11564 C C . MET D 1 366 ? -23.812 -32.763 8.007 1.00 43.79 346 MET D C 1
ATOM 11565 O O . MET D 1 366 ? -24.906 -33.005 8.525 1.00 44.95 346 MET D O 1
ATOM 11570 N N . LEU D 1 367 ? -22.815 -32.208 8.692 1.00 44.79 347 LEU D N 1
ATOM 11571 C CA . LEU D 1 367 ? -22.961 -31.895 10.108 1.00 41.91 347 LEU D CA 1
ATOM 11572 C C . LEU D 1 367 ? -23.926 -30.742 10.346 1.00 42.87 347 LEU D C 1
ATOM 11573 O O . LEU D 1 367 ? -24.531 -30.667 11.414 1.00 47.02 347 LEU D O 1
ATOM 11578 N N . ASP D 1 368 ? -24.081 -29.839 9.375 1.00 44.22 348 ASP D N 1
ATOM 11579 C CA . ASP D 1 368 ? -25.021 -28.729 9.523 1.00 45.54 348 ASP D CA 1
ATOM 11580 C C . ASP D 1 368 ? -26.467 -29.204 9.435 1.00 50.34 348 ASP D C 1
ATOM 11581 O O . ASP D 1 368 ? -27.353 -28.655 10.101 1.00 50.16 348 ASP D O 1
ATOM 11586 N N . GLU D 1 369 ? -26.729 -30.192 8.580 1.00 48.05 349 GLU D N 1
ATOM 11587 C CA . GLU D 1 369 ? -28.067 -30.750 8.468 1.00 48.25 349 GLU D CA 1
ATOM 11588 C C . GLU D 1 369 ? -28.384 -31.638 9.664 1.00 50.85 349 GLU D C 1
ATOM 11589 O O . GLU D 1 369 ? -29.485 -31.569 10.225 1.00 54.67 349 GLU D O 1
ATOM 11595 N N . LEU D 1 370 ? -27.415 -32.463 10.075 1.00 48.76 350 LEU D N 1
ATOM 11596 C CA . LEU D 1 370 ? -27.603 -33.389 11.187 1.00 50.00 350 LEU D CA 1
ATOM 11597 C C . LEU D 1 370 ? -27.735 -32.655 12.518 1.00 56.36 350 LEU D C 1
ATOM 11598 O O . LEU D 1 370 ? -28.582 -33.009 13.348 1.00 58.14 350 LEU D O 1
ATOM 11603 N N . MET D 1 371 ? -26.902 -31.634 12.747 1.00 56.37 351 MET D N 1
ATOM 11604 C CA . MET D 1 371 ? -26.995 -30.869 13.987 1.00 57.41 351 MET D CA 1
ATOM 11605 C C . MET D 1 371 ? -28.317 -30.121 14.089 1.00 57.15 351 MET D C 1
ATOM 11606 O O . MET D 1 371 ? -28.793 -29.863 15.199 1.00 60.53 351 MET D O 1
ATOM 11611 N N . LYS D 1 372 ? -28.919 -29.766 12.959 1.00 55.89 352 LYS D N 1
ATOM 11612 C CA . LYS D 1 372 ? -30.211 -29.093 12.937 1.00 56.82 352 LYS D CA 1
ATOM 11613 C C . LYS D 1 372 ? -31.380 -30.060 12.795 1.00 59.47 352 LYS D C 1
ATOM 11614 O O . LYS D 1 372 ? -32.531 -29.617 12.722 1.00 58.62 352 LYS D O 1
ATOM 11620 N N . SER D 1 373 ? -31.117 -31.366 12.764 1.00 60.95 353 SER D N 1
ATOM 11621 C CA . SER D 1 373 ? -32.197 -32.324 12.545 1.00 63.35 353 SER D CA 1
ATOM 11622 C C . SER D 1 373 ? -33.034 -32.526 13.799 1.00 65.77 353 SER D C 1
ATOM 11623 O O . SER D 1 373 ? -34.232 -32.825 13.705 1.00 64.95 353 SER D O 1
ATOM 11626 N N . GLY D 1 374 ? -32.425 -32.359 14.973 1.00 65.66 354 GLY D N 1
ATOM 11627 C CA . GLY D 1 374 ? -33.007 -32.823 16.209 1.00 69.51 354 GLY D CA 1
ATOM 11628 C C . GLY D 1 374 ? -32.826 -34.304 16.456 1.00 69.12 354 GLY D C 1
ATOM 11629 O O . GLY D 1 374 ? -33.177 -34.785 17.543 1.00 71.31 354 GLY D O 1
ATOM 11630 N N . LYS D 1 375 ? -32.282 -35.037 15.484 1.00 64.27 355 LYS D N 1
ATOM 11631 C CA . LYS D 1 375 ? -32.095 -36.475 15.597 1.00 62.78 355 LYS D CA 1
ATOM 11632 C C . LYS D 1 375 ? -30.835 -36.842 16.372 1.00 61.31 355 LYS D C 1
ATOM 11633 O O . LYS D 1 375 ? -30.563 -38.030 16.571 1.00 60.94 355 LYS D O 1
ATOM 11639 N N . LEU D 1 376 ? -30.073 -35.852 16.819 1.00 62.59 356 LEU D N 1
ATOM 11640 C CA . LEU D 1 376 ? -28.898 -36.098 17.638 1.00 63.45 356 LEU D CA 1
ATOM 11641 C C . LEU D 1 376 ? -29.313 -36.130 19.104 1.00 63.06 356 LEU D C 1
ATOM 11642 O O . LEU D 1 376 ? -30.010 -35.225 19.578 1.00 63.22 356 LEU D O 1
ATOM 11647 N N . LYS D 1 377 ? -28.886 -37.178 19.808 1.00 61.05 357 LYS D N 1
ATOM 11648 C CA . LYS D 1 377 ? -29.180 -37.378 21.220 1.00 62.78 357 LYS D CA 1
ATOM 11649 C C . LYS D 1 377 ? -27.879 -37.451 22.010 1.00 64.39 357 LYS D C 1
ATOM 11650 O O . LYS D 1 377 ? -26.869 -37.962 21.514 1.00 63.02 357 LYS D O 1
ATOM 11656 N N . LYS D 1 378 ? -27.908 -36.940 23.250 1.00 62.66 358 LYS D N 1
ATOM 11657 C CA . LYS D 1 378 ? -26.702 -36.910 24.080 1.00 60.33 358 LYS D CA 1
ATOM 11658 C C . LYS D 1 378 ? -26.094 -38.304 24.216 1.00 62.16 358 LYS D C 1
ATOM 11659 O O . LYS D 1 378 ? -26.808 -39.313 24.236 1.00 62.88 358 LYS D O 1
ATOM 11665 N N . ASP D 1 379 ? -24.765 -38.347 24.289 1.00 62.64 359 ASP D N 1
ATOM 11666 C CA . ASP D 1 379 ? -23.893 -39.515 24.377 1.00 61.01 359 ASP D CA 1
ATOM 11667 C C . ASP D 1 379 ? -23.809 -40.295 23.052 1.00 60.67 359 ASP D C 1
ATOM 11668 O O . ASP D 1 379 ? -22.944 -41.174 22.927 1.00 57.42 359 ASP D O 1
ATOM 11673 N N . GLN D 1 380 ? -24.676 -40.017 22.067 1.00 62.47 360 GLN D N 1
ATOM 11674 C CA . GLN D 1 380 ? -24.542 -40.620 20.743 1.00 60.17 360 GLN D CA 1
ATOM 11675 C C . GLN D 1 380 ? -23.179 -40.296 20.163 1.00 59.39 360 GLN D C 1
ATOM 11676 O O . GLN D 1 380 ? -22.745 -39.140 20.183 1.00 59.71 360 GLN D O 1
ATOM 11682 N N . ARG D 1 381 ? -22.515 -41.312 19.630 1.00 58.57 361 ARG D N 1
ATOM 11683 C CA . ARG D 1 381 ? -21.199 -41.158 19.021 1.00 58.85 361 ARG D CA 1
ATOM 11684 C C . ARG D 1 381 ? -21.329 -41.080 17.501 1.00 59.71 361 ARG D C 1
ATOM 11685 O O . ARG D 1 381 ? -21.974 -41.937 16.882 1.00 57.03 361 ARG D O 1
ATOM 11693 N N . LEU D 1 382 ? -20.730 -40.049 16.911 1.00 56.81 362 LEU D N 1
ATOM 11694 C CA . LEU D 1 382 ? -20.608 -39.928 15.466 1.00 53.61 362 LEU D CA 1
ATOM 11695 C C . LEU D 1 382 ? -19.172 -40.223 15.060 1.00 53.70 362 LEU D C 1
ATOM 11696 O O . LEU D 1 382 ? -18.231 -39.837 15.761 1.00 55.35 362 LEU D O 1
ATOM 11701 N N . LEU D 1 383 ? -18.998 -40.903 13.930 1.00 50.53 363 LEU D N 1
ATOM 11702 C CA . LEU D 1 383 ? -17.680 -41.091 13.333 1.00 48.41 363 LEU D CA 1
ATOM 11703 C C . LEU D 1 383 ? -17.698 -40.521 11.924 1.00 47.73 363 LEU D C 1
ATOM 11704 O O . LEU D 1 383 ? -18.548 -40.896 11.110 1.00 47.41 363 LEU D O 1
ATOM 11709 N N . CYS D 1 384 ? -16.756 -39.627 11.639 1.00 46.67 364 CYS D N 1
ATOM 11710 C CA . CYS D 1 384 ? -16.711 -38.884 10.388 1.00 42.90 364 CYS D CA 1
ATOM 11711 C C . CYS D 1 384 ? -15.569 -39.391 9.513 1.00 44.00 364 CYS D C 1
ATOM 11712 O O . CYS D 1 384 ? -14.440 -39.553 9.994 1.00 41.78 364 CYS D O 1
ATOM 11715 N N . PHE D 1 385 ? -15.854 -39.633 8.229 1.00 41.23 365 PHE D N 1
ATOM 11716 C CA . PHE D 1 385 ? -14.854 -40.147 7.293 1.00 40.87 365 PHE D CA 1
ATOM 11717 C C . PHE D 1 385 ? -14.780 -39.236 6.074 1.00 37.69 365 PHE D C 1
ATOM 11718 O O . PHE D 1 385 ? -15.780 -39.054 5.370 1.00 36.98 365 PHE D O 1
ATOM 11726 N N . ILE D 1 386 ? -13.598 -38.668 5.832 1.00 37.01 366 ILE D N 1
ATOM 11727 C CA . ILE D 1 386 ? -13.353 -37.752 4.717 1.00 36.67 366 ILE D CA 1
ATOM 11728 C C . ILE D 1 386 ? -12.158 -38.243 3.908 1.00 34.58 366 ILE D C 1
ATOM 11729 O O . ILE D 1 386 ? -11.013 -37.938 4.261 1.00 36.10 366 ILE D O 1
ATOM 11734 N N . PRO D 1 387 ? -12.363 -38.991 2.829 1.00 33.12 367 PRO D N 1
ATOM 11735 C CA . PRO D 1 387 ? -11.235 -39.409 2.004 1.00 32.40 367 PRO D CA 1
ATOM 11736 C C . PRO D 1 387 ? -10.834 -38.305 1.045 1.00 30.64 367 PRO D C 1
ATOM 11737 O O . PRO D 1 387 ? -11.640 -37.457 0.655 1.00 30.92 367 PRO D O 1
ATOM 11741 N N . GLU D 1 388 ? -9.566 -38.335 0.652 1.00 31.86 368 GLU D N 1
ATOM 11742 C CA . GLU D 1 388 ? -9.047 -37.411 -0.346 1.00 31.34 368 GLU D CA 1
ATOM 11743 C C . GLU D 1 388 ? -8.253 -38.231 -1.351 1.00 29.06 368 GLU D C 1
ATOM 11744 O O . GLU D 1 388 ? -7.237 -38.831 -0.995 1.00 30.86 368 GLU D O 1
ATOM 11750 N N . SER D 1 389 ? -8.714 -38.274 -2.599 1.00 26.71 369 SER D N 1
ATOM 11751 C CA . SER D 1 389 ? -8.060 -39.120 -3.581 1.00 25.80 369 SER D CA 1
ATOM 11752 C C . SER D 1 389 ? -6.848 -38.459 -4.208 1.00 26.88 369 SER D C 1
ATOM 11753 O O . SER D 1 389 ? -5.997 -39.170 -4.750 1.00 27.12 369 SER D O 1
ATOM 11756 N N . ALA D 1 390 ? -6.747 -37.127 -4.128 1.00 25.59 370 ALA D N 1
ATOM 11757 C CA . ALA D 1 390 ? -5.651 -36.337 -4.689 1.00 25.11 370 ALA D CA 1
ATOM 11758 C C . ALA D 1 390 ? -4.308 -37.070 -4.677 1.00 25.25 370 ALA D C 1
ATOM 11759 O O . ALA D 1 390 ? -3.659 -37.224 -5.717 1.00 24.25 370 ALA D O 1
ATOM 11761 N N . ARG D 1 391 ? -3.883 -37.530 -3.507 1.00 27.70 371 ARG D N 1
ATOM 11762 C CA . ARG D 1 391 ? -2.827 -38.530 -3.435 1.00 26.66 371 ARG D CA 1
ATOM 11763 C C . ARG D 1 391 ? -3.063 -39.422 -2.227 1.00 29.98 371 ARG D C 1
ATOM 11764 O O . ARG D 1 391 ? -2.129 -39.777 -1.499 1.00 32.27 371 ARG D O 1
ATOM 11772 N N . PHE D 1 392 ? -4.335 -39.736 -1.974 1.00 29.35 372 PHE D N 1
ATOM 11773 C CA . PHE D 1 392 ? -4.780 -40.763 -1.042 1.00 30.42 372 PHE D CA 1
ATOM 11774 C C . PHE D 1 392 ? -4.480 -40.415 0.402 1.00 33.34 372 PHE D C 1
ATOM 11775 O O . PHE D 1 392 ? -3.514 -40.910 0.997 1.00 33.99 372 PHE D O 1
ATOM 11783 N N . THR D 1 393 ? -5.335 -39.573 0.966 1.00 31.12 373 THR D N 1
ATOM 11784 C CA . THR D 1 393 ? -5.353 -39.284 2.391 1.00 34.24 373 THR D CA 1
ATOM 11785 C C . THR D 1 393 ? -6.701 -39.714 2.952 1.00 34.18 373 THR D C 1
ATOM 11786 O O . THR D 1 393 ? -7.739 -39.508 2.312 1.00 33.33 373 THR D O 1
ATOM 11790 N N . GLY D 1 394 ? -6.676 -40.333 4.132 1.00 35.25 374 GLY D N 1
ATOM 11791 C CA . GLY D 1 394 ? -7.885 -40.558 4.892 1.00 34.93 374 GLY D CA 1
ATOM 11792 C C . GLY D 1 394 ? -7.927 -39.754 6.182 1.00 35.52 374 GLY D C 1
ATOM 11793 O O . GLY D 1 394 ? -6.992 -39.830 6.981 1.00 38.14 374 GLY D O 1
ATOM 11794 N N . ALA D 1 395 ? -8.996 -38.980 6.394 1.00 36.51 375 ALA D N 1
ATOM 11795 C CA . ALA D 1 395 ? -9.185 -38.211 7.618 1.00 37.00 375 ALA D CA 1
ATOM 11796 C C . ALA D 1 395 ? -10.407 -38.724 8.365 1.00 39.40 375 ALA D C 1
ATOM 11797 O O . ALA D 1 395 ? -11.456 -38.976 7.758 1.00 39.49 375 ALA D O 1
ATOM 11799 N N . PHE D 1 396 ? -10.279 -38.846 9.690 1.00 41.57 376 PHE D N 1
ATOM 11800 C CA . PHE D 1 396 ? -11.320 -39.422 10.540 1.00 42.16 376 PHE D CA 1
ATOM 11801 C C . PHE D 1 396 ? -11.576 -38.537 11.754 1.00 41.40 376 PHE D C 1
ATOM 11802 O O . PHE D 1 396 ? -10.628 -38.068 12.383 1.00 40.54 376 PHE D O 1
ATOM 11810 N N . MET D 1 397 ? -12.850 -38.305 12.088 1.00 42.40 377 MET D N 1
ATOM 11811 C CA . MET D 1 397 ? -13.168 -37.496 13.264 1.00 46.04 377 MET D CA 1
ATOM 11812 C C . MET D 1 397 ? -14.285 -38.111 14.110 1.00 51.42 377 MET D C 1
ATOM 11813 O O . MET D 1 397 ? -15.376 -38.406 13.604 1.00 46.27 377 MET D O 1
ATOM 11818 N N . HIS D 1 398 ? -14.019 -38.257 15.415 1.00 53.69 378 HIS D N 1
ATOM 11819 C CA . HIS D 1 398 ? -14.989 -38.774 16.373 1.00 51.28 378 HIS D CA 1
ATOM 11820 C C . HIS D 1 398 ? -15.656 -37.635 17.131 1.00 52.10 378 HIS D C 1
ATOM 11821 O O . HIS D 1 398 ? -14.977 -36.731 17.628 1.00 53.58 378 HIS D O 1
ATOM 11828 N N . LEU D 1 399 ? -16.978 -37.695 17.235 1.00 51.39 379 LEU D N 1
ATOM 11829 C CA . LEU D 1 399 ? -17.741 -36.748 18.032 1.00 55.70 379 LEU D CA 1
ATOM 11830 C C . LEU D 1 399 ? -18.594 -37.495 19.055 1.00 58.36 379 LEU D C 1
ATOM 11831 O O . LEU D 1 399 ? -18.871 -38.691 18.908 1.00 58.02 379 LEU D O 1
ATOM 11836 N N . THR D 1 400 ? -18.998 -36.773 20.103 1.00 56.54 380 THR D N 1
ATOM 11837 C CA . THR D 1 400 ? -19.868 -37.303 21.152 1.00 56.13 380 THR D CA 1
ATOM 11838 C C . THR D 1 400 ? -20.840 -36.204 21.544 1.00 55.53 380 THR D C 1
ATOM 11839 O O . THR D 1 400 ? -20.410 -35.166 22.051 1.00 57.00 380 THR D O 1
ATOM 11843 N N . VAL D 1 401 ? -22.139 -36.415 21.308 1.00 57.32 381 VAL D N 1
ATOM 11844 C CA . VAL D 1 401 ? -23.115 -35.361 21.586 1.00 59.72 381 VAL D CA 1
ATOM 11845 C C . VAL D 1 401 ? -23.136 -35.054 23.082 1.00 62.27 381 VAL D C 1
ATOM 11846 O O . VAL D 1 401 ? -22.979 -35.951 23.925 1.00 62.93 381 VAL D O 1
ATOM 11850 N N . VAL D 1 402 ? -23.298 -33.771 23.418 1.00 58.84 382 VAL D N 1
ATOM 11851 C CA . VAL D 1 402 ? -23.420 -33.341 24.814 1.00 59.19 382 VAL D CA 1
ATOM 11852 C C . VAL D 1 402 ? -24.447 -32.216 24.942 1.00 59.95 382 VAL D C 1
ATOM 11853 O O . VAL D 1 402 ? -25.099 -31.834 23.969 1.00 63.40 382 VAL D O 1
#

Sequence (1516 aa):
NVYITKVSAFMPGNPIDNNTMESVLGFVGGRPSRSRHIVLRNNGIKYRHYALDPETGEATYTSAQLAAEAVKGLVDEHFSLDDMQSLAASSGTSDQIIPGHGVMVHGELKNKPCEVISTSGACAAGMTAMKYAYLSVLSGATSNAVSTTSEVPSTVLHARNFQSENEARVAELERRPEIAFEKDFLRWMLSDGAGAALLENKPRPDGVSLRIDWIDIYSFANEQETCMYSGGEKLADGSLKGWAQMSQADWLAYSVFCIKQDVRYLNERVVKFTLTEPLRRIVADRNLSSESIDWFLPHYSSEYFRMKFSEGLDDINFSIEQERWFTNLTVKGNTGSASIYIMLDELMKSGKLKKDQRLLCFIPESARFTGAFMHLTVVNVYITKVSAFMPGNPIDNNTMESVLGFVGGRPSRSRHIVLRNNGIKYRHYALDPETGEATYTSAQLAAEAVKGLVDEHFSLDDMQSLAASSGTSDQIIPGHGVMVHGELKNKPCEVISTSGACAAGMTAMKYAYLSVLSGATSNAVSTTSEVPSTVLHARNFQSENEARVAELERRPEIAFEKDFLRWMLSDGAGAALLENKPRPDGVSLRIDWIDIYSFANEQETCMYSGGEKLADGSLKGWAQMSQADWLAYSVFCIKQDVRYLNERVVKFTLTEPLRRIVADRNLSSESIDWFLPHYSSEYFRMKFSEGLDDINFSIEQERWFTNLTVKGNTGSASIYIMLDELMKSGKLKKDQRLLCFIPESARFTGAFMHLTVVNVYITKVSAFMPGNPIDNNTMESVLGFVGGRPSRSRHIVLRNNGIKYRHYALDPETGEATYTSAQLAAEAVKGLVDEHFSLDDMQSLAASSGTSDQIIPGHGVMVHGELKNKPCEVISTSGACAAGMTAMKYAYLSVLSGATSNAVSTTSEVPSTVLHARNFQSENEARVAELERRPEIAFEKDFLRWMLSDGAGAALLENKPRPDGVSLRIDWIDIYSFANEQETCMYSGGEKLADGSLKGWAQMSQADWLAYSVFCIKQDVRYLNERVVKFTLTEPLRRIVADRNLSSESIDWFLPHYSSEYFRMKFSEGLDDINFSIEQERWFTNLTVKGNTGSASIYIMLDELMKSGKLKKDQRLLCFIPESARFTGAFMHLTVVNVYITKVSAFMPGNPIDNNTMESVLGFVGGRPSRSRHIVLRNNGIKYRHYALDPETGEATYTSAQLAAEAVKGLVDEHFSLDDMQSLAASSGTSDQIIPGHGVMVHGELKNKPCEVISTSGACAAGMTAMKYAYLSVLSGATSNAVSTTSEVPSTVLHARNFQSENEARVAELERRPEIAFEKDFLRWMLSDGAGAALLENKPRPDGVSLRIDWIDIYSFANEQETCMYSGGEKLADGSLKGWAQMSQADWLAYSVFCIKQDVRYLNERVVKFTLTEPLRRIVADRNLSSESIDWFLPHYSSEYFRMKFSEGLDDINFSIEQERWFTNLTVKGNTGSASIYIMLDELMKSGKLKKDQRLLCFIPESARFTGAFMHLTVV

B-factor: mean 35.39, std 12.2, range [14.01, 99.74]

InterPro domains:
  IPR013747 Beta-ketoacyl-[acyl-carrier-protein] synthase III, C-terminal [PF08541] (288-364)
  IPR016039 Thiolase-like [G3DSA:3.40.47.10] (4-208)
  IPR016039 Thiolase-like [G3DSA:3.40.47.10] (227-381)
  IPR016039 Thiolase-like [SSF53901] (4-208)
  IPR016039 Thiolase-like [SSF53901] (191-366)

Nearest PDB structures (foldseek):
  5gk2-assembly2_C  TM=1.002E+00  e=2.502E-87  Photorhabdus laumondii subsp. laumondii TTO1
  5gk0-assembly2_B  TM=1.002E+00  e=1.734E-82  Photorhabdus laumondii subsp. laumondii TTO1
  5gk1-assembly2_D  TM=9.889E-01  e=5.455E-84  Photorhabdus laumondii subsp. laumondii TTO1
  5gk2-assembly2_D  TM=9.904E-01  e=2.241E-82  Photorhabdus laumondii subsp. laumondii TTO1
  5bnr-assembly1_A-2  TM=8.344E-01  e=6.324E-25  Escherichia coli K-12

Solvent-accessible surface area: 52880 Å² total; per-residue (Å²): 113,0,27,0,7,48,4,6,34,46,30,0,57,113,78,16,58,32,142,61,2,16,88,18,0,15,96,23,44,61,162,65,26,97,9,55,115,26,7,7,140,47,2,16,2,101,93,4,13,3,2,8,38,104,162,86,35,122,39,60,57,50,0,6,61,0,0,4,53,0,0,97,36,0,64,46,152,75,4,53,30,72,74,6,72,0,0,0,0,0,7,7,15,35,25,8,47,6,0,4,4,0,10,15,0,0,9,81,18,113,5,117,18,6,10,5,2,4,2,30,6,10,18,3,2,0,0,6,0,0,11,0,0,14,0,0,5,60,23,57,50,18,52,13,0,0,0,0,0,0,13,0,5,0,17,7,2,42,9,72,8,1,107,19,6,25,104,36,65,87,82,128,158,75,126,67,46,45,18,55,50,63,20,10,17,2,2,3,16,18,2,0,0,0,0,0,0,0,0,35,59,142,62,25,108,106,57,54,0,0,70,5,46,21,3,24,5,45,0,7,1,13,109,7,59,1,0,22,11,5,0,0,43,42,76,119,114,8,50,26,80,8,12,12,67,21,59,16,68,48,7,24,22,104,2,0,6,3,7,6,4,26,4,78,28,12,46,118,66,7,28,104,30,0,0,13,25,0,0,106,62,2,26,75,114,102,134,32,58,10,144,43,3,56,34,0,0,0,5,11,26,3,75,69,13,59,86,67,4,10,105,1,0,68,110,26,135,0,57,4,90,50,146,50,27,14,49,16,11,58,83,54,4,6,1,9,1,0,8,2,0,4,4,0,21,67,0,32,134,46,52,104,12,118,138,105,37,110,0,0,0,0,1,9,8,15,0,40,0,5,0,0,0,0,10,0,13,1,32,112,0,22,0,8,46,5,7,31,47,32,0,56,107,78,25,61,30,140,60,1,16,86,33,0,16,99,24,46,62,130,80,26,190,28,51,120,76,4,7,156,59,1,12,2,94,91,4,13,3,2,13,44,107,159,94,37,114,45,56,62,50,0,5,65,0,0,3,54,0,0,91,34,0,63,43,151,80,4,51,32,75,69,6,77,0,0,0,0,0,7,6,13,34,25,7,47,6,1,3,2,0,8,16,0,0,8,80,17,116,6,123,21,6,9,5,1,4,2,30,5,7,18,4,2,0,0,6,0,0,12,0,0,12,0,0,6,61,25,59,48,21,56,12,0,0,0,0,0,0,14,1,4,1,18,8,2,40,8,74,8,1,100,21,8,25,95,31,67,80,82,128,159,92,193,140,23,79,20,44,83,51,17,12,18,2,3,2,16,19,2,0,0,0,0,0,0,0,0,36,52,137,54,29,128,78,64,48,0,0,71,6,44,22,2,24,5,42,0,5,1,12,108,6,56,2,0,14,15,4,0,0,43,40,82,118,115,7,53,26,79,7,12,11,66,21,63,14,65,54,8,20,26,105,2,0,5,3,5,3,5,30,32,189,34,13,69,124,66,8,28,108,36,0,0,14,27,0,0,106,63,2,29,70,108,102,132,37,53,20,151,35,2,57,37,0,0,0,6,10,27,4,62,100,18,65,85,80,5,9,106,2,0,72,122,34,139,2,56,4,86,55,148,44,28,16,47,17,10,54,79,58,4,4,1,9,1,0,8,2,0,4,4,1,20,66,0,27,134,49,54,113,10,120,151,112,40,106,0,0,0,0,2,11,7,17,0,40,0,4,0,0,0,0,11,0,12,1,43,106,1,23,0,7,51,2,10,28,51,31,0,55,119,77,22,50,21,133,58,0,14,71,26,0,14,92,17,49,66,118,88,24,170,16,56,96,70,4,8,166,60,1,17,3,96,94,6,12,9,2,14,49,115,159,88,32,114,43,53,61,45,0,5,68,0,0,5,51,1,0,92,39,0,63,34,152,73,6,52,35,70,71,10,72,1,0,0,0,0,7,6,12,35,22,9,48,5,1,3,3,0,8,15,0,0,2,79,16,119,5,122,25,6,10,6,2,5,3,28,6,11,20,4,2,0,0,6,0,0,14,1,0,15,0,0,6,57,25,58,52,19,48,10,0,0,0,0,0,0,12,1,5,1,16,8,1,39,8,77,6,0,99,29,6,14,98,40,44,93,92,123,170,80,202,142,29,64,12,41,88,72,21,10,18,2,3,5,14,20,2,0,0,0,0,0,0,0,0,37,73,145,62,35,110,92,70,42,2,1,70,7,47,20,2,27,4,41,0,5,0,10,122,7,66,2,0,20,15,4,0,0,32,38,77,120,110,9,50,26,82,7,18,14,53,18,35,22,65,49,3,20,26,110,2,0,5,2,6,3,4,36,17,210,29,10,67,129,68,7,29,106,31,0,0,15,26,0,0,112,58,1,25,64,109,102,43,27,18,22,27,24,1,31,36,0,0,0,4,8,25,4,74,88,11,58,76,77,3,9,60,3,0,35,60,28,46,1,56,3,78,55,141,30,26,26,47,14,9,55,88,53,4,6,1,10,1,0,8,1,0,3,3,0,22,73,2,45,139,44,51,123,19,122,151,117,40,82,0,0,0,0,0,11,6,17,0,32,0,3,0,0,0,0,10,0,16,1,57,114,1,21,0,9,36,2,10,34,48,33,0,56,117,80,12,59,28,143,53,1,12,65,4,0,18,106,18,49,74,87,92,28,172,29,49,99,73,9,6,154,73,6,13,1,98,98,4,9,4,1,12,51,81,164,88,12,117,41,65,57,51,0,6,63,0,0,4,56,0,0,97,36,0,68,55,157,83,5,51,31,64,70,4,74,1,0,0,0,0,7,5,15,34,22,8,46,6,0,4,2,0,9,15,0,0,4,77,17,118,7,117,22,7,11,5,1,4,2,31,5,8,14,4,2,0,0,5,0,1,12,0,1,14,0,1,6,58,21,63,48,23,44,16,0,0,0,0,0,0,13,0,4,1,29,18,1,46,22,127,27,2,40,3,94,67,14,36,122,43,11,113,112,104,208,88,45,49,39,32,93,71,14,12,26,0,4,1,12,18,2,0,0,0,0,0,0,0,0,30,72,145,41,28,108,109,67,50,0,0,73,7,44,21,4,26,4,43,0,7,0,15,122,6,60,2,0,12,11,4,0,0,32,37,77,118,114,8,55,26,75,4,11,13,60,17,59,14,66,38,5,23,16,107,2,0,7,7,8,5,3,34,19,203,30,7,57,122,64,7,28,111,31,0,0,12,28,0,0,108,59,1,28,70,113,104,138,38,59,18,152,34,6,52,34,1,0,0,5,13,21,4,69,87,8,60,94,78,4,10,108,0,0,79,110,31,139,2,56,6,90,61,144,46,29,35,49,12,11,55,86,57,4,2,2,9,2,0,8,1,1,4,4,2,22,70,0,33,123,49,54,125,11,124,142,91,38,110,0,1,0,0,2,9,7,12,0,33,0,4,0,0,0,0,13,0,18,0,39

Secondary structure (DSSP, 8-state):
--EEEEEEEE--SS-EETTTHHHHH--BTTB--SSHHHHHHHH---EE--SB-TTT--BS--HHHHHHHHHHTT-BTTB-GGG-SEEEEE-TT-S-SBS-HHHHHHHHH-PPSBEEEEE-SSTTHHHHHHHHHHHHHHTTS-SEEEEEEEE-THHHHSGGGGHHHHHHHHHTT-S--SPPHHHHGGGGTB--EEEEEEEESS--SSS--EEEEEEEEEE-TTTSPP-EEBSEEE-TTS-EEEGGGS-HHHHHHTTTTS-EE-HHHHHHHHHIIIIIHHHHHHHHHHT--GGG-SEEEE---SHHHHHHHHHHHHHTT----GGGB---HHHH-B-GGGHHHHHHHHHHHSS---TT-EEEEEEEETTTTEEEEEEEEE-/--EEEEEEEE--SS-EEHHHHHHHH--BTTB--SSHHHHHHHH---EE--SB-TTT--BS--HHHHHHHHHHTT-BTTB-GGG-SEEEEE-TT-S-SBS-HHHHHHHHH-PSSBEEEEE-SSTTHHHHHHHHHHHHHHTTS-SEEEEEEEE-THHHHSGGGGHHHHHHHHHTT-SS----HHHHGGGGTB--EEEEEEEESS--SSS--EEEEEEEEEE-TTTSPP-EEBSEEE-TTS-EEEGGGS-HHHHHHTTTTS-EE-HHHHHHHHIIIIIIHHHHHHHHHHT--GGG-SEEEE---SHHHHHHHHHHHHHTT----GGGB---HHHH-B-GGGHHHHHHHHHHHHT---TT-EEEEEEEETTTTEEEEEEEEE-/--EEEEEEEE--SS-EETTTHHHHH--BTTB--SSHHHHHHHH---EE--SB-TTT--BS--HHHHHHHHHHTT-BTTB-GGG-SEEEEE-TT-S-SBS-HHHHHHHHH-PSSBEEEEE-SSTTHHHHHHHHHHHHHHHTS-SEEEEEEEE-THHHHSGGGGHHHHHHHHTTT-S--SPPHHHHGGGGTB--EEEEEEEESS--SSS--EEEEEEEEEE-TTTS---EEBSEEE-TTS-EEEGGGS-HHHHHHTTTTS-EE-HHHHHHHHHIIIIIHHHHHHHHHTT--GGG-SEEEE---SHHHHHHHHHHHHHTT----GGGB---HHHH-B-GGGHHHHHHHHHHTTS---TT-EEEEEEEETTTTEEEEEEEEE-/--EEEEEEEE--SS-EETTTHHHHH--BTTB--SSHHHHHHHH---EE--SB-TTT--BS--HHHHHHHHHHTT-BTTB-GGG-SEEEEE-TT-S-SBS-HHHHHHHHH-PSSBEEEEE-SSTTHHHHHHHHHHHHHHTTS-SEEEEEEEE-THHHHSGGGTS-HHHHHHHHHHTS----HHHHHHHTTB--EEEEEEEESS--SSS--EEEEEEEEEE-TTTSPP-EEBSEEE-TTS-EEEGGGS-TTHHHHTTTTS-EE-HHHHHHHHHIIIIIHHHHHHHHHTT--GGG-SEEEE---SHHHHHHHHHHHHHTT----GGGB---HHHH-B-GGGHHHHHHHHHHTTS---TT-EEEEEEEETTTTEEEEEEEEE-

Organism: Photorhabdus laumondii subsp. laumondii (strain DSM 15139 / CIP 105565 / TT01) (NCBI:txid243265)

Foldseek 3Di:
DKWFADKFKDAADDWDFLVLLCVLQDDAPPDGDPCSVVLCVFQLAGTAGAQADSVPRDGNAAQLRQQLVQVCRRDDPVDDPLPAQEEEEEEQCHPDPPDASFVSNCVNNVHDDHHTHYFYDWQCSQVVSVVVQVCCCVVVVDQKHKGKYWYRLSVQSRSVLQHLQLVLCVVVVPPDSDADCQQNSCSNQAHTMMMMTMMGNDHDPPAKIKDWPDKDKDFPLVPFAFFKDAQWDQDPVRHTGHNVVDDPSCCRNRSRGHIGGPVVSCVVPQLPQAPQVRVLVVCVVVVDELVQAQAEEELQRGNNCPVVNQVSCVVSNNHDDPVRYFAPCNRHGRHRNRRVSVRVNCVRPVPPDDAQHKYWYWTFHVRGRMIMIIIIGMD/DKWFADKFKFAADDWDFLVCLDVLQDDAPNDGDPCLVVLCVWFQAGTAGAQADPPPRDGNAAQLRQQLVQVCRRDDPVDDPLPAQEEEEEEQPHPDPPDASFVSNCVNNVHDDHHTHYFYDWQCSQVVSVVVQVCCCVVPVDFKHKYKYWYRLSVQLRSVLQHLLSVLVVVVVDDDDDADCQQNSCSNQAHTMMMMTMMGPDHDPDAKIKAWPDKDKDFPLVPFAFFKDAQWDQDPVRHTGHNVNDDPSCCRNNSRGHIGGNVVSCVVPQLPQAPQVRVLVVCVVVVDALVLAQAEEELQRGNNCPVVNQVSCVVSPNHDDPVRYFADCNHHGNHINRRSSVRCNCVRPVPPDDAQHKYWYWTFHSRRRMIMIIIIGMD/DKWFAFKFKWAADDWDFLVRQCVLQDDQVPDGDPCLVVLCVWFLAGTAGAQADSVPRDGNAAQLRQQLVQVCRRDDPVDDPQVAQEEEEEEQCHPDDPDASFVSNCVNNVHPDHHTYYFYDWQCRQVVSVVVQVVCCVVVVDFKHKGKYWYNLSVQLRSVLQHLQLVLCVVVVDPDSDADCQQNSCSNQAHTMMMMTMMGNDYDPDAKIWDWPDKDKDFPLVPFAFFKDAQWDQDPVRHTGHVVNDDPSCCRNRSRGHIGGNVVSCVVPQLPQAPLVRVLVVCVVVVDALVQAQAEEELQRGPNCPVVNQVSCVVSNNHDDCVRYFAPCSHHGNHINRRSSVRVNCVSVVPPDDAQHKYKYWTFHSRRRMIMIIIIGMD/DKWFADKFKDAADDKDFLVQLDQLLDDALPDDDPCSVVLCVWQLAGIAGACADSHPNHGNDAQLRQQLVQVCVRDDVVDDPQPAQAEEEEEQCHPDDPDASFVSNCVVNVHDDHHTHYFYAWQCRQVVSVVVQVCCCVVVVDFKHKYKYWYRLSVQLRNPLQDAPQQSVVCVVVVHHGHPPQFVSVSNAAHTMMMMTMMGNDHDPDAKIWDWPDKDKDFPLVPFAFFKDAQFDQDPVRHTGHVVNDDPSCVRRPRRGHIGGPVVSCVVPQLPLAPQVRVLVVCVVVVDALVLAQAEEELQRGSNCPVVNQVSCVVSVNHDDPVRYFADCNRHGNNINRRSSVRCNCVSPVVPDDAQHKYKYWTWHVSRRMIMIIIIGMD